Protein AF-D8IDI2-F1 (afdb_monomer)

pLDDT: mean 71.33, std 19.47, range [30.33, 98.38]

Radius of gyration: 51.56 Å; Cα contacts (8 Å, |Δi|>4): 1502; chains: 1; bounding box: 107×130×144 Å

Organism: Brachyspira pilosicoli (strain ATCC BAA-1826 / 95/1000) (NCBI:txid759914)

Secondary structure (DSSP, 8-state):
----TTSBPPPEE----SSEEEEEEETTEEEETTS---EEPPTT--EEEEE--TT--S-GGGPPEEETTEEE-PEEESSSGGGTT-SS--TT--EEE-S-TTTTTEEEEEGGGTTSEEEE------SS--HHHHHHHHHHHHTS-S--PEEEP-TT-EEPTT-EEEETTEEEEESS-EE--SSTHHHHHHEEEEEE-EE--TT-EE-TT-EEEETTEEEEE-S-EE--TTS-GGGTEEES--EEE--TT--EE-TT-EEEETTEEEEE-S-EES--HHHHHHTT-EEE---GGG-----TTSS--SS---HHHHHHHHHHHHHTTS--SS--SGGGSB---TTT--EEEEEEEESSSS-----SEEEEEEE-SS-EEEEEEEE-TTS-EEEEEEEEEEPPBTTBEEEEEEEETTB-SHHHHHHHHTTT-S-EEEESSS--TT--PEEPPTTTEEETTB---EEEEEEEETTEEEEEEEETT-PPPPSS-EEEEEEEEPS----TTTEEEEEE----SEEE-EEEEEEEETTEEEEEEEE-----BSSEEEEE--TTGGGTS-BS---EEESSEEETT---EEEEEEEEEETTEEEEEEEEEETT-PPBPTT--EEEEEPPSSS-BPEEEEEE--BHHHHHHHHHTT----SEEEEEP-TTS---GGGSHHHHHHHHH---EEEEEESTTS------SSTTS-S--BTTB-TTS-----EE-PPPTTS-S--TTS--EETEEE-SS----SSS-TT----EEE-GGGT--SS--SS-----EEEEEEEEETTEEHHHHTT--

Nearest PDB structures (foldseek):
  3wx7-assembly1_A  TM=4.589E-01  e=4.193E-03  Vibrio parahaemolyticus
  8fqc-assembly1_P1  TM=2.594E-01  e=1.665E-02  Agrobacterium phage Milano
  3op1-assembly1_B  TM=4.552E-01  e=3.175E+00  Streptococcus pneumoniae
  5fo0-assembly1_A  TM=2.596E-01  e=2.708E+00  Corynebacterium ammoniagenes

Solvent-accessible surface area (backbone atoms only — not comparable to full-atom values): 46300 Å² total; per-residue (Å²): 102,69,52,49,84,82,32,46,51,75,68,43,83,48,87,68,90,51,65,48,50,28,49,32,72,56,90,62,22,37,30,48,76,85,58,97,58,77,43,78,57,66,97,72,56,49,38,42,31,40,28,71,43,94,75,76,69,72,66,77,86,67,46,50,34,26,49,71,87,42,80,47,75,64,49,78,29,61,34,80,64,53,58,51,68,35,64,60,83,61,58,91,45,38,37,34,28,66,68,32,92,92,44,56,36,35,35,36,36,23,68,78,49,53,66,35,47,36,34,44,49,74,80,47,84,65,67,51,73,47,72,64,54,50,49,48,55,46,50,59,56,71,69,45,77,96,82,74,72,78,36,71,72,49,59,76,38,80,45,45,59,69,37,38,35,41,49,96,53,29,38,27,38,26,73,43,66,45,70,38,51,94,56,70,64,58,56,70,75,30,28,44,83,74,48,71,45,42,76,78,52,79,74,44,76,44,48,35,52,41,38,34,40,54,96,95,39,61,26,31,25,71,38,67,45,64,42,48,96,86,55,69,58,71,83,32,36,38,69,72,73,52,80,42,75,69,62,96,80,52,58,66,49,52,55,69,28,37,38,37,50,96,93,42,48,26,35,25,69,40,67,38,70,61,63,52,72,68,55,34,54,75,68,60,28,40,44,75,59,62,59,82,84,66,49,71,75,91,63,93,84,57,103,67,86,83,97,80,54,25,68,69,54,50,52,52,46,52,46,50,59,41,47,72,71,56,76,82,91,79,61,88,47,43,70,68,38,80,38,86,35,90,86,67,74,49,53,17,80,48,98,49,46,46,73,57,74,64,74,57,82,81,64,60,66,41,47,31,36,32,27,74,87,85,54,79,40,71,30,32,40,31,57,46,94,88,72,48,39,29,40,35,33,73,43,70,70,44,62,45,58,96,31,22,46,61,34,36,52,62,27,42,67,92,35,67,31,43,45,57,38,47,55,58,48,54,23,31,39,81,50,47,38,37,33,76,78,86,68,73,86,84,62,69,63,43,79,48,57,86,82,21,50,49,46,60,98,53,96,69,60,37,23,35,35,38,38,34,46,91,80,40,41,31,45,38,40,38,45,65,86,68,54,66,47,71,88,50,73,28,44,37,41,39,40,38,65,50,79,43,85,45,50,71,43,40,34,42,46,28,40,58,46,56,101,58,72,64,45,60,65,44,65,32,39,47,41,85,51,84,61,28,39,28,36,33,46,67,53,55,59,33,42,61,32,53,55,34,43,31,34,34,42,51,87,64,50,76,55,31,34,66,64,69,58,72,77,41,78,41,86,37,46,43,39,73,83,72,57,59,29,26,35,36,33,36,79,43,84,52,99,41,38,70,36,35,37,42,34,40,30,39,71,87,59,48,68,46,55,44,83,43,37,39,38,38,59,32,65,46,86,25,76,25,64,38,49,70,35,68,42,72,30,52,17,45,34,39,43,52,56,31,48,62,76,64,68,76,77,64,62,59,48,78,43,69,38,49,100,85,69,50,72,60,73,74,65,35,65,47,49,37,44,30,73,75,68,71,42,55,47,43,70,42,76,50,68,83,88,55,92,80,87,88,82,70,90,51,97,88,54,73,87,79,59,65,93,85,47,56,94,75,54,84,55,88,79,55,58,54,73,50,74,54,96,91,54,27,54,40,44,101,85,54,57,50,36,69,30,32,41,74,40,106,47,73,40,68,37,95,75,91,67,96,85,73,88,65,51,85,41,77,42,64,61,78,58,51,84,75,80,84,67,92,67,71,81,85,72,70,64,51,38,31,36,59,46,29,53,71,88,41,42,53,73,60,56,64,70,78,108

Mean predicted aligned error: 23.42 Å

Structure (mmCIF, N/CA/C/O backbone):
data_AF-D8IDI2-F1
#
_entry.id   AF-D8IDI2-F1
#
loop_
_atom_site.group_PDB
_atom_site.id
_atom_site.type_symbol
_atom_site.label_atom_id
_atom_site.label_alt_id
_atom_site.label_comp_id
_atom_site.label_asym_id
_atom_site.label_entity_id
_atom_site.label_seq_id
_atom_site.pdbx_PDB_ins_code
_atom_site.Cartn_x
_atom_site.Cartn_y
_atom_site.Cartn_z
_atom_site.occupancy
_atom_site.B_iso_or_equiv
_atom_site.auth_seq_id
_atom_site.auth_comp_id
_atom_site.auth_asym_id
_atom_site.auth_atom_id
_atom_site.pdbx_PDB_model_num
ATOM 1 N N . MET A 1 1 ? -56.537 -12.745 -5.171 1.00 38.62 1 MET A N 1
ATOM 2 C CA . MET A 1 1 ? -55.189 -12.127 -5.030 1.00 38.62 1 MET A CA 1
ATOM 3 C C . MET A 1 1 ? -54.410 -12.562 -6.257 1.00 38.62 1 MET A C 1
ATOM 5 O O . MET A 1 1 ? -54.247 -13.763 -6.416 1.00 38.62 1 MET A O 1
ATOM 9 N N . PHE A 1 2 ? -54.032 -11.628 -7.136 1.00 35.84 2 PHE A N 1
ATOM 10 C CA . PHE A 1 2 ? -53.536 -11.924 -8.489 1.00 35.84 2 PHE A CA 1
ATOM 11 C C . PHE A 1 2 ? -52.254 -12.771 -8.492 1.00 35.84 2 PHE A C 1
ATOM 13 O O . PHE A 1 2 ? -51.345 -12.536 -7.690 1.00 35.84 2 PHE A O 1
ATOM 20 N N . LEU A 1 3 ? -52.177 -13.743 -9.404 1.00 35.81 3 LEU A N 1
ATOM 21 C CA . LEU A 1 3 ? -50.957 -14.500 -9.681 1.00 35.81 3 LEU A CA 1
ATOM 22 C C . LEU A 1 3 ? -49.895 -13.578 -10.292 1.00 35.81 3 LEU A C 1
ATOM 24 O O . LEU A 1 3 ? -50.140 -12.895 -11.282 1.00 35.81 3 LEU A O 1
ATOM 28 N N . ASN A 1 4 ? -48.699 -13.566 -9.706 1.00 43.16 4 ASN A N 1
ATOM 29 C CA . ASN A 1 4 ? -47.529 -12.890 -10.255 1.00 43.16 4 ASN A CA 1
ATOM 30 C C . ASN A 1 4 ? -46.307 -13.819 -10.183 1.00 43.16 4 ASN A C 1
ATOM 32 O O . ASN A 1 4 ? -46.361 -14.893 -9.584 1.00 43.16 4 ASN A O 1
ATOM 36 N N . GLU A 1 5 ? -45.206 -13.392 -10.796 1.00 41.59 5 GLU A N 1
ATOM 37 C CA . GLU A 1 5 ? -43.958 -14.160 -10.952 1.00 41.59 5 GLU A CA 1
ATOM 38 C C . GLU A 1 5 ? -43.318 -14.578 -9.613 1.00 41.59 5 GLU A C 1
ATOM 40 O O . GLU A 1 5 ? -42.472 -15.464 -9.592 1.00 41.59 5 GLU A O 1
ATOM 45 N N . ASN A 1 6 ? -43.758 -13.990 -8.493 1.00 39.91 6 ASN A N 1
ATOM 46 C CA . ASN A 1 6 ? -43.272 -14.300 -7.147 1.00 39.91 6 ASN A CA 1
ATOM 47 C C . ASN A 1 6 ? -44.062 -15.427 -6.453 1.00 39.91 6 ASN A C 1
ATOM 49 O O . ASN A 1 6 ? -43.630 -15.908 -5.410 1.00 39.91 6 ASN A O 1
ATOM 53 N N . ASN A 1 7 ? -45.211 -15.841 -7.005 1.00 45.25 7 ASN A N 1
ATOM 54 C CA . ASN A 1 7 ? -46.103 -16.846 -6.406 1.00 45.25 7 ASN A CA 1
ATOM 55 C C . ASN A 1 7 ? -46.153 -18.167 -7.206 1.00 45.25 7 ASN A C 1
ATOM 57 O O . ASN A 1 7 ? -46.940 -19.059 -6.864 1.00 45.25 7 ASN A O 1
ATOM 61 N N . LEU A 1 8 ? -45.348 -18.277 -8.269 1.00 48.72 8 LEU A N 1
ATOM 62 C CA . LEU A 1 8 ? -45.322 -19.381 -9.229 1.00 48.72 8 LEU A CA 1
ATOM 63 C C . LEU A 1 8 ? -43.890 -19.913 -9.366 1.00 48.72 8 LEU A C 1
ATOM 65 O O . LEU A 1 8 ? -42.978 -19.160 -9.703 1.00 48.72 8 LEU A O 1
ATOM 69 N N . GLN A 1 9 ? -43.688 -21.205 -9.112 1.00 47.66 9 GLN A N 1
ATOM 70 C CA . GLN A 1 9 ? -42.370 -21.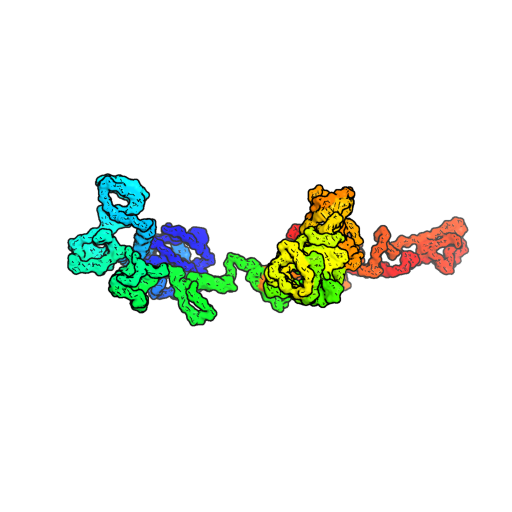826 -9.257 1.00 47.66 9 GLN A CA 1
ATOM 71 C C . GLN A 1 9 ? -42.058 -22.091 -10.744 1.00 47.66 9 GLN A C 1
ATOM 73 O O . GLN A 1 9 ? -42.956 -22.425 -11.521 1.00 47.66 9 GLN A O 1
ATOM 78 N N . ALA A 1 10 ? -40.787 -21.950 -11.146 1.00 41.84 10 ALA A N 1
ATOM 79 C CA . ALA A 1 10 ? -40.311 -22.263 -12.501 1.00 41.84 10 ALA A CA 1
ATOM 80 C C . ALA A 1 10 ? -40.708 -23.694 -12.938 1.00 41.84 10 ALA A C 1
ATOM 82 O O . ALA A 1 10 ? -40.824 -24.568 -12.076 1.00 41.84 10 ALA A O 1
ATOM 83 N N . PRO A 1 11 ? -40.893 -23.963 -14.249 1.00 41.91 11 PRO A N 1
ATOM 84 C CA . PRO A 1 11 ? -41.276 -25.288 -14.723 1.00 41.91 11 PRO A CA 1
ATOM 85 C C . PRO A 1 11 ? -40.279 -26.364 -14.286 1.00 41.91 11 PRO A C 1
ATOM 87 O O . PRO A 1 11 ? -39.081 -26.278 -14.564 1.00 41.91 11 PRO A O 1
ATOM 90 N N . PHE A 1 12 ? -40.800 -27.411 -13.651 1.00 44.75 12 PHE A N 1
ATOM 91 C CA . PHE A 1 12 ? -40.156 -28.703 -13.494 1.00 44.75 12 PHE A CA 1
ATOM 92 C C . PHE A 1 12 ? -40.009 -29.318 -14.895 1.00 44.75 12 PHE A C 1
ATOM 94 O O . PHE A 1 12 ? -40.867 -30.079 -15.329 1.00 44.75 12 PHE A O 1
ATOM 101 N N . GLN A 1 13 ? -38.940 -28.984 -15.623 1.00 41.22 13 GLN A N 1
ATOM 102 C CA . GLN A 1 13 ? -38.574 -29.668 -16.868 1.00 41.22 13 GLN A CA 1
ATOM 103 C C . GLN A 1 13 ? -37.903 -31.000 -16.534 1.00 41.22 13 GLN A C 1
ATOM 105 O O . GLN A 1 13 ? -36.677 -31.120 -16.572 1.00 41.22 13 GLN A O 1
ATOM 110 N N . TYR A 1 14 ? -38.698 -32.000 -16.158 1.00 42.34 14 TYR A N 1
ATOM 111 C CA . TYR A 1 14 ? -38.177 -33.318 -15.807 1.00 42.34 14 TYR A CA 1
ATOM 112 C C . TYR A 1 14 ? -38.873 -34.418 -16.590 1.00 42.34 14 TYR A C 1
ATOM 114 O O . TYR A 1 14 ? -40.053 -34.365 -16.917 1.00 42.34 14 TYR A O 1
ATOM 122 N N . LYS A 1 15 ? -38.087 -35.443 -16.904 1.00 39.69 15 LYS A N 1
ATOM 123 C CA . LYS A 1 15 ? -38.534 -36.639 -17.597 1.00 39.69 15 LYS A CA 1
ATOM 124 C C . LYS A 1 15 ? -39.374 -37.474 -16.630 1.00 39.69 15 LYS A C 1
ATOM 126 O O . LYS A 1 15 ? -38.811 -38.238 -15.857 1.00 39.69 15 LYS A O 1
ATOM 131 N N . ILE A 1 16 ? -40.692 -37.325 -16.667 1.00 46.38 16 ILE A N 1
ATOM 132 C CA . ILE A 1 16 ? -41.592 -38.247 -15.974 1.00 46.38 16 ILE A CA 1
ATOM 133 C C . ILE A 1 16 ? -41.582 -39.559 -16.782 1.00 46.38 16 ILE A C 1
ATOM 135 O O . ILE A 1 16 ? -41.979 -39.584 -17.947 1.00 46.38 16 ILE A O 1
ATOM 139 N N . SER A 1 17 ? -40.987 -40.612 -16.218 1.00 41.09 17 SER A N 1
ATOM 140 C CA . SER A 1 17 ? -40.762 -41.911 -16.872 1.00 41.09 17 SER A CA 1
ATOM 141 C C . SER A 1 17 ? -42.032 -42.729 -17.061 1.00 41.09 17 SER A C 1
ATOM 143 O O . SER A 1 17 ? -42.097 -43.526 -18.000 1.00 41.09 17 SER A O 1
ATOM 145 N N . GLU A 1 18 ? -43.023 -42.521 -16.199 1.00 51.44 18 GLU A N 1
ATOM 146 C CA . GLU A 1 18 ? -44.259 -43.292 -16.156 1.00 51.44 18 GLU A CA 1
ATOM 147 C C . GLU A 1 18 ? -45.478 -42.366 -16.284 1.00 51.44 18 GLU A C 1
ATOM 149 O O . GLU A 1 18 ? -45.422 -41.164 -16.061 1.00 51.44 18 GLU A O 1
ATOM 154 N N . ASN A 1 19 ? -46.638 -42.894 -16.652 1.00 57.56 19 ASN A N 1
ATOM 155 C CA . ASN A 1 19 ? -47.908 -42.151 -16.679 1.00 57.56 19 ASN A CA 1
ATOM 156 C C . ASN A 1 19 ? -48.413 -41.761 -15.270 1.00 57.56 19 ASN A C 1
ATOM 158 O O . ASN A 1 19 ? -49.594 -41.463 -15.082 1.00 57.56 19 ASN A O 1
ATOM 162 N N . SER A 1 20 ? -47.523 -41.788 -14.278 1.00 62.03 20 SER A N 1
ATOM 163 C CA . SER A 1 20 ? -47.770 -41.436 -12.898 1.00 62.03 20 SER A CA 1
ATOM 164 C C . SER A 1 20 ? -46.538 -40.778 -12.276 1.00 62.03 20 SER A C 1
ATOM 166 O O . SER A 1 20 ? -45.412 -41.054 -12.675 1.00 62.03 20 SER A O 1
ATOM 168 N N . PHE A 1 21 ? -46.742 -39.881 -11.319 1.00 64.25 21 PHE A N 1
ATOM 169 C CA . PHE A 1 21 ? -45.680 -39.307 -10.501 1.00 64.25 21 PHE A CA 1
ATOM 170 C C . PHE A 1 21 ? -46.252 -38.824 -9.170 1.00 64.25 21 PHE A C 1
ATOM 172 O O . PHE A 1 21 ? -47.441 -38.541 -9.047 1.00 64.25 21 PHE A O 1
ATOM 179 N N . LYS A 1 22 ? -45.395 -38.651 -8.166 1.00 66.38 22 LYS A N 1
ATOM 180 C CA . LYS A 1 22 ? -45.751 -37.964 -6.924 1.00 66.38 22 LYS A CA 1
ATOM 181 C C . LYS A 1 22 ? -44.788 -36.814 -6.698 1.00 66.38 22 LYS A C 1
ATOM 183 O O . LYS A 1 22 ? -43.574 -37.005 -6.717 1.00 66.38 22 LYS A O 1
ATOM 188 N N . LEU A 1 23 ? -45.332 -35.618 -6.489 1.00 66.19 23 LEU A N 1
ATOM 189 C CA . LEU A 1 23 ? -44.550 -34.440 -6.126 1.00 66.19 23 LEU A CA 1
ATOM 190 C C . LEU A 1 23 ? -44.516 -34.327 -4.599 1.00 66.19 23 LEU A C 1
ATOM 192 O O . LEU A 1 23 ? -45.461 -33.842 -3.976 1.00 66.19 23 LEU A O 1
ATOM 196 N N . GLU A 1 24 ? -43.451 -34.835 -3.991 1.00 64.38 24 GLU A N 1
ATOM 197 C CA . GLU A 1 24 ? -43.282 -34.911 -2.544 1.00 64.38 24 GLU A CA 1
ATOM 198 C C . GLU A 1 24 ? -42.633 -33.650 -1.981 1.00 64.38 24 GLU A C 1
ATOM 200 O O . GLU A 1 24 ? -41.610 -33.183 -2.477 1.00 64.38 24 GLU A O 1
ATOM 205 N N . LYS A 1 25 ? -43.195 -33.117 -0.895 1.00 65.75 25 LYS A N 1
ATOM 206 C CA . LYS A 1 25 ? -42.561 -32.055 -0.112 1.00 65.75 25 LYS A CA 1
ATOM 207 C C . LYS A 1 25 ? -41.761 -32.674 1.024 1.00 65.75 25 LYS A C 1
ATOM 209 O O . LYS A 1 25 ? -42.334 -33.211 1.970 1.00 65.75 25 LYS A O 1
ATOM 214 N N . ILE A 1 26 ? -40.442 -32.540 0.954 1.00 58.47 26 ILE A N 1
ATOM 215 C CA . ILE A 1 26 ? -39.501 -33.011 1.968 1.00 58.47 26 ILE A CA 1
ATOM 216 C C . ILE A 1 26 ? -38.794 -31.779 2.538 1.00 58.47 26 ILE A C 1
ATOM 218 O O . ILE A 1 26 ? -37.960 -31.162 1.885 1.00 58.47 26 ILE A O 1
ATOM 222 N N . ASN A 1 27 ? -39.118 -31.390 3.771 1.00 63.91 27 ASN A N 1
ATOM 223 C CA . ASN A 1 27 ? -38.610 -30.158 4.391 1.00 63.91 27 ASN A CA 1
ATOM 224 C C . ASN A 1 27 ? -38.876 -28.908 3.513 1.00 63.91 27 ASN A C 1
ATOM 226 O O . ASN A 1 27 ? -40.023 -28.619 3.164 1.00 63.91 27 ASN A O 1
ATOM 230 N N . ASN A 1 28 ? -37.812 -28.178 3.157 1.00 55.88 28 ASN A N 1
ATOM 231 C CA . ASN A 1 28 ? -37.840 -27.000 2.287 1.00 55.88 28 ASN A CA 1
ATOM 232 C C . ASN A 1 28 ? -37.532 -27.358 0.826 1.00 55.88 28 ASN A C 1
ATOM 234 O O . ASN A 1 28 ? -37.073 -26.495 0.080 1.00 55.88 28 ASN A O 1
ATOM 238 N N . SER A 1 29 ? -37.709 -28.614 0.416 1.00 49.81 29 SER A N 1
ATOM 239 C CA . SER A 1 29 ? -37.539 -29.035 -0.971 1.00 49.81 29 SER A CA 1
ATOM 240 C C . SER A 1 29 ? -38.726 -29.844 -1.491 1.00 49.81 29 SER A C 1
ATOM 242 O O . SER A 1 29 ? -39.472 -30.467 -0.736 1.00 49.81 29 SER A O 1
ATOM 244 N N . LEU A 1 30 ? -38.915 -29.784 -2.806 1.00 55.88 30 LEU A N 1
ATOM 245 C CA . LEU A 1 30 ? -39.786 -30.665 -3.565 1.00 55.88 30 LEU A CA 1
ATOM 246 C C . LEU A 1 30 ? -38.939 -31.707 -4.276 1.00 55.88 30 LEU A C 1
ATOM 248 O O . LEU A 1 30 ? -37.856 -31.406 -4.786 1.00 55.88 30 LEU A O 1
ATOM 252 N N . GLN A 1 31 ? -39.451 -32.926 -4.304 1.00 59.59 31 GLN A N 1
ATOM 253 C CA . GLN A 1 31 ? -38.834 -34.067 -4.949 1.00 59.59 31 GLN A CA 1
ATOM 254 C C . GLN A 1 31 ? -39.900 -34.845 -5.719 1.00 59.59 31 GLN A C 1
ATOM 256 O O . GLN A 1 31 ? -41.002 -35.052 -5.222 1.00 59.59 31 GLN A O 1
ATOM 261 N N . LEU A 1 32 ? -39.572 -35.288 -6.931 1.00 56.19 32 LEU A N 1
ATOM 262 C CA . LEU A 1 32 ? -40.383 -36.274 -7.641 1.00 56.19 32 LEU A CA 1
ATOM 263 C C . LEU A 1 32 ? -40.034 -37.675 -7.128 1.00 56.19 32 LEU A C 1
ATOM 265 O O . LEU A 1 32 ? -38.858 -37.987 -6.937 1.00 56.19 32 LEU A O 1
ATOM 269 N N . SER A 1 33 ? -41.046 -38.519 -6.926 1.00 58.06 33 SER A N 1
ATOM 270 C CA . SER A 1 33 ? -40.874 -39.891 -6.425 1.00 58.06 33 SER A CA 1
ATOM 271 C C . SER A 1 33 ? -40.007 -40.784 -7.316 1.00 58.06 33 SER A C 1
ATOM 273 O O . SER A 1 33 ? -39.451 -41.759 -6.819 1.00 58.06 33 SER A O 1
ATOM 275 N N . GLU A 1 34 ? -39.891 -40.469 -8.610 1.00 53.59 34 GLU A N 1
ATOM 276 C CA . GLU A 1 34 ? -39.281 -41.367 -9.598 1.00 53.59 34 GLU A CA 1
ATOM 277 C C . GLU A 1 34 ? -37.831 -41.055 -9.982 1.00 53.59 34 GLU A C 1
ATOM 279 O O . GLU A 1 34 ? -37.196 -41.936 -10.544 1.00 53.59 34 GLU A O 1
ATOM 284 N N . ASP A 1 35 ? -37.256 -39.885 -9.656 1.00 45.94 35 ASP A N 1
ATOM 285 C CA . ASP A 1 35 ? -35.805 -39.676 -9.814 1.00 45.94 35 ASP A CA 1
ATOM 286 C C . ASP A 1 35 ? -35.261 -38.441 -9.060 1.00 45.94 35 ASP A C 1
ATOM 288 O O . ASP A 1 35 ? -35.832 -37.349 -9.043 1.00 45.94 35 ASP A O 1
ATOM 292 N N . ASN A 1 36 ? -34.120 -38.648 -8.394 1.00 47.97 36 ASN A N 1
ATOM 293 C CA . ASN A 1 36 ? -33.607 -37.868 -7.261 1.00 47.97 36 ASN A CA 1
ATOM 294 C C . ASN A 1 36 ? -32.954 -36.514 -7.626 1.00 47.97 36 ASN A C 1
ATOM 296 O O . ASN A 1 36 ? -31.729 -36.380 -7.574 1.00 47.97 36 ASN A O 1
ATOM 300 N N . SER A 1 37 ? -33.744 -35.467 -7.875 1.00 43.75 37 SER A N 1
ATOM 301 C CA . SER A 1 37 ? -33.260 -34.082 -7.720 1.00 43.75 37 SER A CA 1
ATOM 302 C C . SER A 1 37 ? -34.211 -33.240 -6.874 1.00 43.75 37 SER A C 1
ATOM 304 O O . SER A 1 37 ? -35.352 -33.003 -7.261 1.00 43.75 37 SER A O 1
ATOM 306 N N . GLN A 1 38 ? -33.726 -32.784 -5.716 1.00 45.47 38 GLN A N 1
ATOM 307 C CA . GLN A 1 38 ? -34.459 -31.911 -4.800 1.00 45.47 38 GLN A CA 1
ATOM 308 C C . GLN A 1 38 ? -34.372 -30.450 -5.254 1.00 45.47 38 GLN A C 1
ATOM 310 O O . GLN A 1 38 ? -33.272 -29.921 -5.421 1.00 45.47 38 GLN A O 1
ATOM 315 N N . ILE A 1 39 ? -35.513 -29.776 -5.390 1.00 45.53 39 ILE A N 1
ATOM 316 C CA . ILE A 1 39 ? -35.583 -28.336 -5.686 1.00 45.53 39 ILE A CA 1
ATOM 317 C C . ILE A 1 39 ? -36.052 -27.603 -4.439 1.00 45.53 39 ILE A C 1
ATOM 319 O O . ILE A 1 39 ? -37.035 -28.009 -3.829 1.00 45.53 39 ILE A O 1
ATOM 323 N N . LYS A 1 40 ? -35.369 -26.525 -4.039 1.00 39.53 40 LYS A N 1
ATOM 324 C CA . LYS A 1 40 ? -35.798 -25.715 -2.889 1.00 39.53 40 LYS A CA 1
ATOM 325 C C . LYS A 1 40 ? -37.148 -25.041 -3.159 1.00 39.53 40 LYS A C 1
ATOM 327 O O . LYS A 1 40 ? -37.335 -24.441 -4.212 1.00 39.53 40 LYS A O 1
ATOM 332 N N . VAL A 1 41 ? -38.042 -25.126 -2.180 1.00 45.12 41 VAL A N 1
ATOM 333 C CA . VAL A 1 41 ? -39.335 -24.431 -2.120 1.00 45.12 41 VAL A CA 1
ATOM 334 C C . VAL A 1 41 ? -39.135 -23.092 -1.442 1.00 45.12 41 VAL A C 1
ATOM 336 O O . VAL A 1 41 ? -38.484 -23.031 -0.392 1.00 45.12 41 VAL A O 1
ATOM 339 N N . PHE A 1 42 ? -39.715 -22.040 -2.005 1.00 44.56 42 PHE A N 1
ATOM 340 C CA . PHE A 1 42 ? -39.698 -20.716 -1.395 1.00 44.56 42 PHE A CA 1
ATOM 341 C C . PHE A 1 42 ? -40.982 -20.467 -0.595 1.00 44.56 42 PHE A C 1
ATOM 343 O O . PHE A 1 42 ? -42.066 -20.960 -0.912 1.00 44.56 42 PHE A O 1
ATOM 350 N N . GLU A 1 43 ? -40.859 -19.720 0.499 1.00 44.53 43 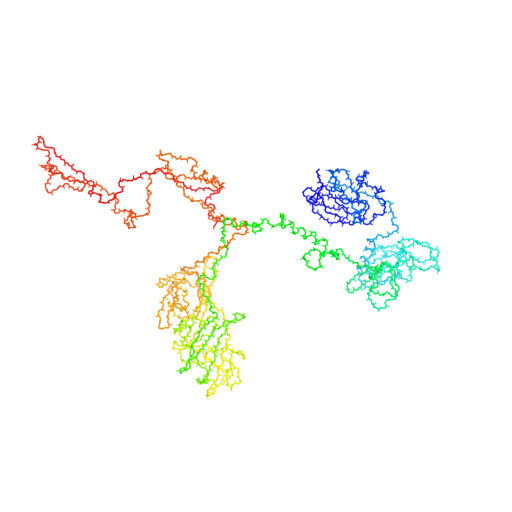GLU A N 1
ATOM 351 C CA . GLU A 1 43 ? -41.987 -19.404 1.373 1.00 44.53 43 GLU A CA 1
ATOM 352 C C . GLU A 1 43 ? -42.944 -18.434 0.654 1.00 44.53 43 GLU A C 1
ATOM 354 O O . GLU A 1 43 ? -42.572 -17.300 0.363 1.00 44.53 43 GLU A O 1
ATOM 359 N N . GLY A 1 44 ? -44.163 -18.889 0.333 1.00 52.34 44 GLY A N 1
ATOM 360 C CA . GLY A 1 44 ? -45.195 -18.087 -0.348 1.00 52.34 44 GLY A CA 1
ATOM 361 C C . GLY A 1 44 ? -45.678 -18.621 -1.705 1.00 52.34 44 GLY A C 1
ATOM 362 O O . GLY A 1 44 ? -46.681 -18.119 -2.215 1.00 52.34 44 GLY A O 1
ATOM 363 N N . GLU A 1 45 ? -45.033 -19.651 -2.267 1.00 57.47 45 GLU A N 1
ATOM 364 C CA . GLU A 1 45 ? -45.441 -20.279 -3.536 1.00 57.47 45 GLU A CA 1
ATOM 365 C C . GLU A 1 45 ? -46.823 -20.951 -3.425 1.00 57.47 45 GLU A C 1
ATOM 367 O O . GLU A 1 45 ? -47.102 -21.676 -2.465 1.00 57.47 45 GLU A O 1
ATOM 372 N N . ARG A 1 46 ? -47.702 -20.705 -4.411 1.00 60.12 46 ARG A N 1
ATOM 373 C CA . ARG A 1 46 ? -49.083 -21.235 -4.435 1.00 60.12 46 ARG A CA 1
ATOM 374 C C . ARG A 1 46 ? -49.361 -22.206 -5.582 1.00 60.12 46 ARG A C 1
ATOM 376 O O . ARG A 1 46 ? -50.258 -23.038 -5.448 1.00 60.12 46 ARG A O 1
ATOM 383 N N . LEU A 1 47 ? -48.608 -22.101 -6.680 1.00 61.84 47 LEU A N 1
ATOM 384 C CA . LEU A 1 47 ? -48.691 -22.988 -7.840 1.00 61.84 47 LEU A CA 1
ATOM 385 C C . LEU A 1 47 ? -47.314 -23.540 -8.221 1.00 61.84 47 LEU A C 1
ATOM 387 O O . LEU A 1 47 ? -46.326 -22.807 -8.292 1.00 61.84 47 LEU A O 1
ATOM 391 N N . PHE A 1 48 ? -47.297 -24.829 -8.536 1.00 63.34 48 PHE A N 1
ATOM 392 C CA . PHE A 1 48 ? -46.149 -25.612 -8.966 1.00 63.34 48 PHE A CA 1
ATOM 393 C C . PHE A 1 48 ? -46.346 -26.038 -10.415 1.00 63.34 48 PHE A C 1
ATOM 395 O O . PHE A 1 48 ? -47.389 -26.580 -10.774 1.00 63.34 48 PHE A O 1
ATOM 402 N N . CYS A 1 49 ? -45.353 -25.766 -11.251 1.00 61.34 49 CYS A N 1
ATOM 403 C CA . CYS A 1 49 ? -45.435 -25.920 -12.696 1.00 61.34 49 CYS A CA 1
ATOM 404 C C . CYS A 1 49 ? -44.710 -27.195 -13.131 1.00 61.34 49 CYS A C 1
ATOM 406 O O . CYS A 1 49 ? -43.492 -27.241 -13.039 1.00 61.34 49 CYS A O 1
ATOM 408 N N . VAL A 1 50 ? -45.412 -28.225 -13.598 1.00 61.47 50 VAL A N 1
ATOM 409 C CA . VAL A 1 50 ? -44.815 -29.502 -14.017 1.00 61.47 50 VAL A CA 1
ATOM 410 C C . VAL A 1 50 ? -44.885 -29.656 -15.528 1.00 61.47 50 VAL A C 1
ATOM 412 O O . VAL A 1 50 ? -45.965 -29.594 -16.102 1.00 61.47 50 VAL A O 1
ATOM 415 N N . ASP A 1 51 ? -43.741 -29.864 -16.179 1.00 55.97 51 ASP A N 1
ATOM 416 C CA . ASP A 1 51 ? -43.696 -30.222 -17.595 1.00 55.97 51 ASP A CA 1
ATOM 417 C C . ASP A 1 51 ? -43.797 -31.748 -17.727 1.00 55.97 51 ASP A C 1
ATOM 419 O O . ASP A 1 51 ? -42.872 -32.477 -17.371 1.00 55.97 51 ASP A O 1
ATOM 423 N N . ILE A 1 52 ? -44.928 -32.237 -18.236 1.00 54.97 52 ILE A N 1
ATOM 424 C CA . ILE A 1 52 ? -45.155 -33.658 -18.543 1.00 54.97 52 ILE A CA 1
ATOM 425 C C . ILE A 1 52 ? -44.545 -34.075 -19.900 1.00 54.97 52 ILE A C 1
ATOM 427 O O . ILE A 1 52 ? -44.677 -35.222 -20.327 1.00 54.97 52 ILE A O 1
ATOM 431 N N . GLY A 1 53 ? -43.814 -33.169 -20.559 1.00 49.53 53 GLY A N 1
ATOM 432 C CA . GLY A 1 53 ? -42.960 -33.416 -21.718 1.00 49.53 53 GLY A CA 1
ATOM 433 C C . GLY A 1 53 ? -43.675 -33.573 -23.068 1.00 49.53 53 GLY A C 1
ATOM 434 O O . GLY A 1 53 ? -44.897 -33.620 -23.183 1.00 49.53 53 GLY A O 1
ATOM 435 N N . TYR A 1 54 ? -42.873 -33.726 -24.130 1.00 42.12 54 TYR A N 1
ATOM 436 C CA . TYR A 1 54 ? -43.298 -33.850 -25.540 1.00 42.12 54 TYR A CA 1
ATOM 437 C C . TYR A 1 54 ? -44.115 -35.122 -25.884 1.00 42.12 54 TYR A C 1
ATOM 439 O O . TYR A 1 54 ? -44.350 -35.404 -27.059 1.00 42.12 54 TYR A O 1
ATOM 447 N N . GLY A 1 55 ? -44.530 -35.918 -24.892 1.00 44.16 55 GLY A N 1
ATOM 448 C CA . GLY A 1 55 ? -45.329 -37.135 -25.081 1.00 44.16 55 GLY A CA 1
ATOM 449 C C . GLY A 1 55 ? -46.825 -36.889 -25.304 1.00 44.16 55 GLY A C 1
ATOM 450 O O . GLY A 1 55 ? -47.550 -37.822 -25.643 1.00 44.16 55 GLY A O 1
ATOM 451 N N . VAL A 1 56 ? -47.300 -35.653 -25.136 1.00 46.97 56 VAL A N 1
ATOM 452 C CA . VAL A 1 56 ? -48.719 -35.313 -25.276 1.00 46.97 56 VAL A CA 1
ATOM 453 C C . VAL A 1 56 ? -49.049 -35.027 -26.740 1.00 46.97 56 VAL A C 1
ATOM 455 O O . VAL A 1 56 ? -48.821 -33.928 -27.240 1.00 46.97 56 VAL A O 1
ATOM 458 N N . ASN A 1 57 ? -49.576 -36.027 -27.448 1.00 42.22 57 ASN A N 1
ATOM 459 C CA . ASN A 1 57 ? -50.049 -35.873 -28.823 1.00 42.22 57 ASN A CA 1
ATOM 460 C C . ASN A 1 57 ? -51.531 -36.272 -28.898 1.00 42.22 57 ASN A C 1
ATOM 462 O O . ASN A 1 57 ? -51.865 -37.441 -29.057 1.00 42.22 57 ASN A O 1
ATOM 466 N N . GLY A 1 58 ? -52.419 -35.295 -28.722 1.00 48.94 58 GLY A N 1
ATOM 467 C CA . GLY A 1 58 ? -53.874 -35.466 -28.665 1.00 48.94 58 GLY A CA 1
ATOM 468 C C . GLY A 1 58 ? -54.554 -34.166 -28.235 1.00 48.94 58 GLY A C 1
ATOM 469 O O . GLY A 1 58 ? -53.870 -33.224 -27.826 1.00 48.94 58 GLY A O 1
ATOM 470 N N . ALA A 1 59 ? -55.882 -34.075 -28.346 1.00 51.97 59 ALA A N 1
ATOM 471 C CA . ALA A 1 59 ? -56.588 -32.949 -27.749 1.00 51.97 59 ALA A CA 1
ATOM 472 C C . ALA A 1 59 ? -56.440 -33.050 -26.225 1.00 51.97 59 ALA A C 1
ATOM 474 O O . ALA A 1 59 ? -56.780 -34.062 -25.625 1.00 51.97 59 ALA A O 1
ATOM 475 N N . LEU A 1 60 ? -55.922 -31.995 -25.598 1.00 55.34 60 LEU A N 1
ATOM 476 C CA . LEU A 1 60 ? -55.709 -31.921 -24.146 1.00 55.34 60 LEU A CA 1
ATOM 477 C C . LEU A 1 60 ? -57.008 -32.111 -23.336 1.00 55.34 60 LEU A C 1
ATOM 479 O O . LEU A 1 60 ? -56.966 -32.420 -22.151 1.00 55.34 60 LEU A O 1
ATOM 483 N N . GLU A 1 61 ? -58.152 -31.952 -24.002 1.00 55.69 61 GLU A N 1
ATOM 484 C CA . GLU A 1 61 ? -59.508 -32.187 -23.496 1.00 55.69 61 GLU A CA 1
ATOM 485 C C . GLU A 1 61 ? -59.809 -33.677 -23.246 1.00 55.69 61 GLU A C 1
ATOM 487 O O . GLU A 1 61 ? -60.675 -33.993 -22.435 1.00 55.69 61 GLU A O 1
ATOM 492 N N . ASP A 1 62 ? -59.073 -34.581 -23.905 1.00 55.91 62 ASP A N 1
ATOM 493 C CA . ASP A 1 62 ? -59.266 -36.037 -23.851 1.00 55.91 62 ASP A CA 1
ATOM 494 C C . ASP A 1 62 ? -58.340 -36.727 -22.831 1.00 55.91 62 ASP A C 1
ATOM 496 O O . ASP A 1 62 ? -58.322 -37.958 -22.735 1.00 55.91 62 ASP A O 1
ATOM 500 N N . MET A 1 63 ? -57.531 -35.958 -22.093 1.00 64.38 63 MET A N 1
ATOM 501 C CA . MET A 1 63 ? -56.667 -36.483 -21.034 1.00 64.38 63 MET A CA 1
ATOM 502 C C . MET A 1 63 ? -57.439 -36.574 -19.718 1.00 64.38 63 MET A C 1
ATOM 504 O O . MET A 1 63 ? -57.987 -35.584 -19.233 1.00 64.38 63 MET A O 1
ATOM 508 N N . GLU A 1 64 ? -57.437 -37.747 -19.090 1.00 65.88 64 GLU A N 1
ATOM 509 C CA . GLU A 1 64 ? -57.903 -37.899 -17.716 1.00 65.88 64 GLU A CA 1
ATOM 510 C C . GLU A 1 64 ? -56.746 -37.712 -16.752 1.00 65.88 64 GLU A C 1
ATOM 512 O O . GLU A 1 64 ? -55.737 -38.406 -16.852 1.00 65.88 64 GLU A O 1
ATOM 517 N N . PHE A 1 65 ? -56.920 -36.821 -15.783 1.00 68.50 65 PHE A N 1
ATOM 518 C CA . PHE A 1 65 ? -56.028 -36.711 -14.639 1.00 68.50 65 PHE A CA 1
ATOM 519 C C . PHE A 1 65 ? -56.671 -37.431 -13.455 1.00 68.50 65 PHE A C 1
ATOM 521 O O . PHE A 1 65 ? -57.868 -37.295 -13.206 1.00 68.50 65 PHE A O 1
ATOM 528 N N . ILE A 1 66 ? -55.893 -38.212 -12.723 1.00 71.12 66 ILE A N 1
ATOM 529 C CA . ILE A 1 66 ? -56.298 -38.943 -11.527 1.00 71.12 66 ILE A CA 1
ATOM 530 C C . ILE A 1 66 ? -55.356 -38.507 -10.404 1.00 71.12 66 ILE A C 1
ATOM 532 O O . ILE A 1 66 ? -54.139 -38.526 -10.546 1.00 71.12 66 ILE A O 1
ATOM 536 N N . LEU A 1 67 ? -55.934 -38.077 -9.289 1.00 73.12 67 LEU A N 1
ATOM 537 C CA . LEU A 1 67 ? -55.238 -37.604 -8.101 1.00 73.12 67 LEU A CA 1
ATOM 538 C C . LEU A 1 67 ? -55.645 -38.501 -6.927 1.00 73.12 67 LEU A C 1
ATOM 540 O O . LEU A 1 67 ? -56.809 -38.480 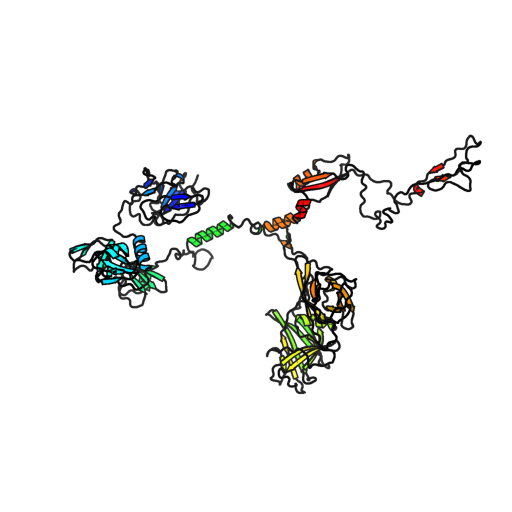-6.529 1.00 73.12 67 LEU A O 1
ATOM 544 N N . ASP A 1 68 ? -54.721 -39.307 -6.398 1.00 76.00 68 ASP A N 1
ATOM 545 C CA . ASP A 1 68 ? -54.988 -40.322 -5.361 1.00 76.00 68 ASP A CA 1
ATOM 546 C C . ASP A 1 68 ? -56.216 -41.206 -5.680 1.00 76.00 68 ASP A C 1
ATOM 548 O O . ASP A 1 68 ? -57.074 -41.464 -4.835 1.00 76.00 68 ASP A O 1
ATOM 552 N N . GLY A 1 69 ? -56.345 -41.640 -6.938 1.00 64.38 69 GLY A N 1
ATOM 553 C CA . GLY A 1 69 ? -57.466 -42.471 -7.396 1.00 64.38 69 GLY A CA 1
ATOM 554 C C . GLY A 1 69 ? -58.779 -41.719 -7.664 1.00 64.38 69 GLY A C 1
ATOM 555 O O . GLY A 1 69 ? -59.770 -42.346 -8.040 1.00 64.38 69 GLY A O 1
ATOM 556 N N . VAL A 1 70 ? -58.816 -40.389 -7.513 1.00 69.62 70 VAL A N 1
ATOM 557 C CA . VAL A 1 70 ? -59.981 -39.547 -7.837 1.00 69.62 70 VAL A CA 1
ATOM 558 C C . VAL A 1 70 ? -59.747 -38.815 -9.154 1.00 69.62 70 VAL A C 1
ATOM 560 O O . VAL A 1 70 ? -58.749 -38.117 -9.309 1.00 69.62 70 VAL A O 1
ATOM 563 N N . ARG A 1 71 ? -60.681 -38.924 -10.106 1.00 72.75 71 ARG A N 1
ATOM 564 C CA . ARG A 1 71 ? -60.581 -38.194 -11.378 1.00 72.75 71 ARG A CA 1
ATOM 565 C C . ARG A 1 71 ? -60.688 -36.679 -11.152 1.00 72.75 71 ARG A C 1
ATOM 567 O O . ARG A 1 71 ? -61.653 -36.204 -10.556 1.00 72.75 71 ARG A O 1
ATOM 574 N N . ALA A 1 72 ? -59.723 -35.938 -11.682 1.00 69.88 72 ALA A N 1
ATOM 575 C CA . ALA A 1 72 ? -59.658 -34.486 -11.715 1.00 69.88 72 ALA A CA 1
ATOM 576 C C . ALA A 1 72 ? -59.848 -33.980 -13.153 1.00 69.88 72 ALA A C 1
ATOM 578 O O . ALA A 1 72 ? -59.316 -34.550 -14.106 1.00 69.88 72 ALA A O 1
ATOM 579 N N . TYR A 1 73 ? -60.600 -32.890 -13.304 1.00 68.75 73 TYR A N 1
ATOM 580 C CA . TYR A 1 73 ? -60.816 -32.235 -14.594 1.00 68.75 73 TYR A CA 1
ATOM 581 C C . TYR A 1 73 ? -59.986 -30.947 -14.645 1.00 68.75 73 TYR A C 1
ATOM 583 O O . TYR A 1 73 ? -60.202 -30.072 -13.799 1.00 68.75 73 TYR A O 1
ATOM 591 N N . PRO A 1 74 ? -59.028 -30.820 -15.580 1.00 72.12 74 PRO A N 1
ATOM 592 C CA . PRO A 1 74 ? -58.197 -29.631 -15.667 1.00 72.12 74 PRO A CA 1
ATOM 593 C C . PRO A 1 74 ? -58.996 -28.444 -16.218 1.00 72.12 74 PRO A C 1
ATOM 595 O O . PRO A 1 74 ? -59.845 -28.593 -17.098 1.00 72.12 74 PRO A O 1
ATOM 598 N N . LEU A 1 75 ? -58.695 -27.244 -15.728 1.00 76.56 75 LEU A N 1
ATOM 599 C CA . LEU A 1 75 ? -59.120 -26.001 -16.352 1.00 76.56 75 LEU A CA 1
ATOM 600 C C . LEU A 1 75 ? -58.163 -25.682 -17.506 1.00 76.56 75 LEU A C 1
ATOM 602 O O . LEU A 1 75 ? -56.966 -25.479 -17.294 1.00 76.56 75 LEU A O 1
ATOM 606 N N . LEU A 1 76 ? -58.698 -25.652 -18.723 1.00 73.44 76 LEU A N 1
ATOM 607 C CA . LEU A 1 76 ? -57.934 -25.347 -19.928 1.00 73.44 76 LEU A CA 1
ATOM 608 C C . LEU A 1 76 ? -57.737 -23.836 -20.057 1.00 73.44 76 LEU A C 1
ATOM 610 O O . LEU A 1 76 ? -58.703 -23.076 -20.013 1.00 73.44 76 LEU A O 1
ATOM 614 N N . LEU A 1 77 ? -56.489 -23.423 -20.239 1.00 71.19 77 LEU A N 1
ATOM 615 C CA . LEU A 1 77 ? -56.081 -22.042 -20.470 1.00 71.19 77 LEU A CA 1
ATOM 616 C C . LEU A 1 77 ? -55.518 -21.926 -21.886 1.00 71.19 77 LEU A C 1
ATOM 618 O O . LEU A 1 77 ? -54.817 -22.829 -22.340 1.00 71.19 77 LEU A O 1
ATOM 622 N N . ASP A 1 78 ? -55.818 -20.844 -22.602 1.00 62.22 78 ASP A N 1
ATOM 623 C CA . ASP A 1 78 ? -55.382 -20.709 -23.995 1.00 62.22 78 ASP A CA 1
ATOM 624 C C . ASP A 1 78 ? -53.860 -20.552 -24.104 1.00 62.22 78 ASP A C 1
ATOM 626 O O . ASP A 1 78 ? -53.227 -21.248 -24.901 1.00 62.22 78 ASP A O 1
ATOM 630 N N . ASP A 1 79 ? -53.257 -19.725 -23.251 1.00 57.75 79 ASP A N 1
ATOM 631 C CA . ASP A 1 79 ? -51.811 -19.527 -23.177 1.00 57.75 79 ASP A CA 1
ATOM 632 C C . ASP A 1 79 ? -51.316 -19.350 -21.728 1.00 57.75 79 ASP A C 1
ATOM 634 O O . ASP A 1 79 ? -52.086 -19.383 -20.762 1.00 57.75 79 ASP A O 1
ATOM 638 N N . ILE A 1 80 ? -49.999 -19.189 -21.564 1.00 57.38 80 ILE A N 1
ATOM 639 C CA . ILE A 1 80 ? -49.374 -19.014 -20.247 1.00 57.38 80 ILE A CA 1
ATOM 640 C C . ILE A 1 80 ? -49.745 -17.684 -19.566 1.00 57.38 80 ILE A C 1
ATOM 642 O O . ILE A 1 80 ? -49.698 -17.588 -18.339 1.00 57.38 80 ILE A O 1
ATOM 646 N N . ASN A 1 81 ? -50.130 -16.654 -20.325 1.00 58.44 81 ASN A N 1
ATOM 647 C CA . ASN A 1 81 ? -50.533 -15.360 -19.776 1.00 58.44 81 ASN A CA 1
ATOM 648 C C . ASN A 1 81 ? -51.916 -15.428 -19.131 1.00 58.44 81 ASN A C 1
ATOM 650 O O . ASN A 1 81 ? -52.127 -14.748 -18.130 1.00 58.44 81 ASN A O 1
ATOM 654 N N . CYS A 1 82 ? -52.806 -16.308 -19.601 1.00 63.91 82 CYS A N 1
ATOM 655 C CA . CYS A 1 82 ? -54.117 -16.536 -18.982 1.00 63.91 82 CYS A CA 1
ATOM 656 C C . CYS A 1 82 ? -54.022 -16.909 -17.489 1.00 63.91 82 CYS A C 1
ATOM 658 O O . CYS A 1 82 ? -54.941 -16.637 -16.724 1.00 63.91 82 CYS A O 1
ATOM 660 N N . ILE A 1 83 ? -52.897 -17.478 -17.039 1.00 61.19 83 ILE A N 1
ATOM 661 C CA . ILE A 1 83 ? -52.630 -17.762 -15.618 1.00 61.19 83 ILE A CA 1
ATOM 662 C C . ILE A 1 83 ? -52.555 -16.469 -14.797 1.00 61.19 83 ILE A C 1
ATOM 664 O O . ILE A 1 83 ? -53.040 -16.421 -13.670 1.00 61.19 83 ILE A O 1
ATOM 668 N N . ARG A 1 84 ? -51.972 -15.405 -15.361 1.00 56.00 84 ARG A N 1
ATOM 669 C CA . ARG A 1 84 ? -51.849 -14.084 -14.717 1.00 56.00 84 ARG A CA 1
ATOM 670 C C . ARG A 1 84 ? -53.200 -13.380 -14.594 1.00 56.00 84 ARG A C 1
ATOM 672 O O . ARG A 1 84 ? -53.369 -12.526 -13.727 1.00 56.00 84 ARG A O 1
ATOM 679 N N . GLU A 1 85 ? -54.143 -13.745 -15.455 1.00 60.38 85 GLU A N 1
ATOM 680 C CA . GLU A 1 85 ? -55.490 -13.177 -15.520 1.00 60.38 85 GLU A CA 1
ATOM 681 C C . GLU A 1 85 ? -56.485 -13.884 -14.583 1.00 60.38 85 GLU A C 1
ATOM 683 O O . GLU A 1 85 ? -57.602 -13.404 -14.397 1.00 60.38 85 GLU A O 1
ATOM 688 N N . LEU A 1 86 ? -56.085 -14.986 -13.933 1.00 61.38 86 LEU A N 1
ATOM 689 C CA . LEU A 1 86 ? -56.895 -15.639 -12.905 1.00 61.38 86 LEU A CA 1
ATOM 690 C C . LEU A 1 86 ? -57.013 -14.730 -11.665 1.00 61.38 86 LEU A C 1
ATOM 692 O O . LEU A 1 86 ? -56.021 -14.428 -10.995 1.00 61.38 86 LEU A O 1
ATOM 696 N N . GLU A 1 87 ? -58.239 -14.314 -11.323 1.00 55.22 87 GLU A N 1
ATOM 697 C CA . GLU A 1 87 ? -58.515 -13.494 -10.128 1.00 55.22 87 GLU A CA 1
ATOM 698 C C . GLU A 1 87 ? -58.164 -14.231 -8.814 1.00 55.22 87 GLU A C 1
ATOM 700 O O . GLU A 1 87 ? -57.703 -13.618 -7.832 1.00 55.22 87 GLU A O 1
ATOM 705 N N . GLU A 1 88 ? -58.341 -15.558 -8.810 1.00 61.88 88 GLU A N 1
ATOM 706 C CA . GLU A 1 88 ? -58.022 -16.462 -7.707 1.00 61.88 88 GLU A CA 1
ATOM 707 C C . GLU A 1 88 ? -57.625 -17.863 -8.207 1.00 61.88 88 GLU A C 1
ATOM 709 O O . GLU A 1 88 ? -58.196 -18.389 -9.161 1.00 61.88 88 GLU A O 1
ATOM 714 N N . VAL A 1 89 ? -56.637 -18.472 -7.542 1.00 61.72 89 VAL A N 1
ATOM 715 C CA . VAL A 1 89 ? -56.253 -19.871 -7.761 1.00 61.72 89 VAL A CA 1
ATOM 716 C C . VAL A 1 89 ? -57.122 -20.751 -6.885 1.00 61.72 89 VAL A C 1
ATOM 718 O O . VAL A 1 89 ? -56.953 -20.783 -5.667 1.00 61.72 89 VAL A O 1
ATOM 721 N N . GLU A 1 90 ? -58.016 -21.508 -7.504 1.00 67.00 90 GLU A N 1
ATOM 722 C CA . GLU A 1 90 ? -58.746 -22.560 -6.812 1.00 67.00 90 GLU A CA 1
ATOM 723 C C . GLU A 1 90 ? -57.789 -23.698 -6.451 1.00 67.00 90 GLU A C 1
ATOM 725 O O . GLU A 1 90 ? -57.207 -24.343 -7.327 1.00 67.00 90 GLU A O 1
ATOM 730 N N . GLU A 1 91 ? -57.641 -23.956 -5.152 1.00 63.22 91 GLU A N 1
ATOM 731 C CA . GLU A 1 91 ? -56.674 -24.925 -4.634 1.00 63.22 91 GLU A CA 1
ATOM 732 C C . GLU A 1 91 ? -56.940 -26.362 -5.107 1.00 63.22 91 GLU A C 1
ATOM 734 O O . GLU A 1 91 ? -56.018 -27.157 -5.117 1.00 63.22 91 GLU A O 1
ATOM 739 N N . ASN A 1 92 ? -58.146 -26.721 -5.544 1.00 64.00 92 ASN A N 1
ATOM 740 C CA . ASN A 1 92 ? -58.462 -28.088 -5.990 1.00 64.00 92 ASN A CA 1
ATOM 741 C C . ASN A 1 92 ? -58.496 -28.250 -7.519 1.00 64.00 92 ASN A C 1
ATOM 743 O O . ASN A 1 92 ? -58.992 -29.262 -8.015 1.00 64.00 92 ASN A O 1
ATOM 747 N N . LYS A 1 93 ? -58.025 -27.252 -8.278 1.00 70.19 93 LYS A N 1
ATOM 748 C CA . LYS A 1 93 ? -58.002 -27.296 -9.746 1.00 70.19 93 LYS A CA 1
ATOM 749 C C . LYS A 1 93 ? -56.595 -27.509 -10.287 1.00 70.19 93 LYS A C 1
ATOM 751 O O . LYS A 1 93 ? -55.625 -26.945 -9.787 1.00 70.19 93 LYS A O 1
ATOM 756 N N . ILE A 1 94 ? -56.512 -28.325 -11.333 1.00 72.38 94 ILE A N 1
ATOM 757 C CA . ILE A 1 94 ? -55.327 -28.464 -12.184 1.00 72.38 94 ILE A CA 1
ATOM 758 C C . ILE A 1 94 ? -55.516 -27.507 -13.357 1.00 72.38 94 ILE A C 1
ATOM 760 O O . ILE A 1 94 ? -56.614 -27.445 -13.904 1.00 72.38 94 ILE A O 1
ATOM 764 N N . TYR A 1 95 ? -54.480 -26.774 -13.753 1.00 73.88 95 TYR A N 1
ATOM 765 C CA . TYR A 1 95 ? -54.546 -25.876 -14.912 1.00 73.88 95 TYR A CA 1
ATOM 766 C C . TYR A 1 95 ? -53.635 -26.397 -16.021 1.00 73.88 95 TYR A C 1
ATOM 768 O O . TYR A 1 95 ? -52.535 -26.866 -15.732 1.00 73.88 95 TYR A O 1
ATOM 776 N N . LEU A 1 96 ? -54.087 -26.322 -17.274 1.00 72.06 96 LEU A N 1
ATOM 777 C CA . LEU A 1 96 ? -53.400 -26.900 -18.434 1.00 72.06 96 LEU A CA 1
ATOM 778 C C . LEU A 1 96 ? -53.403 -25.916 -19.610 1.00 72.06 96 LEU A C 1
ATOM 780 O O . LEU A 1 96 ? -54.459 -25.395 -19.967 1.00 72.06 96 LEU A O 1
ATOM 784 N N . ILE A 1 97 ? -52.237 -25.667 -20.217 1.00 65.12 97 ILE A N 1
ATOM 785 C CA . ILE A 1 97 ? -52.099 -24.721 -21.337 1.00 65.12 97 ILE A CA 1
ATOM 786 C C . ILE A 1 97 ? -52.382 -25.423 -22.668 1.00 65.12 97 ILE A C 1
ATOM 788 O O . ILE A 1 97 ? -51.721 -26.398 -23.020 1.00 65.12 97 ILE A O 1
ATOM 792 N N . LYS A 1 98 ? -53.342 -24.902 -23.437 1.00 59.31 98 LYS A N 1
ATOM 793 C CA . LYS A 1 98 ? -53.876 -25.551 -24.636 1.00 59.31 98 LYS A CA 1
ATOM 794 C C . LYS A 1 98 ? -53.183 -25.153 -25.939 1.00 59.31 98 LYS A C 1
ATOM 796 O O . LYS A 1 98 ? -52.866 -26.019 -26.759 1.00 59.31 98 LYS A O 1
ATOM 801 N N . ASN A 1 99 ? -52.969 -23.855 -26.157 1.00 52.66 99 ASN A N 1
ATOM 802 C CA . ASN A 1 99 ? -52.642 -23.312 -27.480 1.00 52.66 99 ASN A CA 1
ATOM 803 C C . ASN A 1 99 ? -51.235 -22.701 -27.588 1.00 52.66 99 ASN A C 1
ATOM 805 O O . ASN A 1 99 ? -50.865 -22.230 -28.663 1.00 52.66 99 ASN A O 1
ATOM 809 N N . ASP A 1 100 ? -50.411 -22.776 -26.540 1.00 47.97 100 ASP A N 1
ATOM 810 C CA . ASP A 1 100 ? -49.046 -22.243 -26.572 1.00 47.97 100 ASP A CA 1
ATOM 811 C C . ASP A 1 100 ? -48.043 -23.249 -27.156 1.00 47.97 100 ASP A C 1
ATOM 813 O O . ASP A 1 100 ? -47.822 -24.322 -26.598 1.00 47.97 100 ASP A O 1
ATOM 817 N N . ILE A 1 101 ? -47.400 -22.896 -28.274 1.00 45.25 101 ILE A N 1
ATOM 818 C CA . ILE A 1 101 ? -46.467 -23.777 -28.997 1.00 45.25 101 ILE A CA 1
ATOM 819 C C . ILE A 1 101 ? -45.239 -24.188 -28.174 1.00 45.25 101 ILE A C 1
ATOM 821 O O . ILE A 1 101 ? -44.627 -25.209 -28.482 1.00 45.25 101 ILE A O 1
ATOM 825 N N . ASN A 1 102 ? -44.879 -23.405 -27.156 1.00 42.94 102 ASN A N 1
ATOM 826 C CA . ASN A 1 102 ? -43.700 -23.622 -26.328 1.00 42.94 102 ASN A CA 1
ATOM 827 C C . ASN A 1 102 ? -44.036 -24.344 -25.014 1.00 42.94 102 ASN A C 1
ATOM 829 O O . ASN A 1 102 ? -43.120 -24.830 -24.355 1.00 42.94 102 ASN A O 1
ATOM 833 N N . PHE A 1 103 ? -45.321 -24.424 -24.633 1.00 47.91 103 PHE A N 1
ATOM 834 C CA . PHE A 1 103 ? -45.742 -24.825 -23.282 1.00 47.91 103 PHE A CA 1
ATOM 835 C C . PHE A 1 103 ? -46.922 -25.824 -23.225 1.00 47.91 103 PHE A C 1
ATOM 837 O O . PHE A 1 103 ? -47.502 -26.012 -22.158 1.00 47.91 103 PHE A O 1
ATOM 844 N N . LYS A 1 104 ? -47.273 -26.510 -24.330 1.00 51.66 104 LYS A N 1
ATOM 845 C CA . LYS A 1 104 ? -48.414 -27.468 -24.402 1.00 51.66 104 LYS A CA 1
ATOM 846 C C . LYS A 1 104 ? -48.396 -28.616 -23.386 1.00 51.66 104 LYS A C 1
ATOM 848 O O . LYS A 1 104 ? -49.424 -29.243 -23.157 1.00 51.66 104 LYS A O 1
ATOM 853 N N . SER A 1 105 ? -47.235 -28.940 -22.833 1.00 54.12 105 SER A N 1
ATOM 854 C CA . SER A 1 105 ? -47.038 -30.047 -21.897 1.00 54.12 105 SER A CA 1
ATOM 855 C C . SER A 1 105 ? -46.919 -29.589 -20.446 1.00 54.12 105 SER A C 1
ATOM 857 O O . SER A 1 105 ? -46.503 -30.362 -19.593 1.00 54.12 105 SER A O 1
ATOM 859 N N . ILE A 1 106 ? -47.267 -28.339 -20.141 1.00 58.16 106 ILE A N 1
ATOM 860 C CA . ILE A 1 106 ? -47.140 -27.797 -18.792 1.00 58.16 106 ILE A CA 1
ATOM 861 C C . ILE A 1 106 ? -48.474 -27.863 -18.045 1.00 58.16 106 ILE A C 1
ATOM 863 O O . ILE A 1 106 ? -49.482 -27.312 -18.493 1.00 58.16 106 ILE A O 1
ATOM 867 N N . ILE A 1 107 ? -48.446 -28.481 -16.862 1.00 66.12 107 ILE A N 1
ATOM 868 C CA . ILE A 1 107 ? -49.548 -28.512 -15.896 1.00 66.12 107 ILE A CA 1
ATOM 869 C C . ILE A 1 107 ? -49.209 -27.688 -14.657 1.00 66.12 107 ILE A C 1
ATOM 871 O O . ILE A 1 107 ? -48.074 -27.688 -14.186 1.00 66.12 107 ILE A O 1
ATOM 875 N N . PHE A 1 108 ? -50.205 -27.016 -14.087 1.00 68.06 108 PHE A N 1
ATOM 876 C CA . PHE A 1 108 ? -50.055 -26.276 -12.835 1.00 68.06 108 PHE A CA 1
ATOM 877 C C . PHE A 1 108 ? -50.836 -26.957 -11.722 1.00 68.06 108 PHE A C 1
ATOM 879 O O . PHE A 1 108 ? -52.034 -27.227 -11.849 1.00 68.06 108 PHE A O 1
ATOM 886 N N . LEU A 1 109 ? -50.135 -27.212 -10.622 1.00 70.25 109 LEU A N 1
ATOM 887 C CA . LEU A 1 109 ? -50.624 -27.895 -9.435 1.00 70.25 109 LEU A CA 1
ATOM 888 C C . LEU A 1 109 ? -50.608 -26.929 -8.251 1.00 70.25 109 LEU A C 1
ATOM 890 O O . LEU A 1 109 ? -49.656 -26.177 -8.079 1.00 70.25 109 LEU A O 1
ATOM 894 N N . SER A 1 110 ? -51.630 -26.953 -7.406 1.00 70.94 110 SER A N 1
ATOM 895 C CA . SER A 1 110 ? -51.644 -26.176 -6.168 1.00 70.94 110 SER A CA 1
ATOM 896 C C . SER A 1 110 ? -50.827 -26.843 -5.053 1.00 70.94 110 SER A C 1
ATOM 898 O O . SER A 1 110 ? -50.410 -28.000 -5.143 1.00 70.94 110 SER A O 1
ATOM 900 N N . VAL A 1 111 ? -50.666 -26.137 -3.933 1.00 68.31 111 VAL A N 1
ATOM 901 C CA . VAL A 1 111 ? -50.062 -26.680 -2.703 1.00 68.31 111 VAL A CA 1
ATOM 902 C C . VAL A 1 111 ? -50.831 -27.877 -2.136 1.00 68.31 111 VAL A C 1
ATOM 904 O O . VAL A 1 111 ? -50.216 -28.780 -1.570 1.00 68.31 111 VAL A O 1
ATOM 907 N N . THR A 1 112 ? -52.153 -27.940 -2.304 1.00 71.94 112 THR A N 1
ATOM 908 C CA . THR A 1 112 ? -52.975 -29.044 -1.770 1.00 71.94 112 THR A CA 1
ATOM 909 C C . THR A 1 112 ? -52.837 -30.335 -2.579 1.00 71.94 112 THR A C 1
ATOM 911 O O . THR A 1 112 ? -53.338 -31.388 -2.171 1.00 71.94 112 THR A O 1
ATOM 914 N N . HIS A 1 113 ? -52.170 -30.265 -3.729 1.00 73.75 113 HIS A N 1
ATOM 915 C CA . HIS A 1 113 ? -51.857 -31.406 -4.571 1.00 73.75 113 HIS A CA 1
ATOM 916 C C . HIS A 1 113 ? -50.514 -32.069 -4.237 1.00 73.75 113 HIS A C 1
ATOM 918 O O . HIS A 1 113 ? -50.229 -33.163 -4.717 1.00 73.75 113 HIS A O 1
ATOM 924 N N . LEU A 1 114 ? -49.689 -31.438 -3.400 1.00 72.62 114 LEU A N 1
ATOM 925 C CA . LEU A 1 114 ? -48.420 -32.014 -2.969 1.00 72.62 114 LEU A CA 1
ATOM 926 C C . LEU A 1 114 ? -48.635 -33.310 -2.180 1.00 72.62 114 LEU A C 1
ATOM 928 O O . LEU A 1 114 ? -49.602 -33.453 -1.433 1.00 72.62 114 LEU A O 1
ATOM 932 N N . ASN A 1 115 ? -47.685 -34.233 -2.306 1.00 72.25 115 ASN A N 1
ATOM 933 C CA . ASN A 1 115 ? -47.696 -35.568 -1.707 1.00 72.25 115 ASN A CA 1
ATOM 934 C C . ASN A 1 115 ? -48.850 -36.482 -2.155 1.00 72.25 115 ASN A C 1
ATOM 936 O O . ASN A 1 115 ? -49.033 -37.533 -1.542 1.00 72.25 115 ASN A O 1
ATOM 940 N N . LYS A 1 116 ? -49.592 -36.121 -3.205 1.00 77.00 116 LYS A N 1
ATOM 941 C CA . LYS A 1 116 ? -50.616 -36.975 -3.815 1.00 77.00 116 LYS A CA 1
ATOM 942 C C . LYS A 1 116 ? -50.059 -37.691 -5.039 1.00 77.00 116 LYS A C 1
ATOM 944 O O . LYS A 1 116 ? -49.229 -37.124 -5.755 1.00 77.00 116 LYS A O 1
ATOM 949 N N . GLN A 1 117 ? -50.501 -38.923 -5.266 1.00 75.62 117 GLN A N 1
ATOM 950 C CA . GLN A 1 117 ? -50.187 -39.670 -6.475 1.00 75.62 117 GLN A CA 1
ATOM 951 C C . GLN A 1 117 ? -50.953 -39.047 -7.638 1.00 75.62 117 GLN A C 1
ATOM 953 O O . GLN A 1 117 ? -52.184 -39.045 -7.659 1.00 75.62 117 GLN A O 1
ATOM 958 N N . PHE A 1 118 ? -50.213 -38.508 -8.595 1.00 71.19 118 PHE A N 1
ATOM 959 C CA . PHE A 1 118 ? -50.745 -38.068 -9.868 1.00 71.19 118 PHE A CA 1
ATOM 960 C C . PHE A 1 118 ? -50.618 -39.187 -10.879 1.00 71.19 118 PHE A C 1
ATOM 962 O O . PHE A 1 118 ? -49.541 -39.730 -11.082 1.00 71.19 118 PHE A O 1
ATOM 969 N N . GLU A 1 119 ? -51.710 -39.485 -11.554 1.00 67.44 119 GLU A N 1
ATOM 970 C CA . GLU A 1 119 ? -51.787 -40.374 -12.700 1.00 67.44 119 GLU A CA 1
ATOM 971 C C . GLU A 1 119 ? -52.460 -39.597 -13.827 1.00 67.44 119 GLU A C 1
ATOM 973 O O . GLU A 1 119 ? -53.359 -38.789 -13.591 1.00 67.44 119 GLU A O 1
ATOM 978 N N . TYR A 1 120 ? -52.028 -39.797 -15.063 1.00 65.81 120 TYR A N 1
ATOM 979 C CA . TYR A 1 120 ? -52.692 -39.188 -16.207 1.00 65.81 120 TYR A CA 1
ATOM 980 C C . TYR A 1 120 ? -52.766 -40.176 -17.364 1.00 65.81 120 TYR A C 1
ATOM 982 O O . TYR A 1 120 ? -51.819 -40.906 -17.655 1.00 65.81 120 TYR A O 1
ATOM 990 N N . SER A 1 121 ? -53.914 -40.230 -18.033 1.00 56.53 121 SER A N 1
ATOM 991 C CA . SER A 1 121 ? -54.083 -41.077 -19.206 1.00 56.53 121 SER A CA 1
ATOM 992 C C . SER A 1 121 ? -53.540 -40.360 -20.436 1.00 56.53 121 SER A C 1
ATOM 994 O O . SER A 1 121 ? -54.042 -39.306 -20.832 1.00 56.53 121 SER A O 1
ATOM 996 N N . ILE A 1 122 ? -52.556 -40.966 -21.092 1.00 51.94 122 ILE A N 1
ATOM 997 C CA . ILE A 1 122 ? -52.168 -40.577 -22.444 1.00 51.94 122 ILE A CA 1
ATOM 998 C C . ILE A 1 122 ? -53.102 -41.334 -23.389 1.00 51.94 122 ILE A C 1
ATOM 1000 O O . ILE A 1 122 ? -52.943 -42.531 -23.614 1.00 51.94 122 ILE A O 1
ATOM 1004 N N . THR A 1 123 ? -54.113 -40.653 -23.919 1.00 41.34 123 THR A N 1
ATOM 1005 C CA . THR A 1 123 ? -55.159 -41.258 -24.766 1.00 41.34 123 THR A CA 1
ATOM 1006 C C . THR A 1 123 ? -54.670 -41.616 -26.173 1.00 41.34 123 THR A C 1
ATOM 1008 O O . THR A 1 123 ? -55.390 -42.258 -26.935 1.00 41.34 123 THR A O 1
ATOM 1011 N N . ALA A 1 124 ? -53.424 -41.281 -26.512 1.00 36.56 124 ALA A N 1
ATOM 1012 C CA . ALA A 1 124 ? -52.776 -41.702 -27.744 1.00 36.56 124 ALA A CA 1
ATOM 1013 C C . ALA A 1 124 ? -51.539 -42.558 -27.444 1.00 36.56 124 ALA A C 1
ATOM 1015 O O . ALA A 1 124 ? -50.478 -42.046 -27.084 1.00 36.56 124 ALA A O 1
ATOM 1016 N N . TYR A 1 125 ? -51.646 -43.868 -27.680 1.00 32.16 125 TYR A N 1
ATOM 1017 C CA . TYR A 1 125 ? -50.468 -44.682 -27.966 1.00 32.16 125 TYR A CA 1
ATOM 1018 C C . TYR A 1 125 ? -49.881 -44.164 -29.268 1.00 32.16 125 TYR A C 1
ATOM 1020 O O . TYR A 1 125 ? -50.368 -44.502 -30.348 1.00 32.16 125 TYR A O 1
ATOM 1028 N N . ASN A 1 126 ? -48.857 -43.319 -29.193 1.00 30.33 126 ASN A N 1
ATOM 1029 C CA . ASN A 1 126 ? -48.146 -43.019 -30.411 1.00 30.33 126 ASN A CA 1
ATOM 1030 C C . ASN A 1 126 ? -47.311 -44.252 -30.764 1.00 30.33 126 ASN A C 1
ATOM 1032 O O . ASN A 1 126 ? -46.442 -44.687 -30.011 1.00 30.33 126 ASN A O 1
ATOM 1036 N N . THR A 1 127 ? -47.601 -44.804 -31.936 1.00 31.45 127 THR A N 1
ATOM 1037 C CA . THR A 1 127 ? -46.856 -45.819 -32.688 1.00 31.45 127 THR A CA 1
ATOM 1038 C C . THR A 1 127 ? -45.472 -45.306 -33.105 1.00 31.45 127 THR A C 1
ATOM 1040 O O . THR A 1 127 ? -45.011 -45.546 -34.211 1.00 31.45 127 THR A O 1
ATOM 1043 N N . THR A 1 128 ? -44.818 -44.515 -32.263 1.00 32.41 128 THR A N 1
ATOM 1044 C CA . THR A 1 128 ? -43.520 -43.898 -32.496 1.00 32.41 128 THR A CA 1
ATOM 1045 C C . THR A 1 128 ? -42.762 -43.915 -31.183 1.00 32.41 128 THR A C 1
ATOM 1047 O O . THR A 1 128 ? -43.210 -43.368 -30.177 1.00 32.41 128 THR A O 1
ATOM 1050 N N . LEU A 1 129 ? -41.596 -44.561 -31.202 1.00 35.16 129 LEU A N 1
ATOM 1051 C CA . LEU A 1 129 ? -40.595 -44.411 -30.153 1.00 35.16 129 LEU A CA 1
ATOM 1052 C C . LEU A 1 129 ? -40.390 -42.912 -29.906 1.00 35.16 129 LEU A C 1
ATOM 1054 O O . LEU A 1 129 ? -40.089 -42.158 -30.836 1.00 35.16 129 LEU A O 1
ATOM 1058 N N . SER A 1 130 ? -40.590 -42.478 -28.665 1.00 34.06 130 SER A N 1
ATOM 1059 C CA . SER A 1 130 ? -40.359 -41.094 -28.267 1.00 34.06 130 SER A CA 1
ATOM 1060 C C . SER A 1 130 ? -38.895 -40.712 -28.517 1.00 34.06 130 SER A C 1
ATOM 1062 O O . SER A 1 130 ? -37.997 -41.559 -28.455 1.00 34.06 130 SER A O 1
ATOM 1064 N N . SER A 1 131 ? -38.622 -39.426 -28.761 1.00 31.83 131 SER A N 1
ATOM 1065 C CA . SER A 1 131 ? -37.243 -38.935 -28.915 1.00 31.83 131 SER A CA 1
ATOM 1066 C C . SER A 1 131 ? -36.371 -39.308 -27.716 1.00 31.83 131 SER A C 1
ATOM 1068 O O . SER A 1 131 ? -35.196 -39.596 -27.885 1.00 31.83 131 SER A O 1
ATOM 1070 N N . TRP A 1 132 ? -36.959 -39.409 -26.519 1.00 36.69 132 TRP A N 1
ATOM 1071 C CA . TRP A 1 132 ? -36.245 -39.833 -25.323 1.00 36.69 132 TRP A CA 1
ATOM 1072 C C . TRP A 1 132 ? -35.924 -41.336 -25.304 1.00 36.69 132 TRP A C 1
ATOM 1074 O O . TRP A 1 132 ? -34.893 -41.706 -24.747 1.00 36.69 132 TRP A O 1
ATOM 1084 N N . MET A 1 133 ? -36.765 -42.209 -25.879 1.00 38.03 133 MET A N 1
ATOM 1085 C CA . MET A 1 133 ? -36.448 -43.637 -26.046 1.00 38.03 133 MET A CA 1
ATOM 1086 C C . MET A 1 133 ? -35.335 -43.815 -27.075 1.00 38.03 133 MET A C 1
ATOM 1088 O O . MET A 1 133 ? -34.408 -44.583 -26.824 1.00 38.03 133 MET A O 1
ATOM 1092 N N . PHE A 1 134 ? -35.366 -43.043 -28.166 1.00 38.78 134 PHE A N 1
ATOM 1093 C CA . PHE A 1 134 ? -34.239 -42.937 -29.093 1.00 38.78 134 PHE A CA 1
ATOM 1094 C C . PHE A 1 134 ? -32.985 -42.419 -28.390 1.00 38.78 134 PHE A C 1
ATOM 1096 O O . PHE A 1 134 ? -31.949 -43.053 -28.504 1.00 38.78 134 PHE A O 1
ATOM 1103 N N . ASP A 1 135 ? -33.072 -41.362 -27.582 1.00 36.31 135 ASP A N 1
ATOM 1104 C CA . ASP A 1 135 ? -31.941 -40.820 -26.823 1.00 36.31 135 ASP A CA 1
ATOM 1105 C C . ASP A 1 135 ? -31.451 -41.769 -25.725 1.00 36.31 135 ASP A C 1
ATOM 1107 O O . ASP A 1 135 ? -30.285 -41.711 -25.353 1.00 36.31 135 ASP A O 1
ATOM 1111 N N . TYR A 1 136 ? -32.302 -42.640 -25.179 1.00 39.78 136 TYR A N 1
ATOM 1112 C CA . TYR A 1 136 ? -31.921 -43.636 -24.175 1.00 39.78 136 TYR A CA 1
ATOM 1113 C C . TYR A 1 136 ? -31.223 -44.835 -24.817 1.00 39.78 136 TYR A C 1
ATOM 1115 O O . TYR A 1 136 ? -30.173 -45.259 -24.333 1.00 39.78 136 TYR A O 1
ATOM 1123 N N . ILE A 1 137 ? -31.763 -45.339 -25.930 1.00 41.81 137 ILE A N 1
ATOM 1124 C CA . ILE A 1 137 ? -31.131 -46.374 -26.756 1.00 41.81 137 ILE A CA 1
ATOM 1125 C C . ILE A 1 137 ? -29.807 -45.831 -27.313 1.00 41.81 137 ILE A C 1
ATOM 1127 O O . ILE A 1 137 ? -28.774 -46.471 -27.151 1.00 41.81 137 ILE A O 1
ATOM 1131 N N . ALA A 1 138 ? -29.798 -44.601 -27.831 1.00 39.72 138 ALA A N 1
ATOM 1132 C CA . ALA A 1 138 ? -28.613 -43.897 -28.305 1.00 39.72 138 ALA A CA 1
ATOM 1133 C C . ALA A 1 138 ? -27.620 -43.604 -27.182 1.00 39.72 138 ALA A C 1
ATOM 1135 O O . ALA A 1 138 ? -26.441 -43.824 -27.382 1.00 39.72 138 ALA A O 1
ATOM 1136 N N . LYS A 1 139 ? -28.033 -43.167 -25.983 1.00 39.19 139 LYS A N 1
ATOM 1137 C CA . LYS A 1 139 ? -27.116 -42.992 -24.837 1.00 39.19 139 LYS A CA 1
ATOM 1138 C C . LYS A 1 139 ? -26.525 -44.315 -24.379 1.00 39.19 139 LYS A C 1
ATOM 1140 O O . LYS A 1 139 ? -25.350 -44.343 -24.033 1.00 39.19 139 LYS A O 1
ATOM 1145 N N . LYS A 1 140 ? -27.303 -45.402 -24.373 1.00 41.06 140 LYS A N 1
ATOM 1146 C CA . LYS A 1 140 ? -26.782 -46.725 -24.015 1.00 41.06 140 LYS A CA 1
ATOM 1147 C C . LYS A 1 140 ? -25.829 -47.266 -25.073 1.00 41.06 140 LYS A C 1
ATOM 1149 O O . LYS A 1 140 ? -24.804 -47.810 -24.683 1.00 41.06 140 LYS A O 1
ATOM 1154 N N . ILE A 1 141 ? -26.106 -47.051 -26.359 1.00 39.81 141 ILE A N 1
ATOM 1155 C CA . ILE A 1 141 ? -25.222 -47.430 -27.471 1.00 39.81 141 ILE A CA 1
ATOM 1156 C C . ILE A 1 141 ? -23.974 -46.524 -27.526 1.00 39.81 141 ILE A C 1
ATOM 1158 O O . ILE A 1 141 ? -22.871 -47.037 -27.619 1.00 39.81 141 ILE A O 1
ATOM 1162 N N . ASN A 1 142 ? -24.113 -45.209 -27.337 1.00 36.91 142 ASN A N 1
ATOM 1163 C CA . ASN A 1 142 ? -23.023 -44.216 -27.292 1.00 36.91 142 ASN A CA 1
ATOM 1164 C C . ASN A 1 142 ? -22.179 -44.280 -26.006 1.00 36.91 142 ASN A C 1
ATOM 1166 O O . ASN A 1 142 ? -21.154 -43.611 -25.914 1.00 36.91 142 ASN A O 1
ATOM 1170 N N . SER A 1 143 ? -22.621 -45.033 -24.992 1.00 37.78 143 SER A N 1
ATOM 1171 C CA . SER A 1 143 ? -21.820 -45.363 -23.803 1.00 37.78 143 SER A CA 1
ATOM 1172 C C . SER A 1 143 ? -21.005 -46.650 -23.967 1.00 37.78 143 SER A C 1
ATOM 1174 O O . SER A 1 143 ? -20.294 -47.047 -23.046 1.00 37.78 143 SER A O 1
ATOM 1176 N N . LEU A 1 144 ? -21.139 -47.329 -25.110 1.00 38.16 144 LEU A N 1
ATOM 1177 C CA . LEU A 1 144 ? -20.278 -48.438 -25.498 1.00 38.16 144 LEU A CA 1
ATOM 1178 C C . LEU A 1 144 ? -19.084 -47.838 -26.244 1.00 38.16 144 LEU A C 1
ATOM 1180 O O . LEU A 1 144 ? -19.269 -47.094 -27.204 1.00 38.16 144 LEU A O 1
ATOM 1184 N N . ASP A 1 145 ? -17.876 -48.131 -25.767 1.00 34.91 145 ASP A N 1
ATOM 1185 C CA . ASP A 1 145 ? -16.628 -47.719 -26.414 1.00 34.91 145 ASP A CA 1
ATOM 1186 C C . ASP A 1 145 ? -16.618 -48.176 -27.886 1.00 34.91 145 ASP A C 1
ATOM 1188 O O . ASP A 1 145 ? -17.082 -49.265 -28.226 1.00 34.91 145 ASP A O 1
ATOM 1192 N N . THR A 1 146 ? -16.158 -47.312 -28.781 1.00 44.66 146 THR A N 1
ATOM 1193 C CA . THR A 1 146 ? -16.335 -47.439 -30.234 1.00 44.66 146 THR A CA 1
ATOM 1194 C C . THR A 1 146 ? -15.463 -48.549 -30.837 1.00 44.66 146 THR A C 1
ATOM 1196 O O . THR A 1 146 ? -14.313 -48.282 -31.162 1.00 44.66 146 THR A O 1
ATOM 1199 N N . ASP A 1 147 ? -15.998 -49.778 -30.930 1.00 41.12 147 ASP A N 1
ATOM 1200 C CA . ASP A 1 147 ? -15.806 -50.789 -32.005 1.00 41.12 147 ASP A CA 1
ATOM 1201 C C . ASP A 1 147 ? -16.292 -52.191 -31.554 1.00 41.12 147 ASP A C 1
ATOM 1203 O O . ASP A 1 147 ? -15.499 -53.100 -31.293 1.00 41.12 147 ASP A O 1
ATOM 1207 N N . TYR A 1 148 ? -17.611 -52.413 -31.466 1.00 44.00 148 TYR A N 1
ATOM 1208 C CA . TYR A 1 148 ? -18.159 -53.741 -31.136 1.00 44.00 148 TYR A CA 1
ATOM 1209 C C . TYR A 1 148 ? -18.933 -54.352 -32.315 1.00 44.00 148 TYR A C 1
ATOM 1211 O O . TYR A 1 148 ? -20.017 -53.867 -32.643 1.00 44.00 148 TYR A O 1
ATOM 1219 N N . PRO A 1 149 ? -18.451 -55.444 -32.943 1.00 49.47 149 PRO A N 1
ATOM 1220 C CA . PRO A 1 149 ? -19.266 -56.205 -33.882 1.00 49.47 149 PRO A CA 1
ATOM 1221 C C . PRO A 1 149 ? -20.410 -56.897 -33.128 1.00 49.47 149 PRO A C 1
ATOM 1223 O O . PRO A 1 149 ? -20.182 -57.542 -32.103 1.00 49.47 149 PRO A O 1
ATOM 1226 N N . ILE A 1 150 ? -21.639 -56.793 -33.641 1.00 57.31 150 ILE A N 1
ATOM 1227 C CA . ILE A 1 150 ? -22.781 -57.570 -33.139 1.00 57.31 150 ILE A CA 1
ATOM 1228 C C . ILE A 1 150 ? -22.533 -59.039 -33.497 1.00 57.31 150 ILE A C 1
ATOM 1230 O O . ILE A 1 150 ? -22.394 -59.389 -34.669 1.00 57.31 150 ILE A O 1
ATOM 1234 N N . LYS A 1 151 ? -22.435 -59.903 -32.483 1.00 65.12 151 LYS A N 1
ATOM 1235 C CA . LYS A 1 151 ? -22.109 -61.327 -32.645 1.00 65.12 151 LYS A CA 1
ATOM 1236 C C . LYS A 1 151 ? -23.377 -62.162 -32.535 1.00 65.12 151 LYS A C 1
ATOM 1238 O O . LYS A 1 151 ? -24.151 -61.975 -31.605 1.00 65.12 151 LYS A O 1
ATOM 1243 N N . ASN A 1 152 ? -23.574 -63.132 -33.421 1.00 69.19 152 ASN A N 1
ATOM 1244 C CA . ASN A 1 152 ? -24.590 -64.163 -33.193 1.00 69.19 152 ASN A CA 1
ATOM 1245 C C . ASN A 1 152 ? -24.195 -65.035 -31.994 1.00 69.19 152 ASN A C 1
ATOM 1247 O O . ASN A 1 152 ? -23.002 -65.258 -31.760 1.00 69.19 152 ASN A O 1
ATOM 1251 N N . TYR A 1 153 ? -25.184 -65.519 -31.246 1.00 75.62 153 TYR A N 1
ATOM 1252 C CA . TYR A 1 153 ? -24.976 -66.513 -30.199 1.00 75.62 153 TYR A CA 1
ATOM 1253 C C . TYR A 1 153 ? -24.695 -67.888 -30.811 1.00 75.62 153 TYR A C 1
ATOM 1255 O O . TYR A 1 153 ? -25.515 -68.418 -31.557 1.00 75.62 153 TYR A O 1
ATOM 1263 N N . TYR A 1 154 ? -23.537 -68.463 -30.502 1.00 79.44 154 TYR A N 1
ATOM 1264 C CA . TYR A 1 154 ? -23.097 -69.768 -30.986 1.00 79.44 154 TYR A CA 1
ATOM 1265 C C . TYR A 1 154 ? -22.491 -70.571 -29.839 1.00 79.44 154 TYR A C 1
ATOM 1267 O O . TYR A 1 154 ? -21.858 -69.985 -28.965 1.00 79.44 154 TYR A O 1
ATOM 1275 N N . ASP A 1 155 ? -22.627 -71.898 -29.867 1.00 77.38 155 ASP A N 1
ATOM 1276 C CA . ASP A 1 155 ? -21.971 -72.809 -28.915 1.00 77.38 155 ASP A CA 1
ATOM 1277 C C . ASP A 1 155 ? -20.436 -72.630 -28.938 1.00 77.38 155 ASP A C 1
ATOM 1279 O O . ASP A 1 155 ? -19.847 -72.300 -29.974 1.00 77.38 155 ASP A O 1
ATOM 1283 N N . LYS A 1 156 ? -19.780 -72.828 -27.787 1.00 82.38 156 LYS A N 1
ATOM 1284 C CA . LYS A 1 156 ? -18.317 -72.747 -27.585 1.00 82.38 156 LYS A CA 1
ATOM 1285 C C . LYS A 1 156 ? -17.681 -71.432 -28.044 1.00 82.38 156 LYS A C 1
ATOM 1287 O O . LYS A 1 156 ? -16.501 -71.400 -28.404 1.00 82.38 156 LYS A O 1
ATOM 1292 N N . THR A 1 157 ? -18.430 -70.334 -28.001 1.00 80.75 157 THR A N 1
ATOM 1293 C CA . THR A 1 157 ? -17.945 -69.002 -28.372 1.00 80.75 157 THR A CA 1
ATOM 1294 C C . THR A 1 157 ? -17.665 -68.175 -27.125 1.00 80.75 157 THR A C 1
ATOM 1296 O O . THR A 1 157 ? -18.446 -68.130 -26.178 1.00 80.75 157 THR A O 1
ATOM 1299 N N . ASN A 1 158 ? -16.493 -67.545 -27.088 1.00 82.69 158 ASN A N 1
ATOM 1300 C CA . ASN A 1 158 ? -16.089 -66.721 -25.956 1.00 82.69 158 ASN A CA 1
ATOM 1301 C C . ASN A 1 158 ? -16.653 -65.309 -26.128 1.00 82.69 158 ASN A C 1
ATOM 1303 O O . ASN A 1 158 ? -16.227 -64.579 -27.028 1.00 82.69 158 ASN A O 1
ATOM 1307 N N . TYR A 1 159 ? -17.590 -64.941 -25.261 1.00 79.62 159 TYR A N 1
ATOM 1308 C CA . TYR A 1 159 ? -18.195 -63.620 -25.214 1.00 79.62 159 TYR A CA 1
ATOM 1309 C C . TYR A 1 159 ? -17.583 -62.804 -24.082 1.00 79.62 159 TYR A C 1
ATOM 1311 O O . TYR A 1 159 ? -17.462 -63.255 -22.941 1.00 79.62 159 TYR A O 1
ATOM 1319 N N . LYS A 1 160 ? -17.166 -61.589 -24.414 1.00 77.06 160 LYS A N 1
ATOM 1320 C CA . LYS A 1 160 ? -16.491 -60.656 -23.518 1.00 77.06 160 LYS A CA 1
ATOM 1321 C C . LYS A 1 160 ? -17.454 -59.605 -23.003 1.00 77.06 160 LYS A C 1
ATOM 1323 O O . LYS A 1 160 ? -18.436 -59.270 -23.653 1.00 77.06 160 LYS A O 1
ATOM 1328 N N . THR A 1 161 ? -17.172 -59.081 -21.819 1.00 68.19 161 THR A N 1
ATOM 1329 C CA . THR A 1 161 ? -17.897 -57.960 -21.224 1.00 68.19 161 THR A CA 1
ATOM 1330 C C . THR A 1 161 ? -17.960 -56.811 -22.231 1.00 68.19 161 THR A C 1
ATOM 1332 O O . THR A 1 161 ? -16.945 -56.449 -22.821 1.00 68.19 161 THR A O 1
ATOM 1335 N N . ASN A 1 162 ? -19.157 -56.254 -22.411 1.00 53.44 162 ASN A N 1
ATOM 1336 C CA . ASN A 1 162 ? -19.562 -55.284 -23.433 1.00 53.44 162 ASN A CA 1
ATOM 1337 C C . ASN A 1 162 ? -19.783 -55.814 -24.862 1.00 53.44 162 ASN A C 1
ATOM 1339 O O . ASN A 1 162 ? -20.245 -55.031 -25.690 1.00 53.44 162 ASN A O 1
ATOM 1343 N N . ASP A 1 163 ? -19.579 -57.104 -25.154 1.00 61.91 163 ASP A N 1
ATOM 1344 C CA . ASP A 1 163 ? -20.061 -57.680 -26.417 1.00 61.91 163 ASP A CA 1
ATOM 1345 C C . ASP A 1 163 ? -21.588 -57.518 -26.534 1.00 61.91 163 ASP A C 1
ATOM 1347 O O . ASP A 1 163 ? -22.323 -57.612 -25.542 1.00 61.91 163 ASP A O 1
ATOM 1351 N N . ILE A 1 164 ? -22.070 -57.320 -27.765 1.00 63.75 164 ILE A N 1
ATOM 1352 C CA . ILE A 1 164 ? -23.497 -57.373 -28.092 1.00 63.75 164 ILE A CA 1
ATOM 1353 C C . ILE A 1 164 ? -23.790 -58.698 -28.783 1.00 63.75 164 ILE A C 1
ATOM 1355 O O . ILE A 1 164 ? -23.233 -59.000 -29.840 1.00 63.75 164 ILE A O 1
ATOM 1359 N N . ILE A 1 165 ? -24.676 -59.481 -28.173 1.00 69.44 165 ILE A N 1
ATOM 1360 C CA . ILE A 1 165 ? -25.079 -60.793 -28.660 1.00 69.44 165 ILE A CA 1
ATOM 1361 C C . ILE A 1 165 ? -26.467 -60.707 -29.281 1.00 69.44 165 ILE A C 1
ATOM 1363 O O . ILE A 1 165 ? -27.423 -60.266 -28.644 1.00 69.44 165 ILE A O 1
ATOM 1367 N N . LYS A 1 166 ? -26.572 -61.200 -30.510 1.00 70.88 166 LYS A N 1
ATOM 1368 C CA . LYS A 1 166 ? -27.814 -61.482 -31.213 1.00 70.88 166 LYS A CA 1
ATOM 1369 C C . LYS A 1 166 ? -28.236 -62.926 -30.942 1.00 70.88 166 LYS A C 1
ATOM 1371 O O . LYS A 1 166 ? -27.523 -63.855 -31.319 1.00 70.88 166 LYS A O 1
ATOM 1376 N N . HIS A 1 167 ? -29.402 -63.112 -30.324 1.00 73.25 167 HIS A N 1
ATOM 1377 C CA . HIS A 1 167 ? -29.983 -64.438 -30.092 1.00 73.25 167 HIS A CA 1
ATOM 1378 C C . HIS A 1 167 ? -31.507 -64.397 -30.088 1.00 73.25 167 HIS A C 1
ATOM 1380 O O . HIS A 1 167 ? -32.087 -63.527 -29.446 1.00 73.25 167 HIS A O 1
ATOM 1386 N N . ASN A 1 168 ? -32.161 -65.337 -30.775 1.00 63.91 168 ASN A N 1
ATOM 1387 C CA . ASN A 1 168 ? -33.620 -65.521 -30.747 1.00 63.91 168 ASN A CA 1
ATOM 1388 C C . ASN A 1 168 ? -34.451 -64.229 -30.910 1.00 63.91 168 ASN A C 1
ATOM 1390 O O . ASN A 1 168 ? -35.430 -64.029 -30.199 1.00 63.91 168 ASN A O 1
ATOM 1394 N N . SER A 1 169 ? -34.092 -63.366 -31.866 1.00 56.94 169 SER A N 1
ATOM 1395 C CA . SER A 1 169 ? -34.773 -62.078 -32.126 1.00 56.94 169 SER A CA 1
ATOM 1396 C C . SER A 1 169 ? -34.613 -61.028 -31.021 1.00 56.94 169 SER A C 1
ATOM 1398 O O . SER A 1 169 ? -35.376 -60.068 -30.962 1.00 56.94 169 SER A O 1
ATOM 1400 N N . TYR A 1 170 ? -33.610 -61.180 -30.156 1.00 59.53 170 TYR A N 1
ATOM 1401 C CA . TYR A 1 170 ? -33.276 -60.235 -29.098 1.00 59.53 170 TYR A CA 1
ATOM 1402 C C . TYR A 1 170 ? -31.792 -59.867 -29.106 1.00 59.53 170 TYR A C 1
ATOM 1404 O O . TYR A 1 170 ? -30.922 -60.675 -29.446 1.00 59.53 170 TYR A O 1
ATOM 1412 N N . LEU A 1 171 ? -31.503 -58.629 -28.706 1.00 63.06 171 LEU A N 1
ATOM 1413 C CA . LEU A 1 171 ? -30.142 -58.166 -28.453 1.00 63.06 171 LEU A CA 1
ATOM 1414 C C . LEU A 1 171 ? -29.843 -58.200 -26.957 1.00 63.06 171 LEU A C 1
ATOM 1416 O O . LEU A 1 171 ? -30.638 -57.723 -26.145 1.00 63.06 171 LEU A O 1
ATOM 1420 N N . TYR A 1 172 ? -28.670 -58.711 -26.606 1.00 68.25 172 TYR A N 1
ATOM 1421 C CA . TYR A 1 172 ? -28.186 -58.806 -25.235 1.00 68.25 172 TYR A CA 1
ATOM 1422 C C . TYR A 1 172 ? -26.839 -58.097 -25.105 1.00 68.25 172 TYR A C 1
ATOM 1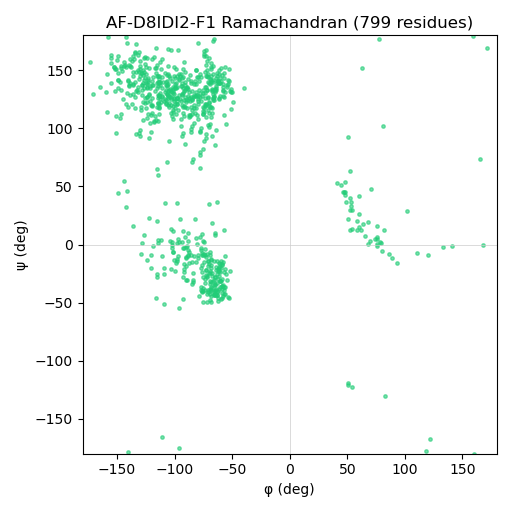424 O O . TYR A 1 172 ? -25.953 -58.304 -25.930 1.00 68.25 172 TYR A O 1
ATOM 1432 N N . LYS A 1 173 ? -26.656 -57.295 -24.051 1.00 68.75 173 LYS A N 1
ATOM 1433 C CA . LYS A 1 173 ? -25.341 -56.765 -23.665 1.00 68.75 173 LYS A CA 1
ATOM 1434 C C . LYS A 1 173 ? -24.695 -57.699 -22.656 1.00 68.75 173 LYS A C 1
ATOM 1436 O O . LYS A 1 173 ? -25.275 -57.937 -21.598 1.00 68.75 173 LYS A O 1
ATOM 1441 N N . VAL A 1 174 ? -23.489 -58.169 -22.942 1.00 67.00 174 VAL A N 1
ATOM 1442 C CA . VAL A 1 174 ? -22.711 -58.980 -22.004 1.00 67.00 174 VAL A CA 1
ATOM 1443 C C . VAL A 1 174 ? -22.198 -58.094 -20.874 1.00 67.00 174 VAL A C 1
ATOM 1445 O O . VAL A 1 174 ? -21.464 -57.137 -21.104 1.00 67.00 174 VAL A O 1
ATOM 1448 N N . ASN A 1 175 ? -22.563 -58.417 -19.638 1.00 63.66 175 ASN A N 1
ATOM 1449 C CA . ASN A 1 175 ? -22.100 -57.700 -18.448 1.00 63.66 175 ASN A CA 1
ATOM 1450 C C . ASN A 1 175 ? -20.928 -58.411 -17.757 1.00 63.66 175 ASN A C 1
ATOM 1452 O O . ASN A 1 175 ? -20.302 -57.838 -16.869 1.00 63.66 175 ASN A O 1
ATOM 1456 N N . LYS A 1 176 ? -20.656 -59.665 -18.136 1.00 77.19 176 LYS A N 1
ATOM 1457 C CA . LYS A 1 176 ? -19.596 -60.499 -17.570 1.00 77.19 176 LYS A CA 1
ATOM 1458 C C . LYS A 1 176 ? -19.110 -61.507 -18.605 1.00 77.19 176 LYS A C 1
ATOM 1460 O O . LYS A 1 176 ? -19.943 -62.180 -19.196 1.00 77.19 176 LYS A O 1
ATOM 1465 N N . ASP A 1 177 ? -17.795 -61.642 -18.780 1.00 84.56 177 ASP A N 1
ATOM 1466 C CA . ASP A 1 177 ? -17.176 -62.620 -19.688 1.00 84.56 177 ASP A CA 1
ATOM 1467 C C . ASP A 1 177 ? -17.706 -64.047 -19.461 1.00 84.56 177 ASP A C 1
ATOM 1469 O O . ASP A 1 177 ? -17.746 -64.521 -18.320 1.00 84.56 177 ASP A O 1
ATOM 1473 N N . PHE A 1 178 ? -18.045 -64.760 -20.539 1.00 87.31 178 PHE A N 1
ATOM 1474 C CA . PHE A 1 178 ? -18.428 -66.171 -20.477 1.00 87.31 178 PHE A CA 1
ATOM 1475 C C . PHE A 1 178 ? -18.126 -66.932 -21.779 1.00 87.31 178 PHE A C 1
ATOM 1477 O O . PHE A 1 178 ? -18.111 -66.362 -22.867 1.00 87.31 178 PHE A O 1
ATOM 1484 N N . LEU A 1 179 ? -17.903 -68.244 -21.661 1.00 88.88 179 LEU A N 1
ATOM 1485 C CA . LEU A 1 179 ? -17.888 -69.175 -22.790 1.00 88.88 179 LEU A CA 1
ATOM 1486 C C . LEU A 1 179 ? -19.296 -69.759 -22.919 1.00 88.88 179 LEU A C 1
ATOM 1488 O O . LEU A 1 179 ? -19.790 -70.329 -21.948 1.00 88.88 179 LEU A O 1
ATOM 1492 N N . SER A 1 180 ? -19.953 -69.559 -24.059 1.00 84.69 180 SER A N 1
ATOM 1493 C CA . SER A 1 180 ? -21.286 -70.117 -24.303 1.00 84.69 180 SER A CA 1
ATOM 1494 C C . SER A 1 180 ? -21.251 -71.637 -24.427 1.00 84.69 180 SER A C 1
ATOM 1496 O O . SER A 1 180 ? -20.259 -72.219 -24.876 1.00 84.69 180 SER A O 1
ATOM 1498 N N . ASP A 1 181 ? -22.366 -72.256 -24.059 1.00 79.56 181 ASP A N 1
ATOM 1499 C CA . ASP A 1 181 ? -22.724 -73.612 -24.452 1.00 79.56 181 ASP A CA 1
ATOM 1500 C C . ASP A 1 181 ? -23.927 -73.563 -25.414 1.00 79.56 181 ASP A C 1
ATOM 1502 O O . ASP A 1 181 ? -24.270 -72.508 -25.956 1.00 79.56 181 ASP A O 1
ATOM 1506 N N . ASP A 1 182 ? -24.566 -74.702 -25.647 1.00 76.50 182 ASP A N 1
ATOM 1507 C CA . ASP A 1 182 ? -25.777 -74.831 -26.454 1.00 76.50 182 ASP A CA 1
ATOM 1508 C C . ASP A 1 182 ? -27.056 -74.345 -25.735 1.00 76.50 182 ASP A C 1
ATOM 1510 O O . ASP A 1 182 ? -28.160 -74.531 -26.253 1.00 76.50 182 ASP A O 1
ATOM 1514 N N . SER A 1 183 ? -26.934 -73.697 -24.568 1.00 75.50 183 SER A N 1
ATOM 1515 C CA . SER A 1 183 ? -28.053 -73.229 -23.747 1.00 75.50 183 SER A CA 1
ATOM 1516 C C . SER A 1 183 ? -28.104 -71.704 -23.578 1.00 75.50 183 SER A C 1
ATOM 1518 O O . SER A 1 183 ? -27.096 -71.012 -23.499 1.00 75.50 183 SER A O 1
ATOM 1520 N N . ASP A 1 184 ? -29.306 -71.157 -23.372 1.00 73.88 184 ASP A N 1
ATOM 1521 C CA . ASP A 1 184 ? -29.503 -69.717 -23.116 1.00 73.88 184 ASP A CA 1
ATOM 1522 C C . ASP A 1 184 ? -29.158 -69.304 -21.667 1.00 73.88 184 ASP A C 1
ATOM 1524 O O . ASP A 1 184 ? -29.428 -68.172 -21.243 1.00 73.88 184 ASP A O 1
ATOM 1528 N N . TYR A 1 185 ? -28.604 -70.218 -20.861 1.00 78.06 185 TYR A N 1
ATOM 1529 C CA . TYR A 1 185 ? -28.355 -70.008 -19.433 1.00 78.06 185 TYR A CA 1
ATOM 1530 C C . TYR A 1 185 ? -27.472 -68.779 -19.177 1.00 78.06 185 TYR A C 1
ATOM 1532 O O . TYR A 1 185 ? -27.755 -67.957 -18.294 1.00 78.06 185 TYR A O 1
ATOM 1540 N N . TYR A 1 186 ? -26.425 -68.611 -19.985 1.00 77.75 186 TYR A N 1
ATOM 1541 C CA . TYR A 1 186 ? -25.471 -67.516 -19.833 1.00 77.75 186 TYR A CA 1
ATOM 1542 C C . TYR A 1 186 ? -26.006 -66.167 -20.322 1.00 77.75 186 TYR A C 1
ATOM 1544 O O . TYR A 1 186 ? -25.596 -65.127 -19.808 1.00 77.75 186 TYR A O 1
ATOM 1552 N N . LEU A 1 187 ? -26.985 -66.155 -21.230 1.00 73.25 187 LEU A N 1
ATOM 1553 C CA . LEU A 1 187 ? -27.660 -64.918 -21.633 1.00 73.25 187 LEU A CA 1
ATOM 1554 C C . LEU A 1 187 ? -28.499 -64.344 -20.490 1.00 73.25 187 LEU A C 1
ATOM 1556 O O . LEU A 1 187 ? -28.516 -63.135 -20.280 1.00 73.25 187 LEU A O 1
ATOM 1560 N N . LYS A 1 188 ? -29.150 -65.206 -19.702 1.00 74.69 188 LYS A N 1
ATOM 1561 C CA . LYS A 1 188 ? -29.967 -64.779 -18.553 1.00 74.69 188 LYS A CA 1
ATOM 1562 C C . LYS A 1 188 ? -29.132 -64.361 -17.349 1.00 74.69 188 LYS A C 1
ATOM 1564 O O . LYS A 1 188 ? -29.517 -63.449 -16.626 1.00 74.69 188 LYS A O 1
ATOM 1569 N N . SER A 1 189 ? -28.025 -65.058 -17.105 1.00 69.50 189 SER A N 1
ATOM 1570 C CA . SER A 1 189 ? -27.208 -64.851 -15.904 1.00 69.50 189 SER A CA 1
ATOM 1571 C C . SER A 1 189 ? -26.118 -63.794 -16.082 1.00 69.50 189 SER A C 1
ATOM 1573 O O . SER A 1 189 ? -25.786 -63.109 -15.117 1.00 69.50 189 SER A O 1
ATOM 1575 N N . ASN A 1 190 ? -25.581 -63.629 -17.297 1.00 74.88 190 ASN A N 1
ATOM 1576 C CA . ASN A 1 190 ? -24.417 -62.776 -17.550 1.00 74.88 190 ASN A CA 1
ATOM 1577 C C . ASN A 1 190 ? -24.687 -61.616 -18.519 1.00 74.88 190 ASN A C 1
ATOM 1579 O O . ASN A 1 190 ? -23.777 -60.818 -18.757 1.00 74.88 190 ASN A O 1
ATOM 1583 N N . CYS A 1 191 ? -25.902 -61.487 -19.064 1.00 68.56 191 CYS A N 1
ATOM 1584 C CA . CYS A 1 191 ? -26.251 -60.412 -19.996 1.00 68.56 191 CYS A CA 1
ATOM 1585 C C . CYS A 1 191 ? -27.496 -59.626 -19.561 1.00 68.56 191 CYS A C 1
ATOM 1587 O O . CYS A 1 191 ? -28.315 -60.096 -18.776 1.00 68.56 191 CYS A O 1
ATOM 1589 N N . SER A 1 192 ? -27.654 -58.417 -20.102 1.00 61.34 192 SER A N 1
ATOM 1590 C CA . SER A 1 192 ? -28.887 -57.627 -20.012 1.00 61.34 192 SER A CA 1
ATOM 1591 C C . SER A 1 192 ? -29.593 -57.595 -21.359 1.00 61.34 192 SER A C 1
ATOM 1593 O O . SER A 1 192 ? -28.966 -57.302 -22.376 1.00 61.34 192 SER A O 1
ATOM 1595 N N . LEU A 1 193 ? -30.901 -57.849 -21.356 1.00 55.31 193 LEU A N 1
ATOM 1596 C CA . LEU A 1 193 ? -31.746 -57.707 -22.537 1.00 55.31 193 LEU A CA 1
ATOM 1597 C C . LEU A 1 193 ? -31.840 -56.230 -22.945 1.00 55.31 193 LEU A C 1
ATOM 1599 O O . LEU A 1 193 ? -32.126 -55.375 -22.107 1.00 55.31 193 LEU A O 1
ATOM 1603 N N . LEU A 1 194 ? -31.600 -55.938 -24.220 1.00 54.09 194 LEU A N 1
ATOM 1604 C CA . LEU A 1 194 ? -31.707 -54.593 -24.779 1.00 54.09 194 LEU A CA 1
ATOM 1605 C C . LEU A 1 194 ? -33.068 -54.373 -25.442 1.00 54.09 194 LEU A C 1
ATOM 1607 O O . LEU A 1 194 ? -33.753 -53.422 -25.083 1.00 54.09 194 LEU A O 1
ATOM 1611 N N . THR A 1 195 ? -33.467 -55.229 -26.390 1.00 53.31 195 THR A N 1
ATOM 1612 C CA . THR A 1 195 ? -34.756 -55.116 -27.104 1.00 53.31 195 THR A CA 1
ATOM 1613 C C . THR A 1 195 ? -35.002 -56.323 -28.021 1.00 53.31 195 THR A C 1
ATOM 1615 O O . THR A 1 195 ? -34.026 -56.965 -28.429 1.00 53.31 195 THR A O 1
ATOM 1618 N N . PRO A 1 196 ? -36.264 -56.635 -28.384 1.00 52.78 196 PRO A N 1
ATOM 1619 C CA . PRO A 1 196 ? -36.565 -57.430 -29.572 1.00 52.78 196 PRO A CA 1
ATOM 1620 C C . PRO A 1 196 ? -36.209 -56.693 -30.875 1.00 52.78 196 PRO A C 1
ATOM 1622 O O . PRO A 1 196 ? -36.250 -55.462 -30.930 1.00 52.78 196 PRO A O 1
ATOM 1625 N N . PHE A 1 197 ? -35.918 -57.456 -31.926 1.00 61.44 197 PHE A N 1
ATOM 1626 C CA . PHE A 1 197 ? -35.809 -57.010 -33.318 1.00 61.44 197 PHE A CA 1
ATOM 1627 C C . PHE A 1 197 ? -36.473 -58.041 -34.245 1.00 61.44 197 PHE A C 1
ATOM 1629 O O . PHE A 1 197 ? -36.660 -59.194 -33.865 1.00 61.44 197 PHE A O 1
ATOM 1636 N N . LYS A 1 198 ? -36.837 -57.644 -35.464 1.00 64.94 198 LYS A N 1
ATOM 1637 C CA . LYS A 1 198 ? -37.420 -58.520 -36.490 1.00 64.94 198 LYS A CA 1
ATOM 1638 C C . LYS A 1 198 ? -36.460 -58.641 -37.672 1.00 64.94 198 LYS A C 1
ATOM 1640 O O . LYS A 1 198 ? -35.871 -57.647 -38.085 1.00 64.94 198 LYS A O 1
ATOM 1645 N N . SER A 1 199 ? -36.315 -59.834 -38.240 1.00 66.44 199 SER A N 1
ATOM 1646 C CA . SER A 1 199 ? -35.616 -60.003 -39.519 1.00 66.44 199 SER A CA 1
ATOM 1647 C C . SER A 1 199 ? -36.546 -59.625 -40.673 1.00 66.44 199 SER A C 1
ATOM 1649 O O . SER A 1 199 ? -37.762 -59.832 -40.589 1.00 66.44 199 SER A O 1
ATOM 1651 N N . LEU A 1 200 ? -35.986 -59.022 -41.723 1.00 71.19 200 LEU A N 1
ATOM 1652 C CA . LEU A 1 200 ? -36.749 -58.651 -42.910 1.00 71.19 200 LEU A CA 1
ATOM 1653 C C . LEU A 1 200 ? -37.065 -59.896 -43.760 1.00 71.19 200 LEU A C 1
ATOM 1655 O O . LEU A 1 200 ? -36.164 -60.572 -44.245 1.00 71.19 200 LEU A O 1
ATOM 1659 N N . GLU A 1 201 ? -38.349 -60.191 -43.942 1.00 76.62 201 GLU A N 1
ATOM 1660 C CA . GLU A 1 201 ? -38.874 -61.371 -44.628 1.00 76.62 201 GLU A CA 1
ATOM 1661 C C . GLU A 1 201 ? -40.024 -60.954 -45.550 1.00 76.62 201 GLU A C 1
ATOM 1663 O O . GLU A 1 201 ? -40.874 -60.132 -45.194 1.00 76.62 201 GLU A O 1
ATOM 1668 N N . ILE A 1 202 ? -40.042 -61.504 -46.762 1.00 75.56 202 ILE A N 1
ATOM 1669 C CA . ILE A 1 202 ? -41.034 -61.161 -47.786 1.00 75.56 202 ILE A CA 1
ATOM 1670 C C . ILE A 1 202 ? -42.428 -61.598 -47.325 1.00 75.56 202 ILE A C 1
ATOM 1672 O O . ILE A 1 202 ? -42.622 -62.725 -46.876 1.00 75.56 202 ILE A O 1
ATOM 1676 N N . GLY A 1 203 ? -43.409 -60.706 -47.465 1.00 69.94 203 GLY A N 1
ATOM 1677 C CA . GLY A 1 203 ? -44.801 -60.943 -47.078 1.00 69.94 203 GLY A CA 1
ATOM 1678 C C . GLY A 1 203 ? -45.117 -60.634 -45.613 1.00 69.94 203 GLY A C 1
ATOM 1679 O O . GLY A 1 203 ? -46.295 -60.595 -45.254 1.00 69.94 203 GLY A O 1
ATOM 1680 N N . ASN A 1 204 ? -44.111 -60.346 -44.780 1.00 76.88 204 ASN A N 1
ATOM 1681 C CA . ASN A 1 204 ? -44.333 -59.937 -43.396 1.00 76.88 204 ASN A CA 1
ATOM 1682 C C . ASN A 1 204 ? -44.690 -58.449 -43.297 1.00 76.88 204 ASN A C 1
ATOM 1684 O O . ASN A 1 204 ? -44.179 -57.601 -44.033 1.00 76.88 204 ASN A O 1
ATOM 1688 N N . SER A 1 205 ? -45.579 -58.137 -42.352 1.00 72.06 205 SER A N 1
ATOM 1689 C CA . SER A 1 205 ? -45.966 -56.769 -42.015 1.00 72.06 205 SER A CA 1
ATOM 1690 C C . SER A 1 205 ? -45.090 -56.206 -40.901 1.00 72.06 205 SER A C 1
ATOM 1692 O O . SER A 1 205 ? -44.939 -56.826 -39.842 1.00 72.06 205 SER A O 1
ATOM 1694 N N . TYR A 1 206 ? -44.609 -54.990 -41.110 1.00 71.00 206 TYR A N 1
ATOM 1695 C CA . TYR A 1 206 ? -43.758 -54.252 -40.195 1.00 71.00 206 TYR A CA 1
ATOM 1696 C C . TYR A 1 206 ? -44.419 -52.930 -39.838 1.00 71.00 206 TYR A C 1
ATOM 1698 O O . TYR A 1 206 ? -44.851 -52.180 -40.715 1.00 71.00 206 TYR A O 1
ATOM 1706 N N . ASN A 1 207 ? -44.523 -52.659 -38.544 1.00 57.72 207 ASN A N 1
ATOM 1707 C CA . ASN A 1 207 ? -45.180 -51.477 -38.009 1.00 57.72 207 ASN A CA 1
ATOM 1708 C C . ASN A 1 207 ? -44.151 -50.400 -37.657 1.00 57.72 207 ASN A C 1
ATOM 1710 O O . ASN A 1 207 ? -43.021 -50.716 -37.299 1.00 57.72 207 ASN A O 1
ATOM 1714 N N . VAL A 1 208 ? -44.543 -49.126 -37.721 1.00 47.88 208 VAL A N 1
ATOM 1715 C CA . VAL A 1 208 ? -43.734 -47.987 -37.275 1.00 47.88 208 VAL A CA 1
ATOM 1716 C C . VAL A 1 208 ? -43.216 -48.254 -35.866 1.00 47.88 208 VAL A C 1
ATOM 1718 O O . VAL A 1 208 ? -43.977 -48.630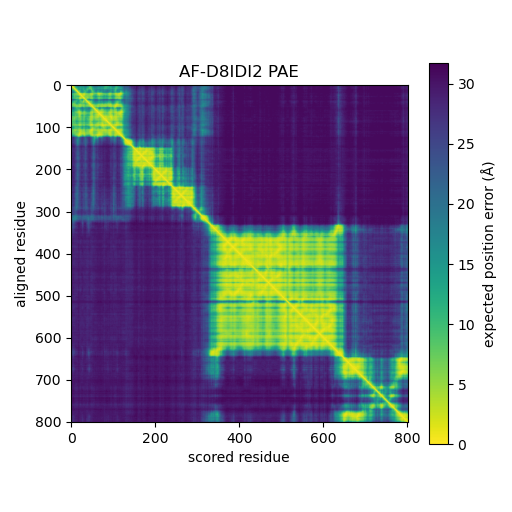 -34.976 1.00 47.88 208 VAL A O 1
ATOM 1721 N N . GLY A 1 209 ? -41.915 -48.052 -35.675 1.00 44.69 209 GLY A N 1
ATOM 1722 C CA . GLY A 1 209 ? -41.227 -48.305 -34.414 1.00 44.69 209 GLY A CA 1
ATOM 1723 C C . GLY A 1 209 ? -40.685 -49.727 -34.254 1.00 44.69 209 GLY A C 1
ATOM 1724 O O . GLY A 1 209 ? -39.870 -49.933 -33.357 1.00 44.69 209 GLY A O 1
ATOM 1725 N N . ASP A 1 210 ? -41.050 -50.682 -35.121 1.00 52.97 210 ASP A N 1
ATOM 1726 C CA . ASP A 1 210 ? -40.368 -51.978 -35.167 1.00 52.97 210 ASP A CA 1
ATOM 1727 C C . ASP A 1 210 ? -38.876 -51.771 -35.476 1.00 52.97 210 ASP A C 1
ATOM 1729 O O . ASP A 1 210 ? -38.503 -50.933 -36.302 1.00 52.97 210 ASP A O 1
ATOM 1733 N N . ILE A 1 211 ? -38.017 -52.553 -34.822 1.00 59.81 211 ILE A N 1
ATOM 1734 C CA . ILE A 1 211 ? -36.588 -52.609 -35.131 1.00 59.81 211 ILE A CA 1
ATOM 1735 C C . ILE A 1 211 ? -36.372 -53.746 -36.120 1.00 59.81 211 ILE A C 1
ATOM 1737 O O . ILE A 1 211 ? -36.655 -54.899 -35.798 1.00 59.81 211 ILE A O 1
ATOM 1741 N N . LEU A 1 212 ? -35.882 -53.418 -37.310 1.00 67.25 212 LEU A N 1
ATOM 1742 C CA . LEU A 1 212 ? -35.604 -54.359 -38.383 1.00 67.25 212 LEU A CA 1
ATOM 1743 C C . LEU A 1 212 ? -34.117 -54.594 -38.557 1.00 67.25 212 LEU A C 1
ATOM 1745 O O . LEU A 1 212 ? -33.337 -53.648 -38.591 1.00 67.25 212 LEU A O 1
ATOM 1749 N N . GLU A 1 213 ? -33.750 -55.852 -38.746 1.00 68.94 213 GLU A N 1
ATOM 1750 C CA . GLU A 1 213 ? -32.447 -56.230 -39.266 1.00 68.94 213 GLU A CA 1
ATOM 1751 C C . GLU A 1 213 ? -32.532 -56.423 -40.784 1.00 68.94 213 GLU A C 1
ATOM 1753 O O . GLU A 1 213 ? -33.313 -57.243 -41.276 1.00 68.94 213 GLU A O 1
ATOM 1758 N N . TYR A 1 214 ? -31.701 -55.683 -41.515 1.00 65.62 214 TYR A N 1
ATOM 1759 C CA . TYR A 1 214 ? -31.546 -55.796 -42.961 1.00 65.62 214 TYR A CA 1
ATOM 1760 C C . TYR A 1 214 ? -30.068 -55.622 -43.331 1.00 65.62 214 TYR A C 1
ATOM 1762 O O . TYR A 1 214 ? -29.417 -54.703 -42.844 1.00 65.62 214 TYR A O 1
ATOM 1770 N N . GLU A 1 215 ? -29.514 -56.531 -44.140 1.00 57.97 215 GLU A N 1
ATOM 1771 C CA . GLU A 1 215 ? -28.093 -56.522 -44.544 1.00 57.97 215 GLU A CA 1
ATOM 1772 C C . GLU A 1 215 ? -27.110 -56.340 -43.366 1.00 57.97 215 GLU A C 1
ATOM 1774 O O . GLU A 1 215 ? -26.171 -55.549 -43.428 1.00 57.97 215 GLU A O 1
ATOM 1779 N N . ASN A 1 216 ? -27.341 -57.064 -42.262 1.00 50.28 216 ASN A N 1
ATOM 1780 C CA . ASN A 1 216 ? -26.573 -56.984 -41.007 1.00 50.28 216 ASN A CA 1
ATOM 1781 C C . ASN A 1 216 ? -26.571 -55.601 -40.319 1.00 50.28 216 ASN A C 1
ATOM 1783 O O . ASN A 1 216 ? -25.763 -55.363 -39.422 1.00 50.28 216 ASN A O 1
ATOM 1787 N N . ASN A 1 217 ? -27.477 -54.700 -40.702 1.00 49.38 217 ASN A N 1
ATOM 1788 C CA . ASN A 1 217 ? -27.677 -53.395 -40.081 1.00 49.38 217 ASN A CA 1
ATOM 1789 C C . ASN A 1 217 ? -29.062 -53.310 -39.435 1.00 49.38 217 ASN A C 1
ATOM 1791 O O . ASN A 1 217 ? -30.000 -53.994 -39.849 1.00 49.38 217 ASN A O 1
ATOM 1795 N N . PHE A 1 218 ? -29.192 -52.452 -38.421 1.00 59.72 218 PHE A N 1
ATOM 1796 C CA . PHE A 1 218 ? -30.446 -52.264 -37.696 1.00 59.72 218 PHE A CA 1
ATOM 1797 C C . PHE A 1 218 ? -31.108 -50.933 -38.054 1.00 59.72 218 PHE A C 1
ATOM 1799 O O . PHE A 1 218 ? -30.497 -49.863 -37.990 1.00 59.72 218 PHE A O 1
ATOM 1806 N N . PHE A 1 219 ? -32.391 -51.008 -38.390 1.00 60.38 219 PHE A N 1
ATOM 1807 C CA . PHE A 1 219 ? -33.212 -49.890 -38.828 1.00 60.38 219 PHE A CA 1
ATOM 1808 C C . PHE A 1 219 ? -34.477 -49.792 -37.982 1.00 60.38 219 PHE A C 1
ATOM 1810 O O . PHE A 1 219 ? -35.017 -50.792 -37.523 1.00 60.38 219 PHE A O 1
ATOM 1817 N N . SER A 1 220 ? -34.971 -48.578 -37.788 1.00 60.28 220 SER A N 1
ATOM 1818 C CA . SER A 1 220 ? -36.305 -48.335 -37.248 1.00 60.28 220 SER A CA 1
ATOM 1819 C C . SER A 1 220 ? -37.296 -48.208 -38.396 1.00 60.28 220 SER A C 1
ATOM 1821 O O . SER A 1 220 ? -37.063 -47.474 -39.357 1.00 60.28 220 SER A O 1
ATOM 1823 N N . VAL A 1 221 ? -38.419 -48.906 -38.314 1.00 58.94 221 VAL A N 1
ATOM 1824 C CA . VAL A 1 221 ? -39.496 -48.749 -39.288 1.00 58.94 221 VAL A CA 1
ATOM 1825 C C . VAL A 1 221 ? -40.129 -47.387 -39.088 1.00 58.94 221 VAL A C 1
ATOM 1827 O O . VAL A 1 221 ? -40.597 -47.044 -38.005 1.00 58.94 221 VAL A O 1
ATOM 1830 N N . SER A 1 222 ? -40.130 -46.589 -40.140 1.00 47.72 222 SER A N 1
ATOM 1831 C CA . SER A 1 222 ? -40.616 -45.217 -40.115 1.00 47.72 222 SER A CA 1
ATOM 1832 C C . SER A 1 222 ? -42.035 -45.060 -40.647 1.00 47.72 222 SER A C 1
ATOM 1834 O O . SER A 1 222 ? -42.677 -44.045 -40.374 1.00 47.72 222 SER A O 1
ATOM 1836 N N . LYS A 1 223 ? -42.537 -46.074 -41.358 1.00 58.41 223 LYS A N 1
ATOM 1837 C CA . LYS A 1 223 ? -43.914 -46.177 -41.848 1.00 58.41 223 LYS A CA 1
ATOM 1838 C C . LYS A 1 223 ? -44.345 -47.644 -41.861 1.00 58.41 223 LYS A C 1
ATOM 1840 O O . LYS A 1 223 ? -43.542 -48.478 -42.252 1.00 58.41 223 LYS A O 1
ATOM 1845 N N . ASN A 1 224 ? -45.590 -47.956 -41.479 1.00 65.62 224 ASN A N 1
ATOM 1846 C CA . ASN A 1 224 ? -46.113 -49.324 -41.585 1.00 65.62 224 ASN A CA 1
ATOM 1847 C C . ASN A 1 224 ? -45.997 -49.798 -43.043 1.00 65.62 224 ASN A C 1
ATOM 1849 O O . ASN A 1 224 ? -46.432 -49.077 -43.947 1.00 65.62 224 ASN A O 1
ATOM 1853 N N . PHE A 1 225 ? -45.455 -50.990 -43.276 1.00 78.50 225 PHE A N 1
ATOM 1854 C CA . PHE A 1 225 ? -45.342 -51.571 -44.613 1.00 78.50 225 PHE A CA 1
ATOM 1855 C C . PHE A 1 225 ? -45.393 -53.100 -44.572 1.00 78.50 225 PHE A C 1
ATOM 1857 O O . PHE A 1 225 ? -45.129 -53.716 -43.544 1.00 78.50 225 PHE A O 1
ATOM 1864 N N . ILE A 1 226 ? -45.742 -53.715 -45.701 1.00 82.06 226 ILE A N 1
ATOM 1865 C CA . ILE A 1 226 ? -45.558 -55.153 -45.931 1.00 82.06 226 ILE A CA 1
ATOM 1866 C C . ILE A 1 226 ? -44.380 -55.283 -46.883 1.00 82.06 226 ILE A C 1
ATOM 1868 O O . ILE A 1 226 ? -44.373 -54.628 -47.929 1.00 82.06 226 ILE A O 1
ATOM 1872 N N . TYR A 1 227 ? -43.371 -56.068 -46.513 1.00 81.81 227 TYR A N 1
ATOM 1873 C CA . TYR A 1 227 ? -42.166 -56.161 -47.328 1.00 81.81 227 TYR A CA 1
ATOM 1874 C C . TYR A 1 227 ? -42.406 -56.981 -48.600 1.00 81.81 227 TYR A C 1
ATOM 1876 O O . TYR A 1 227 ? -42.923 -58.098 -48.545 1.00 81.81 227 TYR A O 1
ATOM 1884 N N . SER A 1 228 ? -42.006 -56.421 -49.740 1.00 76.69 228 SER A N 1
ATOM 1885 C CA . SER A 1 228 ? -41.941 -57.090 -51.038 1.00 76.69 228 SER A CA 1
ATOM 1886 C C . SER A 1 228 ? -40.652 -56.667 -51.749 1.00 76.69 228 SER A C 1
ATOM 1888 O O . SER A 1 228 ? -40.152 -55.573 -51.484 1.00 76.69 228 SER A O 1
ATOM 1890 N N . GLU A 1 229 ? -40.117 -57.507 -52.640 1.00 66.81 229 GLU A N 1
ATOM 1891 C CA . GLU A 1 229 ? -38.867 -57.216 -53.371 1.00 66.81 229 GLU A CA 1
ATOM 1892 C C . GLU A 1 229 ? -38.965 -55.986 -54.296 1.00 66.81 229 GLU A C 1
ATOM 1894 O O . GLU A 1 229 ? -37.943 -55.467 -54.733 1.00 66.81 229 GLU A O 1
ATOM 1899 N N . GLU A 1 230 ? -40.175 -55.487 -54.573 1.00 64.38 230 GLU A N 1
ATOM 1900 C CA . GLU A 1 230 ? -40.405 -54.287 -55.390 1.00 64.38 230 GLU A CA 1
ATOM 1901 C C . GLU A 1 230 ? -40.397 -52.978 -54.573 1.00 64.38 230 GLU A C 1
ATOM 1903 O O . GLU A 1 230 ? -40.407 -51.891 -55.152 1.00 64.38 230 GLU A O 1
ATOM 1908 N N . ASN A 1 231 ? -40.374 -53.049 -53.235 1.00 66.81 231 ASN A N 1
ATOM 1909 C CA . ASN A 1 231 ? -40.354 -51.864 -52.375 1.00 66.81 231 ASN A CA 1
ATOM 1910 C C . ASN A 1 231 ? -38.927 -51.301 -52.257 1.00 66.81 231 ASN A C 1
ATOM 1912 O O . ASN A 1 231 ? -38.017 -52.034 -51.865 1.00 66.81 231 ASN A O 1
ATOM 1916 N N . ASP A 1 232 ? -38.737 -49.989 -52.450 1.00 73.25 232 ASP A N 1
ATOM 1917 C CA . ASP A 1 232 ? -37.510 -49.328 -51.983 1.00 73.25 232 ASP A CA 1
ATOM 1918 C C . ASP A 1 232 ? -37.538 -49.276 -50.452 1.00 73.25 232 ASP A C 1
ATOM 1920 O O . ASP A 1 232 ? -38.264 -48.495 -49.834 1.00 73.25 232 ASP A O 1
ATOM 1924 N N . ILE A 1 233 ? -36.807 -50.196 -49.825 1.00 62.91 233 ILE A N 1
ATOM 1925 C CA . ILE A 1 233 ? -36.913 -50.447 -48.390 1.00 62.91 233 ILE A CA 1
ATOM 1926 C C . ILE A 1 233 ? -36.581 -49.199 -47.559 1.00 62.91 233 ILE A C 1
ATOM 1928 O O . ILE A 1 233 ? -37.194 -48.984 -46.511 1.00 62.91 233 ILE A O 1
ATOM 1932 N N . TYR A 1 234 ? -35.684 -48.339 -48.048 1.00 64.06 234 TYR A N 1
ATOM 1933 C CA . TYR A 1 234 ? -35.237 -47.125 -47.360 1.00 64.06 234 TYR A CA 1
ATOM 1934 C C . TYR A 1 234 ? -36.300 -46.022 -47.295 1.00 64.06 234 TYR A C 1
ATOM 1936 O O . TYR A 1 234 ? -36.186 -45.118 -46.467 1.00 64.06 234 TYR A O 1
ATOM 1944 N N . ASP A 1 235 ? -37.372 -46.122 -48.082 1.00 65.00 235 ASP A N 1
ATOM 1945 C CA . ASP A 1 235 ? -38.542 -45.250 -47.930 1.00 65.00 235 ASP A CA 1
ATOM 1946 C C . ASP A 1 235 ? -39.370 -45.611 -46.686 1.00 65.00 235 ASP A C 1
ATOM 1948 O O . ASP A 1 235 ? -40.124 -44.787 -46.155 1.00 65.00 235 ASP A O 1
ATOM 1952 N N . PHE A 1 236 ? -39.233 -46.849 -46.200 1.00 59.44 236 PHE A N 1
ATOM 1953 C CA . PHE A 1 236 ? -40.009 -47.388 -45.086 1.00 59.44 236 PHE A CA 1
ATOM 1954 C C . PHE A 1 236 ? -39.179 -47.563 -43.819 1.00 59.44 236 PHE A C 1
ATOM 1956 O O . PHE A 1 236 ? -39.730 -47.477 -42.718 1.00 59.44 236 PHE A O 1
ATOM 1963 N N . ILE A 1 237 ? -37.863 -47.733 -43.939 1.00 58.34 237 ILE A N 1
ATOM 1964 C CA . ILE A 1 237 ? -36.944 -47.934 -42.816 1.00 58.34 237 ILE A CA 1
ATOM 1965 C C . ILE A 1 237 ? -35.970 -46.758 -42.680 1.00 58.34 237 ILE A C 1
ATOM 1967 O O . ILE A 1 237 ? -35.539 -46.167 -43.662 1.00 58.34 237 ILE A O 1
ATOM 1971 N N . LYS A 1 238 ? -35.602 -46.409 -41.448 1.00 54.38 238 LYS A N 1
ATOM 1972 C CA . LYS A 1 238 ? -34.626 -45.359 -41.126 1.00 54.38 238 LYS A CA 1
ATOM 1973 C C . LYS A 1 238 ? -33.474 -45.949 -40.321 1.00 54.38 238 LYS A C 1
ATOM 1975 O O . LYS A 1 238 ? -33.755 -46.681 -39.370 1.00 54.38 238 LYS A O 1
ATOM 1980 N N . PRO A 1 239 ? -32.205 -45.633 -40.631 1.00 50.47 239 PRO A N 1
ATOM 1981 C CA . PRO A 1 239 ? -31.082 -46.096 -39.821 1.00 50.47 239 PRO A CA 1
ATOM 1982 C C . PRO A 1 239 ? -31.259 -45.617 -38.376 1.00 50.47 239 PRO A C 1
ATOM 1984 O O . PRO A 1 239 ? -31.664 -44.476 -38.148 1.00 50.47 239 PRO A O 1
ATOM 1987 N N . ILE A 1 240 ? -31.017 -46.504 -37.403 1.00 50.62 240 ILE A N 1
ATOM 1988 C CA . ILE A 1 240 ? -31.340 -46.232 -35.990 1.00 50.62 240 ILE A CA 1
ATOM 1989 C C . ILE A 1 240 ? -30.550 -45.043 -35.439 1.00 50.62 240 ILE A C 1
ATOM 1991 O O . ILE A 1 240 ? -31.101 -44.346 -34.600 1.00 50.62 240 ILE A O 1
ATOM 1995 N N . ILE A 1 241 ? -29.338 -44.787 -35.950 1.00 48.59 241 ILE A N 1
ATOM 1996 C CA . ILE A 1 241 ? -28.606 -43.507 -35.985 1.00 48.59 241 ILE A CA 1
ATOM 1997 C C . ILE A 1 241 ? -27.381 -43.737 -36.882 1.00 48.59 241 ILE A C 1
ATOM 1999 O O . ILE A 1 241 ? -26.631 -44.682 -36.658 1.00 48.59 241 ILE A O 1
ATOM 2003 N N . GLU A 1 242 ? -27.143 -42.868 -37.863 1.00 46.88 242 GLU A N 1
ATOM 2004 C CA . GLU A 1 242 ? -25.852 -42.795 -38.556 1.00 46.88 242 GLU A CA 1
ATOM 2005 C C . GLU A 1 242 ? -25.277 -41.391 -38.346 1.00 46.88 242 GLU A C 1
ATOM 2007 O O . GLU A 1 242 ? -25.919 -40.386 -38.677 1.00 46.88 242 GLU A O 1
ATOM 2012 N N . ILE A 1 243 ? -24.094 -41.328 -37.727 1.00 49.00 243 ILE A N 1
ATOM 2013 C CA . ILE A 1 243 ? -23.344 -40.091 -37.513 1.00 49.00 243 ILE A CA 1
ATOM 2014 C C . ILE A 1 243 ? -22.242 -40.046 -38.560 1.00 49.00 243 ILE A C 1
ATOM 2016 O O . ILE A 1 243 ? -21.365 -40.908 -38.574 1.00 49.00 243 ILE A O 1
ATOM 2020 N N . ILE A 1 244 ? -22.265 -39.028 -39.412 1.00 53.91 244 ILE A N 1
ATOM 2021 C CA . ILE A 1 244 ? -21.265 -38.861 -40.466 1.00 53.91 244 ILE A CA 1
ATOM 2022 C C . ILE A 1 244 ? -20.516 -37.543 -40.286 1.00 53.91 244 ILE A C 1
ATOM 2024 O O . ILE A 1 244 ? -21.103 -36.513 -39.953 1.00 53.91 244 ILE A O 1
ATOM 2028 N N . ASN A 1 245 ? -19.206 -37.553 -40.528 1.00 51.78 245 ASN A N 1
ATOM 2029 C CA . ASN A 1 245 ? -18.433 -36.319 -40.639 1.00 51.78 245 ASN A CA 1
ATOM 2030 C C . ASN A 1 245 ? -18.649 -35.716 -42.029 1.00 51.78 245 ASN A C 1
ATOM 2032 O O . ASN A 1 245 ? -18.553 -36.418 -43.036 1.00 51.78 245 ASN A O 1
ATOM 2036 N N . TRP A 1 246 ? -18.926 -34.416 -42.095 1.00 77.19 246 TRP A N 1
ATOM 2037 C CA . TRP A 1 246 ? -19.105 -33.728 -43.366 1.00 77.19 246 TRP A CA 1
ATOM 2038 C C . TRP A 1 246 ? -17.794 -33.662 -44.150 1.00 77.19 246 TRP A C 1
ATOM 2040 O O . TRP A 1 246 ? -16.779 -33.194 -43.632 1.00 77.19 246 TRP A O 1
ATOM 2050 N N . PHE A 1 247 ? -17.855 -34.017 -45.431 1.00 71.94 247 PHE A N 1
ATOM 2051 C CA . PHE A 1 247 ? -16.819 -33.723 -46.414 1.00 71.94 247 PHE A CA 1
ATOM 2052 C C . PHE A 1 247 ? -17.454 -33.408 -47.771 1.00 71.94 247 PHE A C 1
ATOM 2054 O O . PHE A 1 247 ? -18.563 -33.851 -48.081 1.00 71.94 247 PHE A O 1
ATOM 2061 N N . ASP A 1 248 ? -16.739 -32.641 -48.588 1.00 68.12 248 ASP A N 1
ATOM 2062 C CA . ASP A 1 248 ? -17.209 -32.281 -49.920 1.00 68.12 248 ASP A CA 1
ATOM 2063 C C . ASP A 1 248 ? -17.053 -33.502 -50.846 1.00 68.12 248 ASP A C 1
ATOM 2065 O O . ASP A 1 248 ? -15.944 -33.971 -51.099 1.00 68.12 248 ASP A O 1
ATOM 2069 N N . GLY A 1 249 ? -18.182 -34.071 -51.285 1.00 65.19 249 GLY A N 1
ATOM 2070 C CA . GLY A 1 249 ? -18.230 -35.311 -52.075 1.00 65.19 249 GLY A CA 1
ATOM 2071 C C . GLY A 1 249 ? -19.254 -36.353 -51.605 1.00 65.19 249 GLY A C 1
ATOM 2072 O O . GLY A 1 249 ? -19.395 -37.393 -52.251 1.00 65.19 249 GLY A O 1
ATOM 2073 N N . ILE A 1 250 ? -19.982 -36.098 -50.510 1.00 76.44 250 ILE A N 1
ATOM 2074 C CA . ILE A 1 250 ? -21.101 -36.948 -50.078 1.00 76.44 250 ILE A CA 1
ATOM 2075 C C . ILE A 1 250 ? -22.149 -37.029 -51.200 1.00 76.44 250 ILE A C 1
ATOM 2077 O O . ILE A 1 250 ? -22.595 -36.009 -51.719 1.00 76.44 250 ILE A O 1
ATOM 2081 N N . LYS A 1 251 ? -22.548 -38.252 -51.578 1.00 73.31 251 LYS A N 1
ATOM 2082 C CA . LYS A 1 251 ? -23.523 -38.489 -52.659 1.00 73.31 251 LYS A CA 1
ATOM 2083 C C . LYS A 1 251 ? -24.974 -38.400 -52.202 1.00 73.31 251 LYS A C 1
ATOM 2085 O O . LYS 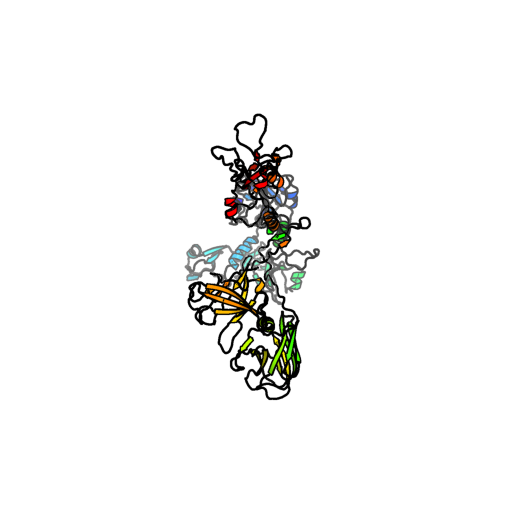A 1 251 ? -25.826 -38.029 -53.000 1.00 73.31 251 LYS A O 1
ATOM 2090 N N . LYS A 1 252 ? -25.273 -38.776 -50.958 1.00 73.81 252 LYS A N 1
ATOM 2091 C CA . LYS A 1 252 ? -26.630 -38.787 -50.395 1.00 73.81 252 LYS A CA 1
ATOM 2092 C C . LYS A 1 252 ? -26.570 -38.514 -48.898 1.00 73.81 252 LYS A C 1
ATOM 2094 O O . LYS A 1 252 ? -25.670 -39.021 -48.234 1.00 73.81 252 LYS A O 1
ATOM 2099 N N . ILE A 1 253 ? -27.530 -37.747 -48.391 1.00 68.81 253 ILE A N 1
ATOM 2100 C CA . ILE A 1 253 ? -27.833 -37.648 -46.960 1.00 68.81 253 ILE A CA 1
ATOM 2101 C C . ILE A 1 253 ? -29.306 -37.961 -46.736 1.00 68.81 253 ILE A C 1
ATOM 2103 O O . ILE A 1 253 ? -30.171 -37.539 -47.506 1.00 68.81 253 ILE A O 1
ATOM 2107 N N . TYR A 1 254 ? -29.588 -38.704 -45.676 1.00 59.00 254 TYR A N 1
ATOM 2108 C CA . TYR A 1 254 ? -30.919 -39.183 -45.340 1.00 59.00 254 TYR A CA 1
ATOM 2109 C C . TYR A 1 254 ? -31.501 -38.385 -44.181 1.00 59.00 254 TYR A C 1
ATOM 2111 O O . TYR A 1 254 ? -30.805 -37.981 -43.248 1.00 59.00 254 TYR A O 1
ATOM 2119 N N . LYS A 1 255 ? -32.816 -38.174 -44.230 1.00 47.44 255 LYS A N 1
ATOM 2120 C CA . LYS A 1 255 ? -33.563 -37.539 -43.147 1.00 47.44 255 LYS A CA 1
ATOM 2121 C C . LYS A 1 255 ? -33.314 -38.275 -41.827 1.00 47.44 255 LYS A C 1
ATOM 2123 O O . LYS A 1 255 ? -33.386 -39.498 -41.775 1.00 47.44 255 LYS A O 1
ATOM 2128 N N . ASN A 1 256 ? -33.090 -37.508 -40.766 1.00 43.97 256 ASN A N 1
ATOM 2129 C CA . ASN A 1 256 ? -32.715 -37.936 -39.418 1.00 43.97 256 ASN A CA 1
ATOM 2130 C C . ASN A 1 256 ? -31.259 -38.411 -39.228 1.00 43.97 256 ASN A C 1
ATOM 2132 O O . ASN A 1 256 ? -30.916 -38.813 -38.118 1.00 43.97 256 ASN A O 1
ATOM 2136 N N . GLN A 1 257 ? -30.384 -38.321 -40.237 1.00 58.19 257 GLN A N 1
ATOM 2137 C CA . GLN A 1 257 ? -28.939 -38.462 -40.012 1.00 58.19 257 GLN A CA 1
ATOM 2138 C C . GLN A 1 257 ? -28.376 -37.275 -39.222 1.00 58.19 257 GLN A C 1
ATOM 2140 O O . GLN A 1 257 ? -28.893 -36.154 -39.302 1.00 58.19 257 GLN A O 1
ATOM 2145 N N . ILE A 1 258 ? -27.287 -37.521 -38.488 1.00 50.41 258 ILE A N 1
ATOM 2146 C CA . ILE A 1 258 ? -26.537 -36.475 -37.794 1.00 50.41 258 ILE A CA 1
ATOM 2147 C C . ILE A 1 258 ? -25.233 -36.223 -38.543 1.00 50.41 258 ILE A C 1
ATOM 2149 O O . ILE A 1 258 ? -24.393 -37.110 -38.678 1.00 50.41 258 ILE A O 1
ATOM 2153 N N . ILE A 1 259 ? -25.050 -34.989 -38.997 1.00 60.44 259 ILE A N 1
ATOM 2154 C CA . ILE A 1 259 ? -23.830 -34.550 -39.660 1.00 60.44 259 ILE A CA 1
ATOM 2155 C C . ILE A 1 259 ? -22.971 -33.768 -38.669 1.00 60.44 259 ILE A C 1
ATOM 2157 O O . ILE A 1 259 ? -23.445 -32.811 -38.058 1.00 60.44 259 ILE A O 1
ATOM 2161 N N . ILE A 1 260 ? -21.694 -34.126 -38.555 1.00 53.62 260 ILE A N 1
ATOM 2162 C CA . ILE A 1 260 ? -20.696 -33.354 -37.815 1.00 53.62 260 ILE A CA 1
ATOM 2163 C C . ILE A 1 260 ? -19.906 -32.491 -38.798 1.00 53.62 260 ILE A C 1
ATOM 2165 O O . ILE A 1 260 ? -19.241 -33.007 -39.695 1.00 53.62 260 ILE A O 1
ATOM 2169 N N . LYS A 1 261 ? -19.927 -31.170 -38.616 1.00 63.41 261 LYS A N 1
ATOM 2170 C CA . LYS A 1 261 ? -19.077 -30.241 -39.373 1.00 63.41 261 LYS A CA 1
ATOM 2171 C C . LYS A 1 261 ? -18.522 -29.168 -38.449 1.00 63.41 261 LYS A C 1
ATOM 2173 O O . LYS A 1 261 ? -19.280 -28.527 -37.728 1.00 63.41 261 LYS A O 1
ATOM 2178 N N . ASN A 1 262 ? -17.204 -28.966 -38.478 1.00 58.25 262 ASN A N 1
ATOM 2179 C CA . ASN A 1 262 ? -16.495 -27.994 -37.633 1.00 58.25 262 ASN A CA 1
ATOM 2180 C C . ASN A 1 262 ? -16.800 -28.156 -36.128 1.00 58.25 262 ASN A C 1
ATOM 2182 O O . ASN A 1 262 ? -16.941 -27.172 -35.409 1.00 58.25 262 ASN A O 1
ATOM 2186 N N . GLY A 1 263 ? -16.955 -29.401 -35.659 1.00 42.47 263 GLY A N 1
ATOM 2187 C CA . GLY A 1 263 ? -17.275 -29.709 -34.259 1.00 42.47 263 GLY A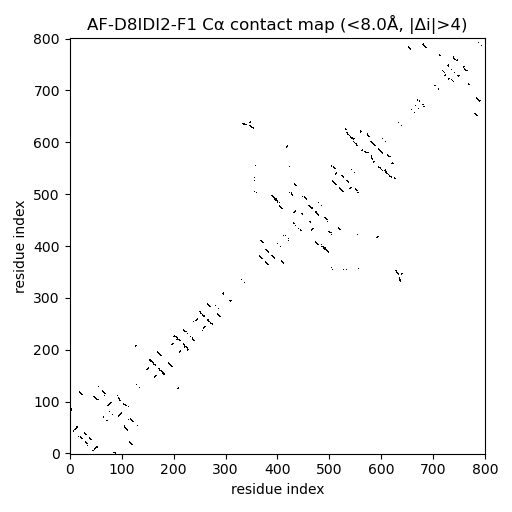 CA 1
ATOM 2188 C C . GLY A 1 263 ? -18.733 -29.459 -33.845 1.00 42.47 263 GLY A C 1
ATOM 2189 O O . GLY A 1 263 ? -19.062 -29.629 -32.674 1.00 42.47 263 GLY A O 1
ATOM 2190 N N . LEU A 1 264 ? -19.612 -29.079 -34.779 1.00 45.06 264 LEU A N 1
ATOM 2191 C CA . LEU A 1 264 ? -21.043 -28.868 -34.545 1.00 45.06 264 LEU A CA 1
ATOM 2192 C C . LEU A 1 264 ? -21.873 -30.000 -35.163 1.00 45.06 264 LEU A C 1
ATOM 2194 O O . LEU A 1 264 ? -21.525 -30.517 -36.225 1.00 45.06 264 LEU A O 1
ATOM 2198 N N . PHE A 1 265 ? -22.981 -30.351 -34.505 1.00 49.31 265 PHE A N 1
ATOM 2199 C CA . PHE A 1 265 ? -23.905 -31.409 -34.922 1.00 49.31 265 PHE A CA 1
ATOM 2200 C C . PHE A 1 265 ? -25.119 -30.813 -35.640 1.00 49.31 265 PHE A C 1
ATOM 2202 O O . PHE A 1 265 ? -25.725 -29.859 -35.152 1.00 49.31 265 PHE A O 1
ATOM 2209 N N . TYR A 1 266 ? -25.514 -31.397 -36.766 1.00 58.34 266 TYR A N 1
ATOM 2210 C CA . TYR A 1 266 ? -26.657 -30.968 -37.571 1.00 58.34 266 TYR A CA 1
ATOM 2211 C C . TYR A 1 266 ? -27.579 -32.157 -37.838 1.00 58.34 266 TYR A C 1
ATOM 2213 O O . TYR A 1 266 ? -27.120 -33.195 -38.302 1.00 58.34 266 TYR A O 1
ATOM 2221 N N . LEU A 1 267 ? -28.873 -32.003 -37.566 1.00 56.34 267 LEU A N 1
ATOM 2222 C CA . LEU A 1 267 ? -29.911 -32.952 -37.953 1.00 56.34 267 LEU A CA 1
ATOM 2223 C C . LEU A 1 267 ? -30.316 -32.692 -39.394 1.00 56.34 267 LEU A C 1
ATOM 2225 O O . LEU A 1 267 ? -30.717 -31.579 -39.739 1.00 56.34 267 LEU A O 1
ATOM 2229 N N . VAL A 1 268 ? -30.290 -33.731 -40.214 1.00 55.16 268 VAL A N 1
ATOM 2230 C CA . VAL A 1 268 ? -30.863 -33.680 -41.555 1.00 55.16 268 VAL A CA 1
ATOM 2231 C C . VAL A 1 268 ? -32.385 -33.733 -41.450 1.00 55.16 268 VAL A C 1
ATOM 2233 O O . VAL A 1 268 ? -32.954 -34.724 -41.000 1.00 55.16 268 VAL A O 1
ATOM 2236 N N . LEU A 1 269 ? -33.055 -32.651 -41.838 1.00 49.94 269 LEU A N 1
ATOM 2237 C CA . LEU A 1 269 ? -34.513 -32.525 -41.800 1.00 49.94 269 LEU A CA 1
ATOM 2238 C C . LEU A 1 269 ? -35.186 -33.132 -43.031 1.00 49.94 269 LEU A C 1
ATOM 2240 O O . LEU A 1 269 ? -36.356 -33.525 -42.958 1.00 49.94 269 LEU A O 1
ATOM 2244 N N . ASP A 1 270 ? -34.459 -33.216 -44.144 1.00 55.66 270 ASP A N 1
ATOM 2245 C CA . ASP A 1 270 ? -34.968 -33.785 -45.383 1.00 55.66 270 ASP A CA 1
ATOM 2246 C C . ASP A 1 270 ? -33.867 -34.415 -46.240 1.00 55.66 270 ASP A C 1
ATOM 2248 O O . ASP A 1 270 ? -32.710 -33.997 -46.190 1.00 55.66 270 ASP A O 1
ATOM 2252 N N . TYR A 1 271 ? -34.239 -35.424 -47.026 1.00 71.31 271 TYR A N 1
ATOM 2253 C CA . TYR A 1 271 ? -33.319 -36.129 -47.917 1.00 71.31 271 TYR A CA 1
ATOM 2254 C C . TYR A 1 271 ? -32.698 -35.183 -48.958 1.00 71.31 271 TYR A C 1
ATOM 2256 O O . TYR A 1 271 ? -33.354 -34.272 -49.487 1.00 71.31 271 TYR A O 1
ATOM 2264 N N . ALA A 1 272 ? -31.423 -35.413 -49.282 1.00 73.56 272 ALA A N 1
ATOM 2265 C CA . ALA A 1 272 ? -30.751 -34.705 -50.364 1.00 73.56 272 ALA A CA 1
ATOM 2266 C C . ALA A 1 272 ? -29.724 -35.587 -51.088 1.00 73.56 272 ALA A C 1
ATOM 2268 O O . ALA A 1 272 ? -28.878 -36.228 -50.464 1.00 73.56 272 ALA A O 1
ATOM 2269 N N . GLU A 1 273 ? -29.771 -35.557 -52.421 1.00 79.00 273 GLU A N 1
ATOM 2270 C CA . GLU A 1 273 ? -28.738 -36.119 -53.297 1.00 79.00 273 GLU A CA 1
ATOM 2271 C C . GLU A 1 273 ? -27.716 -35.052 -53.680 1.00 79.00 273 GLU A C 1
ATOM 2273 O O . GLU A 1 273 ? -28.071 -33.895 -53.894 1.00 79.00 273 GLU A O 1
ATOM 2278 N N . ASN A 1 274 ? -26.449 -35.459 -53.772 1.00 82.62 274 ASN A N 1
ATOM 2279 C CA . ASN A 1 274 ? -25.273 -34.621 -54.017 1.00 82.62 274 ASN A CA 1
ATOM 2280 C C . ASN A 1 274 ? -25.315 -33.290 -53.239 1.00 82.62 274 ASN A C 1
ATOM 2282 O O . ASN A 1 274 ? -25.230 -32.217 -53.844 1.00 82.62 274 ASN A O 1
ATOM 2286 N N . PRO A 1 275 ? -25.512 -33.335 -51.908 1.00 81.94 275 PRO A N 1
ATOM 2287 C CA . PRO A 1 275 ? -25.797 -32.145 -51.128 1.00 81.94 275 PRO A CA 1
ATOM 2288 C C . PRO A 1 275 ? -24.636 -31.141 -51.118 1.00 81.94 275 PRO A C 1
ATOM 2290 O O . PRO A 1 275 ? -23.502 -31.476 -50.777 1.00 81.94 275 PRO A O 1
ATOM 2293 N N . ILE A 1 276 ? -24.950 -29.873 -51.391 1.00 86.44 276 ILE A N 1
ATOM 2294 C CA . ILE A 1 276 ? -24.043 -28.737 -51.197 1.00 86.44 276 ILE A CA 1
ATOM 2295 C C . ILE A 1 276 ? -24.383 -28.079 -49.858 1.00 86.44 276 ILE A C 1
ATOM 2297 O O . ILE A 1 276 ? -25.524 -27.689 -49.617 1.00 86.44 276 ILE A O 1
ATOM 2301 N N . TRP A 1 277 ? -23.389 -27.927 -48.980 1.00 86.75 277 TRP A N 1
ATOM 2302 C CA . TRP A 1 277 ? -23.606 -27.499 -47.591 1.00 86.75 277 TRP A CA 1
ATOM 2303 C C . TRP A 1 277 ? -24.411 -26.202 -47.445 1.00 86.75 277 TRP A C 1
ATOM 2305 O O . TRP A 1 277 ? -25.326 -26.117 -46.630 1.00 86.75 277 TRP A O 1
ATOM 2315 N N . ASN A 1 278 ? -24.071 -25.188 -48.241 1.00 79.69 278 ASN A N 1
ATOM 2316 C CA . ASN A 1 278 ? -24.721 -23.883 -48.154 1.00 79.69 278 ASN A CA 1
ATOM 2317 C C . ASN A 1 278 ? -26.176 -23.933 -48.634 1.00 79.69 278 ASN A C 1
ATOM 2319 O O . ASN A 1 278 ? -27.013 -23.218 -48.088 1.00 79.69 278 ASN A O 1
ATOM 2323 N N . ASP A 1 279 ? -26.489 -24.802 -49.599 1.00 83.56 279 ASP A N 1
ATOM 2324 C CA . ASP A 1 279 ? -27.859 -24.998 -50.073 1.00 83.56 279 ASP A CA 1
ATOM 2325 C C . ASP A 1 279 ? -28.700 -25.714 -49.014 1.00 83.56 279 ASP A C 1
ATOM 2327 O O . ASP A 1 279 ? -29.829 -25.314 -48.753 1.00 83.56 279 ASP A O 1
ATOM 2331 N N . LEU A 1 280 ? -28.126 -26.698 -48.312 1.00 78.81 280 LEU A N 1
ATOM 2332 C CA . LEU A 1 280 ? -28.812 -27.365 -47.204 1.00 78.81 280 LEU A CA 1
ATOM 2333 C C . LEU A 1 280 ? -29.219 -26.398 -46.084 1.00 78.81 280 LEU A C 1
ATOM 2335 O O . LEU A 1 280 ? -30.294 -26.560 -45.506 1.00 78.81 280 LEU A O 1
ATOM 2339 N N . LEU A 1 281 ? -28.367 -25.415 -45.772 1.00 71.31 281 LEU A N 1
ATOM 2340 C CA . LEU A 1 281 ? -28.667 -24.371 -44.787 1.00 71.31 281 LEU A CA 1
ATOM 2341 C C . LEU A 1 281 ? -29.701 -23.376 -45.316 1.00 71.31 281 LEU A C 1
ATOM 2343 O O . LEU A 1 281 ? -30.679 -23.100 -44.627 1.00 71.31 281 LEU A O 1
ATOM 2347 N N . ARG A 1 282 ? -29.501 -22.855 -46.534 1.00 75.25 282 ARG A N 1
ATOM 2348 C CA . ARG A 1 282 ? -30.410 -21.881 -47.158 1.00 75.25 282 ARG A CA 1
ATOM 2349 C C . ARG A 1 282 ? -31.825 -22.439 -47.289 1.00 75.25 282 ARG A C 1
ATOM 2351 O O . ARG A 1 282 ? -32.790 -21.732 -47.020 1.00 75.25 282 ARG A O 1
ATOM 2358 N N . ASP A 1 283 ? -31.931 -23.706 -47.672 1.00 70.25 283 ASP A N 1
ATOM 2359 C CA . ASP A 1 283 ? -33.202 -24.359 -47.972 1.00 70.25 283 ASP A CA 1
ATOM 2360 C C . ASP A 1 283 ? -33.790 -25.070 -46.733 1.00 70.25 283 ASP A C 1
ATOM 2362 O O . ASP A 1 283 ? -34.736 -25.847 -46.855 1.00 70.25 283 ASP A O 1
ATOM 2366 N N . ASN A 1 284 ? -33.242 -24.817 -45.532 1.00 64.81 284 ASN A N 1
ATOM 2367 C CA . ASN A 1 284 ? -33.668 -25.404 -44.253 1.00 64.81 284 ASN A CA 1
ATOM 2368 C C . ASN A 1 284 ? -33.741 -26.947 -44.255 1.00 64.81 284 ASN A C 1
ATOM 2370 O O . ASN A 1 284 ? -34.528 -27.546 -43.519 1.00 64.81 284 ASN A O 1
ATOM 2374 N N . LYS A 1 285 ? -32.909 -27.616 -45.062 1.00 64.62 285 LYS A N 1
ATOM 2375 C CA . LYS A 1 285 ? -32.839 -29.086 -45.128 1.00 64.62 285 LYS A CA 1
ATOM 2376 C C . LYS A 1 285 ? -32.002 -29.703 -44.014 1.00 64.62 285 LYS A C 1
ATOM 2378 O O . LYS A 1 285 ? -32.103 -30.904 -43.771 1.00 64.62 285 LYS A O 1
ATOM 2383 N N . ILE A 1 286 ? -31.204 -28.903 -43.313 1.00 65.06 286 ILE A N 1
ATOM 2384 C CA . ILE A 1 286 ? -30.511 -29.297 -42.085 1.00 65.06 286 ILE A CA 1
ATOM 2385 C C . ILE A 1 286 ? -30.794 -28.281 -40.980 1.00 65.06 286 ILE A C 1
ATOM 2387 O O . ILE A 1 286 ? -30.942 -27.090 -41.239 1.00 65.06 286 ILE A O 1
ATOM 2391 N N . LYS A 1 287 ? -30.847 -28.745 -39.733 1.00 55.56 287 LYS A N 1
ATOM 2392 C CA . LYS A 1 287 ? -31.008 -27.902 -38.546 1.00 55.56 287 LYS A CA 1
ATOM 2393 C C . LYS A 1 287 ? -29.920 -28.232 -37.547 1.00 55.56 287 LYS A C 1
ATOM 2395 O O . LYS A 1 287 ? -29.681 -29.398 -37.259 1.00 55.56 287 LYS A O 1
ATOM 2400 N N . ILE A 1 288 ? -29.268 -27.216 -36.999 1.00 52.53 288 ILE A N 1
ATOM 2401 C CA . ILE A 1 288 ? -28.271 -27.430 -35.953 1.00 52.53 288 ILE A CA 1
ATOM 2402 C C . ILE A 1 288 ? -28.921 -28.111 -34.733 1.00 52.53 288 ILE A C 1
ATOM 2404 O O . ILE A 1 288 ? -29.950 -27.662 -34.223 1.00 52.53 288 ILE A O 1
ATOM 2408 N N . LEU A 1 289 ? -28.331 -29.217 -34.280 1.00 43.56 289 LEU A N 1
ATOM 2409 C CA . LEU A 1 289 ? -28.684 -29.897 -33.034 1.00 43.56 289 LEU A CA 1
ATOM 2410 C C . LEU A 1 289 ? -27.949 -29.201 -31.890 1.00 43.56 289 LEU A C 1
ATOM 2412 O O . LEU A 1 289 ? -26.948 -29.680 -31.361 1.00 43.56 289 LEU A O 1
ATOM 2416 N N . SER A 1 290 ? -28.427 -28.016 -31.538 1.00 36.03 290 SER A N 1
ATOM 2417 C CA . SER A 1 290 ? -27.915 -27.262 -30.400 1.00 36.03 290 SER A CA 1
ATOM 2418 C C . SER A 1 290 ? -28.531 -27.789 -29.101 1.00 36.03 290 SER A C 1
ATOM 2420 O O . SER A 1 290 ? -29.753 -27.852 -28.978 1.00 36.03 290 SER A O 1
ATOM 2422 N N . LYS A 1 291 ? -27.708 -28.108 -28.090 1.00 36.75 291 LYS A N 1
ATOM 2423 C CA . LYS A 1 291 ? -28.183 -28.159 -26.692 1.00 36.75 291 LYS A CA 1
ATOM 2424 C C . LYS A 1 291 ? -28.805 -26.801 -26.331 1.00 36.75 291 LYS A C 1
ATOM 2426 O O . LYS A 1 291 ? -28.369 -25.781 -26.861 1.00 36.75 291 LYS A O 1
ATOM 2431 N N . ALA A 1 292 ? -29.757 -26.764 -25.392 1.00 33.81 292 ALA A N 1
ATOM 2432 C CA . ALA A 1 292 ? -30.393 -25.525 -24.909 1.00 33.81 292 ALA A CA 1
ATOM 2433 C C . ALA A 1 292 ? -29.388 -24.438 -24.461 1.00 33.81 292 ALA A C 1
ATOM 2435 O O . ALA A 1 292 ? -29.689 -23.250 -24.515 1.00 33.81 292 ALA A O 1
ATOM 2436 N N . SER A 1 293 ? -28.159 -24.829 -24.106 1.00 34.41 293 SER A N 1
ATOM 2437 C CA . SER A 1 293 ? -27.045 -23.917 -23.831 1.00 34.41 293 SER A CA 1
ATOM 2438 C C . SER A 1 293 ? -26.624 -23.033 -25.019 1.00 34.41 293 SER A C 1
ATOM 2440 O O . SER A 1 293 ? -25.922 -22.052 -24.791 1.00 34.41 293 SER A O 1
ATOM 2442 N N . ASN A 1 294 ? -27.042 -23.355 -26.252 1.00 33.59 294 ASN A N 1
ATOM 2443 C CA . ASN A 1 294 ? -26.536 -22.769 -27.501 1.00 33.59 294 ASN A CA 1
ATOM 2444 C C . ASN A 1 294 ? -27.637 -22.107 -28.368 1.00 33.59 294 ASN A C 1
ATOM 2446 O O . ASN A 1 294 ? -27.468 -21.993 -29.582 1.00 33.59 294 ASN A O 1
ATOM 2450 N N . ILE A 1 295 ? -28.774 -21.704 -27.785 1.00 36.47 295 ILE A N 1
ATOM 2451 C CA . ILE A 1 295 ? -29.802 -20.895 -28.469 1.00 36.47 295 ILE A CA 1
ATOM 2452 C C . ILE A 1 295 ? -29.581 -19.419 -28.090 1.00 36.47 295 ILE A C 1
ATOM 2454 O O . ILE A 1 295 ? -29.707 -19.073 -26.916 1.00 36.47 295 ILE A O 1
ATOM 2458 N N . PHE A 1 296 ? -29.241 -18.568 -29.065 1.00 38.03 296 PHE A N 1
ATOM 2459 C CA . PHE A 1 296 ? -29.041 -17.119 -28.890 1.00 38.03 296 PHE A CA 1
ATOM 2460 C C . PHE A 1 296 ? -30.288 -16.332 -29.337 1.00 38.03 296 PHE A C 1
ATOM 2462 O O . PHE A 1 296 ? -30.925 -16.714 -30.319 1.00 38.03 296 PHE A O 1
ATOM 2469 N N . TYR A 1 297 ? -30.626 -15.246 -28.630 1.00 37.31 297 TYR A N 1
ATOM 2470 C CA . TYR A 1 297 ? -31.629 -14.251 -29.050 1.00 37.31 297 TYR A CA 1
ATOM 2471 C C . TYR A 1 297 ? -30.932 -13.065 -29.735 1.00 37.31 297 TYR A C 1
ATOM 2473 O O . TYR A 1 297 ? -29.846 -12.670 -29.312 1.00 37.31 297 TYR A O 1
ATOM 2481 N N . ASP A 1 298 ? -31.549 -12.516 -30.780 1.00 34.72 298 ASP A N 1
ATOM 2482 C CA . ASP A 1 298 ? -31.044 -11.376 -31.553 1.00 34.72 298 ASP A CA 1
ATOM 2483 C C . ASP A 1 298 ? -31.591 -10.059 -30.968 1.00 34.72 298 ASP A C 1
ATOM 2485 O O . ASP A 1 298 ? -32.792 -9.805 -31.047 1.00 34.72 298 ASP A O 1
ATOM 2489 N N . ASP A 1 299 ? -30.735 -9.235 -30.348 1.00 40.38 299 ASP A N 1
ATOM 2490 C CA . ASP A 1 299 ? -31.114 -7.941 -29.748 1.00 40.38 299 ASP A CA 1
ATOM 2491 C C . ASP A 1 299 ? -30.455 -6.751 -30.461 1.00 40.38 299 ASP A C 1
ATOM 2493 O O . ASP A 1 299 ? -29.733 -5.945 -29.876 1.00 40.38 299 ASP A O 1
ATOM 2497 N N . ASN A 1 300 ? -30.737 -6.612 -31.756 1.00 35.62 300 ASN A N 1
ATOM 2498 C CA . ASN A 1 300 ? -30.230 -5.513 -32.585 1.00 35.62 300 ASN A CA 1
ATOM 2499 C C . ASN A 1 300 ? -30.736 -4.101 -32.191 1.00 35.62 300 ASN A C 1
ATOM 2501 O O . ASN A 1 300 ? -30.518 -3.161 -32.954 1.00 35.62 300 ASN A O 1
ATOM 2505 N N . ASN A 1 301 ? -31.407 -3.907 -31.044 1.00 38.12 301 ASN A N 1
ATOM 2506 C CA . ASN A 1 301 ? -31.965 -2.608 -30.637 1.00 38.12 301 ASN A CA 1
ATOM 2507 C C . ASN A 1 301 ? -31.562 -2.111 -29.239 1.00 38.12 301 ASN A C 1
ATOM 2509 O O . ASN A 1 301 ? -32.056 -1.063 -28.814 1.00 38.12 301 ASN A O 1
ATOM 2513 N N . THR A 1 302 ? -30.632 -2.767 -28.543 1.00 38.72 302 THR A N 1
ATOM 2514 C CA . THR A 1 302 ? -30.009 -2.190 -27.342 1.00 38.72 302 THR A CA 1
ATOM 2515 C C . THR A 1 302 ? -28.519 -1.947 -27.573 1.00 38.72 302 THR A C 1
ATOM 2517 O O . THR A 1 302 ? -27.851 -2.650 -28.323 1.00 38.72 302 THR A O 1
ATOM 2520 N N . SER A 1 303 ? -27.985 -0.872 -26.990 1.00 35.03 303 SER A N 1
ATOM 2521 C CA . SER A 1 303 ? -26.631 -0.341 -27.216 1.00 35.03 303 SER A CA 1
ATOM 2522 C C . SER A 1 303 ? -25.492 -1.212 -26.646 1.00 35.03 303 SER A C 1
ATOM 2524 O O . SER A 1 303 ? -24.492 -0.682 -26.162 1.00 35.03 303 SER A O 1
ATOM 2526 N N . PHE A 1 304 ? -25.632 -2.537 -26.663 1.00 34.47 304 PHE A N 1
ATOM 2527 C CA . PHE A 1 304 ? -24.720 -3.493 -26.041 1.00 34.47 304 PHE A CA 1
ATOM 2528 C C . PHE A 1 304 ? -24.292 -4.557 -27.067 1.00 34.47 304 PHE A C 1
ATOM 2530 O O . PHE A 1 304 ? -25.082 -5.404 -27.462 1.00 34.47 304 PHE A O 1
ATOM 2537 N N . GLY A 1 305 ? -23.037 -4.484 -27.522 1.00 31.45 305 GLY A N 1
ATOM 2538 C CA . GLY A 1 305 ? -22.502 -5.294 -28.625 1.00 31.45 305 GLY A CA 1
ATOM 2539 C C . GLY A 1 305 ? -22.332 -6.806 -28.367 1.00 31.45 305 GLY A C 1
ATOM 2540 O O . GLY A 1 305 ? -22.161 -7.249 -27.233 1.00 31.45 305 GLY A O 1
ATOM 2541 N N . ASP A 1 306 ? -22.345 -7.542 -29.486 1.00 31.09 306 ASP A N 1
ATOM 2542 C CA . ASP A 1 306 ? -21.924 -8.921 -29.810 1.00 31.09 306 ASP A CA 1
ATOM 2543 C C . ASP A 1 306 ? -22.387 -10.137 -28.950 1.00 31.09 306 ASP A C 1
ATOM 2545 O O . ASP A 1 306 ? -21.727 -10.612 -28.025 1.00 31.09 306 ASP A O 1
ATOM 2549 N N . ASN A 1 307 ? -23.512 -10.731 -29.386 1.00 38.78 307 ASN A N 1
ATOM 2550 C CA . ASN A 1 307 ? -23.774 -12.151 -29.729 1.00 38.78 307 ASN A CA 1
ATOM 2551 C C . ASN A 1 307 ? -23.315 -13.326 -28.827 1.00 38.78 307 ASN A C 1
ATOM 2553 O O . ASN A 1 307 ? -22.868 -14.345 -29.358 1.00 38.78 307 ASN A O 1
ATOM 2557 N N . THR A 1 308 ? -23.493 -13.291 -27.496 1.00 39.09 308 THR A N 1
ATOM 2558 C CA . THR A 1 308 ? -23.259 -14.497 -26.647 1.00 39.09 308 THR A CA 1
ATOM 2559 C C . THR A 1 308 ? -24.222 -14.752 -25.458 1.00 39.09 308 THR A C 1
ATOM 2561 O O . THR A 1 308 ? -23.815 -15.351 -24.465 1.00 39.09 308 THR A O 1
ATOM 2564 N N . ASN A 1 309 ? -25.515 -14.391 -25.508 1.00 38.25 309 ASN A N 1
ATOM 2565 C CA . ASN A 1 309 ? -26.450 -14.649 -24.384 1.00 38.25 309 ASN A CA 1
ATOM 2566 C C . ASN A 1 309 ? -27.535 -15.713 -24.701 1.00 38.25 309 ASN A C 1
ATOM 2568 O O . ASN A 1 309 ? -28.256 -15.575 -25.685 1.00 38.25 309 ASN A O 1
ATOM 2572 N N . ASN A 1 310 ? -27.681 -16.747 -23.851 1.00 41.75 310 ASN A N 1
ATOM 2573 C CA . ASN A 1 310 ? -28.796 -17.720 -23.864 1.00 41.75 310 ASN A CA 1
ATOM 2574 C C . ASN A 1 310 ? -29.901 -17.340 -22.843 1.00 41.75 310 ASN A C 1
ATOM 2576 O O . ASN A 1 310 ? -29.681 -16.478 -21.992 1.00 41.75 310 ASN A O 1
ATOM 2580 N N . ILE A 1 311 ? -31.086 -17.971 -22.904 1.00 39.09 311 ILE A N 1
ATOM 2581 C CA . ILE A 1 311 ? -32.260 -17.644 -22.051 1.00 39.09 311 ILE A CA 1
ATOM 2582 C C . ILE A 1 311 ? -31.958 -17.785 -20.546 1.00 39.09 311 ILE A C 1
ATOM 2584 O O . ILE A 1 311 ? -32.406 -16.965 -19.746 1.00 39.09 311 ILE A O 1
ATOM 2588 N N . GLN A 1 312 ? -31.142 -18.770 -20.160 1.00 39.12 312 GLN A N 1
ATOM 2589 C CA . GLN A 1 312 ? -30.697 -18.963 -18.777 1.00 39.12 312 GLN A CA 1
ATOM 2590 C C . GLN A 1 312 ? -29.854 -17.767 -18.291 1.00 39.12 312 GLN A C 1
ATOM 2592 O O . GLN A 1 312 ? -30.103 -17.247 -17.209 1.00 39.12 312 GLN A O 1
ATOM 2597 N N . LEU A 1 313 ? -28.933 -17.262 -19.120 1.00 43.00 313 LEU A N 1
ATOM 2598 C CA . LEU A 1 313 ? -28.131 -16.064 -18.844 1.00 43.00 313 LEU A CA 1
ATOM 2599 C C . LEU A 1 313 ? -28.938 -14.764 -18.927 1.00 43.00 313 LEU A C 1
ATOM 2601 O O . LEU A 1 313 ? -28.591 -13.809 -18.243 1.00 43.00 313 LEU A O 1
ATOM 2605 N N . ALA A 1 314 ? -30.007 -14.705 -19.726 1.00 38.56 314 ALA A N 1
ATOM 2606 C CA . ALA A 1 314 ? -30.925 -13.566 -19.761 1.00 38.56 314 ALA A CA 1
ATOM 2607 C C . ALA A 1 314 ? -31.750 -13.476 -18.468 1.00 38.56 314 ALA A C 1
ATOM 2609 O O . ALA A 1 314 ? -31.861 -12.399 -17.887 1.00 38.56 314 ALA A O 1
ATOM 2610 N N . ILE A 1 315 ? -32.240 -14.612 -17.958 1.00 41.66 315 ILE A N 1
ATOM 2611 C CA . ILE A 1 315 ? -32.914 -14.696 -16.655 1.00 41.66 315 ILE A CA 1
ATOM 2612 C C . ILE A 1 315 ? -31.916 -14.459 -15.514 1.00 41.66 315 ILE A C 1
ATOM 2614 O O . ILE A 1 315 ? -32.243 -13.755 -14.567 1.00 41.66 315 ILE A O 1
ATOM 2618 N N . GLU A 1 316 ? -30.686 -14.972 -15.597 1.00 44.50 316 GLU A N 1
ATOM 2619 C CA . GLU A 1 316 ? -29.631 -14.696 -14.611 1.00 44.50 316 GLU A CA 1
ATOM 2620 C C . GLU A 1 316 ? -29.141 -13.242 -14.655 1.00 44.50 316 GLU A C 1
ATOM 2622 O O . GLU A 1 316 ? -28.814 -12.701 -13.605 1.00 44.50 316 GLU A O 1
ATOM 2627 N N . LYS A 1 317 ? -29.133 -12.568 -15.816 1.00 40.84 317 LYS A N 1
ATOM 2628 C CA . LYS A 1 317 ? -28.807 -11.134 -15.944 1.00 40.84 317 LYS A CA 1
ATOM 2629 C C . LYS A 1 317 ? -29.960 -10.224 -15.517 1.00 40.84 317 LYS A C 1
ATOM 2631 O O . LYS A 1 317 ? -29.682 -9.230 -14.859 1.00 40.84 317 LYS A O 1
ATOM 2636 N N . LEU A 1 318 ? -31.219 -10.586 -15.779 1.00 39.81 318 LEU A N 1
ATOM 2637 C CA . LEU A 1 318 ? -32.397 -9.913 -15.209 1.00 39.81 318 LEU A CA 1
ATOM 2638 C C . LEU A 1 318 ? -32.455 -10.095 -13.688 1.00 39.81 318 LEU A C 1
ATOM 2640 O O . LEU A 1 318 ? -32.698 -9.132 -12.967 1.00 39.81 318 LEU A O 1
ATOM 2644 N N . LYS A 1 319 ? -32.125 -11.293 -13.187 1.00 41.75 319 LYS A N 1
ATOM 2645 C CA . LYS A 1 319 ? -31.878 -11.532 -11.759 1.00 41.75 319 LYS A CA 1
ATOM 2646 C C . LYS A 1 319 ? -30.704 -10.704 -11.251 1.00 41.75 319 LYS A C 1
ATOM 2648 O O . LYS A 1 319 ? -30.838 -10.147 -10.186 1.00 41.75 319 LYS A O 1
ATOM 2653 N N . LYS A 1 320 ? -29.619 -10.506 -12.011 1.00 41.38 320 LYS A N 1
ATOM 2654 C CA . LYS A 1 320 ? -28.487 -9.636 -11.624 1.00 41.38 320 LYS A CA 1
ATOM 2655 C C . LYS A 1 320 ? -28.845 -8.143 -11.596 1.00 41.38 320 LYS A C 1
ATOM 2657 O O . LYS A 1 320 ? -28.359 -7.417 -10.737 1.00 41.38 320 LYS A O 1
ATOM 2662 N N . GLU A 1 321 ? -29.690 -7.669 -12.511 1.00 37.25 321 GLU A N 1
ATOM 2663 C CA . GLU A 1 321 ? -30.198 -6.289 -12.524 1.00 37.25 321 GLU A CA 1
ATOM 2664 C C . GLU A 1 321 ? -31.268 -6.036 -11.449 1.00 37.25 321 GLU A C 1
ATOM 2666 O O . GLU A 1 321 ? -31.373 -4.915 -10.947 1.00 37.25 321 GLU A O 1
ATOM 2671 N N . ILE A 1 322 ? -32.015 -7.071 -11.049 1.00 37.56 322 ILE A N 1
ATOM 2672 C CA . ILE A 1 322 ? -32.969 -7.026 -9.933 1.00 37.56 322 ILE A CA 1
ATOM 2673 C C . ILE A 1 322 ? -32.283 -7.292 -8.585 1.00 37.56 322 ILE A C 1
ATOM 2675 O O . ILE A 1 322 ? -32.628 -6.615 -7.630 1.00 37.56 322 ILE A O 1
ATOM 2679 N N . ASP A 1 323 ? -31.255 -8.134 -8.490 1.00 36.03 323 ASP A N 1
ATOM 2680 C CA . ASP A 1 323 ? -30.389 -8.314 -7.308 1.00 36.03 323 ASP A CA 1
ATOM 2681 C C . ASP A 1 323 ? -29.591 -7.028 -7.022 1.00 36.03 323 ASP A C 1
ATOM 2683 O O . ASP A 1 323 ? -29.299 -6.711 -5.869 1.00 36.03 323 ASP A O 1
ATOM 2687 N N . ASN A 1 324 ? -29.317 -6.224 -8.060 1.00 37.88 324 ASN A N 1
ATOM 2688 C CA . ASN A 1 324 ? -28.819 -4.851 -7.931 1.00 37.88 324 ASN A CA 1
ATOM 2689 C C . ASN A 1 324 ? -29.893 -3.846 -7.454 1.00 37.88 324 ASN A C 1
ATOM 2691 O O . ASN A 1 324 ? -29.554 -2.701 -7.151 1.00 37.88 324 ASN A O 1
ATOM 2695 N N . LYS A 1 325 ? -31.177 -4.229 -7.385 1.00 36.62 325 LYS A N 1
ATOM 2696 C CA . LYS A 1 325 ? -32.294 -3.375 -6.930 1.00 36.62 325 LYS A CA 1
ATOM 2697 C C . LYS A 1 325 ? -33.066 -3.906 -5.713 1.00 36.62 325 LYS A C 1
ATOM 2699 O O . LYS A 1 325 ? -33.704 -3.097 -5.045 1.00 36.62 325 LYS A O 1
ATOM 2704 N N . ILE A 1 326 ? -33.006 -5.196 -5.377 1.00 39.44 326 ILE A N 1
ATOM 2705 C CA . ILE A 1 326 ? -33.616 -5.814 -4.189 1.00 39.44 326 ILE A CA 1
ATOM 2706 C C . ILE A 1 326 ? -32.715 -6.988 -3.741 1.00 39.44 326 ILE A C 1
ATOM 2708 O O . ILE A 1 326 ? -32.660 -8.000 -4.432 1.00 39.44 326 ILE A O 1
ATOM 2712 N N . PRO A 1 327 ? -31.993 -6.883 -2.608 1.00 38.00 327 PRO A N 1
ATOM 2713 C CA . PRO A 1 327 ? -30.933 -7.826 -2.262 1.00 38.00 327 PRO A CA 1
ATOM 2714 C C . PRO A 1 327 ? -31.431 -8.990 -1.394 1.00 38.00 327 PRO A C 1
ATOM 2716 O O . PRO A 1 327 ? -31.988 -8.779 -0.316 1.00 38.00 327 PRO A O 1
ATOM 2719 N N . THR A 1 328 ? -31.101 -10.228 -1.774 1.00 39.28 328 THR A N 1
ATOM 2720 C CA . THR A 1 328 ? -31.092 -11.366 -0.838 1.00 39.28 328 THR A CA 1
ATOM 2721 C C . THR A 1 328 ? -29.833 -12.214 -0.977 1.00 39.28 328 THR A C 1
ATOM 2723 O O . THR A 1 328 ? -29.522 -12.718 -2.048 1.00 39.28 328 THR A O 1
ATOM 2726 N N . GLY A 1 329 ? -29.147 -12.427 0.154 1.00 38.94 329 GLY A N 1
ATOM 2727 C CA . GLY A 1 329 ? -28.314 -13.617 0.359 1.00 38.94 329 GLY A CA 1
ATOM 2728 C C . GLY A 1 329 ? -26.796 -13.479 0.200 1.00 38.94 329 GLY A C 1
ATOM 2729 O O . GLY A 1 329 ? -26.171 -14.451 -0.195 1.00 38.94 329 GLY A O 1
ATOM 2730 N N . ASN A 1 330 ? -26.228 -12.295 0.469 1.00 38.38 330 ASN A N 1
ATOM 2731 C CA . ASN A 1 330 ? -24.833 -12.019 0.914 1.00 38.38 330 ASN A CA 1
ATOM 2732 C C . ASN A 1 330 ? -24.485 -10.510 0.832 1.00 38.38 330 ASN A C 1
ATOM 2734 O O . ASN A 1 330 ? -23.396 -10.095 1.217 1.00 38.38 330 ASN A O 1
ATOM 2738 N N . LEU A 1 331 ? -25.426 -9.670 0.377 1.00 41.38 331 LEU A N 1
ATOM 2739 C CA . LEU A 1 331 ? -25.279 -8.212 0.235 1.00 41.38 331 LEU A CA 1
ATOM 2740 C C . LEU A 1 331 ? -25.670 -7.382 1.475 1.00 41.38 331 LEU A C 1
ATOM 2742 O O . LEU A 1 331 ? -25.487 -6.172 1.459 1.00 41.38 331 LEU A O 1
ATOM 2746 N N . ASN A 1 332 ? -26.129 -7.994 2.573 1.00 45.19 332 ASN A N 1
ATOM 2747 C CA . ASN A 1 332 ? -26.426 -7.275 3.828 1.00 45.19 332 ASN A CA 1
ATOM 2748 C C . ASN A 1 332 ? -25.180 -7.019 4.697 1.00 45.19 332 ASN A C 1
ATOM 2750 O O . ASN A 1 332 ? -25.292 -6.816 5.904 1.00 45.19 332 ASN A O 1
ATOM 2754 N N . LEU A 1 333 ? -23.984 -7.037 4.109 1.00 48.53 333 LEU A N 1
ATOM 2755 C CA . LEU A 1 333 ? -22.849 -6.379 4.738 1.00 48.53 333 LEU A CA 1
ATOM 2756 C C . LEU A 1 333 ? -23.014 -4.890 4.458 1.00 48.53 333 LEU A C 1
ATOM 2758 O O . LEU A 1 333 ? -23.205 -4.483 3.311 1.00 48.53 333 LEU A O 1
ATOM 2762 N N . ALA A 1 334 ? -22.978 -4.070 5.502 1.00 56.41 334 ALA A N 1
ATOM 2763 C CA . ALA A 1 334 ? -23.256 -2.647 5.369 1.00 56.41 334 ALA A CA 1
ATOM 2764 C C . ALA A 1 334 ? -22.296 -1.945 4.371 1.00 56.41 334 ALA A C 1
ATOM 2766 O O . ALA A 1 334 ? -22.616 -0.872 3.862 1.00 56.41 334 ALA A O 1
ATOM 2767 N N . ASN A 1 335 ? -21.162 -2.570 4.018 1.00 63.03 335 ASN A N 1
ATOM 2768 C CA . ASN A 1 335 ? -20.178 -2.061 3.062 1.00 63.03 335 ASN A CA 1
ATOM 2769 C C . ASN A 1 335 ? -20.660 -2.088 1.601 1.00 63.03 335 ASN A C 1
ATOM 2771 O O . ASN A 1 335 ? -20.075 -1.416 0.758 1.00 63.03 335 ASN A O 1
ATOM 2775 N N . ASN A 1 336 ? -21.746 -2.808 1.313 1.00 56.19 336 ASN A N 1
ATOM 2776 C CA . ASN A 1 336 ? -22.311 -2.944 -0.028 1.00 56.19 336 ASN A CA 1
ATOM 2777 C C . ASN A 1 336 ? -23.553 -2.065 -0.264 1.00 56.19 336 ASN A C 1
ATOM 2779 O O . ASN A 1 336 ? -24.083 -2.039 -1.373 1.00 56.19 336 ASN A O 1
ATOM 2783 N N . ILE A 1 337 ? -24.027 -1.338 0.754 1.00 72.69 337 ILE A N 1
ATOM 2784 C CA . ILE A 1 337 ? -25.169 -0.421 0.638 1.00 72.69 337 ILE A CA 1
ATOM 2785 C C . ILE A 1 337 ? -24.629 0.994 0.464 1.00 72.69 337 ILE A C 1
ATOM 2787 O O . ILE A 1 337 ? -24.052 1.529 1.404 1.00 72.69 337 ILE A O 1
ATOM 2791 N N . LEU A 1 338 ? -24.818 1.605 -0.707 1.00 76.81 338 LEU A N 1
ATOM 2792 C CA . LEU A 1 338 ? -24.316 2.953 -0.993 1.00 76.81 338 LEU A CA 1
ATOM 2793 C C . LEU A 1 338 ? -24.966 4.019 -0.098 1.00 76.81 338 LEU A C 1
ATOM 2795 O O . LEU A 1 338 ? -26.159 3.972 0.200 1.00 76.81 338 LEU A O 1
ATOM 2799 N N . TYR A 1 339 ? -24.171 5.011 0.292 1.00 78.75 339 TYR A N 1
ATOM 2800 C CA . TYR A 1 339 ? -24.573 6.132 1.126 1.00 78.75 339 TYR A CA 1
ATOM 2801 C C . TYR A 1 339 ? -24.323 7.461 0.404 1.00 78.75 339 TYR A C 1
ATOM 2803 O O . TYR A 1 339 ? -23.196 7.768 0.014 1.00 78.75 339 TYR A O 1
ATOM 2811 N N . ASP A 1 340 ? -25.376 8.270 0.249 1.00 79.62 340 ASP A N 1
ATOM 2812 C CA . ASP A 1 340 ? -25.262 9.628 -0.285 1.00 79.62 340 ASP A CA 1
ATOM 2813 C C . ASP A 1 340 ? -24.719 10.581 0.786 1.00 79.62 340 ASP A C 1
ATOM 2815 O O . ASP A 1 340 ? -25.433 11.074 1.662 1.00 79.62 340 ASP A O 1
ATOM 2819 N N . ASN A 1 341 ? -23.427 10.866 0.681 1.00 81.00 341 ASN A N 1
ATOM 2820 C CA . ASN A 1 341 ? -22.721 11.736 1.606 1.00 81.00 341 ASN A CA 1
ATOM 2821 C C . ASN A 1 341 ? -22.758 13.228 1.230 1.00 81.00 341 ASN A C 1
ATOM 2823 O O . ASN A 1 341 ? -22.158 14.049 1.925 1.00 81.00 341 ASN A O 1
ATOM 2827 N N . SER A 1 342 ? -23.469 13.609 0.162 1.00 77.88 342 SER A N 1
ATOM 2828 C CA . SER A 1 342 ? -23.497 14.991 -0.347 1.00 77.88 342 SER A CA 1
ATOM 2829 C C . SER A 1 342 ? -24.048 16.011 0.655 1.00 77.88 342 SER A C 1
ATOM 2831 O O . SER A 1 342 ? -23.683 17.186 0.615 1.00 77.88 342 SER A O 1
ATOM 2833 N N . LYS A 1 343 ? -24.915 15.572 1.576 1.00 74.94 343 LYS A N 1
ATOM 2834 C CA . LYS A 1 343 ? -25.520 16.432 2.606 1.00 74.94 343 LYS A CA 1
ATOM 2835 C C . LYS A 1 343 ? -24.857 16.321 3.972 1.00 74.94 343 LYS A C 1
ATOM 2837 O O . LYS A 1 343 ? -24.994 17.235 4.781 1.00 74.94 343 LYS A O 1
ATOM 2842 N N . THR A 1 344 ? -24.175 15.215 4.255 1.00 69.81 344 THR A N 1
ATOM 2843 C CA . THR A 1 344 ? -23.666 14.926 5.602 1.00 69.81 344 THR A CA 1
ATOM 2844 C C . THR A 1 344 ? -22.173 15.163 5.771 1.00 69.81 344 THR A C 1
ATOM 2846 O O . THR A 1 344 ? -21.747 15.372 6.906 1.00 69.81 344 THR A O 1
ATOM 2849 N N . ASN A 1 345 ? -21.390 15.176 4.681 1.00 75.00 345 ASN A N 1
ATOM 2850 C CA . ASN A 1 345 ? -19.937 15.405 4.690 1.00 75.00 345 ASN A CA 1
ATOM 2851 C C . ASN A 1 345 ? -19.190 14.548 5.735 1.00 75.00 345 ASN A C 1
ATOM 2853 O O . ASN A 1 345 ? -18.257 15.005 6.396 1.00 75.00 345 ASN A O 1
ATOM 2857 N N . LEU A 1 346 ? -19.648 13.313 5.934 1.00 74.75 346 LEU A N 1
ATOM 2858 C CA . LEU A 1 346 ? -19.073 12.357 6.865 1.00 74.75 346 LEU A CA 1
ATOM 2859 C C . LEU A 1 346 ? -17.825 11.731 6.261 1.00 74.75 346 LEU A C 1
ATOM 2861 O O . LEU A 1 346 ? -17.777 11.380 5.081 1.00 74.75 346 LEU A O 1
ATOM 2865 N N . VAL A 1 347 ? -16.824 11.545 7.104 1.00 78.44 347 VAL A N 1
ATOM 2866 C CA . VAL A 1 347 ? -15.634 10.776 6.769 1.00 78.44 347 VAL A CA 1
ATOM 2867 C C . VAL A 1 347 ? -15.483 9.661 7.786 1.00 78.44 347 VAL A C 1
ATOM 2869 O O . VAL A 1 347 ? -15.796 9.850 8.965 1.00 78.44 347 VAL A O 1
ATOM 2872 N N . TYR A 1 348 ? -15.031 8.497 7.343 1.00 73.81 348 TYR A N 1
ATOM 2873 C CA . TYR A 1 348 ? -14.673 7.402 8.236 1.00 73.81 348 TYR A CA 1
ATOM 2874 C C . TYR A 1 348 ? -13.155 7.246 8.253 1.00 73.81 348 TYR A C 1
ATOM 2876 O O . TYR A 1 348 ? -12.463 7.559 7.276 1.00 73.81 348 TYR A O 1
ATOM 2884 N N . LYS A 1 349 ? -12.632 6.823 9.404 1.00 75.75 349 LYS A N 1
ATOM 2885 C CA . LYS A 1 349 ? -11.227 6.458 9.550 1.00 75.75 349 LYS A CA 1
ATOM 2886 C C . LYS A 1 349 ? -11.043 5.104 8.873 1.00 75.75 349 LYS A C 1
ATOM 2888 O O . LYS A 1 349 ? -11.644 4.132 9.309 1.00 75.75 349 LYS A O 1
ATOM 2893 N N . THR A 1 350 ? -10.221 5.050 7.835 1.00 74.62 350 THR A N 1
ATOM 2894 C CA . THR A 1 350 ? -9.847 3.777 7.209 1.00 74.62 350 THR A CA 1
ATOM 2895 C C . THR A 1 350 ? -8.852 3.011 8.090 1.00 74.62 350 THR A C 1
ATOM 2897 O O . THR A 1 350 ? -8.193 3.604 8.950 1.00 74.62 350 THR A O 1
ATOM 2900 N N . ASP A 1 351 ? -8.668 1.717 7.821 1.00 71.25 351 ASP A N 1
ATOM 2901 C CA . ASP A 1 351 ? -7.548 0.932 8.376 1.00 71.25 351 ASP A CA 1
ATOM 2902 C C . ASP A 1 351 ? -6.181 1.353 7.793 1.00 71.25 351 ASP A C 1
ATOM 2904 O O . ASP A 1 351 ? -5.102 0.920 8.230 1.00 71.25 351 ASP A O 1
ATOM 2908 N N . ASP A 1 352 ? -6.207 2.249 6.805 1.00 78.69 352 ASP A N 1
ATOM 2909 C CA . ASP A 1 352 ? -5.027 2.848 6.224 1.00 78.69 352 ASP A CA 1
ATOM 2910 C C . ASP A 1 352 ? -4.559 4.089 6.980 1.00 78.69 352 ASP A C 1
ATOM 2912 O O . ASP A 1 352 ? -5.314 4.897 7.526 1.00 78.69 352 ASP A O 1
ATOM 2916 N N . TYR A 1 353 ? -3.242 4.239 6.987 1.00 83.75 353 TYR A N 1
ATOM 2917 C CA . TYR A 1 353 ? -2.555 5.372 7.572 1.00 83.75 353 TYR A CA 1
ATOM 2918 C C . TYR A 1 353 ? -1.669 5.985 6.501 1.00 83.75 353 TYR A C 1
ATOM 2920 O O . TYR A 1 353 ? -1.145 5.275 5.642 1.00 83.75 353 TYR A O 1
ATOM 2928 N N . ASP A 1 354 ? -1.513 7.300 6.568 1.00 82.00 354 ASP A N 1
ATOM 2929 C CA . ASP A 1 354 ? -0.684 8.082 5.673 1.00 82.00 354 ASP A CA 1
ATOM 2930 C C . ASP A 1 354 ? 0.779 7.712 5.925 1.00 82.00 354 ASP A C 1
ATOM 2932 O O . ASP A 1 354 ? 1.431 8.199 6.856 1.00 82.00 354 ASP A O 1
ATOM 2936 N N . PHE A 1 355 ? 1.248 6.752 5.131 1.00 86.75 355 PHE A N 1
ATOM 2937 C CA . PHE A 1 355 ? 2.588 6.200 5.171 1.00 86.75 355 PHE A CA 1
ATOM 2938 C C . PHE A 1 355 ? 3.243 6.335 3.789 1.00 86.75 355 PHE A C 1
ATOM 2940 O O . PHE A 1 355 ? 2.611 5.992 2.788 1.00 86.75 355 PHE A O 1
ATOM 2947 N N . PRO A 1 356 ? 4.510 6.769 3.716 1.00 84.19 356 PRO A N 1
ATOM 2948 C CA . PRO A 1 356 ? 5.331 7.261 4.822 1.00 84.19 356 PRO A CA 1
ATOM 2949 C C . PRO A 1 356 ? 4.876 8.650 5.303 1.00 84.19 356 PRO A C 1
ATOM 2951 O O . PRO A 1 356 ? 4.434 9.481 4.512 1.00 84.19 356 PRO A O 1
ATOM 2954 N N . LYS A 1 357 ? 4.982 8.908 6.615 1.00 83.06 357 LYS A N 1
ATOM 2955 C CA . LYS A 1 357 ? 4.498 10.154 7.245 1.00 83.06 357 LYS A CA 1
ATOM 2956 C C . LYS A 1 357 ? 5.246 11.395 6.762 1.00 83.06 357 LYS A C 1
ATOM 2958 O O . LYS A 1 357 ? 4.644 12.434 6.512 1.00 83.06 357 LYS A O 1
ATOM 2963 N N . PHE A 1 358 ? 6.568 11.294 6.660 1.00 85.31 358 PHE A N 1
ATOM 2964 C CA . PHE A 1 358 ? 7.423 12.363 6.151 1.00 85.31 358 PHE A CA 1
ATOM 2965 C C . PHE A 1 358 ? 7.857 11.989 4.744 1.00 85.31 358 PHE A C 1
ATOM 2967 O O . PHE A 1 358 ? 8.867 11.317 4.574 1.00 85.31 358 PHE A O 1
ATOM 2974 N N . LYS A 1 359 ? 7.052 12.385 3.757 1.00 82.62 359 LYS A N 1
ATOM 2975 C CA . LYS A 1 359 ? 7.285 12.069 2.346 1.00 82.62 359 LYS A CA 1
ATOM 2976 C C . LYS A 1 359 ? 8.469 12.865 1.820 1.00 82.62 359 LYS A C 1
ATOM 2978 O O . LYS A 1 359 ? 8.524 14.080 2.010 1.00 82.62 359 LYS A O 1
ATOM 2983 N N . ASN A 1 360 ? 9.370 12.191 1.118 1.00 79.75 360 ASN A N 1
ATOM 2984 C CA . ASN A 1 360 ? 10.415 12.848 0.347 1.00 79.75 360 ASN A CA 1
ATOM 2985 C C . ASN A 1 360 ? 10.266 12.404 -1.107 1.00 79.75 360 ASN A C 1
ATOM 2987 O O . ASN A 1 360 ? 10.530 11.258 -1.442 1.00 79.75 360 ASN A O 1
ATOM 2991 N N . VAL A 1 361 ? 9.733 13.262 -1.975 1.00 81.81 361 VAL A N 1
ATOM 2992 C CA . VAL A 1 361 ? 9.503 12.872 -3.372 1.00 81.81 361 VAL A CA 1
ATOM 2993 C C . VAL A 1 361 ? 10.822 12.969 -4.128 1.00 81.81 361 VAL A C 1
ATOM 2995 O O . VAL A 1 361 ? 11.448 14.028 -4.162 1.00 81.81 361 VAL A O 1
ATOM 2998 N N . ILE A 1 362 ? 11.230 11.874 -4.769 1.00 89.25 362 ILE A N 1
ATOM 2999 C CA . ILE A 1 362 ? 12.402 11.873 -5.644 1.00 89.25 362 ILE A CA 1
ATOM 3000 C C . ILE A 1 362 ? 12.088 12.736 -6.873 1.00 89.25 362 ILE A C 1
ATOM 3002 O O . ILE A 1 362 ? 11.232 12.377 -7.683 1.00 89.25 362 ILE A O 1
ATOM 3006 N N . SER A 1 363 ? 12.784 13.869 -7.009 1.00 90.75 363 SER A N 1
ATOM 3007 C CA . SER A 1 363 ? 12.655 14.763 -8.169 1.00 90.75 363 SER A CA 1
ATOM 3008 C C . SER A 1 363 ? 12.847 13.996 -9.478 1.00 90.75 363 SER A C 1
ATOM 3010 O O . SER A 1 363 ? 13.721 13.137 -9.576 1.00 90.75 363 SER A O 1
ATOM 3012 N N . GLU A 1 364 ? 12.062 14.324 -10.506 1.00 95.25 364 GLU A N 1
ATOM 3013 C CA . GLU A 1 364 ? 12.186 13.705 -11.834 1.00 95.25 364 GLU A CA 1
ATOM 3014 C C . GLU A 1 364 ? 13.483 14.096 -12.552 1.00 95.25 364 GLU A C 1
ATOM 3016 O O . GLU A 1 364 ? 13.929 13.399 -13.463 1.00 95.25 364 GLU A O 1
ATOM 3021 N N . ASN A 1 365 ? 14.106 15.196 -12.134 1.00 96.69 365 ASN A N 1
ATOM 3022 C CA . ASN A 1 365 ? 15.391 15.653 -12.636 1.00 96.69 365 ASN A CA 1
ATOM 3023 C C . ASN A 1 365 ? 16.219 16.196 -11.470 1.00 96.69 365 ASN A C 1
ATOM 3025 O O . ASN A 1 365 ? 15.810 17.156 -10.817 1.00 96.69 365 ASN A O 1
ATOM 3029 N N . ILE A 1 366 ? 17.359 15.561 -11.217 1.00 97.81 366 ILE A N 1
ATOM 3030 C CA . ILE A 1 366 ? 18.322 15.945 -10.188 1.00 97.81 366 ILE A CA 1
ATOM 3031 C C . ILE A 1 366 ? 19.591 16.389 -10.902 1.00 97.81 366 ILE A C 1
ATOM 3033 O O . ILE A 1 366 ? 20.177 15.607 -11.647 1.00 97.81 366 ILE A O 1
ATOM 3037 N N . LYS A 1 367 ? 20.028 17.625 -10.693 1.00 98.00 367 LYS A N 1
ATOM 3038 C CA . LYS A 1 367 ? 21.224 18.194 -11.322 1.00 98.00 367 LYS A CA 1
ATOM 3039 C C . LYS A 1 367 ? 22.476 17.850 -10.529 1.00 98.00 367 LYS A C 1
ATOM 3041 O O . LYS A 1 367 ? 22.487 17.917 -9.306 1.00 98.00 367 LYS A O 1
ATOM 3046 N N . LEU A 1 368 ? 23.544 17.510 -11.237 1.00 98.31 368 LEU A N 1
ATOM 3047 C CA . LEU A 1 368 ? 24.864 17.235 -10.685 1.00 98.31 368 LEU A CA 1
ATOM 3048 C C . LEU A 1 368 ? 25.904 18.089 -11.413 1.00 98.31 368 LEU A C 1
ATOM 3050 O O . LEU A 1 368 ? 25.769 18.384 -12.605 1.00 98.31 368 LEU A O 1
ATOM 3054 N N . LEU A 1 369 ? 26.967 18.443 -10.700 1.00 97.81 369 LEU A N 1
ATOM 3055 C CA . LEU A 1 369 ? 28.153 19.058 -11.280 1.00 97.81 369 LEU A CA 1
ATOM 3056 C C . LEU A 1 369 ? 29.329 18.093 -11.130 1.00 97.81 369 LEU A C 1
ATOM 3058 O O . LEU A 1 369 ? 29.656 17.663 -10.024 1.00 97.81 369 LEU A O 1
ATOM 3062 N N . LEU A 1 370 ? 29.936 17.723 -12.256 1.00 97.56 370 LEU A N 1
ATOM 3063 C CA . LEU A 1 370 ? 31.107 16.851 -12.305 1.00 97.56 370 LEU A CA 1
ATOM 3064 C C . LEU A 1 370 ? 32.355 17.670 -12.629 1.00 97.56 370 LEU A C 1
ATOM 3066 O O . LEU A 1 370 ? 32.274 18.617 -13.403 1.00 97.56 370 LEU A O 1
ATOM 3070 N N . SER A 1 371 ? 33.515 17.294 -12.099 1.00 95.19 371 SER A N 1
ATOM 3071 C CA . SER A 1 371 ? 34.795 17.934 -12.397 1.00 95.19 371 SER A CA 1
ATOM 3072 C C . SER A 1 371 ? 35.888 16.908 -12.665 1.00 95.19 371 SER A C 1
ATOM 3074 O O . SER A 1 371 ? 35.984 15.896 -11.974 1.00 95.19 371 SER A O 1
ATOM 3076 N N . ASP A 1 372 ? 36.730 17.189 -13.654 1.00 92.69 372 ASP A N 1
ATOM 3077 C CA . ASP A 1 372 ? 37.986 16.465 -13.906 1.00 92.69 372 ASP A CA 1
ATOM 3078 C C . ASP A 1 372 ? 39.184 17.110 -13.169 1.00 92.69 372 ASP A C 1
ATOM 3080 O O . ASP A 1 372 ? 40.332 16.724 -13.370 1.00 92.69 372 ASP A O 1
ATOM 3084 N N . GLY A 1 373 ? 38.925 18.118 -12.323 1.00 88.88 373 GLY A N 1
ATOM 3085 C CA . GLY A 1 373 ? 39.928 18.939 -11.640 1.00 88.88 373 GLY A CA 1
ATOM 3086 C C . GLY A 1 373 ? 40.307 20.227 -12.379 1.00 88.88 373 GLY A C 1
ATOM 3087 O O . GLY A 1 373 ? 40.864 21.128 -11.758 1.00 88.88 373 GLY A O 1
ATOM 3088 N N . THR A 1 374 ? 39.973 20.349 -13.667 1.00 88.62 374 THR A N 1
ATOM 3089 C CA . THR A 1 374 ? 40.252 21.535 -14.499 1.00 88.62 374 THR A CA 1
ATOM 3090 C C . THR A 1 374 ? 38.966 22.215 -14.960 1.00 88.62 374 THR A C 1
ATOM 3092 O O . THR A 1 374 ? 38.825 23.431 -14.858 1.00 88.62 374 THR A O 1
ATOM 3095 N N . ASN A 1 375 ? 38.013 21.424 -15.444 1.00 92.38 375 ASN A N 1
ATOM 3096 C CA . ASN A 1 375 ? 36.742 21.860 -15.991 1.00 92.38 375 ASN A CA 1
ATOM 3097 C C . ASN A 1 375 ? 35.580 21.311 -15.164 1.00 92.38 375 ASN A C 1
ATOM 3099 O O . ASN A 1 375 ? 35.713 20.337 -14.418 1.00 92.38 375 ASN A O 1
ATOM 3103 N N . ASN A 1 376 ? 34.421 21.944 -15.333 1.00 95.25 376 ASN A N 1
ATOM 3104 C CA . ASN A 1 376 ? 33.161 21.490 -14.768 1.00 95.25 376 ASN A CA 1
ATOM 3105 C C . ASN A 1 376 ? 32.208 21.069 -15.889 1.00 95.25 376 ASN A C 1
ATOM 3107 O O . ASN A 1 376 ? 32.085 21.755 -16.903 1.00 95.25 376 ASN A O 1
ATOM 3111 N N . TYR A 1 377 ? 31.494 19.973 -15.666 1.00 96.94 377 TYR A N 1
ATOM 3112 C CA . TYR A 1 377 ? 30.579 19.354 -16.612 1.00 96.94 377 TYR A CA 1
ATOM 3113 C C . TYR A 1 377 ? 29.215 19.177 -15.955 1.00 96.94 377 TYR A C 1
ATOM 3115 O O . TYR A 1 377 ? 29.111 18.720 -14.815 1.00 96.94 377 TYR A O 1
ATOM 3123 N N . SER A 1 378 ? 28.157 19.530 -16.679 1.00 96.69 378 SER A N 1
ATOM 3124 C CA . SER A 1 378 ?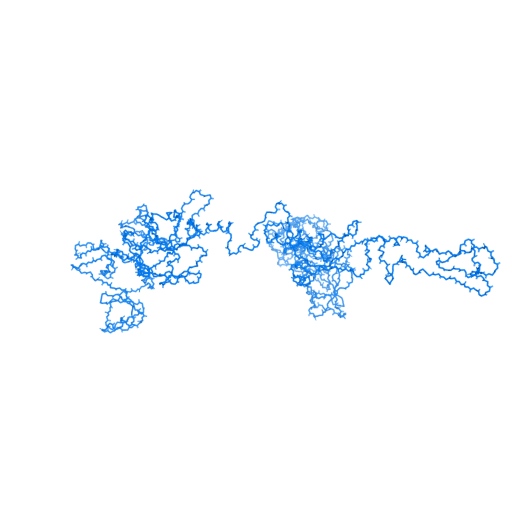 26.797 19.295 -16.207 1.00 96.69 378 SER A CA 1
ATOM 3125 C C . SER A 1 378 ? 26.448 17.817 -16.345 1.00 96.69 378 SER A C 1
ATOM 3127 O O . SER A 1 378 ? 26.659 17.218 -17.397 1.00 96.69 378 SER A O 1
ATOM 3129 N N . ALA A 1 379 ? 25.887 17.252 -15.284 1.00 98.06 379 ALA A N 1
ATOM 3130 C CA . ALA A 1 379 ? 25.292 15.929 -15.280 1.00 98.06 379 ALA A CA 1
ATOM 3131 C C . ALA A 1 379 ? 23.903 15.988 -14.638 1.00 98.06 379 ALA A C 1
ATOM 3133 O O . ALA A 1 379 ? 23.539 16.970 -13.985 1.00 98.06 379 ALA A O 1
ATOM 3134 N N . SER A 1 380 ? 23.109 14.940 -14.813 1.00 97.94 380 SER A N 1
ATOM 3135 C CA . SER A 1 380 ? 21.822 14.825 -14.131 1.00 97.94 380 SER A CA 1
ATOM 3136 C C . SER A 1 380 ? 21.404 13.381 -13.913 1.00 97.94 380 SER A C 1
ATOM 3138 O O . SER A 1 380 ? 21.767 12.500 -14.682 1.00 97.94 380 SER A O 1
ATOM 3140 N N . ILE A 1 381 ? 20.613 13.128 -12.874 1.00 98.38 381 ILE A N 1
ATOM 3141 C CA . ILE A 1 381 ? 19.865 11.883 -12.704 1.00 98.38 381 ILE A CA 1
ATOM 3142 C C . ILE A 1 381 ? 18.422 12.184 -13.104 1.00 98.38 381 ILE A C 1
ATOM 3144 O O . ILE A 1 381 ? 17.755 13.001 -12.473 1.00 98.38 381 ILE A O 1
ATOM 3148 N N . THR A 1 382 ? 17.955 11.562 -14.185 1.00 97.81 382 THR A N 1
ATOM 3149 C CA . THR A 1 382 ? 16.642 11.854 -14.786 1.00 97.81 382 THR A CA 1
ATOM 3150 C C . THR A 1 382 ? 15.748 10.630 -14.783 1.00 97.81 382 THR A C 1
ATOM 3152 O O . THR A 1 382 ? 16.199 9.535 -15.123 1.00 97.81 382 THR A O 1
ATOM 3155 N N . LYS A 1 383 ? 14.476 10.811 -14.434 1.00 97.50 383 LYS A N 1
ATOM 3156 C CA . LYS A 1 383 ? 13.446 9.777 -14.522 1.00 97.50 383 LYS A CA 1
ATOM 3157 C C . LYS A 1 383 ? 13.138 9.473 -15.989 1.00 97.50 383 LYS A C 1
ATOM 3159 O O . LYS A 1 383 ? 13.084 10.380 -16.815 1.00 97.50 383 LYS A O 1
ATOM 3164 N N . GLN A 1 384 ? 12.986 8.198 -16.315 1.00 96.00 384 GLN A N 1
ATOM 3165 C CA . GLN A 1 384 ? 12.584 7.710 -17.629 1.00 96.00 384 GLN A CA 1
ATOM 3166 C C . GLN A 1 384 ? 11.105 7.288 -17.597 1.00 96.00 384 GLN A C 1
ATOM 3168 O O . GLN A 1 384 ? 10.508 7.154 -16.526 1.00 96.00 384 GLN A O 1
ATOM 3173 N N . GLU A 1 385 ? 10.512 7.058 -18.769 1.00 94.00 385 GLU A N 1
ATOM 3174 C CA . GLU A 1 385 ? 9.103 6.647 -18.897 1.00 94.00 385 GLU A CA 1
ATOM 3175 C C . GLU A 1 385 ? 8.798 5.311 -18.200 1.00 94.00 385 GLU A C 1
ATOM 3177 O O . GLU A 1 385 ? 7.711 5.136 -17.657 1.00 94.00 385 GLU A O 1
ATOM 3182 N N . ASP A 1 386 ? 9.775 4.398 -18.139 1.00 92.56 386 ASP A N 1
ATOM 3183 C CA . ASP A 1 386 ? 9.664 3.110 -17.436 1.00 92.56 386 ASP A CA 1
ATOM 3184 C C . ASP A 1 386 ? 9.748 3.238 -15.897 1.00 92.56 386 ASP A C 1
ATOM 3186 O O . ASP A 1 386 ? 9.751 2.233 -15.187 1.00 92.56 386 ASP A O 1
ATOM 3190 N N . GLY A 1 387 ? 9.847 4.463 -15.367 1.00 93.31 387 GLY A N 1
ATOM 3191 C CA . GLY A 1 387 ? 9.994 4.753 -13.940 1.00 93.31 387 GLY A CA 1
ATOM 3192 C C . GLY A 1 387 ? 11.416 4.585 -13.397 1.00 93.31 387 GLY A C 1
ATOM 3193 O O . GLY A 1 387 ? 11.661 4.931 -12.240 1.00 93.31 387 GLY A O 1
ATOM 3194 N N . SER A 1 388 ? 12.362 4.098 -14.207 1.00 95.75 388 SER A N 1
ATOM 3195 C CA . SER A 1 388 ? 13.777 4.054 -13.837 1.00 95.75 388 SER A CA 1
ATOM 3196 C C . SER A 1 388 ? 14.417 5.439 -13.895 1.00 95.75 388 SER A C 1
ATOM 3198 O O . SER A 1 388 ? 13.861 6.387 -14.447 1.00 95.75 388 SER A O 1
ATOM 3200 N N . TYR A 1 389 ? 15.608 5.570 -13.325 1.00 98.00 389 TYR A N 1
ATOM 3201 C CA . TYR A 1 389 ? 16.392 6.795 -13.363 1.00 98.00 389 TYR A CA 1
ATOM 3202 C C . TYR A 1 389 ? 17.714 6.543 -14.077 1.00 98.00 389 TYR A C 1
ATOM 3204 O O . TYR A 1 389 ? 18.310 5.479 -13.934 1.00 98.00 389 TYR A O 1
ATOM 3212 N N . ARG A 1 390 ? 18.198 7.525 -14.837 1.00 97.56 390 ARG A N 1
ATOM 3213 C CA . ARG A 1 390 ? 19.487 7.444 -15.532 1.00 97.56 390 ARG A CA 1
ATOM 3214 C C . ARG A 1 390 ? 20.373 8.633 -15.186 1.00 97.56 390 ARG A C 1
ATOM 3216 O O . ARG A 1 390 ? 19.944 9.777 -15.350 1.00 97.56 390 ARG A O 1
ATOM 3223 N N . LEU A 1 391 ? 21.594 8.345 -14.733 1.00 98.00 391 LEU A N 1
ATOM 3224 C CA . LEU A 1 391 ? 22.687 9.300 -14.586 1.00 98.00 391 LEU A CA 1
ATOM 3225 C C . LEU A 1 391 ? 23.260 9.606 -15.971 1.00 98.00 391 LEU A C 1
ATOM 3227 O O . LEU A 1 391 ? 23.855 8.735 -16.604 1.00 98.00 391 LEU A O 1
ATOM 3231 N N . LYS A 1 392 ? 23.069 10.839 -16.431 1.00 97.75 392 LYS A N 1
ATOM 3232 C CA . LYS A 1 392 ? 23.431 11.312 -17.763 1.00 97.75 392 LYS A CA 1
ATOM 3233 C C . LYS A 1 392 ? 24.510 12.381 -17.689 1.00 97.75 392 LYS A C 1
ATOM 3235 O O . LYS A 1 392 ? 24.409 13.309 -16.888 1.00 97.75 392 LYS A O 1
ATOM 3240 N N . SER A 1 393 ? 25.521 12.267 -18.541 1.00 97.62 393 SER A N 1
ATOM 3241 C CA . SER A 1 393 ? 26.509 13.320 -18.768 1.00 97.62 393 SER A CA 1
ATOM 3242 C C . SER A 1 393 ? 27.205 13.131 -20.110 1.00 97.62 393 SER A C 1
ATOM 3244 O O . SER A 1 393 ? 27.435 12.003 -20.540 1.00 97.62 393 SER A O 1
ATOM 3246 N N . ASN A 1 394 ? 27.570 14.235 -20.756 1.00 96.31 394 ASN A N 1
ATOM 3247 C CA . ASN A 1 394 ? 28.440 14.227 -21.925 1.00 96.31 394 ASN A CA 1
ATOM 3248 C C . ASN A 1 394 ? 29.716 14.989 -21.570 1.00 96.31 394 ASN A C 1
ATOM 3250 O O . ASN A 1 394 ? 29.694 16.201 -21.347 1.00 96.31 394 ASN A O 1
ATOM 3254 N N . LEU A 1 395 ? 30.811 14.248 -21.468 1.00 95.81 395 LEU A N 1
ATOM 3255 C CA . LEU A 1 395 ? 32.103 14.747 -21.043 1.00 95.81 395 LEU A CA 1
ATOM 3256 C C . LEU A 1 395 ? 33.017 14.812 -22.262 1.00 95.81 395 LEU A C 1
ATOM 3258 O O . LEU A 1 395 ? 33.216 13.808 -22.941 1.00 95.81 395 LEU A O 1
ATOM 3262 N N . ASN A 1 396 ? 33.587 15.978 -22.539 1.00 94.25 396 ASN A N 1
ATOM 3263 C CA . ASN A 1 396 ? 34.472 16.174 -23.682 1.00 94.25 396 ASN A CA 1
ATOM 3264 C C . ASN A 1 396 ? 35.888 16.458 -23.203 1.00 94.25 396 ASN A C 1
ATOM 3266 O O . ASN A 1 396 ? 36.063 17.157 -22.210 1.00 94.25 396 ASN A O 1
ATOM 3270 N N . ASN A 1 397 ? 36.878 15.971 -23.954 1.00 93.44 397 ASN A N 1
ATOM 3271 C CA . ASN A 1 397 ? 38.297 16.195 -23.680 1.00 93.44 397 ASN A CA 1
ATOM 3272 C C . ASN A 1 397 ? 38.748 15.652 -22.306 1.00 93.44 397 ASN A C 1
ATOM 3274 O O . ASN A 1 397 ? 39.504 16.303 -21.587 1.00 93.44 397 ASN A O 1
ATOM 3278 N N . ILE A 1 398 ? 38.273 14.456 -21.945 1.00 95.88 398 ILE A N 1
ATOM 3279 C CA . ILE A 1 398 ? 38.598 13.799 -20.677 1.00 95.88 398 ILE A CA 1
ATOM 3280 C C . ILE A 1 398 ? 39.870 12.978 -20.808 1.00 95.88 398 ILE A C 1
ATOM 3282 O O . ILE A 1 398 ? 39.973 12.092 -21.656 1.00 95.88 398 ILE A O 1
ATOM 3286 N N . SER A 1 399 ? 40.806 13.248 -19.907 1.00 92.88 399 SER A N 1
ATOM 3287 C CA . SER A 1 399 ? 42.075 12.542 -19.803 1.00 92.88 399 SER A CA 1
ATOM 3288 C C . SER A 1 399 ? 42.000 11.518 -18.661 1.00 92.88 399 SER A C 1
ATOM 3290 O O . SER A 1 399 ? 41.638 11.899 -17.544 1.00 92.88 399 SER A O 1
ATOM 3292 N N . PRO A 1 400 ? 42.296 10.224 -18.893 1.00 92.38 400 PRO A N 1
ATOM 3293 C CA . PRO A 1 400 ? 42.256 9.215 -17.839 1.00 92.38 400 PRO A CA 1
ATOM 3294 C C . PRO A 1 400 ? 43.249 9.511 -16.710 1.00 92.38 400 PRO A C 1
ATOM 3296 O O . PRO A 1 400 ? 44.360 9.987 -16.949 1.00 92.38 400 PRO A O 1
ATOM 3299 N N . MET A 1 401 ? 42.875 9.150 -15.482 1.00 89.75 401 MET A N 1
ATOM 3300 C CA . MET A 1 401 ? 43.738 9.175 -14.304 1.00 89.75 401 MET A CA 1
ATOM 3301 C C . MET A 1 401 ? 44.002 7.737 -13.850 1.00 89.75 401 MET A C 1
ATOM 3303 O O . MET A 1 401 ? 43.065 6.988 -13.583 1.00 89.75 401 MET A O 1
ATOM 3307 N N . ASN A 1 402 ? 45.276 7.336 -13.775 1.00 86.75 402 ASN A N 1
ATOM 3308 C CA . ASN A 1 402 ? 45.696 5.969 -13.427 1.00 86.75 402 ASN A CA 1
ATOM 3309 C C . ASN A 1 402 ? 45.024 4.876 -14.288 1.00 86.75 402 ASN A C 1
ATOM 3311 O O . ASN A 1 402 ? 44.640 3.824 -13.785 1.00 86.75 402 ASN A O 1
ATOM 3315 N N . GLY A 1 403 ? 44.865 5.135 -15.592 1.00 90.88 403 GLY A N 1
ATOM 3316 C CA . GLY A 1 403 ? 44.261 4.187 -16.535 1.00 90.88 403 GLY A CA 1
ATOM 3317 C C . GLY A 1 403 ? 42.735 4.077 -16.450 1.00 90.88 403 GLY A C 1
ATOM 3318 O O . GLY A 1 403 ? 42.171 3.102 -16.945 1.00 90.88 403 GLY A O 1
ATOM 3319 N N . MET A 1 404 ? 42.057 5.033 -15.808 1.00 93.56 404 MET A N 1
ATOM 3320 C CA . MET A 1 404 ? 40.614 5.007 -15.547 1.00 93.56 404 MET A CA 1
ATOM 3321 C C . MET A 1 404 ? 40.000 6.397 -15.757 1.00 93.56 404 MET A C 1
ATOM 3323 O O . MET A 1 404 ? 40.684 7.408 -15.612 1.00 93.56 404 MET A O 1
ATOM 3327 N N . ILE A 1 405 ? 38.705 6.474 -16.065 1.00 95.44 405 ILE A N 1
ATOM 3328 C CA . ILE A 1 405 ? 37.985 7.754 -16.051 1.00 95.44 405 ILE A CA 1
ATOM 3329 C C . ILE A 1 405 ? 37.519 8.017 -14.621 1.00 95.44 405 ILE A C 1
ATOM 3331 O O . ILE A 1 405 ? 36.822 7.188 -14.035 1.00 95.44 405 ILE A O 1
ATOM 3335 N N . MET A 1 406 ? 37.900 9.163 -14.061 1.00 93.62 406 MET A N 1
ATOM 3336 C CA . MET A 1 406 ? 37.546 9.559 -12.701 1.00 93.62 406 MET A CA 1
ATOM 3337 C C . MET A 1 406 ? 36.969 10.972 -12.710 1.00 93.62 406 MET A C 1
ATOM 3339 O O . MET A 1 406 ? 37.656 11.919 -13.076 1.00 93.62 406 MET A O 1
ATOM 3343 N N . MET A 1 407 ? 35.714 11.103 -12.286 1.00 96.12 407 MET A N 1
ATOM 3344 C CA . MET A 1 407 ? 34.990 12.374 -12.262 1.00 96.12 407 MET A CA 1
ATOM 3345 C C . MET A 1 407 ? 34.557 12.704 -10.839 1.00 96.12 407 MET A C 1
ATOM 3347 O O . MET A 1 407 ? 33.795 11.951 -10.238 1.00 96.12 407 MET A O 1
ATOM 3351 N N . HIS A 1 408 ? 35.018 13.830 -10.305 1.00 95.56 408 HIS A N 1
ATOM 3352 C CA . HIS A 1 408 ? 34.617 14.334 -8.994 1.00 95.56 408 HIS A CA 1
ATOM 3353 C C . HIS A 1 408 ? 33.195 14.899 -9.054 1.00 95.56 408 HIS A C 1
ATOM 3355 O O . HIS A 1 408 ? 32.927 15.775 -9.868 1.00 95.56 408 HIS A O 1
ATOM 3361 N N . ILE A 1 409 ? 32.293 14.446 -8.189 1.00 97.50 409 ILE A N 1
ATOM 3362 C CA . ILE A 1 409 ? 30.977 15.057 -7.988 1.00 97.50 409 ILE A CA 1
ATOM 3363 C C . ILE A 1 409 ? 31.154 16.232 -7.022 1.00 97.50 409 ILE A C 1
ATOM 3365 O O . ILE A 1 409 ? 31.325 16.031 -5.822 1.00 97.50 409 ILE A O 1
ATOM 3369 N N . THR A 1 410 ? 31.129 17.457 -7.546 1.00 96.12 410 THR A N 1
ATOM 3370 C CA . THR A 1 410 ? 31.344 18.677 -6.750 1.00 96.12 410 THR A CA 1
ATOM 3371 C C . THR A 1 410 ? 30.070 19.160 -6.064 1.00 96.12 410 THR A C 1
ATOM 3373 O O . THR A 1 410 ? 30.142 19.746 -4.983 1.00 96.12 410 THR A O 1
ATOM 3376 N N . SER A 1 411 ? 28.908 18.920 -6.675 1.00 96.56 411 SER A N 1
ATOM 3377 C CA . SER A 1 411 ? 27.608 19.183 -6.060 1.00 96.56 411 SER A CA 1
ATOM 3378 C C . SER A 1 411 ? 26.494 18.317 -6.644 1.00 96.56 411 SER A C 1
ATOM 3380 O O . SER A 1 411 ? 26.557 17.868 -7.794 1.00 96.56 411 SER A O 1
ATOM 3382 N N . ILE A 1 412 ? 25.443 18.129 -5.847 1.00 96.50 412 ILE A N 1
ATOM 3383 C CA . ILE A 1 412 ? 24.149 17.589 -6.274 1.00 96.50 412 ILE A CA 1
ATOM 3384 C C . ILE A 1 412 ? 23.086 18.601 -5.858 1.00 96.50 412 ILE A C 1
ATOM 3386 O O . ILE A 1 412 ? 22.929 18.890 -4.674 1.00 96.50 412 ILE A O 1
ATOM 3390 N N . GLU A 1 413 ? 22.382 19.175 -6.830 1.00 94.50 413 GLU A N 1
ATOM 3391 C CA . GLU A 1 413 ? 21.588 20.392 -6.651 1.00 94.50 413 GLU A CA 1
ATOM 3392 C C . GLU A 1 413 ? 22.431 21.493 -5.978 1.00 94.50 413 GLU A C 1
ATOM 3394 O O . GLU A 1 413 ? 23.482 21.880 -6.496 1.00 94.50 413 GLU A O 1
ATOM 3399 N N . SER A 1 414 ? 21.996 21.988 -4.817 1.00 90.50 414 SER A N 1
ATOM 3400 C CA . SER A 1 414 ? 22.727 22.952 -3.992 1.00 90.50 414 SER A CA 1
ATOM 3401 C C . SER A 1 414 ? 23.600 22.308 -2.910 1.00 90.50 414 SER A C 1
ATOM 3403 O O . SER A 1 414 ? 24.267 23.025 -2.166 1.00 90.50 414 SER A O 1
ATOM 3405 N N . GLU A 1 415 ? 23.575 20.982 -2.767 1.00 92.62 415 GLU A N 1
ATOM 3406 C CA . GLU A 1 415 ? 24.334 20.274 -1.741 1.00 92.62 415 GLU A CA 1
ATOM 3407 C C . GLU A 1 415 ? 25.777 20.038 -2.199 1.00 92.62 415 GLU A C 1
ATOM 3409 O O . GLU A 1 415 ? 26.027 19.521 -3.286 1.00 92.62 415 GLU A O 1
ATOM 3414 N N . THR A 1 416 ? 26.726 20.416 -1.347 1.00 92.88 416 THR A N 1
ATOM 3415 C CA . THR A 1 416 ? 28.180 20.318 -1.588 1.00 92.88 416 THR A CA 1
ATOM 3416 C C . THR A 1 416 ? 28.877 19.453 -0.542 1.00 92.88 416 THR A C 1
ATOM 3418 O O . THR A 1 416 ? 30.063 19.148 -0.648 1.00 92.88 416 THR A O 1
ATOM 3421 N N . LYS A 1 417 ? 28.154 19.067 0.509 1.00 91.75 417 LYS A N 1
ATOM 3422 C CA . LYS A 1 417 ? 28.656 18.267 1.613 1.00 91.75 417 LYS A CA 1
ATOM 3423 C C . LYS A 1 417 ? 28.484 16.786 1.310 1.00 91.75 417 LYS A C 1
ATOM 3425 O O . LYS A 1 417 ? 27.429 16.346 0.853 1.00 91.75 417 LYS A O 1
ATOM 3430 N N . GLN A 1 418 ? 29.527 16.004 1.590 1.00 89.81 418 GLN A N 1
ATOM 3431 C CA . GLN A 1 418 ? 29.597 14.586 1.235 1.00 89.81 418 GLN A CA 1
ATOM 3432 C C . GLN A 1 418 ? 28.396 13.786 1.747 1.00 89.81 418 GLN A C 1
ATOM 3434 O O . GLN A 1 418 ? 27.832 12.991 0.995 1.00 89.81 418 GLN A O 1
ATOM 3439 N N . HIS A 1 419 ? 27.986 13.975 3.005 1.00 88.44 419 HIS A N 1
ATOM 3440 C CA . HIS A 1 419 ? 26.871 13.213 3.567 1.00 88.44 419 HIS A CA 1
ATOM 3441 C C . HIS A 1 419 ? 25.549 13.548 2.878 1.00 88.44 419 HIS A C 1
ATOM 3443 O O . HIS A 1 419 ? 24.789 12.637 2.557 1.00 88.44 419 HIS A O 1
ATOM 3449 N N . GLY A 1 420 ? 25.308 14.826 2.573 1.00 90.06 420 GLY A N 1
ATOM 3450 C CA . GLY A 1 420 ? 24.116 15.253 1.845 1.00 90.06 420 GLY A CA 1
ATOM 3451 C C . GLY A 1 420 ? 24.091 14.722 0.407 1.00 90.06 420 GLY A C 1
ATOM 3452 O O . GLY A 1 420 ? 23.078 14.178 -0.028 1.00 90.06 420 GLY A O 1
ATOM 3453 N N . MET A 1 421 ? 25.225 14.764 -0.302 1.00 92.56 421 MET A N 1
ATOM 3454 C CA . MET A 1 421 ? 25.338 14.164 -1.638 1.00 92.56 421 MET A CA 1
ATOM 3455 C C . MET A 1 421 ? 25.141 12.638 -1.598 1.00 92.56 421 MET A C 1
ATOM 3457 O O . MET A 1 421 ? 24.398 12.085 -2.408 1.00 92.56 421 MET A O 1
ATOM 3461 N N . SER A 1 422 ? 25.738 11.951 -0.618 1.00 91.38 422 SER A N 1
ATOM 3462 C CA . SER A 1 422 ? 25.578 10.499 -0.431 1.00 91.38 422 SER A CA 1
ATOM 3463 C C . SER A 1 422 ? 24.124 10.124 -0.135 1.00 91.38 422 SER A C 1
ATOM 3465 O O . SER A 1 422 ? 23.622 9.147 -0.685 1.00 91.38 422 SER A O 1
ATOM 3467 N N . ASN A 1 423 ? 23.424 10.932 0.671 1.00 90.00 423 ASN A N 1
ATOM 3468 C CA . ASN A 1 423 ? 22.004 10.755 0.970 1.00 90.00 423 ASN A CA 1
ATOM 3469 C C . ASN A 1 423 ? 21.158 10.764 -0.320 1.00 90.00 423 ASN A C 1
ATOM 3471 O O . ASN A 1 423 ? 20.201 10.001 -0.431 1.00 90.00 423 ASN A O 1
ATOM 3475 N N . VAL A 1 424 ? 21.528 11.564 -1.330 1.00 93.06 424 VAL A N 1
ATOM 3476 C CA . VAL A 1 424 ? 20.857 11.548 -2.642 1.00 93.06 424 VAL A CA 1
ATOM 3477 C C . VAL A 1 424 ? 21.257 10.329 -3.476 1.00 93.06 424 VAL A C 1
ATOM 3479 O O . VAL A 1 424 ? 20.376 9.641 -3.989 1.00 93.06 424 VAL A O 1
ATOM 3482 N N . LEU A 1 425 ? 22.555 10.042 -3.610 1.00 94.44 425 LEU A N 1
ATOM 3483 C CA . LEU A 1 425 ? 23.061 8.981 -4.494 1.00 94.44 425 LEU A CA 1
ATOM 3484 C C . LEU A 1 425 ? 22.621 7.572 -4.068 1.00 94.44 425 LEU A C 1
ATOM 3486 O O . LEU A 1 425 ? 22.327 6.746 -4.933 1.00 94.44 425 LEU A O 1
ATOM 3490 N N . LEU A 1 426 ? 22.514 7.305 -2.761 1.00 93.19 426 LEU A N 1
ATOM 3491 C CA . LEU A 1 426 ? 22.087 6.001 -2.225 1.00 93.19 426 LEU A CA 1
ATOM 3492 C C . LEU A 1 426 ? 20.634 5.638 -2.552 1.00 93.19 426 LEU A C 1
ATOM 3494 O O . LEU A 1 426 ? 20.246 4.474 -2.428 1.00 93.19 426 LEU A O 1
ATOM 3498 N N . GLN A 1 427 ? 19.837 6.607 -3.011 1.00 94.00 427 GLN A N 1
ATOM 3499 C CA . GLN A 1 427 ? 18.505 6.336 -3.544 1.00 94.00 427 GLN A CA 1
ATOM 3500 C C . GLN A 1 427 ? 18.565 5.581 -4.876 1.00 94.00 427 GLN A C 1
ATOM 3502 O O . GLN A 1 427 ? 17.610 4.885 -5.205 1.00 94.00 427 GLN A O 1
ATOM 3507 N N . PHE A 1 428 ? 19.671 5.694 -5.620 1.00 95.62 428 PHE A N 1
ATOM 3508 C CA . PHE A 1 428 ? 19.820 5.171 -6.983 1.00 95.62 428 PHE A CA 1
ATOM 3509 C C . PHE A 1 428 ? 20.870 4.063 -7.109 1.00 95.62 428 PHE A C 1
ATOM 3511 O O . PHE A 1 428 ? 20.772 3.211 -7.996 1.00 95.62 428 PHE A O 1
ATOM 3518 N N . PHE A 1 429 ? 21.883 4.071 -6.242 1.00 93.00 429 PHE A N 1
ATOM 3519 C CA . PHE A 1 429 ? 23.049 3.197 -6.339 1.00 93.00 429 PHE A CA 1
ATOM 3520 C C . PHE A 1 429 ? 23.367 2.556 -4.987 1.00 93.00 429 PHE A C 1
ATOM 3522 O O . PHE A 1 429 ? 23.431 3.230 -3.963 1.00 93.00 429 PHE A O 1
ATOM 3529 N N . ASP A 1 430 ? 23.581 1.243 -4.984 1.00 86.38 430 ASP A N 1
ATOM 3530 C CA . ASP A 1 430 ? 23.947 0.447 -3.809 1.00 86.38 430 ASP A CA 1
ATOM 3531 C C . ASP A 1 430 ? 25.446 0.112 -3.746 1.00 86.38 430 ASP A C 1
ATOM 3533 O O . ASP A 1 430 ? 25.927 -0.390 -2.735 1.00 86.38 430 ASP A O 1
ATOM 3537 N N . ASN A 1 431 ? 26.198 0.453 -4.792 1.00 79.69 431 ASN A N 1
ATOM 3538 C CA . ASN A 1 431 ? 27.634 0.229 -4.935 1.00 79.69 431 ASN A CA 1
ATOM 3539 C C . ASN A 1 431 ? 28.478 1.472 -4.579 1.00 79.69 431 ASN A C 1
ATOM 3541 O O . ASN A 1 431 ? 29.509 1.733 -5.206 1.00 79.69 431 ASN A O 1
ATOM 3545 N N . ILE A 1 432 ? 28.051 2.246 -3.576 1.00 86.81 432 ILE A N 1
ATOM 3546 C CA . ILE A 1 432 ? 28.823 3.388 -3.066 1.00 86.81 432 ILE A CA 1
ATOM 3547 C C . ILE A 1 432 ? 29.806 2.892 -2.002 1.00 86.81 432 ILE A C 1
ATOM 3549 O O . ILE A 1 432 ? 29.397 2.464 -0.922 1.00 86.81 432 ILE A O 1
ATOM 3553 N N . ASN A 1 433 ? 31.101 2.946 -2.317 1.00 83.25 433 ASN A N 1
ATOM 3554 C CA . ASN A 1 433 ? 32.177 2.444 -1.458 1.00 83.25 433 ASN A CA 1
ATOM 3555 C C . ASN A 1 433 ? 32.921 3.617 -0.805 1.00 83.25 433 ASN A C 1
ATOM 3557 O O . ASN A 1 433 ? 33.329 4.546 -1.499 1.00 83.25 433 ASN A O 1
ATOM 3561 N N . ILE A 1 434 ? 33.148 3.572 0.506 1.00 82.25 434 ILE A N 1
ATOM 3562 C CA . ILE A 1 434 ? 34.010 4.539 1.200 1.00 82.25 434 ILE A CA 1
ATOM 3563 C C . ILE A 1 434 ? 35.371 3.893 1.419 1.00 82.25 434 ILE A C 1
ATOM 3565 O O . ILE A 1 434 ? 35.470 2.866 2.092 1.00 82.25 434 ILE A O 1
ATOM 3569 N N . ILE A 1 435 ? 36.420 4.511 0.881 1.00 80.56 435 ILE A N 1
ATOM 3570 C CA . ILE A 1 435 ? 37.786 3.986 0.947 1.00 80.56 435 ILE A CA 1
ATOM 3571 C C . ILE A 1 435 ? 38.721 4.981 1.641 1.00 80.56 435 ILE A C 1
ATOM 3573 O O . ILE A 1 435 ? 38.694 6.187 1.389 1.00 80.56 435 ILE A O 1
ATOM 3577 N N . SER A 1 436 ? 39.570 4.469 2.532 1.00 67.56 436 SER A N 1
ATOM 3578 C CA . SER A 1 436 ? 40.432 5.286 3.397 1.00 67.56 436 SER A CA 1
ATOM 3579 C C . SER A 1 436 ? 41.802 5.612 2.789 1.00 67.56 436 SER A C 1
ATOM 3581 O O . SER A 1 436 ? 42.333 6.691 3.040 1.00 67.56 436 SER A O 1
ATOM 3583 N N . ASN A 1 437 ? 42.363 4.734 1.945 1.00 65.38 437 ASN A N 1
ATOM 3584 C CA . ASN A 1 437 ? 43.788 4.781 1.563 1.00 65.38 437 ASN A CA 1
ATOM 3585 C C . ASN A 1 437 ? 44.067 5.077 0.076 1.00 65.38 437 ASN A C 1
ATOM 3587 O O . ASN A 1 437 ? 45.145 4.763 -0.421 1.00 65.38 437 ASN A O 1
ATOM 3591 N N . LYS A 1 438 ? 43.108 5.656 -0.660 1.00 67.31 438 LYS A N 1
ATOM 3592 C CA . LYS A 1 438 ? 43.157 5.808 -2.135 1.00 67.31 438 LYS A CA 1
ATOM 3593 C C . LYS A 1 438 ? 43.400 4.509 -2.919 1.00 67.31 438 LYS A C 1
ATOM 3595 O O . LYS A 1 438 ? 43.679 4.556 -4.114 1.00 67.31 438 LYS A O 1
ATOM 3600 N N . ASP A 1 439 ? 43.269 3.365 -2.260 1.00 73.56 439 ASP A N 1
ATOM 3601 C CA . ASP A 1 439 ? 43.406 2.056 -2.873 1.00 73.56 439 ASP A CA 1
ATOM 3602 C C . ASP A 1 439 ? 42.102 1.688 -3.592 1.00 73.56 439 ASP A C 1
ATOM 3604 O O . ASP A 1 439 ? 41.062 1.488 -2.965 1.00 73.56 439 ASP A O 1
ATOM 3608 N N . LEU A 1 440 ? 42.166 1.638 -4.924 1.00 77.38 440 LEU A N 1
ATOM 3609 C CA . LEU A 1 440 ? 41.033 1.320 -5.794 1.00 77.38 440 LEU A CA 1
ATOM 3610 C C . LEU A 1 440 ? 40.956 -0.177 -6.154 1.00 77.38 440 LEU A C 1
ATOM 3612 O O . LEU A 1 440 ? 40.088 -0.569 -6.940 1.00 77.38 440 LEU A O 1
ATOM 3616 N N . SER A 1 441 ? 41.863 -1.008 -5.625 1.00 75.00 441 SER A N 1
ATOM 3617 C CA . SER A 1 441 ? 41.966 -2.428 -5.986 1.00 75.00 441 SER A CA 1
ATOM 3618 C C . SER A 1 441 ? 40.787 -3.265 -5.478 1.00 75.00 441 SER A C 1
ATOM 3620 O O . SER A 1 441 ? 40.328 -4.161 -6.181 1.00 75.00 441 SER A O 1
ATOM 3622 N N . ASN A 1 442 ? 40.238 -2.921 -4.308 1.00 73.12 442 ASN A N 1
ATOM 3623 C CA . ASN A 1 442 ? 39.197 -3.685 -3.612 1.00 73.12 442 ASN A CA 1
ATOM 3624 C C . ASN A 1 442 ? 37.813 -3.010 -3.643 1.00 73.12 442 ASN A C 1
ATOM 3626 O O . ASN A 1 442 ? 37.072 -3.069 -2.663 1.00 73.12 442 ASN A O 1
ATOM 3630 N N . ILE A 1 443 ? 37.457 -2.341 -4.744 1.00 82.06 443 ILE A N 1
ATOM 3631 C CA . ILE A 1 443 ? 36.129 -1.728 -4.927 1.00 82.06 443 ILE A CA 1
ATOM 3632 C C . ILE A 1 443 ? 35.174 -2.713 -5.596 1.00 82.06 443 ILE A C 1
ATOM 3634 O O . ILE A 1 443 ? 35.534 -3.391 -6.559 1.00 82.06 443 ILE A O 1
ATOM 3638 N N . ASN A 1 444 ? 33.924 -2.724 -5.138 1.00 81.81 444 ASN A N 1
ATOM 3639 C CA . ASN A 1 444 ? 32.863 -3.452 -5.816 1.00 81.81 444 ASN A CA 1
ATOM 3640 C C . ASN A 1 444 ? 32.371 -2.658 -7.041 1.00 81.81 444 ASN A C 1
ATOM 3642 O O . ASN A 1 444 ? 31.588 -1.716 -6.902 1.00 81.81 444 ASN A O 1
ATOM 3646 N N . TYR A 1 445 ? 32.879 -3.005 -8.225 1.00 89.19 445 TYR A N 1
ATOM 3647 C CA . TYR A 1 445 ? 32.457 -2.415 -9.496 1.00 89.19 445 TYR A CA 1
ATOM 3648 C C . TYR A 1 445 ? 31.239 -3.144 -10.055 1.00 89.19 445 TYR A C 1
ATOM 3650 O O . TYR A 1 445 ? 31.186 -4.371 -10.055 1.00 89.19 445 TYR A O 1
ATOM 3658 N N . THR A 1 446 ? 30.316 -2.383 -10.629 1.00 92.88 446 THR A N 1
ATOM 3659 C CA . THR A 1 446 ? 29.143 -2.915 -11.319 1.00 92.88 446 THR A CA 1
ATOM 3660 C C . THR A 1 446 ? 29.353 -2.817 -12.822 1.00 92.88 446 THR A C 1
ATOM 3662 O O . THR A 1 446 ? 29.736 -1.762 -13.333 1.00 92.88 446 THR A O 1
ATOM 3665 N N . ASN A 1 447 ? 29.100 -3.909 -13.539 1.00 95.12 447 ASN A N 1
ATOM 3666 C CA . ASN A 1 447 ? 29.160 -3.915 -14.996 1.00 95.12 447 ASN A CA 1
ATOM 3667 C C . ASN A 1 447 ? 28.123 -2.942 -15.580 1.00 95.12 447 ASN A C 1
ATOM 3669 O O . ASN A 1 447 ? 27.012 -2.803 -15.055 1.00 95.12 447 ASN A O 1
ATOM 3673 N N . LEU A 1 448 ? 28.529 -2.237 -16.633 1.00 95.69 448 LEU A N 1
ATOM 3674 C CA . LEU A 1 448 ? 27.666 -1.380 -17.433 1.00 95.69 448 LEU A CA 1
ATOM 3675 C C . LEU A 1 448 ? 27.170 -2.139 -18.661 1.00 95.69 448 LEU A C 1
ATOM 3677 O O . LEU A 1 448 ? 27.935 -2.886 -19.278 1.00 95.69 448 LEU A O 1
ATOM 3681 N N . GLU A 1 449 ? 25.912 -1.902 -19.014 1.00 94.56 449 GLU A N 1
ATOM 3682 C CA . GLU A 1 449 ? 25.333 -2.334 -20.285 1.00 94.56 449 GLU A CA 1
ATOM 3683 C C . GLU A 1 449 ? 25.880 -1.488 -21.448 1.00 94.56 449 GLU A C 1
ATOM 3685 O O . GLU A 1 449 ? 26.420 -0.393 -21.254 1.00 94.56 449 GLU A O 1
ATOM 3690 N N . LEU A 1 450 ? 25.737 -1.990 -22.679 1.00 89.50 450 LEU A N 1
ATOM 3691 C CA . LEU A 1 450 ? 26.308 -1.366 -23.884 1.00 89.50 450 LEU A CA 1
ATOM 3692 C C . LEU A 1 450 ? 25.826 0.079 -24.123 1.00 89.50 450 LEU A C 1
ATOM 3694 O O . LEU A 1 450 ? 26.564 0.878 -24.691 1.00 89.50 450 LEU A O 1
ATOM 3698 N N . ASP A 1 451 ? 24.611 0.431 -23.696 1.00 92.50 451 ASP A N 1
ATOM 3699 C CA . ASP A 1 451 ? 24.020 1.767 -23.863 1.00 92.50 451 ASP A CA 1
ATOM 3700 C C . ASP A 1 451 ? 24.285 2.722 -22.683 1.00 92.50 451 ASP A C 1
ATOM 3702 O O . ASP A 1 451 ? 23.863 3.884 -22.716 1.00 92.50 451 ASP A O 1
ATOM 3706 N N . GLU A 1 452 ? 24.949 2.250 -21.624 1.00 95.88 452 GLU A N 1
ATOM 3707 C CA . GLU A 1 452 ? 25.133 3.013 -20.386 1.00 95.88 452 GLU A CA 1
ATOM 3708 C C . GLU A 1 452 ? 26.422 3.831 -20.351 1.00 95.88 452 GLU A C 1
ATOM 3710 O O . GLU A 1 452 ? 26.494 4.823 -19.620 1.00 95.88 452 GLU A O 1
ATOM 3715 N N . CYS A 1 453 ? 27.440 3.449 -21.125 1.00 97.00 453 CYS A N 1
ATOM 3716 C CA . CYS A 1 453 ? 28.636 4.261 -21.300 1.00 97.00 453 CYS A CA 1
ATOM 3717 C C . CYS A 1 453 ? 29.344 3.969 -22.620 1.00 97.00 453 CYS A C 1
ATOM 3719 O O . CYS A 1 453 ? 29.530 2.815 -22.994 1.00 97.00 453 CYS A O 1
ATOM 3721 N N . SER A 1 454 ? 29.812 5.028 -23.279 1.00 96.06 454 SER A N 1
ATOM 3722 C CA . SER A 1 454 ? 30.702 4.932 -24.434 1.00 96.06 454 SER A CA 1
ATOM 3723 C C . SER A 1 454 ? 31.880 5.886 -24.273 1.00 96.06 454 SER A C 1
ATOM 3725 O O . SER A 1 454 ? 31.677 7.059 -23.944 1.00 96.06 454 SER A O 1
ATOM 3727 N N . ILE A 1 455 ? 33.088 5.410 -24.566 1.00 96.25 455 ILE A N 1
ATOM 3728 C CA . ILE A 1 455 ? 34.307 6.221 -24.624 1.00 96.25 455 ILE A CA 1
ATOM 3729 C C . ILE A 1 455 ? 34.785 6.228 -26.076 1.00 96.25 455 ILE A C 1
ATOM 3731 O O . ILE A 1 455 ? 34.933 5.165 -26.677 1.00 96.25 455 ILE A O 1
ATOM 3735 N N . SER A 1 456 ? 34.991 7.412 -26.656 1.00 95.50 456 SER A N 1
ATOM 3736 C CA . SER A 1 456 ? 35.448 7.542 -28.044 1.00 95.50 456 SER A CA 1
ATOM 3737 C C . SER A 1 456 ? 36.724 6.730 -28.283 1.00 95.50 456 SER A C 1
ATOM 3739 O O . SER A 1 456 ? 37.602 6.706 -27.430 1.00 95.50 456 SER A O 1
ATOM 3741 N N . GLU A 1 457 ? 36.846 6.089 -29.447 1.00 92.25 457 GLU A N 1
ATOM 3742 C CA . GLU A 1 457 ? 38.040 5.315 -29.845 1.00 92.25 457 GLU A CA 1
ATOM 3743 C C . GLU A 1 457 ? 38.332 4.057 -28.999 1.00 92.25 457 GLU A C 1
ATOM 3745 O O . GLU A 1 457 ? 39.360 3.410 -29.199 1.00 92.25 457 GLU A O 1
ATOM 3750 N N . ILE A 1 458 ? 37.432 3.664 -28.089 1.00 92.62 458 ILE A N 1
ATOM 3751 C CA . ILE A 1 458 ? 37.561 2.443 -27.287 1.00 92.62 458 ILE A CA 1
ATOM 3752 C C . ILE A 1 458 ? 36.327 1.568 -27.484 1.00 92.62 458 ILE A C 1
ATOM 3754 O O . ILE A 1 458 ? 35.254 1.861 -26.961 1.00 92.62 458 ILE A O 1
ATOM 3758 N N . ASP A 1 459 ? 36.508 0.456 -28.192 1.00 89.88 459 ASP A N 1
ATOM 3759 C CA . ASP A 1 459 ? 35.496 -0.592 -28.322 1.00 89.88 459 ASP A CA 1
ATOM 3760 C C . ASP A 1 459 ? 35.690 -1.637 -27.214 1.00 89.88 459 ASP A C 1
ATOM 3762 O O . ASP A 1 459 ? 36.464 -2.587 -27.340 1.00 89.88 459 ASP A O 1
ATOM 3766 N N . SER A 1 460 ? 35.082 -1.385 -26.055 1.00 90.31 460 SER A N 1
ATOM 3767 C CA . SER A 1 460 ? 35.155 -2.256 -24.880 1.00 90.31 460 SER A CA 1
ATOM 3768 C C . SER A 1 460 ? 33.901 -2.099 -24.034 1.00 90.31 460 SER A C 1
ATOM 3770 O O . SER A 1 460 ? 33.332 -1.016 -23.937 1.00 90.31 460 SER A O 1
ATOM 3772 N N . SER A 1 461 ? 33.524 -3.157 -23.322 1.00 94.44 461 SER A N 1
ATOM 3773 C CA . SER A 1 461 ? 32.562 -3.048 -22.225 1.00 94.44 461 SER A CA 1
ATOM 3774 C C . SER A 1 461 ? 33.210 -2.375 -21.011 1.00 94.44 461 SER A C 1
ATOM 3776 O O . SER A 1 461 ? 34.410 -2.544 -20.752 1.00 94.44 461 SER A O 1
ATOM 3778 N N . PHE A 1 462 ? 32.413 -1.635 -20.239 1.00 96.69 462 PHE A N 1
ATOM 3779 C CA . PHE A 1 462 ? 32.875 -0.860 -19.083 1.00 96.69 462 PHE A CA 1
ATOM 3780 C C . PHE A 1 462 ? 32.198 -1.304 -17.782 1.00 96.69 462 PHE A C 1
ATOM 3782 O O . PHE A 1 462 ? 31.152 -1.950 -17.781 1.00 96.69 462 PHE A O 1
ATOM 3789 N N . LYS A 1 463 ? 32.816 -0.987 -16.650 1.00 95.31 463 LYS A N 1
ATOM 3790 C CA . LYS A 1 463 ? 32.258 -1.160 -15.307 1.00 95.31 463 LYS A CA 1
ATOM 3791 C C . LYS A 1 463 ? 32.486 0.111 -14.506 1.00 95.31 463 LYS A C 1
ATOM 3793 O O . LYS A 1 463 ? 33.479 0.808 -14.726 1.00 95.31 463 LYS A O 1
ATOM 3798 N N . PHE A 1 464 ? 31.573 0.410 -13.591 1.00 94.81 464 PHE A N 1
ATOM 3799 C CA . PHE A 1 464 ? 31.611 1.638 -12.806 1.00 94.81 464 PHE A CA 1
ATOM 3800 C C . PHE A 1 464 ? 31.454 1.393 -11.310 1.00 94.81 464 PHE A C 1
ATOM 3802 O O . PHE A 1 464 ? 30.903 0.381 -10.877 1.00 94.81 464 PHE A O 1
ATOM 3809 N N . ALA A 1 465 ? 31.925 2.355 -10.528 1.00 92.75 465 ALA A N 1
ATOM 3810 C CA . ALA A 1 465 ? 31.641 2.468 -9.109 1.00 92.75 465 ALA A CA 1
ATOM 3811 C C . ALA A 1 465 ? 31.519 3.943 -8.724 1.00 92.75 465 ALA A C 1
ATOM 3813 O O . ALA A 1 465 ? 32.078 4.822 -9.387 1.00 92.75 465 ALA A O 1
ATOM 3814 N N . ILE A 1 466 ? 30.812 4.199 -7.627 1.00 93.56 466 ILE A N 1
ATOM 3815 C CA . ILE A 1 466 ? 30.865 5.486 -6.939 1.00 93.56 466 ILE A CA 1
ATOM 3816 C C . ILE A 1 466 ? 31.727 5.284 -5.700 1.00 93.56 466 ILE A C 1
ATOM 3818 O O . ILE A 1 466 ? 31.493 4.365 -4.911 1.00 93.56 466 ILE A O 1
ATOM 3822 N N . VAL A 1 467 ? 32.744 6.123 -5.545 1.00 91.06 467 VAL A N 1
ATOM 3823 C CA . VAL A 1 467 ? 33.699 6.012 -4.444 1.00 91.06 467 VAL A CA 1
ATOM 3824 C C . VAL A 1 467 ? 33.767 7.304 -3.664 1.00 91.06 467 VAL A C 1
ATOM 3826 O O . VAL A 1 467 ? 33.814 8.390 -4.233 1.00 91.06 467 VAL A O 1
ATOM 3829 N N . THR A 1 468 ? 33.824 7.176 -2.351 1.00 88.31 468 THR A N 1
ATOM 3830 C CA . THR A 1 468 ? 34.061 8.284 -1.441 1.00 88.31 468 THR A CA 1
ATOM 3831 C C . THR A 1 468 ? 35.493 8.193 -0.931 1.00 88.31 468 THR A C 1
ATOM 3833 O O . THR A 1 468 ? 35.892 7.184 -0.349 1.00 88.31 468 THR A O 1
ATOM 3836 N N . MET A 1 469 ? 36.265 9.253 -1.161 1.00 84.88 469 MET A N 1
ATOM 3837 C CA . MET A 1 469 ? 37.690 9.362 -0.857 1.00 84.88 469 MET A CA 1
ATOM 3838 C C . MET A 1 469 ? 37.975 10.734 -0.255 1.00 84.88 469 MET A C 1
ATOM 3840 O O . MET A 1 469 ? 37.744 11.741 -0.918 1.00 84.88 469 MET A O 1
ATOM 3844 N N . SER A 1 470 ? 38.516 10.791 0.966 1.00 78.12 470 SER A N 1
ATOM 3845 C CA . SER A 1 470 ? 38.927 12.057 1.606 1.00 78.12 470 SER A CA 1
ATOM 3846 C C . SER A 1 470 ? 37.849 13.152 1.522 1.00 78.12 470 SER A C 1
ATOM 3848 O O . SER A 1 470 ? 38.096 14.238 0.998 1.00 78.12 470 SER A O 1
ATOM 3850 N N . SER A 1 471 ? 36.635 12.842 1.977 1.00 78.38 471 SER A N 1
ATOM 3851 C CA . SER A 1 471 ? 35.491 13.766 1.963 1.00 78.38 471 SER A CA 1
ATOM 3852 C C . SER A 1 471 ? 34.912 14.110 0.578 1.00 78.38 471 SER A C 1
ATOM 3854 O O . SER A 1 471 ? 33.995 14.924 0.482 1.00 78.38 471 SER A O 1
ATOM 3856 N N . SER A 1 472 ? 35.432 13.513 -0.500 1.00 87.50 472 SER A N 1
ATOM 3857 C CA . SER A 1 472 ? 35.044 13.779 -1.894 1.00 87.50 472 SER A CA 1
ATOM 3858 C C . SER A 1 472 ? 34.416 12.540 -2.530 1.00 87.50 472 SER A C 1
ATOM 3860 O O . SER A 1 472 ? 34.800 11.419 -2.201 1.00 87.50 472 SER A O 1
ATOM 3862 N N . ILE A 1 473 ? 33.463 12.720 -3.447 1.00 93.25 473 ILE A N 1
ATOM 3863 C CA . ILE A 1 473 ? 32.761 11.610 -4.110 1.00 93.25 473 ILE A CA 1
ATOM 3864 C C . ILE A 1 473 ? 33.146 11.578 -5.584 1.00 93.25 473 ILE A C 1
ATOM 3866 O O . ILE A 1 473 ? 33.051 12.592 -6.265 1.00 93.25 473 ILE A O 1
ATOM 3870 N N . TYR A 1 474 ? 33.541 10.421 -6.100 1.00 93.56 474 TYR A N 1
ATOM 3871 C CA . TYR A 1 474 ? 33.951 10.246 -7.487 1.00 93.56 474 TYR A CA 1
ATOM 3872 C C . TYR A 1 474 ? 33.118 9.178 -8.186 1.00 93.56 474 TYR A C 1
ATOM 3874 O O . TYR A 1 474 ? 32.833 8.125 -7.618 1.00 93.56 474 TYR A O 1
ATOM 3882 N N . ILE A 1 475 ? 32.791 9.428 -9.450 1.00 95.19 475 ILE A N 1
ATOM 3883 C CA . ILE A 1 475 ? 32.361 8.399 -10.396 1.00 95.19 475 ILE A CA 1
ATOM 3884 C C . ILE A 1 475 ? 33.617 7.855 -11.057 1.00 95.19 475 ILE A C 1
ATOM 3886 O O . ILE A 1 475 ? 34.429 8.615 -11.587 1.00 95.19 475 ILE A O 1
ATOM 3890 N N . VAL A 1 476 ? 33.763 6.539 -11.030 1.00 94.50 476 VAL A N 1
ATOM 3891 C CA . VAL A 1 476 ? 34.942 5.852 -11.537 1.00 94.50 476 VAL A CA 1
ATOM 3892 C C . VAL A 1 476 ? 34.512 4.836 -12.581 1.00 94.50 476 VAL A C 1
ATOM 3894 O O . VAL A 1 476 ? 33.707 3.960 -12.276 1.00 94.50 476 VAL A O 1
ATOM 3897 N N . ILE A 1 477 ? 35.050 4.939 -13.797 1.00 95.38 477 ILE A N 1
ATOM 3898 C CA . ILE A 1 477 ? 34.746 4.046 -14.923 1.00 95.38 477 ILE A CA 1
ATOM 3899 C C . ILE A 1 477 ? 36.044 3.405 -15.419 1.00 95.38 477 ILE A C 1
ATOM 3901 O O . ILE A 1 477 ? 37.032 4.092 -15.692 1.00 95.38 477 ILE A O 1
ATOM 3905 N N . LYS A 1 478 ? 36.030 2.077 -15.552 1.00 94.44 478 LYS A N 1
ATOM 3906 C CA . LYS A 1 478 ? 37.135 1.281 -16.100 1.00 94.44 478 LYS A CA 1
ATOM 3907 C C . LYS A 1 478 ? 36.630 0.250 -17.103 1.00 94.44 478 LYS A C 1
ATOM 3909 O O . LYS A 1 478 ? 35.436 -0.050 -17.145 1.00 94.44 478 LYS A O 1
ATOM 3914 N N . ARG A 1 479 ? 37.536 -0.318 -17.895 1.00 94.50 479 ARG A N 1
ATOM 3915 C CA . ARG A 1 479 ? 37.206 -1.427 -18.797 1.00 94.50 479 ARG A CA 1
ATOM 3916 C C . ARG A 1 479 ? 36.883 -2.690 -17.998 1.00 94.50 479 ARG A C 1
ATOM 3918 O O . ARG A 1 479 ? 37.460 -2.916 -16.934 1.00 94.50 479 ARG A O 1
ATOM 3925 N N . GLN A 1 480 ? 35.949 -3.506 -18.488 1.00 93.62 480 GLN A N 1
ATOM 3926 C CA . GLN A 1 480 ? 35.557 -4.755 -17.819 1.00 93.62 480 GLN A CA 1
ATOM 3927 C C . GLN A 1 480 ? 36.687 -5.783 -17.772 1.00 93.62 480 GLN A C 1
ATOM 3929 O O . GLN A 1 480 ? 36.811 -6.478 -16.765 1.00 93.62 480 GLN A O 1
ATOM 3934 N N . ASP A 1 481 ? 37.520 -5.811 -18.813 1.00 92.44 481 ASP A N 1
ATOM 3935 C CA . ASP A 1 481 ? 38.704 -6.666 -18.948 1.00 92.44 481 ASP A CA 1
ATOM 3936 C C . ASP A 1 481 ? 39.902 -6.218 -18.088 1.00 92.44 481 ASP A C 1
ATOM 3938 O O . ASP A 1 481 ? 40.965 -6.826 -18.161 1.00 92.44 481 ASP A O 1
ATOM 3942 N N . ASP A 1 482 ? 39.738 -5.157 -17.287 1.00 89.31 482 ASP A N 1
ATOM 3943 C CA . ASP A 1 482 ? 40.756 -4.557 -16.414 1.00 89.31 482 ASP A CA 1
ATOM 3944 C C . ASP A 1 482 ? 42.027 -4.064 -17.135 1.00 89.31 482 ASP A C 1
ATOM 3946 O O . ASP A 1 482 ? 42.996 -3.671 -16.481 1.00 89.31 482 ASP A O 1
ATOM 3950 N N . ASN A 1 483 ? 42.015 -3.979 -18.470 1.00 93.38 483 ASN A N 1
ATOM 3951 C CA . ASN A 1 483 ? 43.073 -3.294 -19.203 1.00 93.38 483 ASN A CA 1
ATOM 3952 C C . ASN A 1 483 ? 43.014 -1.779 -18.921 1.00 93.38 483 ASN A C 1
ATOM 3954 O O . ASN A 1 483 ? 41.921 -1.200 -18.884 1.00 93.38 483 ASN A O 1
ATOM 3958 N N . PRO A 1 484 ? 44.163 -1.100 -18.748 1.00 93.44 484 PRO A N 1
ATOM 3959 C CA . PRO A 1 484 ? 44.179 0.337 -18.517 1.00 93.44 484 PRO A CA 1
ATOM 3960 C C . PRO A 1 484 ? 43.692 1.097 -19.755 1.00 93.44 484 PRO A C 1
ATOM 3962 O O . PRO A 1 484 ? 44.011 0.752 -20.895 1.00 93.44 484 PRO A O 1
ATOM 3965 N N . ILE A 1 485 ? 42.941 2.171 -19.527 1.00 95.00 485 ILE A N 1
ATOM 3966 C CA . ILE A 1 485 ? 42.603 3.153 -20.557 1.00 95.00 485 ILE A CA 1
ATOM 3967 C C . ILE A 1 485 ? 43.869 3.964 -20.859 1.00 95.00 485 ILE A C 1
ATOM 3969 O O . ILE A 1 485 ? 44.441 4.586 -19.963 1.00 95.00 485 ILE A O 1
ATOM 3973 N N . SER A 1 486 ? 44.331 3.932 -22.109 1.00 93.12 486 SER A N 1
ATOM 3974 C CA . SER A 1 486 ? 45.538 4.642 -22.550 1.00 93.12 486 SER A CA 1
ATOM 3975 C C . SER A 1 486 ? 45.418 6.154 -22.369 1.00 93.12 486 SER A C 1
ATOM 3977 O O . SER A 1 486 ? 44.329 6.706 -22.476 1.00 93.12 486 SER A O 1
ATOM 3979 N N . GLN A 1 487 ? 46.536 6.847 -22.145 1.00 93.81 487 GLN A N 1
ATOM 3980 C CA . GLN A 1 487 ? 46.522 8.303 -22.014 1.00 93.81 487 GLN A CA 1
ATOM 3981 C C . GLN A 1 487 ? 46.186 8.971 -23.359 1.00 93.81 487 GLN A C 1
ATOM 3983 O O . GLN A 1 487 ? 47.002 8.965 -24.278 1.00 93.81 487 GLN A O 1
ATOM 3988 N N . SER A 1 488 ? 44.995 9.556 -23.460 1.00 93.62 488 SER A N 1
ATOM 3989 C CA . SER A 1 488 ? 44.531 10.394 -24.572 1.00 93.62 488 SER A CA 1
ATOM 3990 C C . SER A 1 488 ? 43.397 11.297 -24.072 1.00 93.62 488 SER A C 1
ATOM 3992 O O . SER A 1 488 ? 43.011 11.209 -22.907 1.00 93.62 488 SER A O 1
ATOM 3994 N N . ASN A 1 489 ? 42.863 12.153 -24.939 1.00 93.44 489 ASN A N 1
ATOM 3995 C CA . ASN A 1 489 ? 41.678 12.954 -24.652 1.00 93.44 489 ASN A CA 1
ATOM 3996 C C . ASN A 1 489 ? 40.452 12.306 -25.292 1.00 93.44 489 ASN A C 1
ATOM 3998 O O . ASN A 1 489 ? 40.364 12.208 -26.513 1.00 93.44 489 ASN A O 1
ATOM 4002 N N . TYR A 1 490 ? 39.494 11.903 -24.464 1.00 95.81 490 TYR A N 1
ATOM 4003 C CA . TYR A 1 490 ? 38.309 11.175 -24.896 1.00 95.81 490 TYR A CA 1
ATOM 4004 C C . TYR A 1 490 ? 37.032 12.003 -24.758 1.00 95.81 490 TYR A C 1
ATOM 4006 O O . TYR A 1 490 ? 36.897 12.832 -23.854 1.00 95.81 490 TYR A O 1
ATOM 4014 N N . THR A 1 491 ? 36.055 11.722 -25.617 1.00 96.19 491 THR A N 1
ATOM 4015 C CA . THR A 1 491 ? 34.650 12.032 -25.342 1.00 96.19 491 THR A CA 1
ATOM 4016 C C . THR A 1 491 ? 34.029 10.834 -24.631 1.00 96.19 491 THR A C 1
ATOM 4018 O O . THR A 1 491 ? 34.051 9.716 -25.147 1.00 96.19 491 THR A O 1
ATOM 4021 N N . VAL A 1 492 ? 33.477 11.064 -23.440 1.00 96.88 492 VAL A N 1
ATOM 4022 C CA . VAL A 1 492 ? 32.826 10.052 -22.605 1.00 96.88 492 VAL A CA 1
ATOM 4023 C C . VAL A 1 492 ? 31.346 10.396 -22.485 1.00 96.88 492 VAL A C 1
ATOM 4025 O O . VAL A 1 492 ? 30.977 11.442 -21.951 1.00 96.88 492 VAL A O 1
ATOM 4028 N N . ASN A 1 493 ? 30.489 9.502 -22.964 1.00 97.38 493 ASN A N 1
ATOM 4029 C CA . ASN A 1 493 ? 29.049 9.579 -22.753 1.00 97.38 493 ASN A CA 1
ATOM 4030 C C . ASN A 1 493 ? 28.675 8.665 -21.582 1.00 97.38 493 ASN A C 1
ATOM 4032 O O . ASN A 1 493 ? 29.035 7.488 -21.578 1.00 97.38 493 ASN A O 1
ATOM 4036 N N . ILE A 1 494 ? 27.979 9.215 -20.591 1.00 97.75 494 ILE A N 1
ATOM 4037 C CA . ILE A 1 494 ? 27.468 8.514 -19.413 1.00 97.75 494 ILE A CA 1
ATOM 4038 C C . ILE A 1 494 ? 25.943 8.521 -19.508 1.00 97.75 494 ILE A C 1
ATOM 4040 O O . ILE A 1 494 ? 25.344 9.579 -19.681 1.00 97.75 494 ILE A O 1
ATOM 4044 N N . ASN A 1 495 ? 25.323 7.351 -19.374 1.00 97.25 495 ASN A N 1
ATOM 4045 C CA . ASN A 1 495 ? 23.874 7.145 -19.420 1.00 97.25 495 ASN A CA 1
ATOM 4046 C C . ASN A 1 495 ? 23.449 5.961 -18.521 1.00 97.25 495 ASN A C 1
ATOM 4048 O O . ASN A 1 495 ? 22.666 5.091 -18.912 1.00 97.25 495 ASN A O 1
ATOM 4052 N N . ILE A 1 496 ? 24.006 5.916 -17.312 1.00 97.31 496 ILE A N 1
ATOM 4053 C CA . ILE A 1 496 ? 23.959 4.769 -16.398 1.00 97.31 496 ILE A CA 1
ATOM 4054 C C . ILE A 1 496 ? 22.593 4.684 -15.711 1.00 97.31 496 ILE A C 1
ATOM 4056 O O . ILE A 1 496 ? 22.181 5.622 -15.028 1.00 97.31 496 ILE A O 1
ATOM 4060 N N . LYS A 1 497 ? 21.901 3.550 -15.845 1.00 97.00 497 LYS A N 1
ATOM 4061 C CA . LYS A 1 497 ? 20.641 3.248 -15.156 1.00 97.00 497 LYS A CA 1
ATOM 4062 C C . LYS A 1 497 ? 20.873 3.058 -13.657 1.00 97.00 497 LYS A C 1
ATOM 4064 O O . LYS A 1 497 ? 21.870 2.479 -13.224 1.00 97.00 497 LYS A O 1
ATOM 4069 N N . ASN A 1 498 ? 19.938 3.521 -12.839 1.00 96.44 498 ASN A N 1
ATOM 4070 C CA . ASN A 1 498 ? 19.943 3.259 -11.408 1.00 96.44 498 ASN A CA 1
ATOM 4071 C C . ASN A 1 498 ? 19.952 1.742 -11.146 1.00 96.44 498 ASN A C 1
ATOM 4073 O O . ASN A 1 498 ? 19.335 0.968 -11.877 1.00 96.44 498 ASN A O 1
ATOM 4077 N N . ARG A 1 499 ? 20.664 1.314 -10.105 1.00 94.44 499 ARG A N 1
ATOM 4078 C CA . ARG A 1 499 ? 20.724 -0.100 -9.695 1.00 94.44 499 ARG A CA 1
ATOM 4079 C C . ARG A 1 499 ? 19.669 -0.432 -8.650 1.00 94.44 499 ARG A C 1
ATOM 4081 O O . ARG A 1 499 ? 19.165 -1.547 -8.608 1.00 94.44 499 ARG A O 1
ATOM 4088 N N . VAL A 1 500 ? 19.283 0.563 -7.858 1.00 94.06 500 VAL A N 1
ATOM 4089 C CA . VAL A 1 500 ? 18.223 0.474 -6.853 1.00 94.06 500 VAL A CA 1
ATOM 4090 C C . VAL A 1 500 ? 17.342 1.716 -6.916 1.00 94.06 500 VAL A C 1
ATOM 4092 O O . VAL A 1 500 ? 17.735 2.725 -7.498 1.00 94.06 500 VAL A O 1
ATOM 4095 N N . LEU A 1 501 ? 16.140 1.649 -6.346 1.00 93.50 501 LEU A N 1
ATOM 4096 C CA . LEU A 1 501 ? 15.288 2.818 -6.133 1.00 93.50 501 LEU A CA 1
ATOM 4097 C C . LEU A 1 501 ? 14.791 2.805 -4.685 1.00 93.50 501 LEU A C 1
ATOM 4099 O O . LEU A 1 501 ? 13.848 2.092 -4.352 1.00 93.50 501 LEU A O 1
ATOM 4103 N N . ARG A 1 502 ? 15.480 3.542 -3.810 1.00 91.81 502 ARG A N 1
ATOM 4104 C CA . ARG A 1 502 ? 15.237 3.573 -2.359 1.00 91.81 502 ARG A CA 1
ATOM 4105 C C . ARG A 1 502 ? 14.837 4.974 -1.933 1.00 91.81 502 ARG A C 1
ATOM 4107 O O . ARG A 1 502 ? 15.689 5.850 -1.851 1.00 91.81 502 ARG A O 1
ATOM 4114 N N . ASN A 1 503 ? 13.559 5.194 -1.646 1.00 88.69 503 ASN A N 1
ATOM 4115 C CA . ASN A 1 503 ? 13.120 6.497 -1.165 1.00 88.69 503 ASN A CA 1
ATOM 4116 C C . ASN A 1 503 ? 13.568 6.720 0.292 1.00 88.69 503 ASN A C 1
ATOM 4118 O O . ASN A 1 503 ? 13.438 5.825 1.130 1.00 88.69 503 ASN A O 1
ATOM 4122 N N . GLN A 1 504 ? 14.087 7.910 0.597 1.00 83.75 504 GLN A N 1
ATOM 4123 C CA . GLN A 1 504 ? 14.572 8.302 1.926 1.00 83.75 504 GLN A CA 1
ATOM 4124 C C . GLN A 1 504 ? 13.498 8.275 3.015 1.00 83.75 504 GLN A C 1
ATOM 4126 O O . GLN A 1 504 ? 13.839 8.255 4.195 1.00 83.75 504 GLN A O 1
ATOM 4131 N N . ASP A 1 505 ? 12.222 8.304 2.639 1.00 84.94 505 ASP A N 1
ATOM 4132 C CA . ASP A 1 505 ? 11.084 8.240 3.557 1.00 84.94 505 ASP A CA 1
ATOM 4133 C C . ASP A 1 505 ? 10.702 6.814 3.991 1.00 84.94 505 ASP A C 1
ATOM 4135 O O . ASP A 1 505 ? 9.918 6.638 4.922 1.00 84.94 505 ASP A O 1
ATOM 4139 N N . SER A 1 506 ? 11.293 5.806 3.352 1.00 89.50 506 SER A N 1
ATOM 4140 C CA . SER A 1 506 ? 11.084 4.375 3.609 1.00 89.50 506 SER A CA 1
ATOM 4141 C C . SER A 1 506 ? 12.396 3.607 3.803 1.00 89.50 506 SER A C 1
ATOM 4143 O O . SER A 1 506 ? 12.381 2.445 4.199 1.00 89.50 506 SER A O 1
ATOM 4145 N N . ASN A 1 507 ? 13.541 4.245 3.552 1.00 93.44 507 ASN A N 1
ATOM 4146 C CA . ASN A 1 507 ? 14.867 3.642 3.629 1.00 93.44 507 ASN A CA 1
ATOM 4147 C C . ASN A 1 507 ? 15.819 4.572 4.382 1.00 93.44 507 ASN A C 1
ATOM 4149 O O . ASN A 1 507 ? 16.121 5.676 3.927 1.00 93.44 507 ASN A O 1
ATOM 4153 N N . LEU A 1 508 ? 16.325 4.107 5.520 1.00 93.88 508 LEU A N 1
ATOM 4154 C CA . LEU A 1 508 ? 17.357 4.777 6.297 1.00 93.88 508 LEU A CA 1
ATOM 4155 C C . LEU A 1 508 ? 18.729 4.274 5.853 1.00 93.88 508 LEU A C 1
ATOM 4157 O O . LEU A 1 508 ? 19.035 3.091 5.973 1.00 93.88 508 LEU A O 1
ATOM 4161 N N . PHE A 1 509 ? 19.558 5.173 5.350 1.00 93.31 509 PHE A N 1
ATOM 4162 C CA . PHE A 1 509 ? 20.917 4.924 4.909 1.00 93.31 509 PHE A CA 1
ATOM 4163 C C . PHE A 1 509 ? 21.878 5.012 6.089 1.00 93.31 509 PHE A C 1
ATOM 4165 O O . PHE A 1 509 ? 22.051 6.065 6.712 1.00 93.31 509 PHE A O 1
ATOM 4172 N N . CYS A 1 510 ? 22.503 3.880 6.389 1.00 92.69 510 CYS A N 1
ATOM 4173 C CA . CYS A 1 510 ? 23.334 3.681 7.560 1.00 92.69 510 CYS A CA 1
ATOM 4174 C C . CYS A 1 510 ? 24.797 3.497 7.161 1.00 92.69 510 CYS A C 1
ATOM 4176 O O . CYS A 1 510 ? 25.107 2.756 6.233 1.00 92.69 510 CYS A O 1
ATOM 4178 N N . LEU A 1 511 ? 25.704 4.124 7.897 1.00 88.94 511 LEU A N 1
ATOM 4179 C CA . LEU A 1 511 ? 27.144 4.001 7.740 1.00 88.94 511 LEU A CA 1
ATOM 4180 C C . LEU A 1 511 ? 27.736 3.340 8.996 1.00 88.94 511 LEU A C 1
ATOM 4182 O O . LEU A 1 511 ? 27.793 3.989 10.045 1.00 88.94 511 LEU A O 1
ATOM 4186 N N . PRO A 1 512 ? 28.153 2.063 8.925 1.00 85.25 512 PRO A N 1
ATOM 4187 C CA . PRO A 1 512 ? 28.831 1.386 10.030 1.00 85.25 512 PRO A CA 1
ATOM 4188 C C . PRO A 1 512 ? 30.155 2.074 10.386 1.00 85.25 512 PRO A C 1
ATOM 4190 O O . PRO A 1 512 ? 30.918 2.446 9.495 1.00 85.25 512 PRO A O 1
ATOM 4193 N N . ILE A 1 513 ? 30.451 2.210 11.681 1.00 72.69 513 ILE A N 1
ATOM 4194 C CA . ILE A 1 513 ? 31.723 2.771 12.158 1.00 72.69 513 ILE A CA 1
ATOM 4195 C C . ILE A 1 513 ? 32.679 1.606 12.409 1.00 72.69 513 ILE A C 1
ATOM 4197 O O . ILE A 1 513 ? 32.671 0.995 13.477 1.00 72.69 513 ILE A O 1
ATOM 4201 N N . ILE A 1 514 ? 33.481 1.272 11.398 1.00 67.62 514 ILE A N 1
ATOM 4202 C CA . ILE A 1 514 ? 34.518 0.239 11.488 1.00 67.62 514 ILE A CA 1
ATOM 4203 C C . ILE A 1 514 ? 35.861 0.746 10.985 1.00 67.62 514 ILE A C 1
ATOM 4205 O O . ILE A 1 514 ? 35.942 1.468 9.994 1.00 67.62 514 ILE A O 1
ATOM 4209 N N . ASN A 1 515 ? 36.930 0.275 11.625 1.00 57.94 515 ASN A N 1
ATOM 4210 C CA . ASN A 1 515 ? 38.306 0.452 11.167 1.00 57.94 515 ASN A CA 1
ATOM 4211 C C . ASN A 1 515 ? 38.608 -0.540 10.029 1.00 57.94 515 ASN A C 1
ATOM 4213 O O . ASN A 1 515 ? 39.396 -1.467 10.201 1.00 57.94 515 ASN A O 1
ATOM 4217 N N . SER A 1 516 ? 37.946 -0.390 8.879 1.00 63.25 516 SER A N 1
ATOM 4218 C CA . SER A 1 516 ? 38.182 -1.234 7.699 1.00 63.25 516 SER A CA 1
ATOM 4219 C C . SER A 1 516 ? 38.523 -0.399 6.464 1.00 63.25 516 SER A C 1
ATOM 4221 O O . SER A 1 516 ? 38.134 0.763 6.361 1.00 63.25 516 SER A O 1
ATOM 4223 N N . ALA A 1 517 ? 39.270 -0.991 5.527 1.00 60.50 517 ALA A N 1
ATOM 4224 C CA . ALA A 1 517 ? 39.750 -0.311 4.322 1.00 60.50 517 ALA A CA 1
ATOM 4225 C C . ALA A 1 517 ? 38.672 -0.102 3.235 1.00 60.50 517 ALA A C 1
ATOM 4227 O O . ALA A 1 517 ? 38.933 0.597 2.258 1.00 60.50 517 ALA A O 1
ATOM 4228 N N . ASN A 1 518 ? 37.469 -0.664 3.398 1.00 67.69 518 ASN A N 1
ATOM 4229 C CA . ASN A 1 518 ? 36.344 -0.446 2.492 1.00 67.69 518 ASN A CA 1
ATOM 4230 C C . ASN A 1 518 ? 35.017 -0.582 3.255 1.00 67.69 518 ASN A C 1
ATOM 4232 O O . ASN A 1 518 ? 34.652 -1.678 3.683 1.00 67.69 518 ASN A O 1
ATOM 4236 N N . ILE A 1 519 ? 34.311 0.534 3.438 1.00 77.19 519 ILE A N 1
ATOM 4237 C CA . ILE A 1 519 ? 33.041 0.583 4.166 1.00 77.19 519 ILE A CA 1
ATOM 4238 C C . ILE A 1 519 ? 31.902 0.748 3.163 1.00 77.19 519 ILE A C 1
ATOM 4240 O O . ILE A 1 519 ? 31.912 1.656 2.331 1.00 77.19 519 ILE A O 1
ATOM 4244 N N . GLN A 1 520 ? 30.897 -0.117 3.279 1.00 79.31 520 GLN A N 1
ATOM 4245 C CA . GLN A 1 520 ? 29.669 -0.038 2.497 1.00 79.31 520 GLN A CA 1
ATOM 4246 C C . GLN A 1 520 ? 28.522 0.503 3.343 1.00 79.31 520 GLN A C 1
ATOM 4248 O O . GLN A 1 520 ? 28.382 0.177 4.527 1.00 79.31 520 GLN A O 1
ATOM 4253 N N . TYR A 1 521 ? 27.676 1.304 2.702 1.00 87.50 521 TYR A N 1
ATOM 4254 C CA . TYR A 1 521 ? 26.420 1.728 3.295 1.00 87.50 521 TYR A CA 1
ATOM 4255 C C . TYR A 1 521 ? 25.479 0.537 3.471 1.00 87.50 521 TYR A C 1
ATOM 4257 O O . TYR A 1 521 ? 25.354 -0.329 2.607 1.00 87.50 521 TYR A O 1
ATOM 4265 N N . LYS A 1 522 ? 24.781 0.529 4.600 1.00 89.62 522 LYS A N 1
ATOM 4266 C CA . LYS A 1 522 ? 23.678 -0.380 4.898 1.00 89.62 522 LYS A CA 1
ATOM 4267 C C . LYS A 1 522 ? 22.361 0.365 4.816 1.00 89.62 522 LYS A C 1
ATOM 4269 O O . LYS A 1 522 ? 22.321 1.594 4.749 1.00 89.62 522 LYS A O 1
ATOM 4274 N N . THR A 1 523 ? 21.268 -0.380 4.816 1.00 92.56 523 THR A N 1
ATOM 4275 C CA . THR A 1 523 ? 19.930 0.200 4.797 1.00 92.56 523 THR A CA 1
ATOM 4276 C C . THR A 1 523 ? 19.062 -0.472 5.848 1.00 92.56 523 THR A C 1
ATOM 4278 O O . THR A 1 523 ? 19.052 -1.697 5.944 1.00 92.56 523 THR A O 1
ATOM 4281 N N . LEU A 1 524 ? 18.347 0.335 6.627 1.00 95.31 524 LEU A N 1
ATOM 4282 C CA . LEU A 1 524 ? 17.228 -0.105 7.456 1.00 95.31 524 LEU A CA 1
ATOM 4283 C C . LEU A 1 524 ? 15.929 0.362 6.797 1.00 95.31 524 LEU A C 1
ATOM 4285 O O . LEU A 1 524 ? 15.863 1.487 6.301 1.00 95.31 524 LEU A O 1
ATOM 4289 N N . SER A 1 525 ? 14.904 -0.483 6.770 1.00 94.88 525 SER A N 1
ATOM 4290 C CA . SER A 1 525 ? 13.590 -0.112 6.248 1.00 94.88 525 SER A CA 1
ATOM 4291 C C . SER A 1 525 ? 12.797 0.637 7.312 1.00 94.88 525 SER A C 1
ATOM 4293 O O . SER A 1 525 ? 12.832 0.298 8.494 1.00 94.88 525 SER A O 1
ATOM 4295 N N . LEU A 1 526 ? 12.066 1.664 6.892 1.00 93.06 526 LEU A N 1
ATOM 4296 C CA . LEU A 1 526 ? 10.963 2.215 7.660 1.00 93.06 526 LEU A CA 1
ATOM 4297 C C . LEU A 1 526 ? 9.679 1.597 7.103 1.00 93.06 526 LEU A C 1
ATOM 4299 O O . LEU A 1 526 ? 9.409 1.697 5.908 1.00 93.06 526 LEU A O 1
ATOM 4303 N N . GLU A 1 527 ? 8.895 0.953 7.961 1.00 93.31 527 GLU A N 1
ATOM 4304 C CA . GLU A 1 527 ? 7.694 0.206 7.587 1.00 93.31 527 GLU A CA 1
ATOM 4305 C C . GLU A 1 527 ? 6.471 0.677 8.384 1.00 93.31 527 GLU A C 1
ATOM 4307 O O . GLU A 1 527 ? 6.587 1.200 9.495 1.00 93.31 527 GLU A O 1
ATOM 4312 N N . LYS A 1 528 ? 5.272 0.470 7.825 1.00 90.44 528 LYS A N 1
ATOM 4313 C CA . LYS A 1 528 ? 3.999 0.672 8.531 1.00 90.44 528 LYS A CA 1
ATOM 4314 C C . LYS A 1 528 ? 3.758 -0.501 9.485 1.00 90.44 528 LYS A C 1
ATOM 4316 O O . LYS A 1 528 ? 3.743 -1.652 9.059 1.00 90.44 528 LYS A O 1
ATOM 4321 N N . ASN A 1 529 ? 3.491 -0.203 10.753 1.00 87.44 529 ASN A N 1
ATOM 4322 C CA . ASN A 1 529 ? 2.972 -1.146 11.738 1.00 87.44 529 ASN A CA 1
ATOM 4323 C C . ASN A 1 529 ? 1.760 -0.524 12.445 1.00 87.44 529 ASN A C 1
ATOM 4325 O O . ASN A 1 529 ? 1.906 0.303 13.351 1.00 87.44 529 ASN A O 1
ATOM 4329 N N . ASN A 1 530 ? 0.558 -0.895 11.999 1.00 84.69 530 ASN A N 1
ATOM 4330 C CA . ASN A 1 530 ? -0.705 -0.290 12.427 1.00 84.69 530 ASN A CA 1
ATOM 4331 C C . ASN A 1 530 ? -0.654 1.246 12.317 1.00 84.69 530 ASN A C 1
ATOM 4333 O O . ASN A 1 530 ? -0.442 1.786 11.231 1.00 84.69 530 ASN A O 1
ATOM 4337 N N . SER A 1 531 ? -0.813 1.949 13.440 1.00 83.62 531 SER A N 1
ATOM 4338 C CA . SER A 1 531 ? -0.771 3.408 13.535 1.00 83.62 531 SER A CA 1
ATOM 4339 C C . SER A 1 531 ? 0.633 3.980 13.758 1.00 83.62 531 SER A C 1
ATOM 4341 O O . SER A 1 531 ? 0.752 5.158 14.089 1.00 83.62 531 SER A O 1
ATOM 4343 N N . THR A 1 532 ? 1.695 3.180 13.648 1.00 88.12 532 THR A N 1
ATOM 4344 C CA . THR A 1 532 ? 3.080 3.595 13.926 1.00 88.12 532 THR A CA 1
ATOM 4345 C C . THR A 1 532 ? 4.029 3.222 12.793 1.00 88.12 532 THR A C 1
ATOM 4347 O O . THR A 1 532 ? 3.809 2.248 12.079 1.00 88.12 532 THR A O 1
ATOM 4350 N N . ALA A 1 533 ? 5.093 4.001 12.617 1.00 91.62 533 ALA A N 1
ATOM 4351 C CA . ALA A 1 533 ? 6.242 3.621 11.811 1.00 91.62 533 ALA A CA 1
ATOM 4352 C C . ALA A 1 533 ? 7.198 2.762 12.648 1.00 91.62 533 ALA A C 1
ATOM 4354 O O . ALA A 1 533 ? 7.468 3.088 13.805 1.00 91.62 533 ALA A O 1
ATOM 4355 N N . ILE A 1 534 ? 7.730 1.699 12.053 1.00 94.06 534 ILE A N 1
ATOM 4356 C CA . ILE A 1 534 ? 8.699 0.795 12.670 1.00 94.06 534 ILE A CA 1
ATOM 4357 C C . ILE A 1 534 ? 9.960 0.732 11.814 1.00 94.06 534 ILE A C 1
ATOM 4359 O O . ILE A 1 534 ? 9.878 0.729 10.588 1.00 94.06 534 ILE A O 1
ATOM 4363 N N . ILE A 1 535 ? 11.126 0.702 12.447 1.00 95.50 535 ILE A N 1
ATOM 4364 C CA . ILE A 1 535 ? 12.407 0.521 11.767 1.00 95.50 535 ILE A CA 1
ATOM 4365 C C . ILE A 1 535 ? 12.771 -0.955 11.815 1.00 95.50 535 ILE A C 1
ATOM 4367 O O . ILE A 1 535 ? 12.854 -1.537 12.901 1.00 95.50 535 ILE A O 1
ATOM 4371 N N . LYS A 1 536 ? 13.018 -1.539 10.644 1.00 96.75 536 LYS A N 1
ATOM 4372 C CA . LYS A 1 536 ? 13.407 -2.937 10.487 1.00 96.75 536 LYS A CA 1
ATOM 4373 C C . LYS A 1 536 ? 14.698 -3.110 9.704 1.00 96.75 536 LYS A C 1
ATOM 4375 O O . LYS A 1 536 ? 15.165 -2.223 8.994 1.00 96.75 536 LYS A O 1
ATOM 4380 N N . GLY A 1 537 ? 15.284 -4.289 9.861 1.00 96.19 537 GLY A N 1
ATOM 4381 C CA . GLY A 1 537 ? 16.522 -4.694 9.208 1.00 96.19 537 GLY A CA 1
ATOM 4382 C C . GLY A 1 537 ? 17.584 -5.073 10.226 1.00 96.19 537 GLY A C 1
ATOM 4383 O O . GLY A 1 537 ? 17.296 -5.262 11.406 1.00 96.19 537 GLY A O 1
ATOM 4384 N N . SER A 1 538 ? 18.824 -5.201 9.770 1.00 94.81 538 SER A N 1
ATOM 4385 C CA . SER A 1 538 ? 19.929 -5.609 10.631 1.00 94.81 538 SER A CA 1
ATOM 4386 C C . SER A 1 538 ? 21.193 -4.817 10.348 1.00 94.81 538 SER A C 1
ATOM 4388 O O . SER A 1 538 ? 21.558 -4.618 9.187 1.00 94.81 538 SER A O 1
ATOM 4390 N N . ILE A 1 539 ? 21.905 -4.444 11.407 1.00 93.75 539 ILE A N 1
ATOM 4391 C CA . ILE A 1 539 ? 23.252 -3.882 11.336 1.00 93.75 539 ILE A CA 1
ATOM 4392 C C . ILE A 1 539 ? 24.214 -4.867 12.000 1.00 93.75 539 ILE A C 1
ATOM 4394 O O . ILE A 1 539 ? 23.933 -5.424 13.052 1.00 93.75 539 ILE A O 1
ATOM 4398 N N . ASN A 1 540 ? 25.357 -5.088 11.366 1.00 89.06 540 ASN A N 1
ATOM 4399 C CA . ASN A 1 540 ? 26.454 -5.916 11.871 1.00 89.06 540 ASN A CA 1
ATOM 4400 C C . ASN A 1 540 ? 27.785 -5.245 11.524 1.00 89.06 540 ASN A C 1
ATOM 4402 O O . ASN A 1 540 ? 27.771 -4.178 10.893 1.00 89.06 540 ASN A O 1
ATOM 4406 N N . ASN A 1 541 ? 28.903 -5.881 11.877 1.00 83.31 541 ASN A N 1
ATOM 4407 C CA . ASN A 1 541 ? 30.250 -5.347 11.684 1.00 83.31 541 ASN A CA 1
ATOM 4408 C C . ASN A 1 541 ? 30.338 -3.945 12.294 1.00 83.31 541 ASN A C 1
ATOM 4410 O O . ASN A 1 541 ? 30.464 -2.961 11.569 1.00 83.31 541 ASN A O 1
ATOM 4414 N N . LEU A 1 542 ? 30.165 -3.854 13.610 1.00 87.50 542 LEU A N 1
ATOM 4415 C CA . LEU A 1 542 ? 30.354 -2.620 14.367 1.00 87.50 542 LEU A CA 1
ATOM 4416 C C . LEU A 1 542 ? 31.592 -2.763 15.260 1.00 87.50 542 LEU A C 1
ATOM 4418 O O . LEU A 1 542 ? 32.060 -3.873 15.511 1.00 87.50 542 LEU A O 1
ATOM 4422 N N . ALA A 1 543 ? 32.161 -1.645 15.707 1.00 87.12 543 ALA A N 1
ATOM 4423 C CA . ALA A 1 543 ? 33.341 -1.672 16.567 1.00 87.12 543 ALA A CA 1
ATOM 4424 C C . ALA A 1 543 ? 33.061 -2.385 17.906 1.00 87.12 543 ALA A C 1
ATOM 4426 O O . ALA A 1 543 ? 31.994 -2.194 18.496 1.00 87.12 543 ALA A O 1
ATOM 4427 N N . GLN A 1 544 ? 34.037 -3.162 18.388 1.00 89.50 544 GLN A N 1
ATOM 4428 C CA . GLN A 1 544 ? 34.016 -3.760 19.726 1.00 89.50 544 GLN A CA 1
ATOM 4429 C C . GLN A 1 544 ? 34.153 -2.674 20.801 1.00 89.50 544 GLN A C 1
ATOM 4431 O O . GLN A 1 544 ? 34.946 -1.740 20.653 1.00 89.50 544 GLN A O 1
ATOM 4436 N N . GLY A 1 545 ? 33.428 -2.833 21.906 1.00 91.25 545 GLY A N 1
ATOM 4437 C CA . GLY A 1 545 ? 33.558 -1.977 23.083 1.00 91.25 545 GLY A CA 1
ATOM 4438 C C . GLY A 1 545 ? 32.337 -2.036 23.993 1.00 91.25 545 GLY A C 1
ATOM 4439 O O . GLY A 1 545 ? 31.361 -2.725 23.714 1.00 91.25 545 GLY A O 1
ATOM 4440 N N . THR A 1 546 ? 32.365 -1.286 25.094 1.00 91.81 546 THR A N 1
ATOM 4441 C CA . THR A 1 546 ? 31.207 -1.135 26.001 1.00 91.81 546 THR A CA 1
ATOM 4442 C C . THR A 1 546 ? 30.045 -0.359 25.369 1.00 91.81 546 THR A C 1
ATOM 4444 O O . THR A 1 546 ? 28.909 -0.432 25.834 1.00 91.81 546 THR A O 1
ATOM 4447 N N . GLU A 1 547 ? 30.329 0.369 24.292 1.00 92.38 547 GLU A N 1
ATOM 4448 C CA . GLU A 1 547 ? 29.391 1.103 23.455 1.00 92.38 547 GLU A CA 1
ATOM 4449 C C . GLU A 1 547 ? 29.836 0.940 21.999 1.00 92.38 547 GLU A C 1
ATOM 4451 O O . GLU A 1 547 ? 31.030 0.976 21.699 1.00 92.38 547 GLU A O 1
ATOM 4456 N N . THR A 1 548 ? 28.879 0.784 21.089 1.00 92.62 548 THR A N 1
ATOM 4457 C CA . THR A 1 548 ? 29.127 0.780 19.647 1.00 92.62 548 THR A CA 1
ATOM 4458 C C . THR A 1 548 ? 28.148 1.706 18.936 1.00 92.62 548 THR A C 1
ATOM 4460 O O . THR A 1 548 ? 27.136 2.111 19.511 1.00 92.62 548 THR A O 1
ATOM 4463 N N . SER A 1 549 ? 28.429 2.085 17.689 1.00 92.50 549 SER A N 1
ATOM 4464 C CA . SER A 1 549 ? 27.524 2.960 16.940 1.00 92.50 549 SER A CA 1
ATOM 4465 C C . SER A 1 549 ? 27.644 2.836 15.425 1.00 92.50 549 SER A C 1
ATOM 4467 O O . SER A 1 549 ? 28.615 2.311 14.882 1.00 92.50 549 SER A O 1
ATOM 4469 N N . PHE A 1 550 ? 26.626 3.343 14.737 1.00 93.69 550 PHE A N 1
ATOM 4470 C CA . PHE A 1 550 ? 26.629 3.605 13.300 1.00 93.69 550 PHE A CA 1
ATOM 4471 C C . PHE A 1 550 ? 25.988 4.968 13.035 1.00 93.69 550 PHE A C 1
ATOM 4473 O O . PHE A 1 550 ? 25.224 5.472 13.859 1.00 93.69 550 PHE A O 1
ATOM 4480 N N . TYR A 1 551 ? 26.281 5.578 11.890 1.00 92.75 551 TYR A N 1
ATOM 4481 C CA . TYR A 1 551 ? 25.661 6.843 11.501 1.00 92.75 551 TYR A CA 1
ATOM 4482 C C . TYR A 1 551 ? 24.455 6.615 10.600 1.00 92.75 551 TYR A C 1
ATOM 4484 O O . TYR A 1 551 ? 24.465 5.724 9.760 1.00 92.75 551 TYR A O 1
ATOM 4492 N N . ILE A 1 552 ? 23.436 7.452 10.734 1.00 94.12 552 ILE A N 1
ATOM 4493 C CA . ILE A 1 552 ? 22.317 7.562 9.807 1.00 94.12 552 ILE A CA 1
ATOM 4494 C C . ILE A 1 552 ? 22.406 8.936 9.152 1.00 94.12 552 ILE A C 1
ATOM 4496 O O . ILE A 1 552 ? 22.527 9.947 9.848 1.00 94.12 552 ILE A O 1
ATOM 4500 N N . ILE A 1 553 ? 22.376 8.974 7.820 1.00 91.00 553 ILE A N 1
ATOM 4501 C CA . ILE A 1 553 ? 22.586 10.217 7.057 1.00 91.00 553 ILE A CA 1
ATOM 4502 C C . ILE A 1 553 ? 21.287 10.853 6.545 1.00 91.00 553 ILE A C 1
ATOM 4504 O O . ILE A 1 553 ? 21.315 11.961 6.017 1.00 91.00 553 ILE A O 1
ATOM 4508 N N . ASN A 1 554 ? 20.142 10.183 6.705 1.00 91.31 554 ASN A N 1
ATOM 4509 C CA . ASN A 1 554 ? 18.852 10.740 6.307 1.00 91.31 554 ASN A CA 1
ATOM 4510 C C . ASN A 1 554 ? 18.492 11.959 7.160 1.00 91.31 554 ASN A C 1
ATOM 4512 O O . ASN A 1 554 ? 18.469 11.892 8.389 1.00 91.31 554 ASN A O 1
ATOM 4516 N N . SER A 1 555 ? 18.066 13.036 6.506 1.00 85.62 555 SER A N 1
ATOM 4517 C CA . SER A 1 555 ? 17.608 14.267 7.164 1.00 85.62 555 SER A CA 1
ATOM 4518 C C . SER A 1 555 ? 16.290 14.117 7.938 1.00 85.62 555 SER A C 1
ATOM 4520 O O . SER A 1 555 ? 15.949 14.988 8.733 1.00 85.62 555 SER A O 1
ATOM 4522 N N . ILE A 1 556 ? 15.545 13.020 7.746 1.00 88.12 556 ILE A N 1
ATOM 4523 C CA . ILE A 1 556 ? 14.253 12.767 8.410 1.00 88.12 556 ILE A CA 1
ATOM 4524 C C . ILE A 1 556 ? 14.379 12.259 9.857 1.00 88.12 556 ILE A C 1
ATOM 4526 O O . ILE A 1 556 ? 13.385 12.232 10.579 1.00 88.12 556 ILE A O 1
ATOM 4530 N N . ILE A 1 557 ? 15.573 11.873 10.317 1.00 91.38 557 ILE A N 1
ATOM 4531 C CA . ILE A 1 557 ? 15.787 11.282 11.652 1.00 91.38 557 ILE A CA 1
ATOM 4532 C C . ILE A 1 557 ? 15.309 12.147 12.838 1.00 91.38 557 ILE A C 1
ATOM 4534 O O . ILE A 1 557 ? 14.683 11.582 13.741 1.00 91.38 557 ILE A O 1
ATOM 4538 N N . PRO A 1 558 ? 15.469 13.488 12.854 1.00 92.00 558 PRO A N 1
ATOM 4539 C CA . PRO A 1 558 ? 14.937 14.345 13.924 1.00 92.00 558 PRO A CA 1
ATOM 4540 C C . PRO A 1 558 ? 13.414 14.278 14.092 1.00 92.00 558 PRO A C 1
ATOM 4542 O O . PRO A 1 558 ? 12.875 14.670 15.138 1.00 92.00 558 PRO A O 1
ATOM 4545 N N . ASN A 1 559 ? 12.716 13.816 13.052 1.00 91.25 559 ASN A N 1
ATOM 4546 C CA . ASN A 1 559 ? 11.277 13.626 13.069 1.00 91.25 559 ASN A CA 1
ATOM 4547 C C . ASN A 1 559 ? 10.863 12.279 13.656 1.00 91.25 559 ASN A C 1
ATOM 4549 O O . ASN A 1 559 ? 9.693 12.136 13.963 1.00 91.25 559 ASN A O 1
ATOM 4553 N N . TYR A 1 560 ? 11.769 11.313 13.811 1.00 91.81 560 TYR A N 1
ATOM 4554 C CA . TYR A 1 560 ? 11.455 9.994 14.370 1.00 91.81 560 TYR A CA 1
ATOM 4555 C C . TYR A 1 560 ? 12.050 9.784 15.766 1.00 91.81 560 TYR A C 1
ATOM 4557 O O . TYR A 1 560 ? 11.559 8.961 16.534 1.00 91.81 560 TYR A O 1
ATOM 4565 N N . PHE A 1 561 ? 13.073 10.554 16.141 1.00 93.75 561 PHE A N 1
ATOM 4566 C CA . PHE A 1 561 ? 13.755 10.355 17.413 1.00 93.75 561 PHE A CA 1
ATOM 4567 C C . PHE A 1 561 ? 13.931 11.622 18.239 1.00 93.75 561 PHE A C 1
ATOM 4569 O O . PHE A 1 561 ? 14.106 12.727 17.720 1.00 93.75 561 PHE A O 1
ATOM 4576 N N . ILE A 1 562 ? 13.912 11.443 19.558 1.00 93.06 562 ILE A N 1
ATOM 4577 C CA . ILE A 1 562 ? 14.504 12.392 20.499 1.00 93.06 562 ILE A CA 1
ATOM 4578 C C . ILE A 1 562 ? 16.020 12.298 20.326 1.00 93.06 562 ILE A C 1
ATOM 4580 O O . ILE A 1 562 ? 16.606 11.231 20.507 1.00 93.06 562 ILE A O 1
ATOM 4584 N N . LEU A 1 563 ? 16.630 13.412 19.937 1.00 94.81 563 LEU A N 1
ATOM 4585 C CA . LEU A 1 563 ? 18.069 13.516 19.729 1.00 94.81 563 LEU A CA 1
ATOM 4586 C C . LEU A 1 563 ? 18.748 13.999 21.007 1.00 94.81 563 LEU A C 1
ATOM 4588 O O . LEU A 1 563 ? 18.150 14.742 21.784 1.00 94.81 563 LEU A O 1
ATOM 4592 N N . ASP A 1 564 ? 20.001 13.589 21.186 1.00 93.12 564 ASP A N 1
ATOM 4593 C CA . ASP A 1 564 ? 20.910 14.073 22.228 1.00 93.12 564 ASP A CA 1
ATOM 4594 C C . ASP A 1 564 ? 20.403 13.840 23.667 1.00 93.12 564 ASP A C 1
ATOM 4596 O O . ASP A 1 564 ? 20.783 14.551 24.595 1.00 93.12 564 ASP A O 1
ATOM 4600 N N . GLY A 1 565 ? 19.555 12.822 23.852 1.00 90.69 565 GLY A N 1
ATOM 4601 C CA . GLY A 1 565 ? 19.033 12.387 25.148 1.00 90.69 565 GLY A CA 1
ATOM 4602 C C . GLY A 1 565 ? 19.807 11.227 25.785 1.00 90.69 565 GLY A C 1
ATOM 4603 O O . GLY A 1 565 ? 20.830 10.759 25.273 1.00 90.69 565 GLY A O 1
ATOM 4604 N N . ASP A 1 566 ? 19.280 10.746 26.911 1.00 94.25 566 ASP A N 1
ATOM 4605 C CA . ASP A 1 566 ? 19.808 9.589 27.635 1.00 94.25 566 ASP A CA 1
ATOM 4606 C C . ASP A 1 566 ? 19.535 8.255 26.923 1.00 94.25 566 ASP A C 1
ATOM 4608 O O . ASP A 1 566 ? 18.749 8.155 25.978 1.00 94.25 566 ASP A O 1
ATOM 4612 N N . TYR A 1 567 ? 20.207 7.206 27.401 1.00 95.62 567 TYR A N 1
ATOM 4613 C CA . TYR A 1 567 ? 19.992 5.835 26.950 1.00 95.62 567 TYR A CA 1
ATOM 4614 C C . TYR A 1 567 ? 18.586 5.322 27.272 1.00 95.62 567 TYR A C 1
ATOM 4616 O O . TYR A 1 567 ? 18.104 5.447 28.395 1.00 95.62 567 TYR A O 1
ATOM 4624 N N . ILE A 1 568 ? 17.981 4.649 26.296 1.00 96.06 568 ILE A N 1
ATOM 4625 C CA . ILE A 1 568 ? 16.657 4.038 26.373 1.00 96.06 568 ILE A CA 1
ATOM 4626 C C . ILE A 1 568 ? 16.822 2.526 26.286 1.00 96.06 568 ILE A C 1
ATOM 4628 O O . ILE A 1 568 ? 17.315 2.004 25.285 1.00 96.06 568 ILE A O 1
ATOM 4632 N N . ASN A 1 569 ? 16.406 1.817 27.333 1.00 96.25 569 ASN A N 1
ATOM 4633 C CA . ASN A 1 569 ? 16.340 0.357 27.321 1.00 96.25 569 ASN A CA 1
ATOM 4634 C C . ASN A 1 569 ? 15.334 -0.109 26.262 1.00 96.25 569 ASN A C 1
ATOM 4636 O O . ASN A 1 569 ? 14.258 0.473 26.133 1.00 96.25 569 ASN A O 1
ATOM 4640 N N . THR A 1 570 ? 15.665 -1.161 25.517 1.00 94.38 570 THR A N 1
ATOM 4641 C CA . THR A 1 570 ? 14.812 -1.656 24.435 1.00 94.38 570 THR A CA 1
ATOM 4642 C C . THR A 1 570 ? 14.781 -3.180 24.376 1.00 94.38 570 THR A C 1
ATOM 4644 O O . THR A 1 570 ? 15.793 -3.848 24.584 1.00 94.38 570 THR A O 1
ATOM 4647 N N . SER A 1 571 ? 13.595 -3.712 24.088 1.00 93.00 571 SER A N 1
ATOM 4648 C CA . SER A 1 571 ? 13.354 -5.093 23.649 1.00 93.00 571 SER A CA 1
ATOM 4649 C C . SER A 1 571 ? 13.233 -5.211 22.129 1.00 93.00 571 SER A C 1
ATOM 4651 O O . SER A 1 571 ? 13.187 -6.314 21.595 1.00 93.00 571 SER A O 1
ATOM 4653 N N . ASP A 1 572 ? 13.156 -4.076 21.438 1.00 94.75 572 ASP A N 1
ATOM 4654 C CA . ASP A 1 572 ? 12.821 -3.998 20.018 1.00 94.75 572 ASP A CA 1
ATOM 4655 C C . ASP A 1 572 ? 14.055 -4.121 19.118 1.00 94.75 572 ASP A C 1
ATOM 4657 O O . ASP A 1 572 ? 13.946 -4.231 17.898 1.00 94.75 572 ASP A O 1
ATOM 4661 N N . ILE A 1 573 ? 15.242 -4.081 19.722 1.00 97.12 573 ILE A N 1
ATOM 4662 C CA . ILE A 1 573 ? 16.511 -4.377 19.072 1.00 97.12 573 ILE A CA 1
ATOM 4663 C C . ILE A 1 573 ? 17.057 -5.637 19.729 1.00 97.12 573 ILE A C 1
ATOM 4665 O O . ILE A 1 573 ? 17.269 -5.667 20.942 1.00 97.12 573 ILE A O 1
ATOM 4669 N N . LEU A 1 574 ? 17.292 -6.669 18.926 1.00 95.94 574 LEU A N 1
ATOM 4670 C CA . LEU A 1 574 ? 17.834 -7.944 19.380 1.00 95.94 574 LEU A CA 1
ATOM 4671 C C . LEU A 1 574 ? 19.308 -8.041 18.998 1.00 95.94 574 LEU A C 1
ATOM 4673 O O . LEU A 1 574 ? 19.663 -7.759 17.855 1.00 95.94 574 LEU A O 1
ATOM 4677 N N . SER A 1 575 ? 20.149 -8.473 19.936 1.00 94.88 575 SER A N 1
ATOM 4678 C CA . SER A 1 575 ? 21.522 -8.892 19.639 1.00 94.88 575 SER A CA 1
ATOM 4679 C C . SER A 1 575 ? 21.580 -10.397 19.394 1.00 94.88 575 SER A C 1
ATOM 4681 O O . SER A 1 575 ? 20.919 -11.165 20.095 1.00 94.88 575 SER A O 1
ATOM 4683 N N . SER A 1 576 ? 22.435 -10.833 18.470 1.00 95.38 576 SER A N 1
ATOM 4684 C CA . SER A 1 576 ? 22.789 -12.246 18.286 1.00 95.38 576 SER A CA 1
ATOM 4685 C C . SER A 1 576 ? 23.357 -12.909 19.547 1.00 95.38 576 SER A C 1
ATOM 4687 O O . SER A 1 576 ? 23.256 -14.125 19.683 1.00 95.38 576 SER A O 1
ATOM 4689 N N . SER A 1 577 ? 23.915 -12.138 20.488 1.00 91.69 577 SER A N 1
ATOM 4690 C CA . SER A 1 577 ? 24.382 -12.652 21.784 1.00 91.69 577 SER A CA 1
ATOM 4691 C C . SER A 1 577 ? 23.250 -12.944 22.782 1.00 91.69 577 SER A C 1
ATOM 4693 O O . SER A 1 577 ? 23.495 -13.507 23.848 1.00 91.69 577 SER A O 1
ATOM 4695 N N . GLY A 1 578 ? 22.012 -12.537 22.473 1.00 91.50 578 GLY A N 1
ATOM 4696 C CA . GLY A 1 578 ? 20.838 -12.690 23.337 1.00 91.50 578 GLY A CA 1
ATOM 4697 C C . GLY A 1 578 ? 20.766 -11.707 24.512 1.00 91.50 578 GLY A C 1
ATOM 4698 O O . GLY A 1 578 ? 19.814 -11.754 25.290 1.00 91.50 578 GLY A O 1
ATOM 4699 N N . LYS A 1 579 ? 21.744 -10.806 24.661 1.00 93.19 579 LYS A N 1
ATOM 4700 C CA . LYS A 1 579 ? 21.772 -9.819 25.749 1.00 93.19 579 LYS A CA 1
ATOM 4701 C C . LYS A 1 579 ? 20.833 -8.640 25.488 1.00 93.19 579 LYS A C 1
ATOM 4703 O O . LYS A 1 579 ? 20.676 -8.185 24.355 1.00 93.19 579 LYS A O 1
ATOM 4708 N N . ALA A 1 580 ? 20.258 -8.105 26.566 1.00 95.06 580 ALA A N 1
ATOM 4709 C CA . ALA A 1 580 ? 19.373 -6.944 26.522 1.00 95.06 580 ALA A CA 1
ATOM 4710 C C . ALA A 1 580 ? 20.135 -5.652 26.181 1.00 95.06 580 ALA A C 1
ATOM 4712 O O . ALA A 1 580 ? 21.227 -5.399 26.701 1.00 95.06 580 ALA A O 1
ATOM 4713 N N . LEU A 1 581 ? 19.530 -4.807 25.343 1.00 97.00 581 LEU A N 1
ATOM 4714 C CA . LEU A 1 581 ? 20.161 -3.613 24.781 1.00 97.00 581 LEU A CA 1
ATOM 4715 C C . LEU A 1 581 ? 19.534 -2.316 25.283 1.00 97.00 581 LEU A C 1
ATOM 4717 O O . LEU A 1 581 ? 18.373 -2.258 25.692 1.00 97.00 581 LEU A O 1
ATOM 4721 N N . LYS A 1 582 ? 20.319 -1.248 25.207 1.00 96.62 582 LYS A N 1
ATOM 4722 C CA . LYS A 1 582 ? 19.864 0.136 25.310 1.00 96.62 582 LYS A CA 1
ATOM 4723 C C . LYS A 1 582 ? 20.452 0.951 24.167 1.00 96.62 582 LYS A C 1
ATOM 4725 O O . LYS A 1 582 ? 21.550 0.653 23.697 1.00 96.62 582 LYS A O 1
ATOM 4730 N N . TYR A 1 583 ? 19.730 1.977 23.732 1.00 97.31 583 TYR A N 1
ATOM 4731 C CA . TYR A 1 583 ? 20.151 2.832 22.626 1.00 97.31 583 TYR A CA 1
ATOM 4732 C C . TYR A 1 583 ? 19.942 4.318 22.912 1.00 97.31 583 TYR A C 1
ATOM 4734 O O . TYR A 1 583 ? 19.143 4.685 23.768 1.00 97.31 583 TYR A O 1
ATOM 4742 N N . LYS A 1 584 ? 20.645 5.180 22.179 1.00 96.50 584 LYS A N 1
ATOM 4743 C CA . LYS A 1 584 ? 20.349 6.619 22.081 1.00 96.50 584 LYS A CA 1
ATOM 4744 C C . LYS A 1 584 ? 20.769 7.141 20.713 1.00 96.50 584 LYS A C 1
ATOM 4746 O O . LYS A 1 584 ? 21.585 6.513 20.039 1.00 96.50 584 LYS A O 1
ATOM 4751 N N . ILE A 1 585 ? 20.251 8.301 20.319 1.00 96.69 585 ILE A N 1
ATOM 4752 C CA . ILE A 1 585 ? 20.658 8.967 19.078 1.00 96.69 585 ILE A CA 1
ATOM 4753 C C . ILE A 1 585 ? 21.292 10.311 19.398 1.00 96.69 585 ILE A C 1
ATOM 4755 O O . ILE A 1 585 ? 20.730 11.091 20.161 1.00 96.69 585 ILE A O 1
ATOM 4759 N N . LYS A 1 586 ? 22.453 10.585 18.801 1.00 95.62 586 LYS A N 1
ATOM 4760 C CA . LYS A 1 586 ? 23.199 11.832 18.981 1.00 95.62 586 LYS A CA 1
ATOM 4761 C C . LYS A 1 586 ? 23.347 12.575 17.660 1.00 95.62 586 LYS A C 1
ATOM 4763 O O . LYS A 1 586 ? 23.678 11.968 16.641 1.00 95.62 586 LYS A O 1
ATOM 4768 N N . THR A 1 587 ? 23.154 13.886 17.683 1.00 95.31 587 THR A N 1
ATOM 4769 C CA . THR A 1 587 ? 23.458 14.747 16.543 1.00 95.31 587 THR A CA 1
ATOM 4770 C C . THR A 1 587 ? 24.969 14.930 16.443 1.00 95.31 587 THR A C 1
ATOM 4772 O O . THR A 1 587 ? 25.639 15.262 17.423 1.00 95.31 587 THR A O 1
ATOM 4775 N N . VAL A 1 588 ? 25.526 14.723 15.252 1.00 92.19 588 VAL A N 1
ATOM 4776 C CA . VAL A 1 588 ? 26.948 14.934 14.980 1.00 92.19 588 VAL A CA 1
ATOM 4777 C C . VAL A 1 588 ? 27.081 15.924 13.832 1.00 92.19 588 VAL A C 1
ATOM 4779 O O . VAL A 1 588 ? 26.729 15.636 12.689 1.00 92.19 588 VAL A O 1
ATOM 4782 N N . SER A 1 589 ? 27.602 17.107 14.147 1.00 89.44 589 SER A N 1
ATOM 4783 C CA . SER A 1 589 ? 27.959 18.114 13.150 1.00 89.44 589 SER A CA 1
ATOM 4784 C C . SER A 1 589 ? 29.397 17.889 12.704 1.00 89.44 589 SER A C 1
ATOM 4786 O O . SER A 1 589 ? 30.321 18.001 13.509 1.00 89.44 589 SER A O 1
ATOM 4788 N N . THR A 1 590 ? 29.591 17.586 11.424 1.00 85.00 590 THR A N 1
ATOM 4789 C CA . THR A 1 590 ? 30.915 17.395 10.819 1.00 85.00 590 THR A CA 1
ATOM 4790 C C . THR A 1 590 ? 31.180 18.463 9.756 1.00 85.00 590 THR A C 1
ATOM 4792 O O . THR A 1 590 ? 30.272 19.174 9.316 1.00 85.00 590 THR A O 1
ATOM 4795 N N . SER A 1 591 ? 32.422 18.556 9.276 1.00 84.50 591 SER A N 1
ATOM 4796 C CA . SER A 1 591 ? 32.749 19.345 8.078 1.00 84.50 591 SER A CA 1
ATOM 4797 C C . SER A 1 591 ? 32.032 18.850 6.813 1.00 84.50 591 SER A C 1
ATOM 4799 O O . SER A 1 591 ? 31.892 19.618 5.855 1.00 84.50 591 SER A O 1
ATOM 4801 N N . GLU A 1 592 ? 31.569 17.597 6.824 1.00 83.12 592 GLU A N 1
ATOM 4802 C CA . GLU A 1 592 ? 30.904 16.859 5.744 1.00 83.12 592 GLU A CA 1
ATOM 4803 C C . GLU A 1 592 ? 29.368 16.885 5.841 1.00 83.12 592 GLU A C 1
ATOM 4805 O O . GLU A 1 592 ? 28.693 16.248 5.030 1.00 83.12 592 GLU A O 1
ATOM 4810 N N . GLY A 1 593 ? 28.812 17.635 6.800 1.00 84.31 593 GLY A N 1
ATOM 4811 C CA . GLY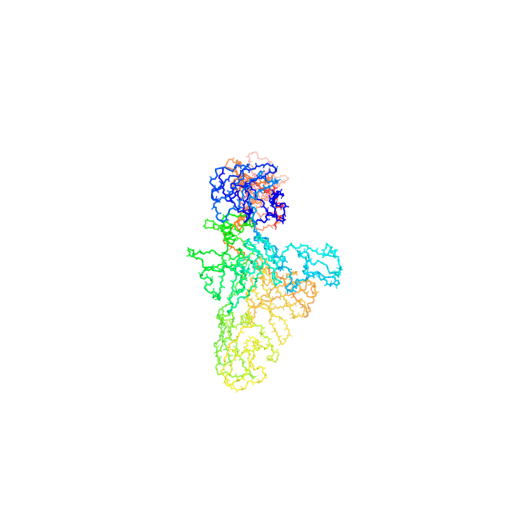 A 1 593 ? 27.372 17.791 7.017 1.00 84.31 593 GLY A CA 1
ATOM 4812 C C . GLY A 1 593 ? 26.904 17.301 8.389 1.00 84.31 593 GLY A C 1
ATOM 4813 O O . GLY A 1 593 ? 27.698 16.887 9.237 1.00 84.31 593 GLY A O 1
ATOM 4814 N N . ILE A 1 594 ? 25.591 17.373 8.610 1.00 87.19 594 ILE A N 1
ATOM 4815 C CA . ILE A 1 594 ? 24.940 16.857 9.820 1.00 87.19 594 ILE A CA 1
ATOM 4816 C C . ILE A 1 594 ? 24.598 15.382 9.603 1.00 87.19 594 ILE A C 1
ATOM 4818 O O . ILE A 1 594 ? 24.005 15.030 8.585 1.00 87.19 594 ILE A O 1
ATOM 4822 N N . ILE A 1 595 ? 24.948 14.540 10.574 1.00 92.12 595 ILE A N 1
ATOM 4823 C CA . ILE A 1 595 ? 24.603 13.112 10.622 1.00 92.12 595 ILE A CA 1
ATOM 4824 C C . ILE A 1 595 ? 24.098 12.737 12.017 1.00 92.12 595 ILE A C 1
ATOM 4826 O O . ILE A 1 595 ? 24.281 13.482 12.983 1.00 92.12 595 ILE A O 1
ATOM 4830 N N . TYR A 1 596 ? 23.479 11.564 12.133 1.00 95.06 596 TYR A N 1
ATOM 4831 C CA . TYR A 1 596 ? 22.892 11.087 13.383 1.00 95.06 596 TYR A CA 1
ATOM 4832 C C . TYR A 1 596 ? 23.556 9.785 13.818 1.00 95.06 596 TYR A C 1
ATOM 4834 O O . TYR A 1 596 ? 23.419 8.764 13.154 1.00 95.06 596 TYR A O 1
ATOM 4842 N N . ALA A 1 597 ? 24.290 9.804 14.927 1.00 95.19 597 ALA A N 1
ATOM 4843 C CA . ALA A 1 597 ? 24.898 8.605 15.491 1.00 95.19 597 ALA A CA 1
ATOM 4844 C C . ALA A 1 597 ? 23.853 7.810 16.272 1.00 95.19 597 ALA A C 1
ATOM 4846 O O . ALA A 1 597 ? 23.287 8.327 17.233 1.00 95.19 597 ALA A O 1
ATOM 4847 N N . PHE A 1 598 ? 23.617 6.562 15.883 1.00 96.31 598 PHE A N 1
ATOM 4848 C CA . PHE A 1 598 ? 22.808 5.607 16.627 1.00 96.31 598 PHE A CA 1
ATOM 4849 C C . PHE A 1 598 ? 23.741 4.776 17.509 1.00 96.31 598 PHE A C 1
ATOM 4851 O O . PHE A 1 598 ? 24.520 3.969 17.000 1.00 96.31 598 PHE A O 1
ATOM 4858 N N . LEU A 1 599 ? 23.698 5.008 18.821 1.00 95.88 599 LEU A N 1
ATOM 4859 C CA . LEU A 1 599 ? 24.574 4.358 19.794 1.00 95.88 599 LEU A CA 1
ATOM 4860 C C . LEU A 1 599 ? 23.852 3.198 20.476 1.00 95.88 599 LEU A C 1
ATOM 4862 O O . LEU A 1 599 ? 22.685 3.326 20.842 1.00 95.88 599 LEU A O 1
ATOM 4866 N N . LEU A 1 600 ? 24.563 2.089 20.657 1.00 96.06 600 LEU A N 1
ATOM 4867 C CA . LEU A 1 600 ? 24.097 0.832 21.235 1.00 96.06 600 LEU A CA 1
ATOM 4868 C C . LEU A 1 600 ? 25.035 0.406 22.367 1.00 96.06 600 LEU A C 1
ATOM 4870 O O . LEU A 1 600 ? 26.255 0.490 22.236 1.00 96.06 600 LEU A O 1
ATOM 4874 N N . ALA A 1 601 ? 24.467 -0.096 23.459 1.00 96.69 601 ALA A N 1
ATOM 4875 C CA . ALA A 1 601 ? 25.211 -0.693 24.565 1.00 96.69 601 ALA A CA 1
ATOM 4876 C C . ALA A 1 601 ? 24.396 -1.829 25.196 1.00 96.69 601 ALA A C 1
ATOM 4878 O O . ALA A 1 601 ? 23.160 -1.780 25.200 1.00 96.69 601 ALA A O 1
ATOM 4879 N N . TYR A 1 602 ? 25.062 -2.826 25.781 1.00 97.25 602 TYR A N 1
ATOM 4880 C CA . TYR A 1 602 ? 24.370 -3.805 26.619 1.00 97.25 602 TYR A CA 1
ATOM 4881 C C . TYR A 1 602 ? 23.927 -3.171 27.941 1.00 97.25 602 TYR A C 1
ATOM 4883 O O . TYR A 1 602 ? 24.600 -2.304 28.510 1.00 97.25 602 TYR A O 1
ATOM 4891 N N . GLN A 1 603 ? 22.759 -3.580 28.440 1.00 95.88 603 GLN A N 1
ATOM 4892 C CA . GLN A 1 603 ? 22.220 -3.045 29.695 1.00 95.88 603 GLN A CA 1
ATOM 4893 C C . GLN A 1 603 ? 23.079 -3.434 30.906 1.00 95.88 603 GLN A C 1
ATOM 4895 O O . GLN A 1 603 ? 23.182 -2.650 31.847 1.00 95.88 603 GLN A O 1
ATOM 4900 N N . ASP A 1 604 ? 23.733 -4.596 30.847 1.00 93.88 604 ASP A N 1
ATOM 4901 C CA . ASP A 1 604 ? 24.643 -5.110 31.877 1.00 93.88 604 ASP A CA 1
ATOM 4902 C C . ASP A 1 604 ? 26.037 -4.449 31.865 1.00 93.88 604 ASP A C 1
ATOM 4904 O O . ASP A 1 604 ? 26.851 -4.717 32.745 1.00 93.88 604 ASP A O 1
ATOM 4908 N N . GLY A 1 605 ? 26.314 -3.575 30.887 1.00 92.19 605 GLY A N 1
ATOM 4909 C CA . GLY A 1 605 ? 27.597 -2.885 30.734 1.00 92.19 605 GLY A CA 1
ATOM 4910 C C . GLY A 1 605 ? 28.728 -3.747 30.166 1.00 92.19 605 GLY A C 1
ATOM 4911 O O . GLY A 1 605 ? 29.865 -3.281 30.113 1.00 92.19 605 GLY A O 1
ATOM 4912 N N . SER A 1 606 ? 28.441 -4.981 29.746 1.00 94.44 606 SER A N 1
ATOM 4913 C CA . SER A 1 606 ? 29.424 -5.837 29.086 1.00 94.44 606 SER A CA 1
ATOM 4914 C C . SER A 1 606 ? 29.779 -5.333 27.684 1.00 94.44 606 SER A C 1
ATOM 4916 O O . SER A 1 606 ? 29.044 -4.555 27.073 1.00 94.44 606 SER A O 1
ATOM 4918 N N . GLU A 1 607 ? 30.927 -5.775 27.169 1.00 93.75 607 GLU A N 1
ATOM 4919 C CA . GLU A 1 607 ? 31.384 -5.388 25.835 1.00 93.75 607 GLU A CA 1
ATOM 4920 C C . GLU A 1 607 ? 30.580 -6.068 24.721 1.00 93.75 607 GLU A C 1
ATOM 4922 O O . GLU A 1 607 ? 30.355 -7.283 24.732 1.00 93.75 607 GLU A O 1
ATOM 4927 N N . ILE A 1 608 ? 30.216 -5.264 23.727 1.00 93.19 608 ILE A N 1
ATOM 4928 C CA . ILE A 1 608 ? 29.745 -5.681 22.409 1.00 93.19 608 ILE A CA 1
ATOM 4929 C C . ILE A 1 608 ? 30.922 -6.239 21.619 1.00 93.19 608 ILE A C 1
ATOM 4931 O O . ILE A 1 608 ? 31.976 -5.605 21.577 1.00 93.19 608 ILE A O 1
ATOM 4935 N N . GLN A 1 609 ? 30.730 -7.397 20.986 1.00 90.25 609 GLN A N 1
ATOM 4936 C CA . GLN A 1 609 ? 31.738 -8.038 20.140 1.00 90.25 609 GLN A CA 1
ATOM 4937 C C . GLN A 1 609 ? 31.591 -7.609 18.674 1.00 90.25 609 GLN A C 1
ATOM 4939 O O . GLN A 1 609 ? 30.523 -7.179 18.239 1.00 90.25 609 GLN A O 1
ATOM 4944 N N . SER A 1 610 ? 32.668 -7.724 17.894 1.00 83.75 610 SER A N 1
ATOM 4945 C CA . SER A 1 610 ? 32.704 -7.249 16.500 1.00 83.75 610 SER A CA 1
ATOM 4946 C C . SER A 1 610 ? 31.753 -7.997 15.554 1.00 83.75 610 SER A C 1
ATOM 4948 O O . SER A 1 610 ? 31.272 -7.447 14.561 1.00 83.75 610 SER A O 1
ATOM 4950 N N . GLU A 1 611 ? 31.476 -9.252 15.892 1.00 87.00 611 GLU A N 1
ATOM 4951 C CA . GLU A 1 611 ? 30.627 -10.202 15.185 1.00 87.00 611 GLU A CA 1
ATOM 4952 C C . GLU A 1 611 ? 29.150 -10.127 15.597 1.00 87.00 611 GLU A C 1
ATOM 4954 O O . GLU A 1 611 ? 28.317 -10.807 14.992 1.00 87.00 611 GLU A O 1
ATOM 4959 N N . ASP A 1 612 ? 28.806 -9.302 16.593 1.00 91.00 612 ASP A N 1
ATOM 4960 C CA . ASP A 1 612 ? 27.422 -9.147 17.028 1.00 91.00 612 ASP A CA 1
ATOM 4961 C C . ASP A 1 612 ? 26.553 -8.552 15.901 1.00 91.00 612 ASP A C 1
ATOM 4963 O O . ASP A 1 612 ? 26.903 -7.574 15.228 1.00 91.00 612 ASP A O 1
ATOM 4967 N N . VAL A 1 613 ? 25.380 -9.156 15.705 1.00 93.56 613 VAL A N 1
ATOM 4968 C CA . VAL A 1 613 ? 24.359 -8.717 14.750 1.00 93.56 613 VAL A CA 1
ATOM 4969 C C . VAL A 1 613 ? 23.186 -8.127 15.517 1.00 93.56 613 VAL A C 1
ATOM 4971 O O . VAL A 1 613 ? 22.576 -8.794 16.352 1.00 93.56 613 VAL A O 1
ATOM 4974 N N . PHE A 1 614 ? 22.831 -6.891 15.183 1.00 96.00 614 PHE A N 1
ATOM 4975 C CA . PHE A 1 614 ? 21.714 -6.160 15.767 1.00 96.00 614 PHE A CA 1
ATOM 4976 C C . PHE A 1 614 ? 20.533 -6.158 14.807 1.00 96.00 614 PHE A C 1
ATOM 4978 O O . PHE A 1 614 ? 20.605 -5.548 13.740 1.00 96.00 614 PHE A O 1
ATOM 4985 N N . THR A 1 615 ? 19.449 -6.833 15.180 1.00 97.25 615 THR A N 1
ATOM 4986 C CA . THR A 1 615 ? 18.209 -6.906 14.397 1.00 97.25 615 THR A CA 1
ATOM 4987 C C . THR A 1 615 ? 17.184 -5.936 14.964 1.00 97.25 615 THR A C 1
ATOM 4989 O O . THR A 1 615 ? 16.869 -5.989 16.150 1.00 97.25 615 THR A O 1
ATOM 4992 N N . PHE A 1 616 ? 16.668 -5.054 14.116 1.00 97.56 616 PHE A N 1
ATOM 4993 C CA . PHE A 1 616 ? 15.748 -3.986 14.474 1.00 97.56 616 PHE A CA 1
ATOM 4994 C C . PHE A 1 616 ? 14.302 -4.395 14.196 1.00 97.56 616 PHE A C 1
ATOM 4996 O O . PHE A 1 616 ? 13.975 -4.913 13.128 1.00 97.56 616 PHE A O 1
ATOM 5003 N N . ASN A 1 617 ? 13.443 -4.095 15.160 1.00 96.44 617 ASN A N 1
ATOM 5004 C CA . ASN A 1 617 ? 11.993 -4.025 15.049 1.00 96.44 617 ASN A CA 1
ATOM 5005 C C . ASN A 1 617 ? 11.500 -2.837 15.898 1.00 96.44 617 ASN A C 1
ATOM 5007 O O . ASN A 1 617 ? 10.595 -2.963 16.717 1.00 96.44 617 ASN A O 1
ATOM 5011 N N . LEU A 1 618 ? 12.183 -1.697 15.752 1.00 95.75 618 LEU A N 1
ATOM 5012 C CA . LEU A 1 618 ? 12.151 -0.568 16.679 1.00 95.75 618 LEU A CA 1
ATOM 5013 C C . LEU A 1 618 ? 11.060 0.434 16.326 1.00 95.75 618 LEU A C 1
ATOM 5015 O O . LEU A 1 618 ? 11.083 1.007 15.237 1.00 95.75 618 LEU A O 1
ATOM 5019 N N . ILE A 1 619 ? 10.168 0.725 17.273 1.00 93.94 619 ILE A N 1
ATOM 5020 C CA . ILE A 1 619 ? 9.259 1.870 17.166 1.00 93.94 619 ILE A CA 1
ATOM 5021 C C . ILE A 1 619 ? 10.011 3.124 17.643 1.00 93.94 619 ILE A C 1
ATOM 5023 O O . ILE A 1 619 ? 10.416 3.187 18.808 1.00 93.94 619 ILE A O 1
ATOM 5027 N N . PRO A 1 620 ? 10.224 4.139 16.784 1.00 91.94 620 PRO A N 1
ATOM 5028 C CA . PRO A 1 620 ? 10.930 5.349 17.182 1.00 91.94 620 PRO A CA 1
ATOM 5029 C C . PRO A 1 620 ? 10.182 6.118 18.282 1.00 91.94 620 PRO A C 1
ATOM 5031 O O . PRO A 1 620 ? 8.949 6.173 18.300 1.00 91.94 620 PRO A O 1
ATOM 5034 N N . ASN A 1 621 ? 10.926 6.744 19.194 1.00 90.75 621 ASN A N 1
ATOM 5035 C CA . ASN A 1 621 ? 10.382 7.369 20.407 1.00 90.75 621 ASN A CA 1
ATOM 5036 C C . ASN A 1 621 ? 9.767 8.769 20.195 1.00 90.75 621 ASN A C 1
ATOM 5038 O O . ASN A 1 621 ? 9.299 9.379 21.157 1.00 90.75 621 ASN A O 1
ATOM 5042 N N . LYS A 1 622 ? 9.764 9.303 18.968 1.00 91.12 622 LYS A N 1
ATOM 5043 C CA . LYS A 1 622 ? 9.192 10.616 18.647 1.00 91.12 622 LYS A CA 1
ATOM 5044 C C . LYS A 1 622 ? 8.448 10.570 17.324 1.00 91.12 622 LYS A C 1
ATOM 5046 O O . LYS A 1 622 ? 8.968 10.057 16.348 1.00 91.12 622 LYS A O 1
ATOM 5051 N N . ASN A 1 623 ? 7.258 11.177 17.262 1.00 81.31 623 ASN A N 1
ATOM 5052 C CA . ASN A 1 623 ? 6.539 11.445 16.006 1.00 81.31 623 ASN A CA 1
ATOM 5053 C C . ASN A 1 623 ? 6.389 10.225 15.061 1.00 81.31 623 ASN A C 1
ATOM 5055 O O . ASN A 1 623 ? 6.099 10.402 13.877 1.00 81.31 623 ASN A O 1
ATOM 5059 N N . SER A 1 624 ? 6.491 9.006 15.597 1.00 84.06 624 SER A N 1
ATOM 5060 C CA . SER A 1 624 ? 6.365 7.727 14.895 1.00 84.06 624 SER A CA 1
ATOM 5061 C C . SER A 1 624 ? 4.917 7.369 14.572 1.00 84.06 624 SER A C 1
ATOM 5063 O O . SER A 1 624 ? 4.676 6.548 13.694 1.00 84.06 624 SER A O 1
ATOM 5065 N N . SER A 1 625 ? 3.943 8.004 15.229 1.00 86.88 625 SER A N 1
ATOM 5066 C CA . SER A 1 625 ? 2.520 7.817 14.943 1.00 86.88 625 SER A CA 1
ATOM 5067 C C . SER A 1 625 ? 2.159 8.345 13.558 1.00 86.88 625 SER A C 1
ATOM 5069 O O . SER A 1 625 ? 2.415 9.512 13.253 1.00 86.88 625 SER A O 1
ATOM 5071 N N . LEU A 1 626 ? 1.549 7.501 12.738 1.00 86.62 626 LEU A N 1
ATOM 5072 C CA . LEU A 1 626 ? 1.078 7.831 11.400 1.00 86.62 626 LEU A CA 1
ATOM 5073 C C . LEU A 1 626 ? -0.276 8.537 11.470 1.00 86.62 626 LEU A C 1
ATOM 5075 O O . LEU A 1 626 ? -1.077 8.278 12.371 1.00 86.62 626 LEU A O 1
ATOM 5079 N N . ASN A 1 627 ? -0.546 9.416 10.505 1.00 82.56 627 ASN A N 1
ATOM 5080 C CA . ASN A 1 627 ? -1.847 10.070 10.433 1.00 82.56 627 ASN A CA 1
ATOM 5081 C C . ASN A 1 627 ? -2.863 9.089 9.842 1.00 82.56 627 ASN A C 1
ATOM 5083 O O . ASN A 1 627 ? -2.578 8.494 8.806 1.00 82.56 627 ASN A O 1
ATOM 5087 N N . PRO A 1 628 ? -4.031 8.890 10.460 1.00 80.44 628 PRO A N 1
ATOM 5088 C CA . PRO A 1 628 ? -5.066 8.067 9.852 1.00 80.44 628 PRO A CA 1
ATOM 5089 C C . PRO A 1 628 ? -5.549 8.683 8.539 1.00 80.44 628 PRO A C 1
ATOM 5091 O O . PRO A 1 628 ? -5.709 9.903 8.445 1.00 80.44 628 PRO A O 1
ATOM 5094 N N . ILE A 1 629 ? -5.800 7.841 7.536 1.00 81.12 629 ILE A N 1
ATOM 5095 C CA . ILE A 1 629 ? -6.437 8.286 6.299 1.00 81.12 629 ILE A CA 1
ATOM 5096 C C . ILE A 1 629 ? -7.944 8.279 6.518 1.00 81.12 629 ILE A C 1
ATOM 5098 O O . ILE A 1 629 ? -8.533 7.268 6.910 1.00 81.12 629 ILE A O 1
ATOM 5102 N N . TYR A 1 630 ? -8.557 9.422 6.235 1.00 79.19 630 TYR A N 1
ATOM 5103 C CA . TYR A 1 630 ? -10.001 9.576 6.223 1.00 79.19 630 TYR A CA 1
ATOM 5104 C C . TYR A 1 630 ? -10.495 9.542 4.784 1.00 79.19 630 TYR A C 1
ATOM 5106 O O . TYR A 1 630 ? -9.949 10.231 3.920 1.00 79.19 630 TYR A O 1
ATOM 5114 N N . LYS A 1 631 ? -11.532 8.748 4.528 1.00 80.88 631 LYS A N 1
ATOM 5115 C CA . LYS A 1 631 ? -12.229 8.725 3.240 1.00 80.88 631 LYS A CA 1
ATOM 5116 C C . LYS A 1 631 ? -13.663 9.183 3.425 1.00 80.88 631 LYS A C 1
ATOM 5118 O O . LYS A 1 631 ? -14.244 9.030 4.500 1.00 80.88 631 LYS A O 1
ATOM 5123 N N . ASN A 1 632 ? -14.220 9.755 2.361 1.00 84.19 632 ASN A N 1
ATOM 5124 C CA . ASN A 1 632 ? -15.644 10.048 2.311 1.00 84.19 632 ASN A CA 1
ATOM 5125 C C . ASN A 1 632 ? -16.416 8.749 2.515 1.00 84.19 632 ASN A C 1
ATOM 5127 O O . ASN A 1 632 ? -16.121 7.752 1.860 1.00 84.19 632 ASN A O 1
ATOM 5131 N N . VAL A 1 633 ? -17.404 8.794 3.405 1.00 83.69 633 VAL A N 1
ATOM 5132 C CA . VAL A 1 633 ? -18.358 7.700 3.559 1.00 83.69 633 VAL A CA 1
ATOM 5133 C C . VAL A 1 633 ? -19.101 7.538 2.237 1.00 83.69 633 VAL A C 1
ATOM 5135 O O . VAL A 1 633 ? -19.646 8.502 1.705 1.00 83.69 633 VAL A O 1
ATOM 5138 N N . SER A 1 634 ? -19.083 6.330 1.702 1.00 84.38 634 SER A N 1
ATOM 5139 C CA . SER A 1 634 ? -19.693 5.942 0.432 1.00 84.38 634 SER A CA 1
ATOM 5140 C C . SER A 1 634 ? -20.672 4.786 0.594 1.00 84.38 634 SER A C 1
ATOM 5142 O O . SER A 1 634 ? -21.468 4.536 -0.309 1.00 84.38 634 SER A O 1
ATOM 5144 N N . ASN A 1 635 ? -20.654 4.114 1.750 1.00 83.44 635 ASN A N 1
ATOM 5145 C CA . ASN A 1 635 ? -21.569 3.034 2.088 1.00 83.44 635 ASN A CA 1
ATOM 5146 C C . ASN A 1 635 ? -22.012 3.055 3.568 1.00 83.44 635 ASN A C 1
ATOM 5148 O O . ASN A 1 635 ? -21.540 3.855 4.376 1.00 83.44 635 ASN A O 1
ATOM 5152 N N . VAL A 1 636 ? -22.958 2.187 3.928 1.00 78.38 636 VAL A N 1
ATOM 5153 C CA . VAL A 1 636 ? -23.584 2.145 5.260 1.00 78.38 636 VAL A CA 1
ATOM 5154 C C . VAL A 1 636 ? -22.657 1.580 6.347 1.00 78.38 636 VAL A C 1
ATOM 5156 O O . VAL A 1 636 ? -22.804 1.951 7.509 1.00 78.38 636 VAL A O 1
ATOM 5159 N N . GLN A 1 637 ? -21.681 0.730 6.017 1.00 80.50 637 GLN A N 1
ATOM 5160 C CA . GLN A 1 637 ? -20.691 0.239 6.992 1.00 80.50 637 GLN A CA 1
ATOM 5161 C C . GLN A 1 637 ? -19.790 1.388 7.419 1.00 80.50 637 GLN A C 1
ATOM 5163 O O . GLN A 1 637 ? -19.655 1.662 8.606 1.00 80.50 637 GLN A O 1
ATOM 5168 N N . GLU A 1 638 ? -19.260 2.107 6.436 1.00 83.62 638 GLU A N 1
ATOM 5169 C CA . GLU A 1 638 ? -18.458 3.310 6.631 1.00 83.62 638 GLU A CA 1
ATOM 5170 C C . GLU A 1 638 ? -19.252 4.387 7.388 1.00 83.62 638 GLU A C 1
ATOM 5172 O O . GLU A 1 638 ? -18.703 5.098 8.230 1.00 83.62 638 GLU A O 1
ATOM 5177 N N . LEU A 1 639 ? -20.566 4.490 7.143 1.00 78.88 639 LEU A N 1
ATOM 5178 C CA . LEU A 1 639 ? -21.463 5.346 7.922 1.00 78.88 639 LEU A CA 1
ATOM 5179 C C . LEU A 1 639 ? -21.515 4.893 9.384 1.00 78.88 639 LEU A C 1
ATOM 5181 O O . LEU A 1 639 ? -21.364 5.722 10.279 1.00 78.88 639 LEU A O 1
ATOM 5185 N N . GLY A 1 640 ? -21.720 3.597 9.629 1.00 70.06 640 GLY A N 1
ATOM 5186 C CA . GLY A 1 640 ? -21.730 3.009 10.967 1.00 70.06 640 GLY A CA 1
ATOM 5187 C C . GLY A 1 640 ? -20.420 3.248 11.718 1.00 70.06 640 GLY A C 1
ATOM 5188 O O . GLY A 1 640 ? -20.449 3.676 12.869 1.00 70.06 640 GLY A O 1
ATOM 5189 N N . GLU A 1 641 ? -19.280 3.069 11.054 1.00 71.50 641 GLU A N 1
ATOM 5190 C CA . GLU A 1 641 ? -17.939 3.320 11.595 1.00 71.50 641 GLU A CA 1
ATOM 5191 C C . GLU A 1 641 ? -17.701 4.810 11.884 1.00 71.50 641 GLU A C 1
ATOM 5193 O O . GLU A 1 641 ? -17.209 5.176 12.955 1.00 71.50 641 GLU A O 1
ATOM 5198 N N . SER A 1 642 ? -18.110 5.694 10.967 1.00 73.25 642 SER A N 1
ATOM 5199 C CA . SER A 1 642 ? -18.034 7.149 11.147 1.00 73.25 642 SER A CA 1
ATOM 5200 C C . SER A 1 642 ? -18.904 7.630 12.315 1.00 73.25 642 SER A C 1
ATOM 5202 O O . SER A 1 642 ? -18.485 8.480 13.106 1.00 73.25 642 SER A O 1
ATOM 5204 N N . LEU A 1 643 ? -20.108 7.069 12.465 1.00 69.56 643 LEU A N 1
ATOM 5205 C CA . LEU A 1 643 ? -21.030 7.407 13.547 1.00 69.56 643 LEU A CA 1
ATOM 5206 C C . LEU A 1 643 ? -20.588 6.822 14.894 1.00 69.56 643 LEU A C 1
ATOM 5208 O O . LEU A 1 643 ? -20.665 7.527 15.898 1.00 69.56 643 LEU A O 1
ATOM 5212 N N . ALA A 1 644 ? -20.062 5.593 14.929 1.00 63.31 644 ALA A N 1
ATOM 5213 C CA . ALA A 1 644 ? -19.531 4.969 16.143 1.00 63.31 644 ALA A CA 1
ATOM 5214 C C . ALA A 1 644 ? -18.424 5.816 16.795 1.00 63.31 644 ALA A C 1
ATOM 5216 O O . ALA A 1 644 ? -18.392 5.955 18.016 1.00 63.31 644 ALA A O 1
ATOM 5217 N N . LEU A 1 645 ? -17.579 6.468 15.987 1.00 54.69 645 LEU A N 1
ATOM 5218 C CA . LEU A 1 645 ? -16.553 7.405 16.462 1.00 54.69 645 LEU A CA 1
ATOM 5219 C C . LEU A 1 645 ? -17.124 8.734 16.998 1.00 54.69 645 LEU A C 1
ATOM 5221 O O . LEU A 1 645 ? -16.431 9.450 17.720 1.00 54.69 645 LEU A O 1
ATOM 5225 N N . ARG A 1 646 ? -18.370 9.091 16.656 1.00 53.94 646 ARG A N 1
ATOM 5226 C CA . ARG A 1 646 ? -19.007 10.369 17.026 1.00 53.94 646 ARG A CA 1
ATOM 5227 C C . ARG A 1 646 ? -19.810 10.311 18.328 1.00 53.94 646 ARG A C 1
ATOM 5229 O O . ARG A 1 646 ? -20.029 11.359 18.936 1.00 53.94 646 ARG A O 1
ATOM 5236 N N . TYR A 1 647 ? -20.242 9.133 18.779 1.00 54.78 647 TYR A N 1
ATOM 5237 C CA . TYR A 1 647 ? -21.043 8.986 20.001 1.00 54.78 647 TYR A CA 1
ATOM 5238 C C . TYR A 1 647 ? -20.170 8.898 21.263 1.00 54.78 647 TYR A C 1
ATOM 5240 O O . TYR A 1 647 ? -20.073 7.852 21.899 1.00 54.78 647 TYR A O 1
ATOM 5248 N N . MET A 1 648 ? -19.548 10.006 21.671 1.00 60.72 648 MET A N 1
ATOM 5249 C CA . MET A 1 648 ? -18.880 10.072 22.977 1.00 60.72 648 MET A CA 1
ATOM 5250 C C . MET A 1 648 ? -19.880 10.462 24.072 1.00 60.72 648 MET A C 1
ATOM 5252 O O . MET A 1 648 ? -20.195 11.637 24.263 1.00 60.72 648 MET A O 1
ATOM 5256 N N . ILE A 1 649 ? -20.376 9.474 24.820 1.00 75.38 649 ILE A N 1
ATOM 5257 C CA . ILE A 1 649 ? -21.027 9.725 26.112 1.00 75.38 649 ILE A CA 1
ATOM 5258 C C . ILE A 1 649 ? -19.905 9.933 27.129 1.00 75.38 649 ILE A C 1
ATOM 5260 O O . ILE A 1 649 ? -19.194 8.992 27.479 1.00 75.38 649 ILE A O 1
ATOM 5264 N N . ASN A 1 650 ? -19.718 11.174 27.581 1.00 77.75 650 ASN A N 1
ATOM 5265 C CA . ASN A 1 650 ? -18.669 11.487 28.548 1.00 77.75 650 ASN A CA 1
ATOM 5266 C C . ASN A 1 650 ? -18.840 10.646 29.827 1.00 77.75 650 ASN A C 1
ATOM 5268 O O . ASN A 1 650 ? -19.958 10.534 30.333 1.00 77.75 650 ASN A O 1
ATOM 5272 N N . PRO A 1 651 ? -17.751 10.108 30.407 1.00 82.31 651 PRO A N 1
ATOM 5273 C CA . PRO A 1 651 ? -17.828 9.298 31.625 1.00 82.31 651 PRO A CA 1
ATOM 5274 C C . PRO A 1 651 ? -18.325 10.097 32.837 1.00 82.31 651 PRO A C 1
ATOM 5276 O O . PRO A 1 651 ? -18.798 9.508 33.810 1.00 82.31 651 PRO A O 1
ATOM 5279 N N . TYR A 1 652 ? -18.238 11.429 32.765 1.00 87.88 652 TYR A N 1
ATOM 5280 C CA . TYR A 1 652 ? -18.773 12.350 33.754 1.00 87.88 652 TYR A CA 1
ATOM 5281 C C . TYR A 1 652 ? -19.685 13.384 33.100 1.00 87.88 652 TYR A C 1
ATOM 5283 O O . TYR A 1 652 ? -19.386 13.898 32.021 1.00 87.88 652 TYR A O 1
ATOM 5291 N N . TYR A 1 653 ? -20.775 13.717 33.783 1.00 90.69 653 TYR A N 1
ATOM 5292 C CA . TYR A 1 653 ? -21.727 14.734 33.355 1.00 90.69 653 TYR A CA 1
ATOM 5293 C C . TYR A 1 653 ? -22.041 15.683 34.514 1.00 90.69 653 TYR A C 1
ATOM 5295 O O . TYR A 1 653 ? -22.329 15.234 35.623 1.00 90.69 653 TYR A O 1
ATOM 5303 N N . VAL A 1 654 ? -21.985 16.992 34.264 1.00 89.69 654 VAL A N 1
ATOM 5304 C CA . VAL A 1 654 ? -22.285 18.021 35.267 1.00 89.69 654 VAL A CA 1
ATOM 5305 C C . VAL A 1 654 ? -23.624 18.662 34.935 1.00 89.69 654 VAL A C 1
ATOM 5307 O O . VAL A 1 654 ? -23.788 19.234 33.862 1.00 89.69 654 VAL A O 1
ATOM 5310 N N . GLN A 1 655 ? -24.561 18.597 35.876 1.00 90.12 655 GLN A N 1
ATOM 5311 C CA . GLN A 1 655 ? -25.836 19.299 35.803 1.00 90.12 655 GLN A CA 1
ATOM 5312 C C . GLN A 1 655 ? -25.791 20.522 36.721 1.00 90.12 655 GLN A C 1
ATOM 5314 O O . GLN A 1 655 ? -25.533 20.391 37.921 1.00 90.12 655 GLN A O 1
ATOM 5319 N N . TYR A 1 656 ? -26.067 21.704 36.175 1.00 87.12 656 TYR A N 1
ATOM 5320 C CA . TYR A 1 656 ? -26.216 22.929 36.960 1.00 87.12 656 TYR A CA 1
ATOM 5321 C C . TYR A 1 656 ? -27.666 23.096 37.413 1.00 87.12 656 TYR A C 1
ATOM 5323 O O . TYR A 1 656 ? -28.591 22.771 36.673 1.00 87.12 656 TYR A O 1
ATOM 5331 N N . ALA A 1 657 ? -27.862 23.597 38.631 1.00 85.81 657 ALA A N 1
ATOM 5332 C CA . ALA A 1 657 ? -29.187 23.999 39.083 1.00 85.81 657 ALA A CA 1
ATOM 5333 C C . ALA A 1 657 ? -29.633 25.300 38.392 1.00 85.81 657 ALA A C 1
ATOM 5335 O O . ALA A 1 657 ? -28.801 26.122 37.989 1.00 85.81 657 ALA A O 1
ATOM 5336 N N . ASP A 1 658 ? -30.945 25.503 38.292 1.00 83.50 658 ASP A N 1
ATOM 5337 C CA . ASP A 1 658 ? -31.521 26.765 37.840 1.00 83.50 658 ASP A CA 1
ATOM 5338 C C . ASP A 1 658 ? -31.233 27.918 38.826 1.00 83.50 658 ASP A C 1
ATOM 5340 O O . ASP A 1 658 ? -30.639 27.744 39.897 1.00 83.50 658 ASP A O 1
ATOM 5344 N N . LEU A 1 659 ? -31.658 29.135 38.472 1.00 79.69 659 LEU A N 1
ATOM 5345 C CA . LEU A 1 659 ? -31.471 30.324 39.318 1.00 79.69 659 LEU A CA 1
ATOM 5346 C C . LEU A 1 659 ? -32.158 30.213 40.692 1.00 79.69 659 LEU A C 1
ATOM 5348 O O . LEU A 1 659 ? -31.823 30.976 41.597 1.00 79.69 659 LEU A O 1
ATOM 5352 N N . SER A 1 660 ? -33.098 29.281 40.852 1.00 82.50 660 SER A N 1
ATOM 5353 C CA . SER A 1 660 ? -33.813 28.987 42.094 1.00 82.50 660 SER A CA 1
ATOM 5354 C C . SER A 1 660 ? -33.221 27.797 42.861 1.00 82.50 660 SER A C 1
ATOM 5356 O O . SER A 1 660 ? -33.723 27.467 43.933 1.00 82.50 660 SER A O 1
ATOM 5358 N N . GLY A 1 661 ? -32.145 27.180 42.362 1.00 81.19 661 GLY A N 1
ATOM 5359 C CA . GLY A 1 661 ? -31.488 26.037 42.993 1.00 81.19 661 GLY A CA 1
ATOM 5360 C C . GLY A 1 661 ? -32.154 24.686 42.715 1.00 81.19 661 GLY A C 1
ATOM 5361 O O . GLY A 1 661 ? -31.801 23.704 43.366 1.00 81.19 661 GLY A O 1
ATOM 5362 N N . ASN A 1 662 ? -33.082 24.604 41.758 1.00 87.88 662 ASN A N 1
ATOM 5363 C CA . ASN A 1 662 ? -33.738 23.353 41.384 1.00 87.88 662 ASN A CA 1
ATOM 5364 C C . ASN A 1 662 ? -33.039 22.684 40.196 1.00 87.88 662 ASN A C 1
ATOM 5366 O O . ASN A 1 662 ? -32.531 23.344 39.290 1.00 87.88 662 ASN A O 1
ATOM 5370 N N . PHE A 1 663 ? -33.044 21.351 40.183 1.00 90.56 663 PHE A N 1
ATOM 5371 C CA . PHE A 1 663 ? -32.560 20.561 39.052 1.00 90.56 663 PHE A CA 1
ATOM 5372 C C . PHE A 1 663 ? -33.728 20.152 38.159 1.00 90.56 663 PHE A C 1
ATOM 5374 O O . PHE A 1 663 ? -34.705 19.570 38.633 1.00 90.56 663 PHE A O 1
ATOM 5381 N N . ASN A 1 664 ? -33.612 20.420 36.860 1.00 88.06 664 ASN A N 1
ATOM 5382 C CA . ASN A 1 664 ? -34.604 19.999 35.882 1.00 88.06 664 ASN A CA 1
ATOM 5383 C C . ASN A 1 664 ? -34.466 18.494 35.608 1.00 88.06 664 ASN A C 1
ATOM 5385 O O . ASN A 1 664 ? -33.466 18.048 35.046 1.00 88.06 664 ASN A O 1
ATOM 5389 N N . SER A 1 665 ? -35.482 17.704 35.957 1.00 87.50 665 SER A N 1
ATOM 5390 C CA . SER A 1 665 ? -35.479 16.255 35.715 1.00 87.50 665 SER A CA 1
ATOM 5391 C C . SER A 1 665 ? -35.408 15.891 34.225 1.00 87.50 665 SER A C 1
ATOM 5393 O O . SER A 1 665 ? -34.925 14.819 33.874 1.00 87.50 665 SER A O 1
ATOM 5395 N N . ASN A 1 666 ? -35.820 16.789 33.322 1.00 86.12 666 ASN A N 1
ATOM 5396 C CA . ASN A 1 666 ? -35.688 16.583 31.876 1.00 86.12 666 ASN A CA 1
ATOM 5397 C C . ASN A 1 666 ? -34.255 16.742 31.348 1.00 86.12 666 ASN A C 1
ATOM 5399 O O . ASN A 1 666 ? -34.001 16.353 30.207 1.00 86.12 666 ASN A O 1
ATOM 5403 N N . GLU A 1 667 ? -33.364 17.325 32.148 1.00 84.50 667 GLU A N 1
ATOM 5404 C CA . GLU A 1 667 ? -31.946 17.543 31.838 1.00 84.50 667 GLU A CA 1
ATOM 5405 C C . GLU A 1 667 ? -31.038 16.553 32.577 1.00 84.50 667 GLU A C 1
ATOM 5407 O O . GLU A 1 667 ? -29.816 16.631 32.468 1.00 84.50 667 GLU A O 1
ATOM 5412 N N . GLU A 1 668 ? -31.607 15.605 33.329 1.00 90.69 668 GLU A N 1
ATOM 5413 C CA . GLU A 1 668 ? -30.818 14.502 33.868 1.00 90.69 668 GLU A CA 1
ATOM 5414 C C . GLU A 1 668 ? -30.190 13.709 32.716 1.00 90.69 668 GLU A C 1
ATOM 5416 O O . GLU A 1 668 ? -30.857 13.464 31.705 1.00 90.69 668 GLU A O 1
ATOM 5421 N N . PRO A 1 669 ? -28.925 13.276 32.839 1.00 91.50 669 PRO A N 1
ATOM 5422 C CA . PRO A 1 669 ? -28.206 12.692 31.713 1.00 91.50 669 PRO A CA 1
ATOM 5423 C C . PRO A 1 669 ? -28.897 11.433 31.169 1.00 91.50 669 PRO A C 1
ATOM 5425 O O . PRO A 1 669 ? -28.980 11.266 29.955 1.00 91.50 669 PRO A O 1
ATOM 5428 N N . SER A 1 670 ? -29.496 10.599 32.025 1.00 90.00 670 SER A N 1
ATOM 5429 C CA . SER A 1 670 ? -30.289 9.434 31.597 1.00 90.00 670 SER A CA 1
ATOM 5430 C C . SER A 1 670 ? -31.435 9.810 30.649 1.00 90.00 670 SER A C 1
ATOM 5432 O O . SER A 1 670 ? -31.644 9.149 29.632 1.00 90.00 670 SER A O 1
ATOM 5434 N N . VAL A 1 671 ? -32.147 10.900 30.944 1.00 90.12 671 VAL A N 1
ATOM 5435 C CA . VAL A 1 671 ? -33.256 11.418 30.131 1.00 90.12 671 VAL A CA 1
ATOM 5436 C C . VAL A 1 671 ? -32.730 12.135 28.891 1.00 90.12 671 VAL A C 1
ATOM 5438 O O . VAL A 1 671 ? -33.280 11.976 27.798 1.00 90.12 671 VAL A O 1
ATOM 5441 N N . TRP A 1 672 ? -31.658 12.912 29.037 1.00 86.44 672 TRP A N 1
ATOM 5442 C CA . TRP A 1 672 ? -31.128 13.742 27.964 1.00 86.44 672 TRP A CA 1
ATOM 5443 C C . TRP A 1 672 ? -30.503 12.902 26.851 1.00 86.44 672 TRP A C 1
ATOM 5445 O O . TRP A 1 672 ? -30.871 13.060 25.687 1.00 86.44 672 TRP A O 1
ATOM 5455 N N . PHE A 1 673 ? -29.654 11.930 27.207 1.00 85.81 673 PHE A N 1
ATOM 5456 C CA . PHE A 1 673 ? -29.057 11.000 26.245 1.00 85.81 673 PHE A CA 1
ATOM 5457 C C . PHE A 1 673 ? -30.109 10.076 25.611 1.00 85.81 673 PHE A C 1
ATOM 5459 O O . PHE A 1 673 ? -30.003 9.769 24.420 1.00 85.81 673 PHE A O 1
ATOM 5466 N N . LYS A 1 674 ? -31.180 9.715 26.338 1.00 84.56 674 LYS A N 1
ATOM 5467 C CA . LYS A 1 674 ? -32.310 8.982 25.751 1.00 84.56 674 LYS A CA 1
ATOM 5468 C C . LYS A 1 674 ? -33.052 9.809 24.703 1.00 84.56 674 LYS A C 1
ATOM 5470 O O . LYS A 1 674 ? -33.363 9.290 23.638 1.00 84.56 674 LYS A O 1
ATOM 5475 N N . LYS A 1 675 ? -33.313 11.092 24.964 1.00 80.06 675 LYS A N 1
ATOM 5476 C CA . LYS A 1 675 ? -33.993 11.980 24.003 1.00 80.06 675 LYS A CA 1
ATOM 5477 C C . LYS A 1 675 ? -33.119 12.327 22.796 1.00 80.06 675 LYS A C 1
ATOM 5479 O O . LYS A 1 675 ? -33.630 12.369 21.685 1.00 80.06 675 LYS A O 1
ATOM 5484 N N . MET A 1 676 ? -31.827 12.582 23.006 1.00 70.50 676 MET A N 1
ATOM 5485 C CA . MET A 1 676 ? -30.911 12.999 21.937 1.00 70.50 676 MET A CA 1
ATOM 5486 C C . MET A 1 676 ? -30.476 11.846 21.033 1.00 70.50 676 MET A C 1
ATOM 5488 O O . MET A 1 676 ? -30.354 12.037 19.827 1.00 70.50 676 MET A O 1
ATOM 5492 N N . TYR A 1 677 ? -30.234 10.663 21.605 1.00 74.25 677 TYR A N 1
ATOM 5493 C CA . TYR A 1 677 ? -29.571 9.564 20.895 1.00 74.25 677 TYR A CA 1
ATOM 5494 C C . TYR A 1 677 ? -30.328 8.233 20.968 1.00 74.25 677 TYR A C 1
ATOM 5496 O O . TYR A 1 677 ? -29.852 7.232 20.447 1.00 74.25 677 TYR A O 1
ATOM 5504 N N . ASN A 1 678 ? -31.497 8.191 21.617 1.00 76.88 678 ASN A N 1
ATOM 5505 C CA . ASN A 1 678 ? -32.268 6.966 21.867 1.00 76.88 678 ASN A CA 1
ATOM 5506 C C . ASN A 1 678 ? -31.512 5.876 22.665 1.00 76.88 678 ASN A C 1
ATOM 5508 O O . ASN A 1 678 ? -31.922 4.715 22.677 1.00 76.88 678 ASN A O 1
ATOM 5512 N N . VAL A 1 679 ? -30.456 6.246 23.397 1.00 78.81 679 VAL A N 1
ATOM 5513 C CA . VAL A 1 679 ? -29.623 5.323 24.188 1.00 78.81 679 VAL A CA 1
ATOM 5514 C C . VAL A 1 679 ? -30.097 5.269 25.642 1.00 78.81 679 VAL A C 1
ATOM 5516 O O . VAL A 1 679 ? -30.366 6.307 26.248 1.00 78.81 679 VAL A O 1
ATOM 5519 N N . ASN A 1 680 ? -30.179 4.069 26.224 1.00 86.44 680 ASN A N 1
ATOM 5520 C CA . ASN A 1 680 ? -30.454 3.900 27.652 1.00 86.44 680 ASN A CA 1
ATOM 5521 C C . ASN A 1 680 ? -29.138 4.015 28.431 1.00 86.44 680 ASN A C 1
ATOM 5523 O O . ASN A 1 680 ? -28.191 3.285 28.151 1.00 86.44 680 ASN A O 1
ATOM 5527 N N . THR A 1 681 ? -29.065 4.913 29.413 1.00 90.25 681 THR A N 1
ATOM 5528 C CA . THR A 1 681 ? -27.864 5.086 30.245 1.00 90.25 681 THR A CA 1
ATOM 5529 C C . THR A 1 681 ? -28.221 5.092 31.724 1.00 90.25 681 THR A C 1
ATOM 5531 O O . THR A 1 681 ? -29.250 5.647 32.116 1.00 90.25 681 THR A O 1
ATOM 5534 N N . THR A 1 682 ? -27.360 4.498 32.553 1.00 92.56 682 THR A N 1
ATOM 5535 C CA . THR A 1 682 ? -27.470 4.588 34.016 1.00 92.56 682 THR A CA 1
ATOM 5536 C C . THR A 1 682 ? -26.293 5.359 34.590 1.00 92.56 682 THR A C 1
ATOM 5538 O O . THR A 1 682 ? -25.159 5.254 34.117 1.00 92.56 682 THR A O 1
ATOM 5541 N N . TRP A 1 683 ? -26.576 6.161 35.613 1.00 94.12 683 TRP A N 1
ATOM 5542 C CA . TRP A 1 683 ? -25.628 7.113 36.174 1.00 94.12 683 TRP A CA 1
ATOM 5543 C C . TRP A 1 683 ? -25.668 7.080 37.696 1.00 94.12 683 TRP A C 1
ATOM 5545 O O . TRP A 1 683 ? -26.732 6.943 38.297 1.00 94.12 683 TRP A O 1
ATOM 5555 N N . GLN A 1 684 ? -24.509 7.273 38.312 1.00 94.06 684 GLN A N 1
ATOM 5556 C CA . GLN A 1 684 ? -24.359 7.463 39.747 1.00 94.06 684 GLN A CA 1
ATOM 5557 C C . GLN A 1 684 ? -24.056 8.928 40.033 1.00 94.06 684 GLN A C 1
ATOM 5559 O O . GLN A 1 684 ? -23.101 9.469 39.482 1.00 94.06 684 GLN A O 1
ATOM 5564 N N . ILE A 1 685 ? -24.811 9.568 40.924 1.00 92.56 685 ILE A N 1
ATOM 5565 C CA . ILE A 1 685 ? -24.401 10.877 41.441 1.00 92.56 685 ILE A CA 1
ATOM 5566 C C . ILE A 1 685 ? -23.198 10.662 42.360 1.00 92.56 685 ILE A C 1
ATOM 5568 O O . ILE A 1 685 ? -23.257 9.851 43.283 1.00 92.56 685 ILE A O 1
ATOM 5572 N N . ILE A 1 686 ? -22.114 11.381 42.095 1.00 88.00 686 ILE A N 1
ATOM 5573 C CA . ILE A 1 686 ? -20.904 11.389 42.913 1.00 88.00 686 ILE A CA 1
ATOM 5574 C C . ILE A 1 686 ? -20.825 12.693 43.707 1.00 88.00 686 ILE A C 1
ATOM 5576 O O . ILE A 1 686 ? -21.393 13.709 43.302 1.00 88.00 686 ILE A O 1
ATOM 5580 N N . PHE A 1 687 ? -20.136 12.651 44.849 1.00 85.81 687 PHE A N 1
ATOM 5581 C CA . PHE A 1 687 ? -19.985 13.782 45.775 1.00 85.81 687 PHE A CA 1
ATOM 5582 C C . PHE A 1 687 ? -21.292 14.283 46.416 1.00 85.81 687 PHE A C 1
ATOM 5584 O O . PHE A 1 687 ? -21.340 15.374 46.969 1.00 85.81 687 PHE A O 1
ATOM 5591 N N . ASN A 1 688 ? -22.372 13.496 46.392 1.00 85.69 688 ASN A N 1
ATOM 5592 C CA . ASN A 1 688 ? -23.652 13.874 47.005 1.00 85.69 688 ASN A CA 1
ATOM 5593 C C . ASN A 1 688 ? -23.683 13.736 48.539 1.00 85.69 688 ASN A C 1
ATOM 5595 O O . ASN A 1 688 ? -24.693 14.075 49.153 1.00 85.69 688 ASN A O 1
ATOM 5599 N N . SER A 1 689 ? -22.606 13.237 49.149 1.00 79.88 689 SER A N 1
ATOM 5600 C CA . SER A 1 689 ? -22.447 13.084 50.601 1.00 79.88 689 SER A CA 1
ATOM 5601 C C . SER A 1 689 ? -21.343 13.961 51.197 1.00 79.88 689 SER A C 1
ATOM 5603 O O . SER A 1 689 ? -21.086 13.872 52.395 1.00 79.88 689 SER A O 1
ATOM 5605 N N . GLU A 1 690 ? -20.662 14.779 50.391 1.00 72.31 690 GLU A N 1
ATOM 5606 C CA . GLU A 1 690 ? -19.517 15.581 50.830 1.00 72.31 690 GLU A CA 1
ATOM 5607 C C . GLU A 1 690 ? -19.471 16.952 50.141 1.00 72.31 690 GLU A C 1
ATOM 5609 O O . GLU A 1 690 ? -19.973 17.136 49.035 1.00 72.31 690 GLU A O 1
ATOM 5614 N N . SER A 1 691 ? -18.861 17.935 50.804 1.00 63.94 691 SER A N 1
ATOM 5615 C CA . SER A 1 691 ? -18.627 19.262 50.228 1.00 63.94 691 SER A CA 1
ATOM 5616 C C . SER A 1 691 ? -17.303 19.265 49.473 1.00 63.94 691 SER A C 1
ATOM 5618 O O . SER A 1 691 ? -16.241 19.192 50.090 1.00 63.94 691 SER A O 1
ATOM 5620 N N . VAL A 1 692 ? -17.360 19.383 48.145 1.00 66.25 692 VAL A N 1
ATOM 5621 C CA . VAL A 1 692 ? -16.174 19.335 47.277 1.00 66.25 692 VAL A CA 1
ATOM 5622 C C . VAL A 1 692 ? -15.894 20.700 46.659 1.00 66.25 692 VAL A C 1
ATOM 5624 O O . VAL A 1 692 ? -16.795 21.365 46.148 1.00 66.25 692 VAL A O 1
ATOM 5627 N N . TYR A 1 693 ? -14.627 21.113 46.685 1.00 65.94 693 TYR A N 1
ATOM 5628 C CA . TYR A 1 693 ? -14.156 22.351 46.065 1.00 65.94 693 TYR A CA 1
ATOM 5629 C C . TYR A 1 693 ? -13.474 22.044 44.729 1.00 65.94 693 TYR A C 1
ATOM 5631 O O . TYR A 1 693 ? -12.359 21.523 44.697 1.00 65.94 693 TYR A O 1
ATOM 5639 N N . PHE A 1 694 ? -14.130 22.393 43.621 1.00 67.25 694 PHE A N 1
ATOM 5640 C CA . PHE A 1 694 ? -13.552 22.288 42.279 1.00 67.25 694 PHE A CA 1
ATOM 5641 C C . PHE A 1 694 ? -12.724 23.534 41.955 1.00 67.25 694 PHE A C 1
ATOM 5643 O O . PHE A 1 694 ? -13.188 24.659 42.145 1.00 67.25 694 PHE A O 1
ATOM 5650 N N . ARG A 1 695 ? -11.502 23.340 41.448 1.00 61.88 695 ARG A N 1
ATOM 5651 C CA . ARG A 1 695 ? -10.607 24.422 41.013 1.00 61.88 695 ARG A CA 1
ATOM 5652 C C . ARG A 1 695 ? -10.303 24.258 39.528 1.00 61.88 695 ARG A C 1
ATOM 5654 O O . ARG A 1 695 ? -9.885 23.185 39.106 1.00 61.88 695 ARG A O 1
ATOM 5661 N N . THR A 1 696 ? -10.537 25.306 38.746 1.00 56.22 696 THR A N 1
ATOM 5662 C CA . THR A 1 696 ? -10.226 25.352 37.310 1.00 56.22 696 THR A CA 1
ATOM 5663 C C . THR A 1 696 ? -8.820 25.907 37.091 1.00 56.22 696 THR A C 1
ATOM 5665 O O . THR A 1 696 ? -8.373 26.757 37.861 1.00 56.22 696 THR A O 1
ATOM 5668 N N . GLU A 1 697 ? -8.136 25.454 36.042 1.00 50.62 697 GLU A N 1
ATOM 5669 C CA . GLU A 1 697 ? -6.826 25.975 35.630 1.00 50.62 697 GLU A CA 1
ATOM 5670 C C . GLU A 1 697 ? -6.866 27.505 35.413 1.00 50.62 697 GLU A C 1
ATOM 5672 O O . GLU A 1 697 ? -7.837 28.036 34.870 1.00 50.62 697 GLU A O 1
ATOM 5677 N N . GLY A 1 698 ? -5.839 28.229 35.878 1.00 54.59 698 GLY A N 1
ATOM 5678 C CA . GLY A 1 698 ? -5.750 29.692 35.784 1.00 54.59 698 GLY A CA 1
ATOM 5679 C C . GLY A 1 698 ? -4.774 30.313 36.793 1.00 54.59 698 GLY A C 1
ATOM 5680 O O . GLY A 1 698 ? -4.187 29.613 37.609 1.00 54.59 698 GLY A O 1
ATOM 5681 N N . ASN A 1 699 ? -4.625 31.645 36.777 1.00 49.28 699 ASN A N 1
ATOM 5682 C CA . ASN A 1 699 ? -3.612 32.393 37.554 1.00 49.28 699 ASN A CA 1
ATOM 5683 C C . ASN A 1 699 ? -3.647 32.191 39.087 1.00 49.28 699 ASN A C 1
ATOM 5685 O O . ASN A 1 699 ? -2.692 32.560 39.764 1.00 49.28 699 ASN A O 1
ATOM 5689 N N . LEU A 1 700 ? -4.733 31.639 39.640 1.00 53.47 700 LEU A N 1
ATOM 5690 C CA . LEU A 1 700 ? -4.886 31.318 41.071 1.00 53.47 700 LEU A CA 1
ATOM 5691 C C . LEU A 1 700 ? -4.692 29.819 41.378 1.00 53.47 700 LEU A C 1
ATOM 5693 O O . LEU A 1 700 ? -4.826 29.391 42.520 1.00 53.47 700 LEU A O 1
ATOM 5697 N N . ALA A 1 701 ? -4.375 29.010 40.368 1.00 55.75 701 ALA A N 1
ATOM 5698 C CA . ALA A 1 701 ? -4.041 27.596 40.479 1.00 55.75 701 ALA A CA 1
ATOM 5699 C C . ALA A 1 701 ? -2.528 27.433 40.254 1.00 55.75 701 ALA A C 1
ATOM 5701 O O . ALA A 1 701 ? -2.088 26.984 39.201 1.00 55.75 701 ALA A O 1
ATOM 5702 N N . ASN A 1 702 ? -1.713 27.883 41.213 1.00 53.53 702 ASN A N 1
ATOM 5703 C CA . ASN A 1 702 ? -0.258 27.887 41.042 1.00 53.53 702 ASN A CA 1
ATOM 5704 C C . ASN A 1 702 ? 0.328 26.454 41.068 1.00 53.53 702 ASN A C 1
ATOM 5706 O O . ASN A 1 702 ? -0.099 25.619 41.871 1.00 53.53 702 ASN A O 1
ATOM 5710 N N . VAL A 1 703 ? 1.303 26.187 40.188 1.00 48.22 703 VAL A N 1
ATOM 5711 C CA . VAL A 1 703 ? 1.889 24.855 39.899 1.00 48.22 703 VAL A CA 1
ATOM 5712 C C . VAL A 1 703 ? 2.876 24.397 40.985 1.00 48.22 703 VAL A C 1
ATOM 5714 O O . VAL A 1 703 ? 3.121 23.204 41.158 1.00 48.22 703 VAL A O 1
ATOM 5717 N N . GLU A 1 704 ? 3.411 25.323 41.776 1.00 50.00 704 GLU A N 1
ATOM 5718 C CA . GLU A 1 704 ? 4.418 25.026 42.795 1.00 50.00 704 GLU A CA 1
ATOM 5719 C C . GLU A 1 704 ? 3.772 24.796 44.167 1.00 50.00 704 GLU A C 1
ATOM 5721 O O . GLU A 1 704 ? 3.387 25.734 44.870 1.00 50.00 704 GLU A O 1
ATOM 5726 N N . ARG A 1 705 ? 3.654 23.524 44.566 1.00 53.62 705 ARG A N 1
ATOM 5727 C CA . ARG A 1 705 ? 3.274 23.133 45.931 1.00 53.62 705 ARG A CA 1
ATOM 5728 C C . ARG A 1 705 ? 4.476 22.578 46.684 1.00 53.62 705 ARG A C 1
ATOM 5730 O O . ARG A 1 705 ? 5.211 21.750 46.157 1.00 53.62 705 ARG A O 1
ATOM 5737 N N . SER A 1 706 ? 4.582 22.936 47.961 1.00 48.19 706 SER A N 1
ATOM 5738 C CA . SER A 1 706 ? 5.379 22.200 48.946 1.00 48.19 706 SER A CA 1
ATOM 5739 C C . SER A 1 706 ? 4.417 21.468 49.884 1.00 48.19 706 SER A C 1
ATOM 5741 O O . SER A 1 706 ? 3.538 22.090 50.481 1.00 48.19 706 SER A O 1
ATOM 5743 N N . ASN A 1 707 ? 4.516 20.136 49.963 1.00 50.03 707 ASN A N 1
ATOM 5744 C CA . ASN A 1 707 ? 3.676 19.277 50.817 1.00 50.03 707 ASN A CA 1
ATOM 5745 C C . ASN A 1 707 ? 2.151 19.450 50.645 1.00 50.03 707 ASN A C 1
ATOM 5747 O O . ASN A 1 707 ? 1.388 19.311 51.597 1.00 50.03 707 ASN A O 1
ATOM 5751 N N . GLY A 1 708 ? 1.688 19.751 49.428 1.00 49.28 708 GLY A N 1
ATOM 5752 C CA . GLY A 1 708 ? 0.256 19.797 49.108 1.00 49.28 708 GLY A CA 1
ATOM 5753 C C . GLY A 1 708 ? -0.488 21.066 49.544 1.00 49.28 708 GLY A C 1
ATOM 5754 O O . GLY A 1 708 ? -1.682 21.169 49.270 1.00 49.28 708 GLY A O 1
ATOM 5755 N N . ILE A 1 709 ? 0.193 22.043 50.151 1.00 50.72 709 ILE A N 1
ATOM 5756 C CA . ILE A 1 709 ? -0.399 23.299 50.637 1.00 50.72 709 ILE A CA 1
ATOM 5757 C C . ILE A 1 709 ? -0.015 24.449 49.694 1.00 50.72 709 ILE A C 1
ATOM 5759 O O . ILE A 1 709 ? 1.143 24.578 49.300 1.00 50.72 709 ILE A O 1
ATOM 5763 N N . GLN A 1 710 ? -0.993 25.274 49.312 1.00 54.44 710 GLN A N 1
ATOM 5764 C CA . GLN A 1 710 ? -0.788 26.443 48.450 1.00 54.44 710 GLN A CA 1
ATOM 5765 C C . GLN A 1 710 ? -0.265 27.635 49.264 1.00 54.44 710 GLN A C 1
ATOM 5767 O O . GLN A 1 710 ? -0.577 27.775 50.448 1.00 54.44 710 GLN A O 1
ATOM 5772 N N . ASN A 1 711 ? 0.522 28.512 48.640 1.00 51.69 711 ASN A N 1
ATOM 5773 C CA . ASN A 1 711 ? 1.126 29.658 49.329 1.00 51.69 711 ASN A CA 1
ATOM 5774 C C . ASN A 1 711 ? 0.098 30.664 49.884 1.00 51.69 711 ASN A C 1
ATOM 5776 O O . ASN A 1 711 ? 0.399 31.337 50.868 1.00 51.69 711 ASN A O 1
ATOM 5780 N N . ASP A 1 712 ? -1.096 30.725 49.293 1.00 51.75 712 ASP A N 1
ATOM 5781 C CA . ASP A 1 712 ? -2.230 31.593 49.645 1.00 51.75 712 ASP A CA 1
ATOM 5782 C C . ASP A 1 712 ? -3.342 30.876 50.436 1.00 51.75 712 ASP A C 1
ATOM 5784 O O . ASP A 1 712 ? -4.326 31.512 50.820 1.00 51.75 712 ASP A O 1
ATOM 5788 N N . ALA A 1 713 ? -3.194 29.575 50.721 1.00 53.78 713 ALA A N 1
ATOM 5789 C CA . ALA A 1 713 ? -4.142 28.851 51.557 1.00 53.78 713 ALA A CA 1
ATOM 5790 C C . ALA A 1 713 ? -4.233 29.538 52.923 1.00 53.78 713 ALA A C 1
ATOM 5792 O O . ALA A 1 713 ? -3.207 29.847 53.538 1.00 53.78 713 ALA A O 1
ATOM 5793 N N . GLY A 1 714 ? -5.460 29.761 53.406 1.00 56.41 714 GLY A N 1
ATOM 5794 C CA . GLY A 1 714 ? -5.686 30.359 54.713 1.00 56.41 714 GLY A CA 1
ATOM 5795 C C . GLY A 1 714 ? -4.966 29.556 55.796 1.00 56.41 714 GLY A C 1
ATOM 5796 O O . GLY A 1 714 ? -5.401 28.467 56.161 1.00 56.41 714 GLY A O 1
ATOM 5797 N N . ARG A 1 715 ? -3.838 30.073 56.289 1.00 57.38 715 ARG A N 1
ATOM 5798 C CA . ARG A 1 715 ? -3.076 29.434 57.366 1.00 57.38 715 ARG A CA 1
ATOM 5799 C C . ARG A 1 715 ? -3.810 29.632 58.691 1.00 57.38 715 ARG A C 1
ATOM 5801 O O . ARG A 1 715 ? -4.667 30.512 58.808 1.00 57.38 715 ARG A O 1
ATOM 5808 N N . ASN A 1 716 ? -3.462 28.825 59.694 1.00 58.78 716 ASN A N 1
ATOM 5809 C CA . ASN A 1 716 ? -3.969 29.005 61.053 1.00 58.78 716 ASN A CA 1
ATOM 5810 C C . ASN A 1 716 ? -3.760 30.462 61.492 1.00 58.78 716 ASN A C 1
ATOM 5812 O O . ASN A 1 716 ? -2.627 30.931 61.600 1.00 58.78 716 ASN A O 1
ATOM 5816 N N . ALA A 1 717 ? -4.860 31.168 61.750 1.00 63.00 717 ALA A N 1
ATOM 5817 C CA . ALA A 1 717 ? -4.849 32.498 62.337 1.00 63.00 717 ALA A CA 1
ATOM 5818 C C . ALA A 1 717 ? -4.542 32.363 63.832 1.00 63.00 717 ALA A C 1
ATOM 5820 O O . ALA A 1 717 ? -5.440 32.303 64.668 1.00 63.00 717 ALA A O 1
ATOM 5821 N N . THR A 1 718 ? -3.261 32.247 64.169 1.00 62.31 718 THR A N 1
ATOM 5822 C CA . THR A 1 718 ? -2.822 32.198 65.563 1.00 62.31 718 THR A CA 1
ATOM 5823 C C . THR A 1 718 ? -2.457 33.589 66.042 1.00 62.31 718 THR A C 1
ATOM 5825 O O . THR A 1 718 ? -1.802 34.360 65.338 1.00 62.31 718 THR A O 1
ATOM 5828 N N . GLY A 1 719 ? -2.843 33.897 67.269 1.00 64.44 719 GLY A N 1
ATOM 5829 C CA . GLY A 1 719 ? -2.354 35.061 67.974 1.00 64.44 719 GLY A CA 1
ATOM 5830 C C . GLY A 1 719 ? -2.320 34.772 69.461 1.00 64.44 719 GLY A C 1
ATOM 5831 O O . GLY A 1 719 ? -3.148 34.017 69.971 1.00 64.44 719 GLY A O 1
ATOM 5832 N N . THR A 1 720 ? -1.356 35.371 70.142 1.00 60.22 720 THR A N 1
ATOM 5833 C CA . THR A 1 720 ? -1.176 35.196 71.581 1.00 60.22 720 THR A CA 1
ATOM 5834 C C . THR A 1 720 ? -1.102 36.570 72.217 1.00 60.22 720 THR A C 1
ATOM 5836 O O . THR A 1 720 ? -0.448 37.475 71.693 1.00 60.22 720 THR A O 1
ATOM 5839 N N . PHE A 1 721 ? -1.770 36.721 73.353 1.00 60.53 721 PHE A N 1
ATOM 5840 C CA . PHE A 1 721 ? -1.575 37.847 74.252 1.00 60.53 721 PHE A CA 1
ATOM 5841 C C . PHE A 1 721 ? -0.981 37.299 75.552 1.00 60.53 721 PHE A C 1
ATOM 5843 O O . PHE A 1 721 ? -1.457 36.300 76.090 1.00 60.53 721 PHE A O 1
ATOM 5850 N N . GLY A 1 722 ? 0.118 37.896 76.006 1.00 52.94 722 GLY A N 1
ATOM 5851 C CA . GLY A 1 722 ? 0.778 37.517 77.251 1.00 52.94 722 GLY A CA 1
ATOM 5852 C C . GLY A 1 722 ? 0.268 38.367 78.408 1.00 52.94 722 GLY A C 1
ATOM 5853 O O . GLY A 1 722 ? 0.177 39.584 78.280 1.00 52.94 722 GLY A O 1
ATOM 5854 N N . HIS A 1 723 ? -0.034 37.735 79.541 1.00 50.00 723 HIS A N 1
ATOM 5855 C CA . HIS A 1 723 ? -0.304 38.421 80.803 1.00 50.00 723 HIS A CA 1
ATOM 5856 C C . HIS A 1 723 ? 0.954 38.359 81.678 1.00 50.00 723 HIS A C 1
ATOM 5858 O O . HIS A 1 723 ? 1.408 37.266 82.014 1.00 50.00 723 HIS A O 1
ATOM 5864 N N . ASN A 1 724 ? 1.488 39.504 82.110 1.00 47.91 724 ASN A N 1
ATOM 5865 C CA . ASN A 1 724 ? 2.538 39.551 83.133 1.00 47.91 724 ASN A CA 1
ATOM 5866 C C . ASN A 1 724 ? 1.900 39.741 84.516 1.00 47.91 724 ASN A C 1
ATOM 5868 O O . ASN A 1 724 ? 1.064 40.622 84.706 1.00 47.91 724 ASN A O 1
ATOM 5872 N N . TYR A 1 725 ? 2.255 38.893 85.486 1.00 47.09 725 TYR A N 1
ATOM 5873 C CA . TYR A 1 725 ? 1.765 39.016 86.863 1.00 47.09 725 TYR A CA 1
ATOM 5874 C C . TYR A 1 725 ? 2.127 40.398 87.428 1.00 47.09 725 TYR A C 1
ATOM 5876 O O . TYR A 1 725 ? 3.297 40.688 87.659 1.00 47.09 725 TYR A O 1
ATOM 5884 N N . GLY A 1 726 ? 1.113 41.239 87.652 1.00 50.38 726 GLY A N 1
ATOM 5885 C CA . GLY A 1 726 ? 1.235 42.499 88.393 1.00 50.38 726 GLY A CA 1
ATOM 5886 C C . GLY A 1 726 ? 1.105 43.795 87.589 1.00 50.38 726 GLY A C 1
ATOM 5887 O O . GLY A 1 726 ? 1.006 44.850 88.204 1.00 50.38 726 GLY A O 1
ATOM 5888 N N . SER A 1 727 ? 1.029 43.763 86.257 1.00 51.25 727 SER A N 1
ATOM 5889 C CA . SER A 1 727 ? 0.726 44.972 85.480 1.00 51.25 727 SER A CA 1
ATOM 5890 C C . SER A 1 727 ? 0.179 44.620 84.107 1.00 51.25 727 SER A C 1
ATOM 5892 O O . SER A 1 727 ? 0.903 44.100 83.267 1.00 51.25 727 SER A O 1
ATOM 5894 N N . GLY A 1 728 ? -1.085 44.964 83.903 1.00 53.78 728 GLY A N 1
ATOM 5895 C CA . GLY A 1 728 ? -1.741 45.098 82.617 1.00 53.78 728 GLY A CA 1
ATOM 5896 C C . GLY A 1 728 ? -1.882 43.875 81.691 1.00 53.78 728 GLY A C 1
ATOM 5897 O O . GLY A 1 728 ? -1.057 42.975 81.675 1.00 53.78 728 GLY A O 1
ATOM 5898 N N . LEU A 1 729 ? -2.925 43.858 80.849 1.00 50.22 729 LEU A N 1
ATOM 5899 C CA . LEU A 1 729 ? -3.100 42.855 79.787 1.00 50.22 729 LEU A CA 1
ATOM 5900 C C . LEU A 1 729 ? -2.072 43.013 78.647 1.00 50.22 729 LEU A C 1
ATOM 5902 O O . LEU A 1 729 ? -1.992 42.140 77.788 1.00 50.22 729 LEU A O 1
ATOM 5906 N N . MET A 1 730 ? -1.282 44.095 78.635 1.00 53.06 730 MET A N 1
ATOM 5907 C CA . MET A 1 730 ? -0.160 44.320 77.722 1.00 53.06 730 MET A CA 1
ATOM 5908 C C . MET A 1 730 ? 0.956 45.081 78.459 1.00 53.06 730 MET A C 1
ATOM 5910 O O . MET A 1 730 ? 0.689 46.152 78.998 1.00 53.06 730 MET A O 1
ATOM 5914 N N . SER A 1 731 ? 2.191 44.564 78.480 1.00 50.06 731 SER A N 1
ATOM 5915 C CA . SER A 1 731 ? 3.379 45.375 78.796 1.00 50.06 731 SER A CA 1
ATOM 5916 C C . SER A 1 731 ? 4.094 45.751 77.501 1.00 50.06 731 SER A C 1
ATOM 5918 O O . SER A 1 731 ? 4.148 44.947 76.567 1.00 50.06 731 SER A O 1
ATOM 5920 N N . ASP A 1 732 ? 4.679 46.948 77.466 1.00 50.16 732 ASP A N 1
ATOM 5921 C CA . ASP A 1 732 ? 5.343 47.577 76.307 1.00 50.16 732 ASP A CA 1
ATOM 5922 C C . ASP A 1 732 ? 6.481 46.734 75.696 1.00 50.16 732 ASP A C 1
ATOM 5924 O O . ASP A 1 732 ? 6.993 47.029 74.619 1.00 50.16 732 ASP A O 1
ATOM 5928 N N . THR A 1 733 ? 6.873 45.660 76.381 1.00 50.72 733 THR A N 1
ATOM 5929 C CA . THR A 1 733 ? 7.992 44.783 76.044 1.00 50.72 733 THR A CA 1
ATOM 5930 C C . THR A 1 733 ? 7.592 43.376 75.585 1.00 50.72 733 THR A C 1
ATOM 5932 O O . THR A 1 733 ? 8.457 42.685 75.065 1.00 50.72 733 THR A O 1
ATOM 5935 N N . ASN A 1 734 ? 6.319 42.957 75.700 1.00 51.94 734 ASN A N 1
ATOM 5936 C CA . ASN A 1 734 ? 5.805 41.656 75.212 1.00 51.94 734 ASN A CA 1
ATOM 5937 C C . ASN A 1 734 ? 4.358 41.779 74.672 1.00 51.94 734 ASN A C 1
ATOM 5939 O O . ASN A 1 734 ? 3.429 41.107 75.126 1.00 51.94 734 ASN A O 1
ATOM 5943 N N . GLY A 1 735 ? 4.159 42.696 73.721 1.00 56.47 735 GLY A N 1
ATOM 5944 C CA . GLY A 1 735 ? 2.856 43.018 73.129 1.00 56.47 735 GLY A CA 1
ATOM 5945 C C . GLY A 1 735 ? 2.299 41.940 72.189 1.00 56.47 735 GLY A C 1
ATOM 5946 O O . GLY A 1 735 ? 3.038 41.114 71.661 1.00 56.47 735 GLY A O 1
ATOM 5947 N N . ALA A 1 736 ? 0.974 41.962 71.998 1.00 58.12 736 ALA A N 1
ATOM 5948 C CA . ALA A 1 736 ? 0.203 41.038 71.161 1.00 58.12 736 ALA A CA 1
ATOM 5949 C C . ALA A 1 736 ? 0.903 40.673 69.840 1.00 58.12 736 ALA A C 1
ATOM 5951 O O . ALA A 1 736 ? 1.405 41.543 69.128 1.00 58.12 736 ALA A O 1
ATOM 5952 N N . TYR A 1 737 ? 0.895 39.378 69.520 1.00 57.00 737 TYR A N 1
ATOM 5953 C CA . TYR A 1 737 ? 1.552 38.818 68.342 1.00 57.00 737 TYR A CA 1
ATOM 5954 C C . TYR A 1 737 ? 0.548 38.071 67.454 1.00 57.00 737 TYR A C 1
ATOM 5956 O O . TYR A 1 737 ? -0.445 37.523 67.941 1.00 57.00 737 TYR A O 1
ATOM 5964 N N . GLY A 1 738 ? 0.821 38.013 66.148 1.00 65.19 738 GLY A N 1
ATOM 5965 C CA . GLY A 1 738 ? -0.028 37.342 65.161 1.00 65.19 738 GLY A CA 1
ATOM 5966 C C . GLY A 1 738 ? -1.197 38.212 64.690 1.00 65.19 738 GLY A C 1
ATOM 5967 O O . GLY A 1 738 ? -1.005 39.361 64.300 1.00 65.19 738 GLY A O 1
ATOM 5968 N N . VAL A 1 739 ? -2.415 37.664 64.706 1.00 63.56 739 VAL A N 1
ATOM 5969 C CA . VAL A 1 739 ? -3.637 38.369 64.252 1.00 63.56 739 VAL A CA 1
ATOM 5970 C C . VAL A 1 739 ? -4.156 39.434 65.226 1.00 63.56 739 VAL A C 1
ATOM 5972 O O . VAL A 1 739 ? -5.064 40.192 64.884 1.00 63.56 739 VAL A O 1
ATOM 5975 N N . PHE A 1 740 ? -3.585 39.512 66.430 1.00 66.62 740 PHE A N 1
ATOM 5976 C CA . PHE A 1 740 ? -3.922 40.518 67.435 1.00 66.62 740 PHE A CA 1
ATOM 5977 C C . PHE A 1 740 ? -2.911 41.661 67.433 1.00 66.62 740 PHE A C 1
ATOM 5979 O O . PHE A 1 740 ? -1.705 41.440 67.353 1.00 66.62 740 PHE A O 1
ATOM 5986 N N . PHE A 1 741 ? -3.404 42.888 67.576 1.00 61.44 741 PHE A N 1
ATOM 5987 C CA . PHE A 1 741 ? -2.580 44.087 67.718 1.00 61.44 741 PHE A CA 1
ATOM 5988 C C . PHE A 1 741 ? -3.274 45.108 68.625 1.00 61.44 741 PHE A C 1
ATOM 5990 O O . PHE A 1 741 ? -4.503 45.120 68.752 1.00 61.44 741 PHE A O 1
ATOM 5997 N N . GLY A 1 742 ? -2.481 45.962 69.274 1.00 55.59 742 GLY A N 1
ATOM 5998 C CA . GLY A 1 742 ? -3.019 47.080 70.044 1.00 55.59 742 GLY A CA 1
ATOM 5999 C C . GLY A 1 742 ? -3.692 48.080 69.106 1.00 55.59 742 GLY A C 1
ATOM 6000 O O . GLY A 1 742 ? -3.065 48.549 68.157 1.00 55.59 742 GLY A O 1
ATOM 6001 N N . GLY A 1 743 ? -4.968 48.397 69.346 1.00 54.16 743 GLY A N 1
ATOM 6002 C CA . GLY A 1 743 ? -5.550 49.630 68.809 1.00 54.16 743 GLY A CA 1
ATOM 6003 C C . GLY A 1 743 ? -4.895 50.850 69.464 1.00 54.16 743 GLY A C 1
ATOM 6004 O O . GLY A 1 743 ? -4.109 50.680 70.390 1.00 54.16 743 GLY A O 1
ATOM 6005 N N . ASP A 1 744 ? -5.242 52.060 69.013 1.00 49.09 744 ASP A N 1
ATOM 6006 C CA . ASP A 1 744 ? -4.624 53.365 69.352 1.00 49.09 744 ASP A CA 1
ATOM 6007 C C . ASP A 1 744 ? -4.589 53.742 70.860 1.00 49.09 744 ASP A C 1
ATOM 6009 O O . ASP A 1 744 ? -4.323 54.879 71.236 1.00 49.09 744 ASP A O 1
ATOM 6013 N N . THR A 1 745 ? -4.875 52.797 71.751 1.00 49.72 745 THR A N 1
ATOM 6014 C CA . THR A 1 745 ? -4.742 52.871 73.203 1.00 49.72 745 THR A CA 1
ATOM 6015 C C . THR A 1 745 ? -4.369 51.480 73.730 1.00 49.72 745 THR A C 1
ATOM 6017 O O . THR A 1 745 ? -5.162 50.540 73.644 1.00 49.72 745 THR A O 1
ATOM 6020 N N . PHE A 1 746 ? -3.146 51.342 74.254 1.00 51.31 746 PHE A N 1
ATOM 6021 C CA . PHE A 1 746 ? -2.613 50.111 74.850 1.00 51.31 746 PHE A CA 1
ATOM 6022 C C . PHE A 1 746 ? -3.581 49.541 75.895 1.00 51.31 746 PHE A C 1
ATOM 6024 O O . PHE A 1 746 ? -4.068 50.281 76.749 1.00 51.31 746 PHE A O 1
ATOM 6031 N N . ALA A 1 747 ? -3.878 48.238 75.829 1.00 46.91 747 ALA A N 1
ATOM 6032 C CA . ALA A 1 747 ? -4.796 47.592 76.762 1.00 46.91 747 ALA A CA 1
ATOM 6033 C C . ALA A 1 747 ? -4.135 47.408 78.137 1.00 46.91 747 ALA A C 1
ATOM 6035 O O . ALA A 1 747 ? -3.524 46.377 78.424 1.00 46.91 747 ALA A O 1
ATOM 6036 N N . TYR A 1 748 ? -4.270 48.414 79.002 1.00 48.22 748 TYR A N 1
ATOM 6037 C CA . TYR A 1 748 ? -3.914 48.281 80.409 1.00 48.22 748 TYR A CA 1
ATOM 6038 C C . TYR A 1 748 ? -4.935 47.370 81.097 1.00 48.22 748 TYR A C 1
ATOM 6040 O O . TYR A 1 748 ? -6.149 47.523 80.998 1.00 48.22 748 TYR A O 1
ATOM 6048 N N . GLY A 1 749 ? -4.411 46.353 81.760 1.00 46.03 749 GLY A N 1
ATOM 6049 C CA . GLY A 1 749 ? -5.170 45.398 82.563 1.00 46.03 749 GLY A CA 1
ATOM 6050 C C . GLY A 1 749 ? -5.675 46.042 83.842 1.00 46.03 749 GLY A C 1
ATOM 6051 O O . GLY A 1 749 ? -5.091 46.982 84.376 1.00 46.03 749 GLY A O 1
ATOM 6052 N N . VAL A 1 750 ? -6.813 45.523 84.275 1.00 48.88 750 VAL A N 1
ATOM 6053 C CA . VAL A 1 750 ? -7.718 46.144 85.228 1.00 48.88 750 VAL A CA 1
ATOM 6054 C C . VAL A 1 750 ? -7.102 46.186 86.627 1.00 48.88 750 VAL A C 1
ATOM 6056 O O . VAL A 1 750 ? -7.082 45.191 87.345 1.00 48.88 750 VAL A O 1
ATOM 6059 N N . GLY A 1 751 ? -6.653 47.379 87.001 1.00 48.91 751 GLY A N 1
ATOM 6060 C CA . GLY A 1 751 ? -6.465 47.841 88.369 1.00 48.91 751 GLY A CA 1
ATOM 6061 C C . GLY A 1 751 ? -6.657 49.358 88.374 1.00 48.91 751 GLY A C 1
ATOM 6062 O O . GLY A 1 751 ? -5.743 50.087 88.019 1.00 48.91 751 GLY A O 1
ATOM 6063 N N . ASP A 1 752 ? -7.870 49.806 88.707 1.00 47.00 752 ASP A N 1
ATOM 6064 C CA . ASP A 1 752 ? -8.237 51.202 89.011 1.00 47.00 752 ASP A CA 1
ATOM 6065 C C . ASP A 1 752 ? -8.283 52.268 87.899 1.00 47.00 752 ASP A C 1
ATOM 6067 O O . ASP A 1 752 ? -7.900 53.416 88.114 1.00 47.00 752 ASP A O 1
ATOM 6071 N N . VAL A 1 753 ? -8.931 51.979 86.761 1.00 50.03 753 VAL A N 1
ATOM 6072 C CA . VAL A 1 753 ? -9.584 53.051 85.976 1.00 50.03 753 VAL A CA 1
ATOM 6073 C C . VAL A 1 753 ? -10.994 52.625 85.559 1.00 50.03 753 VAL A C 1
ATOM 6075 O O . VAL A 1 753 ? -11.199 51.939 84.558 1.00 50.03 753 VAL A O 1
ATOM 6078 N N . LYS A 1 754 ? -11.994 53.018 86.357 1.00 49.31 754 LYS A N 1
ATOM 6079 C CA . LYS A 1 754 ? -13.401 53.030 85.936 1.00 49.31 754 LYS A CA 1
ATOM 6080 C C . LYS A 1 754 ? -13.550 54.171 84.928 1.00 49.31 754 LYS A C 1
ATOM 6082 O O . LYS A 1 754 ? -13.502 55.312 85.357 1.00 49.31 754 LYS A O 1
ATOM 6087 N N . ASP A 1 755 ? -13.618 53.846 83.635 1.00 50.72 755 ASP A N 1
ATOM 6088 C CA . ASP A 1 755 ? -14.222 54.634 82.529 1.00 50.72 755 ASP A CA 1
ATOM 6089 C C . ASP A 1 755 ? -13.444 54.606 81.200 1.00 50.72 755 ASP A C 1
ATOM 6091 O O . ASP A 1 755 ? -13.938 55.112 80.191 1.00 50.72 755 ASP A O 1
ATOM 6095 N N . THR A 1 756 ? -12.296 53.927 81.115 1.00 51.34 756 THR A N 1
ATOM 6096 C CA . THR A 1 756 ? -11.561 53.793 79.841 1.00 51.34 756 THR A CA 1
ATOM 6097 C C . THR A 1 756 ? -11.804 52.427 79.197 1.00 51.34 756 THR A C 1
ATOM 6099 O O . THR A 1 756 ? -11.437 51.389 79.745 1.00 51.34 756 THR A O 1
ATOM 6102 N N . ARG A 1 757 ? -12.434 52.401 78.013 1.00 51.84 757 ARG A N 1
ATOM 6103 C CA . ARG A 1 757 ? -12.624 51.169 77.224 1.00 51.84 757 ARG A CA 1
ATOM 6104 C C . ARG A 1 757 ? -11.368 50.870 76.409 1.00 51.84 757 ARG A C 1
ATOM 6106 O O . ARG A 1 757 ? -11.068 51.593 75.463 1.00 51.84 757 ARG A O 1
ATOM 6113 N N . TYR A 1 758 ? -10.679 49.783 76.737 1.00 53.75 758 TYR A N 1
ATOM 6114 C CA . TYR A 1 758 ? -9.567 49.271 75.939 1.00 53.75 758 TYR A CA 1
ATOM 6115 C C . TYR A 1 758 ? -10.073 48.273 74.899 1.00 53.75 758 TYR A C 1
ATOM 6117 O O . TYR A 1 758 ? -10.869 47.391 75.215 1.00 53.75 758 TYR A O 1
ATOM 6125 N N . ASN A 1 759 ? -9.603 48.403 73.658 1.00 54.28 759 ASN A N 1
ATOM 6126 C CA . ASN A 1 759 ? -10.022 47.542 72.557 1.00 54.28 759 ASN A CA 1
ATOM 6127 C C . ASN A 1 759 ? -8.845 46.689 72.083 1.00 54.28 759 ASN A C 1
ATOM 6129 O O . ASN A 1 759 ? -7.866 47.213 71.552 1.00 54.28 759 ASN A O 1
ATOM 6133 N N . ILE A 1 760 ? -8.973 45.371 72.213 1.00 59.81 760 ILE A N 1
ATOM 6134 C CA . ILE A 1 760 ? -8.133 44.426 71.475 1.00 59.81 760 ILE A CA 1
ATOM 6135 C C . ILE A 1 760 ? -8.722 44.326 70.067 1.00 59.81 760 ILE A C 1
ATOM 6137 O O . ILE A 1 760 ? -9.906 44.022 69.916 1.00 59.81 760 ILE A O 1
ATOM 6141 N N . ARG A 1 761 ? -7.920 44.608 69.035 1.00 62.34 761 ARG A N 1
ATOM 6142 C CA . ARG A 1 761 ? -8.357 44.477 67.641 1.00 62.34 761 ARG A CA 1
ATOM 6143 C C . ARG A 1 761 ? -7.806 43.180 67.050 1.00 62.34 761 ARG A C 1
ATOM 6145 O O . ARG A 1 761 ? -6.631 42.853 67.216 1.00 62.34 761 ARG A O 1
ATOM 6152 N N . LEU A 1 762 ? -8.683 42.450 66.367 1.00 68.81 762 LEU A N 1
ATOM 6153 C CA . LEU A 1 762 ? -8.341 41.307 65.529 1.00 68.81 762 LEU A CA 1
ATOM 6154 C C . LEU A 1 762 ? -8.279 41.798 64.083 1.00 68.81 762 LEU A C 1
ATOM 6156 O O . LEU A 1 762 ? -9.278 42.300 63.570 1.00 68.81 762 LEU A O 1
ATOM 6160 N N . ASP A 1 763 ? -7.131 41.643 63.433 1.00 67.50 763 ASP A N 1
ATOM 6161 C CA . ASP A 1 763 ? -6.977 41.929 62.007 1.00 67.50 763 ASP A CA 1
ATOM 6162 C C . ASP A 1 763 ? -6.519 40.669 61.276 1.00 67.50 763 ASP A C 1
ATOM 6164 O O . ASP A 1 763 ? -5.338 40.323 61.224 1.00 67.50 763 ASP A O 1
ATOM 6168 N N . LEU A 1 764 ? -7.500 39.977 60.699 1.00 66.69 764 LEU A N 1
ATOM 6169 C CA . LEU A 1 764 ? -7.277 38.775 59.905 1.00 66.69 764 LEU A CA 1
ATOM 6170 C C . LEU A 1 764 ? -6.590 39.077 58.564 1.00 66.69 764 LEU A C 1
ATOM 6172 O O . LEU A 1 764 ? -6.008 38.166 57.985 1.00 66.69 764 LEU A O 1
ATOM 6176 N N . SER A 1 765 ? -6.576 40.330 58.086 1.00 60.53 765 SER A N 1
ATOM 6177 C CA . SER A 1 765 ? -5.841 40.681 56.860 1.00 60.53 765 SER A CA 1
ATOM 6178 C C . SER A 1 765 ? -4.325 40.486 57.023 1.00 60.53 765 SER A C 1
ATOM 6180 O O . SER A 1 765 ? -3.625 40.213 56.053 1.00 60.53 765 SER A O 1
ATOM 6182 N N . ARG A 1 766 ? -3.816 40.489 58.265 1.00 60.34 766 ARG A N 1
ATOM 6183 C CA . ARG A 1 766 ? -2.416 40.158 58.579 1.00 60.34 766 ARG A CA 1
ATOM 6184 C C . ARG A 1 766 ? -2.089 38.670 58.446 1.00 60.34 766 ARG A C 1
ATOM 6186 O O . ARG A 1 766 ? -0.922 38.330 58.287 1.00 60.34 766 ARG A O 1
ATOM 6193 N N . ALA A 1 767 ? -3.087 37.788 58.514 1.00 61.19 767 ALA A N 1
ATOM 6194 C CA . ALA A 1 767 ? -2.914 36.353 58.275 1.00 61.19 767 ALA A CA 1
ATOM 6195 C C . ALA A 1 767 ? -3.156 35.957 56.808 1.00 61.19 767 ALA A C 1
ATOM 6197 O O . ALA A 1 767 ? -2.735 34.877 56.395 1.00 61.19 767 ALA A O 1
ATOM 6198 N N . TYR A 1 768 ? -3.809 36.820 56.023 1.00 61.16 768 TYR A N 1
ATOM 6199 C CA . TYR A 1 768 ? -4.238 36.533 54.654 1.00 61.16 768 TYR A CA 1
ATOM 6200 C C . TYR A 1 768 ? -3.788 37.663 53.727 1.00 61.16 768 TYR A C 1
ATOM 6202 O O . TYR A 1 768 ? -4.461 38.683 53.604 1.00 61.16 768 TYR A O 1
ATOM 6210 N N . SER A 1 769 ? -2.615 37.506 53.110 1.00 54.28 769 SER A N 1
ATOM 6211 C CA . SER A 1 769 ? -1.901 38.646 52.540 1.00 54.28 769 SER A CA 1
ATOM 6212 C C . SER A 1 769 ? -2.473 39.169 51.227 1.00 54.28 769 SER A C 1
ATOM 6214 O O . SER A 1 769 ? -2.501 40.381 51.061 1.00 54.28 769 SER A O 1
ATOM 6216 N N . ILE A 1 770 ? -2.924 38.358 50.270 1.00 52.31 770 ILE A N 1
ATOM 6217 C CA . ILE A 1 770 ? -3.360 38.904 48.975 1.00 52.31 770 ILE A CA 1
ATOM 6218 C C . ILE A 1 770 ? -4.280 37.897 48.263 1.00 52.31 770 ILE A C 1
ATOM 6220 O O . ILE A 1 770 ? -3.921 36.737 48.130 1.00 52.31 770 ILE A O 1
ATOM 6224 N N . ALA A 1 771 ? -5.431 38.376 47.774 1.00 46.09 771 ALA A N 1
ATOM 6225 C CA . ALA A 1 771 ? -6.369 37.734 46.832 1.00 46.09 771 ALA A CA 1
ATOM 6226 C C . ALA A 1 771 ? -7.398 36.679 47.343 1.00 46.09 771 ALA A C 1
ATOM 6228 O O . ALA A 1 771 ? -7.145 35.492 47.481 1.00 46.09 771 ALA A O 1
ATOM 6229 N N . ASN A 1 772 ? -8.649 37.142 47.486 1.00 50.75 772 ASN A N 1
ATOM 6230 C CA . ASN A 1 772 ? -9.884 36.615 46.869 1.00 50.75 772 ASN A CA 1
ATOM 6231 C C . ASN A 1 772 ? -10.322 35.124 46.941 1.00 50.75 772 ASN A C 1
ATOM 6233 O O . ASN A 1 772 ? -11.307 34.807 46.278 1.00 50.75 772 ASN A O 1
ATOM 6237 N N . GLU A 1 773 ? -9.764 34.231 47.768 1.00 48.81 773 GLU A N 1
ATOM 6238 C CA . GLU A 1 773 ? -10.393 32.898 47.987 1.00 48.81 773 GLU A CA 1
ATOM 6239 C C . GLU A 1 773 ? -11.449 32.857 49.118 1.00 48.81 773 GLU A C 1
ATOM 6241 O O . GLU A 1 773 ? -12.299 31.970 49.134 1.00 48.81 773 GLU A O 1
ATOM 6246 N N . PHE A 1 774 ? -11.513 33.847 50.021 1.00 49.81 774 PHE A N 1
ATOM 6247 C CA . PHE A 1 774 ? -12.519 33.860 51.108 1.00 49.81 774 PHE A CA 1
ATOM 6248 C C . PHE A 1 774 ? -13.961 34.160 50.653 1.00 49.81 774 PHE A C 1
ATOM 6250 O O . PHE A 1 774 ? -14.898 34.037 51.440 1.00 49.81 774 PHE A O 1
ATOM 6257 N N . ARG A 1 775 ? -14.169 34.549 49.387 1.00 49.84 775 ARG A N 1
ATOM 6258 C CA . ARG A 1 775 ? -15.499 34.734 48.780 1.00 49.84 775 ARG A CA 1
ATOM 6259 C C . ARG A 1 775 ? -15.710 33.729 47.651 1.00 49.84 775 ARG A C 1
ATOM 6261 O O . ARG A 1 775 ? -15.845 34.103 46.487 1.00 49.84 775 ARG A O 1
ATOM 6268 N N . VAL A 1 776 ? -15.750 32.445 47.998 1.00 54.81 776 VAL A N 1
ATOM 6269 C CA . VAL A 1 776 ? -16.144 31.390 47.057 1.00 54.81 776 VAL A CA 1
ATOM 6270 C C . VAL A 1 776 ? -17.583 31.612 46.585 1.00 54.81 776 VAL A C 1
ATOM 6272 O O . VAL A 1 776 ? -18.515 31.719 47.384 1.00 54.81 776 VAL A O 1
ATOM 6275 N N . ARG A 1 777 ? -17.789 31.676 45.265 1.00 55.34 777 ARG A N 1
ATOM 6276 C CA . ARG A 1 777 ? -19.134 31.601 44.681 1.00 55.34 777 ARG A CA 1
ATOM 6277 C C . ARG A 1 777 ? -19.565 30.141 44.686 1.00 55.34 777 ARG A C 1
ATOM 6279 O O . ARG A 1 777 ? -19.198 29.393 43.785 1.00 55.34 777 ARG A O 1
ATOM 6286 N N . ASN A 1 778 ? -20.329 29.748 45.701 1.00 64.38 778 ASN A N 1
ATOM 6287 C CA . ASN A 1 778 ? -20.896 28.408 45.758 1.00 64.38 778 ASN A CA 1
ATOM 6288 C C . ASN A 1 778 ? -21.929 28.236 44.629 1.00 64.38 778 ASN A C 1
ATOM 6290 O O . ASN A 1 778 ? -22.838 29.055 44.475 1.00 64.38 778 ASN A O 1
ATOM 6294 N N . ARG A 1 779 ? -21.758 27.196 43.813 1.00 69.19 779 ARG A N 1
ATOM 6295 C CA . ARG A 1 779 ? -22.671 26.824 42.731 1.00 69.19 779 ARG A CA 1
ATOM 6296 C C . ARG A 1 779 ? -23.179 25.425 43.025 1.00 69.19 779 ARG A C 1
ATOM 6298 O O . ARG A 1 779 ? -22.389 24.487 43.069 1.00 69.19 779 ARG A O 1
ATOM 6305 N N . LEU A 1 780 ? -24.491 25.295 43.194 1.00 81.12 780 LEU A N 1
ATOM 6306 C CA . LEU A 1 780 ? -25.116 23.991 43.338 1.00 81.12 780 LEU A CA 1
ATOM 6307 C C . LEU A 1 780 ? -25.057 23.259 41.988 1.00 81.12 780 LEU A C 1
ATOM 6309 O O . LEU A 1 780 ? -25.550 23.760 40.976 1.00 81.12 780 LEU A O 1
ATOM 6313 N N . MET A 1 781 ? -24.430 22.087 41.981 1.00 86.31 781 MET A N 1
ATOM 6314 C CA . MET A 1 781 ? -24.313 21.221 40.812 1.00 86.31 781 MET A CA 1
ATOM 6315 C C . MET A 1 781 ? -24.437 19.757 41.230 1.00 86.31 781 MET A C 1
ATOM 6317 O O . MET A 1 781 ? -24.105 19.403 42.361 1.00 86.31 781 MET A O 1
ATOM 6321 N N . ARG A 1 782 ? -24.897 18.906 40.315 1.00 90.44 782 ARG A N 1
ATOM 6322 C CA . ARG A 1 782 ? -24.794 17.448 40.434 1.00 90.44 782 ARG A CA 1
ATOM 6323 C C . ARG A 1 782 ? -23.739 16.961 39.466 1.00 90.44 782 ARG A C 1
ATOM 6325 O O . ARG A 1 782 ? -23.722 17.379 38.310 1.00 90.44 782 ARG A O 1
ATOM 6332 N N . ILE A 1 783 ? -22.893 16.055 39.931 1.00 90.00 783 ILE A N 1
ATOM 6333 C CA . ILE A 1 783 ? -21.922 15.382 39.081 1.00 90.00 783 ILE A CA 1
ATOM 6334 C C . ILE A 1 783 ? -22.334 13.926 39.000 1.00 90.00 783 ILE A C 1
ATOM 6336 O O . ILE A 1 783 ? -22.519 13.261 40.014 1.00 90.00 783 ILE A O 1
ATOM 6340 N N . TYR A 1 784 ? -22.501 13.452 37.781 1.00 93.50 784 TYR A N 1
ATOM 6341 C CA . TYR A 1 784 ? -22.894 12.097 37.467 1.00 93.50 784 TYR A CA 1
ATOM 6342 C C . TYR A 1 784 ? -21.688 11.352 36.906 1.00 93.50 784 TYR A C 1
ATOM 6344 O O . TYR A 1 784 ? -20.967 11.894 36.072 1.00 93.50 784 TYR A O 1
ATOM 6352 N N . LYS A 1 785 ? -21.489 10.110 37.336 1.00 92.69 785 LYS A N 1
ATOM 6353 C CA . LYS A 1 785 ? -20.559 9.141 36.757 1.00 92.69 785 LYS A CA 1
ATOM 6354 C C . LYS A 1 785 ? -21.355 8.090 35.992 1.00 92.69 785 LYS A C 1
ATOM 6356 O O . LYS A 1 785 ? -22.308 7.531 36.535 1.00 92.69 785 LYS A O 1
ATOM 6361 N N . LEU A 1 786 ? -20.977 7.830 34.748 1.00 92.88 786 LEU A N 1
ATOM 6362 C CA . LEU A 1 786 ? -21.624 6.824 33.910 1.00 92.88 786 LEU A CA 1
ATOM 6363 C C . LEU A 1 786 ? -21.356 5.416 34.460 1.00 92.88 786 LEU A C 1
ATOM 6365 O O . LEU A 1 786 ? -20.215 5.088 34.790 1.00 92.88 786 LEU A O 1
ATOM 6369 N N . LEU A 1 787 ? -22.399 4.587 34.545 1.00 91.19 787 LEU A N 1
ATOM 6370 C CA . LEU A 1 787 ? -22.302 3.190 34.981 1.00 91.19 787 LEU A CA 1
ATOM 6371 C C . LEU A 1 787 ? -22.535 2.211 33.830 1.00 91.19 787 LEU A C 1
ATOM 6373 O O . LEU A 1 787 ? -21.717 1.313 33.624 1.00 91.19 787 LEU A O 1
ATOM 6377 N N . THR A 1 788 ? -23.633 2.378 33.085 1.00 87.81 788 THR A N 1
ATOM 6378 C CA . THR A 1 788 ? -24.001 1.476 31.983 1.00 87.81 788 THR A CA 1
ATOM 6379 C C . THR A 1 788 ? -24.517 2.219 30.753 1.00 87.81 788 THR A C 1
ATOM 6381 O O . THR A 1 788 ? -25.102 3.301 30.863 1.00 87.81 788 THR A O 1
ATOM 6384 N N . ILE A 1 789 ? -24.327 1.599 29.587 1.00 85.75 789 ILE A N 1
ATOM 6385 C CA . ILE A 1 789 ? -24.900 1.990 28.295 1.00 85.75 789 ILE A CA 1
ATOM 6386 C C . ILE A 1 789 ? -25.627 0.759 27.741 1.00 85.75 789 ILE A C 1
ATOM 6388 O O . ILE A 1 789 ? -25.001 -0.284 27.572 1.00 85.75 789 ILE A O 1
ATOM 6392 N N . ASN A 1 790 ? -26.934 0.866 27.475 1.00 84.12 790 ASN A N 1
ATOM 6393 C CA . ASN A 1 790 ? -27.790 -0.235 27.003 1.00 84.12 790 ASN A CA 1
ATOM 6394 C C . ASN A 1 790 ? -27.553 -1.541 27.787 1.00 84.12 790 ASN A C 1
ATOM 6396 O O . ASN A 1 790 ? -27.275 -2.587 27.209 1.00 84.12 790 ASN A O 1
ATOM 6400 N N . ASP A 1 791 ? -27.598 -1.440 29.117 1.00 82.06 791 ASP A N 1
ATOM 6401 C CA . ASP A 1 791 ? -27.456 -2.555 30.064 1.00 82.06 791 ASP A CA 1
ATOM 6402 C C . ASP A 1 791 ? -26.067 -3.227 30.133 1.00 82.06 791 ASP A C 1
ATOM 6404 O O . ASP A 1 791 ? -25.856 -4.091 30.982 1.00 82.06 791 ASP A O 1
ATOM 6408 N N . LYS A 1 792 ? -25.074 -2.777 29.350 1.00 79.44 792 LYS A N 1
ATOM 6409 C CA . LYS A 1 792 ? -23.660 -3.161 29.520 1.00 79.44 792 LYS A CA 1
ATOM 6410 C C . LYS A 1 792 ? -22.922 -2.184 30.436 1.00 79.44 792 LYS A C 1
ATOM 6412 O O . LYS A 1 792 ? -23.073 -0.968 30.296 1.00 79.44 792 LYS A O 1
ATOM 6417 N N . SER A 1 793 ? -22.091 -2.689 31.352 1.00 84.94 793 SER A N 1
ATOM 6418 C CA . SER A 1 793 ? -21.269 -1.825 32.208 1.00 84.94 793 SER A CA 1
ATOM 6419 C C . SER A 1 793 ? -20.150 -1.148 31.413 1.00 84.94 793 SER A C 1
ATOM 6421 O O . SER A 1 793 ? -19.592 -1.740 30.490 1.00 84.94 793 SER A O 1
ATOM 6423 N N . VAL A 1 794 ? -19.782 0.084 31.784 1.00 79.81 794 VAL A N 1
ATOM 6424 C CA . VAL A 1 794 ? -18.658 0.804 31.151 1.00 79.81 794 VAL A CA 1
ATOM 6425 C C . VAL A 1 794 ? -17.363 -0.014 31.225 1.00 79.81 794 VAL A C 1
ATOM 6427 O O . VAL A 1 794 ? -16.599 -0.030 30.267 1.00 79.81 794 VAL A O 1
ATOM 6430 N N . ASN A 1 795 ? -17.132 -0.742 32.322 1.00 75.12 795 ASN A N 1
ATOM 6431 C CA . ASN A 1 795 ? -15.950 -1.596 32.472 1.00 75.12 795 ASN A CA 1
ATOM 6432 C C . ASN A 1 795 ? -15.936 -2.773 31.493 1.00 75.12 795 ASN A C 1
ATOM 6434 O O . ASN A 1 795 ? -14.862 -3.172 31.056 1.00 75.12 795 ASN A O 1
ATOM 6438 N N . ASP A 1 796 ? -17.099 -3.341 31.175 1.00 72.50 796 ASP A N 1
ATOM 6439 C CA . ASP A 1 796 ? -17.191 -4.448 30.221 1.00 72.50 796 ASP A CA 1
ATOM 6440 C C . ASP A 1 796 ? -17.024 -3.940 28.789 1.00 72.50 796 ASP A C 1
ATOM 6442 O O . ASP A 1 796 ? -16.287 -4.540 28.016 1.00 72.50 796 ASP A O 1
ATOM 6446 N N . ILE A 1 797 ? -17.609 -2.780 28.471 1.00 68.62 797 ILE A N 1
ATOM 6447 C CA . ILE A 1 797 ? -17.421 -2.111 27.175 1.00 68.62 797 ILE A CA 1
ATOM 6448 C C . ILE A 1 797 ? -15.933 -1.810 26.943 1.00 68.62 797 ILE A C 1
ATOM 6450 O O . ILE A 1 797 ? -15.406 -2.121 25.885 1.00 68.62 797 ILE A O 1
ATOM 6454 N N . MET A 1 798 ? -15.227 -1.278 27.943 1.00 61.75 798 MET A N 1
ATOM 6455 C CA . MET A 1 798 ? -13.798 -0.945 27.840 1.00 61.75 798 MET A CA 1
ATOM 6456 C C . MET A 1 798 ? -12.859 -2.158 27.730 1.00 61.75 798 MET A C 1
ATOM 6458 O O . MET A 1 798 ? -11.683 -1.959 27.458 1.00 61.75 798 MET A O 1
ATOM 6462 N N . LYS A 1 799 ? -13.330 -3.387 27.984 1.00 54.72 799 LYS A N 1
ATOM 6463 C CA . LYS A 1 799 ? -12.546 -4.622 27.780 1.00 54.72 799 LYS A CA 1
ATOM 6464 C C . LYS A 1 799 ? -12.709 -5.209 26.377 1.00 54.72 799 LYS A C 1
ATOM 6466 O O . LYS A 1 799 ? -11.925 -6.073 26.000 1.00 54.72 799 LYS A O 1
ATOM 6471 N N . GLU A 1 800 ? -13.760 -4.811 25.659 1.00 44.50 800 GLU A N 1
ATOM 6472 C CA . GLU A 1 800 ? -14.053 -5.253 24.288 1.00 44.50 800 GLU A CA 1
ATOM 6473 C C . GLU A 1 800 ? -13.310 -4.403 23.227 1.00 44.50 800 GLU A C 1
ATOM 6475 O O . GLU A 1 800 ? -13.290 -4.789 22.059 1.00 44.50 800 GLU A O 1
ATOM 6480 N N . PHE A 1 801 ? -12.676 -3.294 23.635 1.00 44.72 801 PHE A N 1
ATOM 6481 C CA . PHE A 1 801 ? -11.772 -2.445 22.842 1.00 44.72 801 PHE A CA 1
ATOM 6482 C C . PHE A 1 801 ? -10.335 -2.570 23.351 1.00 44.72 801 PHE A C 1
ATOM 6484 O O . PHE A 1 801 ? -9.410 -2.404 22.521 1.00 44.72 801 PHE A O 1
#

Foldseek 3Di:
DFDDPVQEDDEPPDAPPDLKWAFADDPQWTDIPPDDDTDGHDPRHWKYKYQNDPLQDDQPQPKWKAWQNRTAHADEDQAPCVSRVPPDDDQRHKHAHGNDPVGRRMIMHGPVSHRIMIGMDRVDPPLADPVVNLVVLVVVVVVQDPDEQADEDDAQDWDAQQHWYDDDQWIWGFNHIDGHHPDCVCRVVGTDTDDGADEDDAQDWDTAQHWYQDPNAIWGFHHIDHDDPPDPVCVGTHHSEAEEEDDQPDQKDAAQYWYAYPNWTKGQNHIDGNDDPVCCVVVVRIGTPDDQCPDWDDDPPDPDDDDHDGPVNVVVVVVVVVCVVPPDDDQPPQLNFFDDCVPPQFWFFDLDFPPPQDFDDQDQKKWWWKDPPPDIWIWIWHQDPVRWTWIWTKDFQFWDDPLKGKIWTCDIRPDRFLLVVCLNLVQFEQQEKEFEPPDPPPGDWAWFDPPFKDKPPDDATKIWGWYHYPRIIMIIIHGPVRDGHDTDTITMIGTGIGPHHHGLSFWWWKWADAPDRITGIDIWTFDDDRQFTWTWDKDAQWDKDQKTKIKTSRPCVVQQADEPDDWDWDPQKAKPVRFTKIWHWYWDQDPRGIIIIIMMGGPVSDMDDRGIMITGGDGGPHNRGTHGDIDRRTTRNSVVSSVVVVDDPDQKDKFFADPVRHGDPCPDPQNVCCVPPVKGWDKDWPCPPHDDDDDDDDPQPDPDDDPPDDPQPQDPQDKDFDDDPPWASDDPVGGIDGQWHFDPDHGTDDDDDPPDDGDTDGHSCSRGPDDDPVDDPDTDMIMIGTADINPHGPVRVVVVD

Sequence (801 aa):
MFLNENNLQAPFQYKISENSFKLEKINNSLQLSEDNSQIKVFEGERLFCVDIGYGVNGALEDMEFILDGVRAYPLLLDDINCIRELEEVEENKIYLIKNDINFKSIIFLSVTHLNKQFEYSITAYNTTLSSWMFDYIAKKINSLDTDYPIKNYYDKTNYKTNDIIKHNSYLYKVNKDFLSDDSDYYLKSNCSLLTPFKSLEIGNSYNVGDILEYENNFFSVSKNFIYSEENDIYDFIKPIIEIINWFDGIKKIYKNQIIIKNGLFYLVLDYAENPIWNDLLRDNKIKILSKASNIFYDDNNTSFGDNTNNIQLAIEKLKKEIDNKIPTGNLNLANNILYDNSKTNLVYKTDDYDFPKFKNVISENIKLLLSDGTNNYSASITKQEDGSYRLKSNLNNISPMNGMIMMHITSIESETKQHGMSNVLLQFFDNINIISNKDLSNINYTNLELDECSISEIDSSFKFAIVTMSSSIYIVIKRQDDNPISQSNYTVNINIKNRVLRNQDSNLFCLPIINSANIQYKTLSLEKNNSTAIIKGSINNLAQGTETSFYIINSIIPNYFILDGDYINTSDILSSSGKALKYKIKTVSTSEGIIYAFLLAYQDGSEIQSEDVFTFNLIPNKNSSLNPIYKNVSNVQELGESLALRYMINPYYVQYADLSGNFNSNEEPSVWFKKMYNVNTTWQIIFNSESVYFRTEGNLANVERSNGIQNDAGRNATGTFGHNYGSGLMSDTNGAYGVFFGGDTFAYGVGDVKDTRYNIRLDLSRAYSIANEFRVRNRLMRIYKLLTINDKSVNDIMKEF